Protein AF-0000000087100284 (afdb_homodimer)

Solvent-accessible surface area (backbone atoms only — not comparable to full-atom values): 44570 Å² total; per-residue (Å²): 130,87,73,85,74,73,70,79,78,71,74,64,61,68,83,34,81,33,88,45,52,40,82,44,75,84,75,79,60,67,66,59,57,52,50,51,50,51,48,61,68,73,44,55,79,42,60,86,35,35,52,20,69,32,66,84,18,42,27,28,52,66,58,52,52,53,50,52,52,37,62,68,32,68,92,66,35,54,66,66,61,51,49,50,56,57,58,72,41,54,34,30,33,35,59,35,54,43,41,78,74,39,70,87,59,40,84,77,38,36,36,31,39,23,28,38,48,47,44,36,71,36,76,83,31,46,39,35,39,44,32,50,24,80,90,58,45,52,71,41,45,44,54,40,54,50,51,47,56,73,74,34,50,46,74,63,26,63,36,27,41,38,30,39,23,51,78,27,26,58,76,4,38,72,35,87,87,26,60,62,71,69,55,34,74,45,87,79,50,73,67,56,47,41,46,52,53,48,49,53,34,37,52,45,67,35,42,72,47,27,32,29,32,9,28,57,53,12,32,54,45,28,29,41,33,45,58,75,32,80,20,32,54,28,33,34,23,46,44,56,69,78,54,93,63,71,81,66,77,72,60,87,72,61,47,74,67,40,43,53,36,38,52,51,22,51,53,34,63,71,45,62,40,29,65,54,43,27,34,48,30,23,36,12,17,54,23,39,17,33,44,26,26,72,57,8,36,38,30,56,53,41,34,50,56,58,66,35,39,60,49,80,59,56,66,60,60,49,49,51,54,46,46,52,33,56,79,61,50,14,59,41,50,36,43,60,70,51,51,68,65,96,67,63,69,76,56,61,87,35,50,27,34,42,38,31,34,63,39,26,63,43,62,55,49,63,51,57,44,52,69,75,36,78,31,56,77,40,77,44,81,45,92,64,26,18,65,48,34,39,67,58,38,28,66,62,45,50,52,52,51,50,53,45,51,52,54,50,53,55,49,45,61,67,71,72,54,68,83,53,62,70,75,74,104,130,88,70,86,75,73,70,78,78,72,74,62,61,68,86,36,84,34,88,45,52,41,83,45,74,85,75,77,59,66,66,58,56,50,49,50,49,50,48,61,69,72,42,54,80,42,60,86,35,34,52,20,68,32,66,83,18,42,26,27,52,67,58,53,53,51,50,51,53,37,62,70,32,69,90,65,35,54,68,67,60,51,48,51,57,56,56,72,42,54,34,31,34,36,60,37,56,43,39,80,73,39,69,86,59,38,85,76,37,38,35,31,37,24,28,38,47,47,44,36,70,36,74,83,31,46,38,34,40,44,32,51,25,80,90,58,44,52,72,40,46,43,56,40,54,51,52,46,56,72,74,34,50,45,75,62,27,63,37,26,41,37,30,39,22,52,78,26,26,59,76,5,38,73,33,85,89,26,63,61,71,68,56,35,72,43,87,80,52,73,66,56,46,39,46,51,52,48,50,53,35,36,52,44,67,34,44,71,44,28,32,29,33,9,28,58,53,12,33,54,46,27,31,42,33,45,56,75,32,80,20,32,54,28,34,34,22,46,43,57,69,79,55,94,65,70,81,65,78,71,60,86,72,59,48,74,65,42,42,53,35,37,52,53,21,50,52,36,62,72,45,62,40,29,65,54,43,27,32,48,28,23,35,12,18,55,22,40,18,33,44,27,25,73,58,7,35,39,29,55,53,41,33,50,57,58,65,36,38,60,48,80,58,56,65,60,59,48,51,51,53,48,45,52,33,56,78,60,50,13,60,42,50,36,41,59,71,50,51,68,65,94,68,64,68,77,54,61,88,34,49,27,34,41,38,30,33,62,40,25,63,42,60,57,48,63,50,58,43,52,70,73,36,76,32,56,77,39,77,45,80,45,92,65,24,19,66,49,34,40,67,57,37,27,66,63,45,50,53,52,52,51,53,46,51,52,53,50,52,55,50,43,60,69,70,72,53,70,78,54,64,72,74,74,105

InterPro domains:
  IPR000639 Epoxide hydrolase-like [PR00412] (132-150)
  IPR000639 Epoxide hydrolase-like [PR00412] (158-173)
  IPR000639 Epoxide hydrolase-like [PR00412] (382-404)
  IPR010497 Epoxide hydrolase, N-terminal [PF06441] (22-141)
  IPR016292 Epoxide hydrolase [PIRSF001112] (15-409)
  IPR029058 Alpha/Beta hydrolase fold [G3DSA:3.40.50.1820] (11-415)
  IPR029058 Alpha/Beta hydrolase fold [SSF53474] (16-407)

Radius of gyration: 30.65 Å; Cα contacts (8 Å, |Δi|>4): 1624; chains: 2; bounding box: 54×109×90 Å

Nearest PDB structures (foldseek):
  6ix4-assembly1_A  TM=9.292E-01  e=1.521E-43  Aspergillus usamii
  6ix4-assembly1_B  TM=9.257E-01  e=4.596E-43  Aspergillus usamii
  8xiz-assembly1_B  TM=9.284E-01  e=1.639E-42  Aspergillus usamii
  3g02-assembly1_A  TM=9.353E-01  e=7.029E-41  Aspergillus niger
  1qo7-assembly1_A  TM=9.336E-01  e=1.901E-40  Aspergillus niger

Secondary structure (DSSP, 8-state):
-------S------SS--TTEEEE-----HHHHHHHHHHHHH-------SGGG-GGGSS-HHHHHHHHHHHH-TTT--HHHHHHHHHTSPEEEEEEEGGGT-GGG-SS-EEEEEEEEE----TTPEEEEEE--TT--GGGGHHHHHHHHHH--TTT--EEEEEE--TTSTT-EE-TTS-HHHHTTS---HHHHHHHHHHHHHHTT-SS-EEEEEETHHHHHHHHHHHH-TTEEEEEEES--S-SSPPPS--TT--HHHHHHHHHHHHHHHHS-HHHHHHHH-HHHHHHHHHT-HHHHHHHHHHHHHHS-SSPPPHHHHHHHHHHHHHTT-HHHHGGGGS--SS-----SS-EEEEE-TT-SS---HHHHHHH-TTEEEEEE-SS--S-HHHH-HHHHHHHHHHHHHHHHHHHHHTT-S-SGGGG-/-------S------SS--TTEEEE-----HHHHHHHHHHHHH-------SGGG-GGGSS-HHHHHHHHHHHH-TTT--HHHHHHHHHTSPEEEEEEEGGGT-GGG-SS-EEEEEEEEE--S-TTPEEEEEE--TT--GGGGHHHHHHHHHH--TTT-SEEEEEE--TTSTT-EE-TTS-HHHHTTS---HHHHHHHHHHHHHHTT-SS-EEEEEETHHHHHHHHHHHH-TTEEEEEEES--S-SSPPPS--TT--HHHHHHHHHHHHHHHHS-HHHHHHHH-HHHHHHHHHT-HHHHHHHHHHHHHHS-SSPPPHHHHHHHHHHHHHTT-HHHHGGGGS--SS-----SS-EEEEE-TT-SS---HHHHHHH-TTEEEEEE-SS--S-HHHH-HHHHHHHHHHHHHHHHHHHHHTT-S-SGGGG-

pLDDT: mean 90.89, std 15.28, range [22.17, 98.88]

Sequence (850 aa):
MWSTMGIPGAVSQAPHHSPSIVPFTISVPQALIDDLQTLLRVSRIGAKTWENTQEAFGTTHEWLSDAKAAWIDSARFSWRSHEARINAIPNFLFKLLLADIDLKWGTGLEYNVHFLALFSDRKDAVPVLLLHGFPGSVLEYLPVLELLKTRYTSKTLPYHIVVPSLPGYGFSSISASSDVASFVDKEFDFQDVTKVLNHLMVHMGFGKACITHGGDVGTLFARIMAQEHDGCKAFHMNGLFATKEPAPSHMDGYSEEDDQRMIHAQAFFATGFGYSLMHQTKPGTIGLTVASSPLALLAWIGEKFRDWTEIPMPLETILASVTLYWLIDTYPRCIYSNRFPSTIPFPEDKPFGVANFPREPVPAPRAWVEKTFPNLIFYKDYEKGGHFPALEDPTAMLAGLEEFLAKVKSMIHADGNPMSPSNLGMWSTMGIPGAVSQAPHHSPSIVPFTISVPQALIDDLQTLLRVSRIGAKTWENTQEAFGTTHEWLSDAKAAWIDSARFSWRSHEARINAIPNFLFKLLLADIDLKWGTGLEYNVHFLALFSDRKDAVPVLLLHGFPGSVLEYLPVLELLKTRYTSKTLPYHIVVPSLPGYGFSSISASSDVASFVDKEFDFQDVTKVLNHLMVHMGFGKACITHGGDVGTLFARIMAQEHDGCKAFHMNGLFATKEPAPSHMDGYSEEDDQRMIHAQAFFATGFGYSLMHQTKPGTIGLTVASSPLALLAWIGEKFRDWTEIPMPLETILASVTLYWLIDTYPRCIYSNRFPSTIPFPEDKPFGVANFPREPVPAPRAWVEKTFPNLIFYKDYEKGGHFPALEDPTAMLAGLEEFLAKVKSMIHADGNPMSPSNLG

Foldseek 3Di:
DPPPPDPPPPLPPLPFPQVQKDWDADDFDVVLVVVQLVQLVVDDQDDADPLLCDPLNFHHSVNLVVLSVLLNDVVNADLVVVSVLQRVFTKMWGWDFLCVLPVLLPGDWIWIKIKTKDAAPDLQAAEEEEAEAPPDFLLLQSLLVVVQVVVDDNHGHSYIYIYIGQQLAFPTGIDPRGDVVSVVVDDCALSSRLSVVLVVCVSSVQQQAHEYEYFHLSQQSNLCNLQPGNSHFEYEYEFDPDDPDADDCDDPPFDPLNNVLSVLLVSCVVNPCVVLVCLQPPLVVLLCQCLVHLSSVCRVRVRCLQQFKPQGFDSRSSSNSSSSCNSVVRRSRRSSSSNDDPDRGQNAPHAYEYEAASSESHGDGPVNCCVRHVNYPYYDYDPGIGRSCCRRPVPVVSVRVVVSVVVSSVVCVVVVHPPRCPVSD/DPPPPDPPPPPPPLPFPQVQKFWDADDFDPVLVVVQLVQLVVDDQDDADPLLCDPLNFHHSVNLVVLSVLLNDVVNADLVVVSVLVRVFTKMWGWDFLCVLPVLLPGDWIWIKIKTKDAAPDLQAAEEEEAEAPPDFLLLQSLLVVVQVVVDDSHGHSYIYIYIGQQLAFPTGIDPRGDVVSVVVDDDALSSRLSVVLVVCVSSVQQQAHEYEYFHLSQQSNLCNLQPGNSHFEYEYEFDPDDPDADDCDDPPFDPLNNVLSVLLVSCVVNPCVVLVCLQPPLVVLLCQCLVGLSSVCRVRVRCQQQFKQQGFDSRSSSNSSSSCNSVVRRSRRSSSSNDDPDRGQDAPHAYEYEAASSESHGDGPVNCCVRHVNYPYYDYDPGIGRSCCRRPVPVVSVRVVVSVVRSSVVCVVVVHPPRCPVSD

Structure (mmCIF, N/CA/C/O backbone):
data_AF-0000000087100284-model_v1
#
loop_
_entity.id
_entity.type
_entity.pdbx_description
1 polymer 'Putative epoxide hydrolase'
#
loop_
_atom_site.group_PDB
_atom_site.id
_atom_site.type_symbol
_atom_site.label_atom_id
_atom_site.label_alt_id
_atom_site.label_comp_id
_atom_site.label_asym_id
_atom_site.label_entity_id
_atom_site.label_seq_id
_atom_site.pdbx_PDB_ins_code
_atom_site.Cartn_x
_atom_site.Cartn_y
_atom_site.Cartn_z
_atom_site.occupancy
_atom_site.B_iso_or_equiv
_atom_site.auth_seq_id
_atom_site.auth_comp_id
_atom_site.auth_asym_id
_atom_site.auth_atom_id
_atom_site.pdbx_PDB_model_num
ATOM 1 N N . MET A 1 1 ? -10.672 22.391 52.719 1 23.58 1 MET A N 1
ATOM 2 C CA . MET A 1 1 ? -10.242 23.781 52.594 1 23.58 1 MET A CA 1
ATOM 3 C C . MET A 1 1 ? -9.047 23.906 51.656 1 23.58 1 MET A C 1
ATOM 5 O O . MET A 1 1 ? -8.305 24.891 51.719 1 23.58 1 MET A O 1
ATOM 9 N N . TRP A 1 2 ? -8.477 22.797 51.156 1 25.28 2 TRP A N 1
ATOM 10 C CA . TRP A 1 2 ? -7.402 22.703 50.188 1 25.28 2 TRP A CA 1
ATOM 11 C C . TRP A 1 2 ? -7.668 23.625 49 1 25.28 2 TRP A C 1
ATOM 13 O O . TRP A 1 2 ? -8.711 23.531 48.344 1 25.28 2 TRP A O 1
ATOM 23 N N . SER A 1 3 ? -7.176 24.875 49.094 1 23.56 3 SER A N 1
ATOM 24 C CA . SER A 1 3 ? -7.145 26.062 48.25 1 23.56 3 SER A CA 1
ATOM 25 C C . SER A 1 3 ? -6.762 25.719 46.812 1 23.56 3 SER A C 1
ATOM 27 O O . SER A 1 3 ? -5.895 24.875 46.562 1 23.56 3 SER A O 1
ATOM 29 N N . THR A 1 4 ? -7.652 25.656 45.844 1 27.22 4 THR A N 1
ATOM 30 C CA . THR A 1 4 ? -7.656 25.531 44.406 1 27.22 4 THR A CA 1
ATOM 31 C C . THR A 1 4 ? -6.539 26.359 43.781 1 27.22 4 THR A C 1
ATOM 33 O O . THR A 1 4 ? -6.688 27.562 43.594 1 27.22 4 THR A O 1
ATOM 36 N N . MET A 1 5 ? -5.242 26.312 44.25 1 28.48 5 MET A N 1
ATOM 37 C CA . MET A 1 5 ? -4.043 27.031 43.812 1 28.48 5 MET A CA 1
ATOM 38 C C . MET A 1 5 ? -3.924 27.047 42.312 1 28.48 5 MET A C 1
ATOM 40 O O . MET A 1 5 ? -3.969 26 41.656 1 28.48 5 MET A O 1
ATOM 44 N N . GLY A 1 6 ? -4.262 28.078 41.562 1 30.98 6 GLY A N 1
ATOM 45 C CA . GLY A 1 6 ? -4.137 28.516 40.188 1 30.98 6 GLY A CA 1
ATOM 46 C C . GLY A 1 6 ? -2.781 28.203 39.594 1 30.98 6 GLY A C 1
ATOM 47 O O . GLY A 1 6 ? -1.747 28.578 40.125 1 30.98 6 GLY A O 1
ATOM 48 N N . ILE A 1 7 ? -2.43 27.047 39.188 1 34.41 7 ILE A N 1
ATOM 49 C CA . ILE A 1 7 ? -1.153 26.812 38.531 1 34.41 7 ILE A CA 1
ATOM 50 C C . ILE A 1 7 ? -0.814 28.016 37.625 1 34.41 7 ILE A C 1
ATOM 52 O O . ILE A 1 7 ? -1.656 28.469 36.875 1 34.41 7 ILE A O 1
ATOM 56 N N . PRO A 1 8 ? 0.127 28.828 37.844 1 35.19 8 PRO A N 1
ATOM 57 C CA . PRO A 1 8 ? 0.521 30.016 37.062 1 35.19 8 PRO A CA 1
ATOM 58 C C . PRO A 1 8 ? 0.383 29.812 35.562 1 35.19 8 PRO A C 1
ATOM 60 O O . PRO A 1 8 ? 0.858 30.625 34.781 1 35.19 8 PRO A O 1
ATOM 63 N N . GLY A 1 9 ? 0.487 28.594 35 1 37.44 9 GLY A N 1
ATOM 64 C CA . GLY A 1 9 ? 0.628 28.547 33.562 1 37.44 9 GLY A CA 1
ATOM 65 C C . GLY A 1 9 ? -0.505 29.25 32.844 1 37.44 9 GLY A C 1
ATOM 66 O O . GLY A 1 9 ? -1.667 28.859 32.969 1 37.44 9 GLY A O 1
ATOM 67 N N . ALA A 1 10 ? -0.439 30.531 32.594 1 40.5 10 ALA A N 1
ATOM 68 C CA . ALA A 1 10 ? -1.232 31.516 31.844 1 40.5 10 ALA A CA 1
ATOM 69 C C . ALA A 1 10 ? -1.76 30.922 30.531 1 40.5 10 ALA A C 1
ATOM 71 O O . ALA A 1 10 ? -0.98 30.531 29.672 1 40.5 10 ALA A O 1
ATOM 72 N N . VAL A 1 11 ? -2.773 30.203 30.453 1 45.03 11 VAL A N 1
ATOM 73 C CA . VAL A 1 11 ? -3.453 29.891 29.203 1 45.03 11 VAL A CA 1
ATOM 74 C C . VAL A 1 11 ? -3.582 31.141 28.344 1 45.03 11 VAL A C 1
ATOM 76 O O . VAL A 1 11 ? -4.219 32.125 28.766 1 45.03 11 VAL A O 1
ATOM 79 N N . SER A 1 12 ? -2.65 31.469 27.5 1 49.09 12 SER A N 1
ATOM 80 C CA . SER A 1 12 ? -2.854 32.5 26.484 1 49.09 12 SER A CA 1
ATOM 81 C C . SER A 1 12 ? -4.23 32.375 25.844 1 49.09 12 SER A C 1
ATOM 83 O O . SER A 1 12 ? -4.609 31.297 25.375 1 49.09 12 SER A O 1
ATOM 85 N N . GLN A 1 13 ? -5.273 33 26.359 1 54.12 13 GLN A N 1
ATOM 86 C CA . GLN A 1 13 ? -6.609 33.062 25.781 1 54.12 13 GLN A CA 1
ATOM 87 C C . GLN A 1 13 ? -6.559 33.531 24.328 1 54.12 13 GLN A C 1
ATOM 89 O O . GLN A 1 13 ? -5.715 34.344 23.969 1 54.12 13 GLN A O 1
ATOM 94 N N . ALA A 1 14 ? -7.27 32.781 23.484 1 61.03 14 ALA A N 1
ATOM 95 C CA . ALA A 1 14 ? -7.426 33.281 22.125 1 61.03 14 ALA A CA 1
ATOM 96 C C . ALA A 1 14 ? -7.812 34.75 22.125 1 61.03 14 ALA A C 1
ATOM 98 O O . ALA A 1 14 ? -8.594 35.188 22.969 1 61.03 14 ALA A O 1
ATOM 99 N N . PRO A 1 15 ? -7.137 35.531 21.344 1 59.22 15 PRO A N 1
ATOM 100 C CA . PRO A 1 15 ? -7.383 36.969 21.359 1 59.22 15 PRO A CA 1
ATOM 101 C C . PRO A 1 15 ? -8.859 37.312 21.188 1 59.22 15 PRO A C 1
ATOM 103 O O . PRO A 1 15 ? -9.352 38.281 21.781 1 59.22 15 PRO A O 1
ATOM 106 N N . HIS A 1 16 ? -9.539 36.656 20.109 1 64.06 16 HIS A N 1
ATOM 107 C CA . HIS A 1 16 ? -10.969 36.906 19.938 1 64.06 16 HIS A CA 1
ATOM 108 C C . HIS A 1 16 ? -11.797 35.75 20.5 1 64.06 16 HIS A C 1
ATOM 110 O O . HIS A 1 16 ? -11.461 34.594 20.297 1 64.06 16 HIS A O 1
ATOM 116 N N . HIS A 1 17 ? -12.508 36.125 21.469 1 65.75 17 HIS A N 1
ATOM 117 C CA . HIS A 1 17 ? -13.312 35.156 22.219 1 65.75 17 HIS A CA 1
ATOM 118 C C . HIS A 1 17 ? -14.477 34.656 21.391 1 65.75 17 HIS A C 1
ATOM 120 O O . HIS A 1 17 ? -15.602 35.125 21.516 1 65.75 17 HIS A O 1
ATOM 126 N N . SER A 1 18 ? -14.133 34 20.375 1 77.06 18 SER A N 1
ATOM 127 C CA . SER A 1 18 ? -15.227 33.312 19.688 1 77.06 18 SER A CA 1
ATOM 128 C C . SER A 1 18 ? -15.758 32.125 20.484 1 77.06 18 SER A C 1
ATOM 130 O O . SER A 1 18 ? -14.977 31.312 20.969 1 77.06 18 SER A O 1
ATOM 132 N N . PRO A 1 19 ? -17.031 32.125 20.719 1 83.38 19 PRO A N 1
ATOM 133 C CA . PRO A 1 19 ? -17.625 31 21.453 1 83.38 19 PRO A CA 1
ATOM 134 C C . PRO A 1 19 ? -17.406 29.656 20.766 1 83.38 19 PRO A C 1
ATOM 136 O O . PRO A 1 19 ? -17.562 28.609 21.391 1 83.38 19 PRO A O 1
ATOM 139 N N . SER A 1 20 ? -17 29.734 19.562 1 92.94 20 SER A N 1
ATOM 140 C CA . SER A 1 20 ? -16.812 28.5 18.797 1 92.94 20 SER A CA 1
ATOM 141 C C . SER A 1 20 ? -15.438 27.906 19.062 1 92.94 20 SER A C 1
ATOM 143 O O . SER A 1 20 ? -15.141 26.797 18.609 1 92.94 20 SER A O 1
ATOM 145 N N . ILE A 1 21 ? -14.57 28.656 19.703 1 95.62 21 ILE A N 1
ATOM 146 C CA . ILE A 1 21 ? -13.242 28.156 20.062 1 95.62 21 ILE A CA 1
ATOM 147 C C . ILE A 1 21 ? -13.188 27.875 21.562 1 95.62 21 ILE A C 1
ATOM 149 O O . ILE A 1 21 ? -13.406 28.766 22.375 1 95.62 21 ILE A O 1
ATOM 153 N N . VAL A 1 22 ? -12.891 26.641 21.938 1 95.31 22 VAL A N 1
ATOM 154 C CA . VAL A 1 22 ? -12.883 26.266 23.344 1 95.31 22 VAL A CA 1
ATOM 155 C C . VAL A 1 22 ? -11.57 25.547 23.672 1 95.31 22 VAL A C 1
ATOM 157 O O . VAL A 1 22 ? -10.984 24.891 22.812 1 95.31 22 VAL A O 1
ATOM 160 N N . PRO A 1 23 ? -11.109 25.734 24.906 1 95.69 23 PRO A N 1
ATOM 161 C CA . PRO A 1 23 ? -9.953 24.922 25.312 1 95.69 23 PRO A CA 1
ATOM 162 C C . PRO A 1 23 ? -10.195 23.422 25.172 1 95.69 23 PRO A C 1
ATOM 164 O O . PRO A 1 23 ? -11.328 22.969 25.312 1 95.69 23 PRO A O 1
ATOM 167 N N . PHE A 1 24 ? -9.141 22.719 24.859 1 96.69 24 PHE A N 1
ATOM 168 C CA . PHE A 1 24 ? -9.211 21.281 24.656 1 96.69 24 PHE A CA 1
ATOM 169 C C . PHE A 1 24 ? -8.055 20.578 25.359 1 96.69 24 PHE A C 1
ATOM 171 O O . PHE A 1 24 ? -6.926 21.062 25.359 1 96.69 24 PHE A O 1
ATOM 178 N N . THR A 1 25 ? -8.344 19.531 26.094 1 98.12 25 THR A N 1
ATOM 179 C CA . THR A 1 25 ? -7.328 18.672 26.688 1 98.12 25 THR A CA 1
ATOM 180 C C . THR A 1 25 ? -7.414 17.266 26.109 1 98.12 25 THR A C 1
ATOM 182 O O . THR A 1 25 ? -8.469 16.625 26.156 1 98.12 25 THR A O 1
ATOM 185 N N . ILE A 1 26 ? -6.344 16.797 25.562 1 98 26 ILE A N 1
ATOM 186 C CA . ILE A 1 26 ? -6.301 15.43 25.031 1 98 26 ILE A CA 1
ATOM 187 C C . ILE A 1 26 ? -6.387 14.43 26.188 1 98 26 ILE A C 1
ATOM 189 O O . ILE A 1 26 ? -5.637 14.539 27.172 1 98 26 ILE A O 1
ATOM 193 N N . SER A 1 27 ? -7.293 13.609 26.141 1 97.75 27 SER A N 1
ATOM 194 C CA . SER A 1 27 ? -7.504 12.555 27.125 1 97.75 27 SER A CA 1
ATOM 195 C C . SER A 1 27 ? -7.945 11.258 26.453 1 97.75 27 SER A C 1
ATOM 197 O O . SER A 1 27 ? -9.141 10.984 26.344 1 97.75 27 SER A O 1
ATOM 199 N N . VAL A 1 28 ? -7.035 10.414 26.156 1 97.75 28 VAL A N 1
ATOM 200 C CA . VAL A 1 28 ? -7.324 9.148 25.5 1 97.75 28 VAL A CA 1
ATOM 201 C C . VAL A 1 28 ? -7.793 8.117 26.531 1 97.75 28 VAL A C 1
ATOM 203 O O . VAL A 1 28 ? -7.109 7.875 27.516 1 97.75 28 VAL A O 1
ATOM 206 N N . PRO A 1 29 ? -8.922 7.543 26.281 1 97.94 29 PRO A N 1
ATOM 207 C CA . PRO A 1 29 ? -9.367 6.504 27.219 1 97.94 29 PRO A CA 1
ATOM 208 C C . PRO A 1 29 ? -8.359 5.363 27.359 1 97.94 29 PRO A C 1
ATOM 210 O O . PRO A 1 29 ? -7.766 4.938 26.359 1 97.94 29 PRO A O 1
ATOM 213 N N . GLN A 1 30 ? -8.203 4.883 28.594 1 98.12 30 GLN A N 1
ATOM 214 C CA . GLN A 1 30 ? -7.246 3.814 28.875 1 98.12 30 GLN A CA 1
ATOM 215 C C . GLN A 1 30 ? -7.578 2.561 28.062 1 98.12 30 GLN A C 1
ATOM 217 O O . GLN A 1 30 ? -6.68 1.828 27.656 1 98.12 30 GLN A O 1
ATOM 222 N N . ALA A 1 31 ? -8.797 2.318 27.844 1 97.88 31 ALA A N 1
ATOM 223 C CA . ALA A 1 31 ? -9.25 1.141 27.094 1 97.88 31 ALA A CA 1
ATOM 224 C C . ALA A 1 31 ? -8.641 1.11 25.703 1 97.88 31 ALA A C 1
ATOM 226 O O . ALA A 1 31 ? -8.32 0.04 25.172 1 97.88 31 ALA A O 1
ATOM 227 N N . LEU A 1 32 ? -8.516 2.234 25.062 1 97.44 32 LEU A N 1
ATOM 228 C CA . LEU A 1 32 ? -7.941 2.311 23.719 1 97.44 32 LEU A CA 1
ATOM 229 C C . LEU A 1 32 ? -6.453 1.978 23.75 1 97.44 32 LEU A C 1
ATOM 231 O O . LEU A 1 32 ? -5.938 1.343 22.828 1 97.44 32 LEU A O 1
ATOM 235 N N . ILE A 1 33 ? -5.777 2.414 24.719 1 98.31 33 ILE A N 1
ATOM 236 C CA . ILE A 1 33 ? -4.359 2.109 24.891 1 98.31 33 ILE A CA 1
ATOM 237 C C . ILE A 1 33 ? -4.184 0.62 25.172 1 98.31 33 ILE A C 1
ATOM 239 O O . ILE A 1 33 ? -3.275 -0.016 24.625 1 98.31 33 ILE A O 1
ATOM 243 N N . ASP A 1 34 ? -5.062 0.058 26.031 1 97.94 34 ASP A N 1
ATOM 244 C CA . ASP A 1 34 ? -5.02 -1.372 26.328 1 97.94 34 ASP A CA 1
ATOM 245 C C . ASP A 1 34 ? -5.285 -2.195 25.062 1 97.94 34 ASP A C 1
ATOM 247 O O . ASP A 1 34 ? -4.637 -3.221 24.844 1 97.94 34 ASP A O 1
ATOM 251 N N . ASP A 1 35 ? -6.223 -1.759 24.312 1 97.06 35 ASP A N 1
ATOM 252 C CA . ASP A 1 35 ? -6.52 -2.426 23.047 1 97.06 35 ASP A CA 1
ATOM 253 C C . ASP A 1 35 ? -5.301 -2.414 22.125 1 97.06 35 ASP A C 1
ATOM 255 O O . ASP A 1 35 ? -5.012 -3.412 21.453 1 97.06 35 ASP A O 1
ATOM 259 N N . LEU A 1 36 ? -4.648 -1.284 22.016 1 98.25 36 LEU A N 1
ATOM 260 C CA . LEU A 1 36 ? -3.424 -1.184 21.234 1 98.25 36 LEU A CA 1
ATOM 261 C C . LEU A 1 36 ? -2.393 -2.207 21.703 1 98.25 36 LEU A C 1
ATOM 263 O O . LEU A 1 36 ? -1.808 -2.92 20.875 1 98.25 36 LEU A O 1
ATOM 267 N N . GLN A 1 37 ? -2.191 -2.307 22.969 1 98.06 37 GLN A N 1
ATOM 268 C CA . GLN A 1 37 ? -1.216 -3.234 23.531 1 98.06 37 GLN A CA 1
ATOM 269 C C . GLN A 1 37 ? -1.596 -4.68 23.234 1 98.06 37 GLN A C 1
ATOM 271 O O . GLN A 1 37 ? -0.735 -5.5 22.906 1 98.06 37 GLN A O 1
ATOM 276 N N . THR A 1 38 ? -2.865 -4.957 23.359 1 97.19 38 THR A N 1
ATOM 277 C CA . THR A 1 38 ? -3.344 -6.297 23.047 1 97.19 38 THR A CA 1
ATOM 278 C C . THR A 1 38 ? -3.051 -6.648 21.594 1 97.19 38 THR A C 1
ATOM 280 O O . THR A 1 38 ? -2.52 -7.719 21.297 1 97.19 38 THR A O 1
ATOM 283 N N . LEU A 1 39 ? -3.359 -5.773 20.719 1 97.62 39 LEU A N 1
ATOM 284 C CA . LEU A 1 39 ? -3.154 -6.004 19.297 1 97.62 39 LEU A CA 1
ATOM 285 C C . LEU A 1 39 ? -1.672 -6.18 18.984 1 97.62 39 LEU A C 1
ATOM 287 O O . LEU A 1 39 ? -1.301 -7.043 18.188 1 97.62 39 LEU A O 1
ATOM 291 N N . LEU A 1 40 ? -0.875 -5.328 19.547 1 98 40 LEU A N 1
ATOM 292 C CA . LEU A 1 40 ? 0.562 -5.441 19.328 1 98 40 LEU A CA 1
ATOM 293 C C . LEU A 1 40 ? 1.076 -6.809 19.766 1 98 40 LEU A C 1
ATOM 295 O O . LEU A 1 40 ? 1.924 -7.402 19.094 1 98 40 LEU A O 1
ATOM 299 N N . ARG A 1 41 ? 0.557 -7.305 20.797 1 96.5 41 ARG A N 1
ATOM 300 C CA . ARG A 1 41 ? 1.059 -8.555 21.359 1 96.5 41 ARG A CA 1
ATOM 301 C C . ARG A 1 41 ? 0.596 -9.75 20.531 1 96.5 41 ARG A C 1
ATOM 303 O O . ARG A 1 41 ? 1.341 -10.719 20.359 1 96.5 41 ARG A O 1
ATOM 310 N N . VAL A 1 42 ? -0.608 -9.656 19.984 1 95.38 42 VAL A N 1
ATOM 311 C CA . VAL A 1 42 ? -1.151 -10.844 19.344 1 95.38 42 VAL A CA 1
ATOM 312 C C . VAL A 1 42 ? -0.818 -10.82 17.844 1 95.38 42 VAL A C 1
ATOM 314 O O . VAL A 1 42 ? -0.94 -11.836 17.156 1 95.38 42 VAL A O 1
ATOM 317 N N . SER A 1 43 ? -0.477 -9.68 17.375 1 95.62 43 SER A N 1
ATOM 318 C CA . SER A 1 43 ? -0.152 -9.578 15.953 1 95.62 43 SER A CA 1
ATOM 319 C C . SER A 1 43 ? 1.245 -10.125 15.664 1 95.62 43 SER A C 1
ATOM 321 O O . SER A 1 43 ? 2.139 -10.023 16.516 1 95.62 43 SER A O 1
ATOM 323 N N . ARG A 1 44 ? 1.416 -10.625 14.492 1 95.25 44 ARG A N 1
ATOM 324 C CA . ARG A 1 44 ? 2.727 -11.156 14.125 1 95.25 44 ARG A CA 1
ATOM 325 C C . ARG A 1 44 ? 3.398 -10.273 13.078 1 95.25 44 ARG A C 1
ATOM 327 O O . ARG A 1 44 ? 2.732 -9.5 12.391 1 95.25 44 ARG A O 1
ATOM 334 N N . ILE A 1 45 ? 4.695 -10.383 13.008 1 97.62 45 ILE A N 1
ATOM 335 C CA . ILE A 1 45 ? 5.473 -9.828 11.906 1 97.62 45 ILE A CA 1
ATOM 336 C C . ILE A 1 45 ? 5.598 -10.867 10.797 1 97.62 45 ILE A C 1
ATOM 338 O O . ILE A 1 45 ? 5.934 -12.023 11.055 1 97.62 45 ILE A O 1
ATOM 342 N N . GLY A 1 46 ? 5.316 -10.523 9.625 1 97.31 46 GLY A N 1
ATOM 343 C CA . GLY A 1 46 ? 5.359 -11.445 8.5 1 97.31 46 GLY A CA 1
ATOM 344 C C . GLY A 1 46 ? 6.719 -12.094 8.32 1 97.31 46 GLY A C 1
ATOM 345 O O . GLY A 1 46 ? 7.699 -11.695 8.953 1 97.31 46 GLY A O 1
ATOM 346 N N . ALA A 1 47 ? 6.797 -12.992 7.414 1 96.88 47 ALA A N 1
ATOM 347 C CA . ALA A 1 47 ? 7.996 -13.789 7.168 1 96.88 47 ALA A CA 1
ATOM 348 C C . ALA A 1 47 ? 9.164 -12.906 6.742 1 96.88 47 ALA A C 1
ATOM 350 O O . ALA A 1 47 ? 8.984 -11.938 6 1 96.88 47 ALA A O 1
ATOM 351 N N . LYS A 1 48 ? 10.336 -13.273 7.27 1 97.12 48 LYS A N 1
ATOM 352 C CA . LYS A 1 48 ? 11.555 -12.648 6.77 1 97.12 48 LYS A CA 1
ATOM 353 C C . LYS A 1 48 ? 11.852 -13.07 5.332 1 97.12 48 LYS A C 1
ATOM 355 O O . LYS A 1 48 ? 11.758 -14.258 5 1 97.12 48 LYS A O 1
ATOM 360 N N . THR A 1 49 ? 12.109 -12.148 4.469 1 97.5 49 THR A N 1
ATOM 361 C CA . THR A 1 49 ? 12.477 -12.359 3.074 1 97.5 49 THR A CA 1
ATOM 362 C C . THR A 1 49 ? 13.734 -11.57 2.723 1 97.5 49 THR A C 1
ATOM 364 O O . THR A 1 49 ? 14.172 -10.711 3.494 1 97.5 49 THR A O 1
ATOM 367 N N . TRP A 1 50 ? 14.32 -11.898 1.605 1 97.44 50 TRP A N 1
ATOM 368 C CA . TRP A 1 50 ? 15.461 -11.102 1.154 1 97.44 50 TRP A CA 1
ATOM 369 C C . TRP A 1 50 ? 15.078 -9.641 1.003 1 97.44 50 TRP A C 1
ATOM 371 O O . TRP A 1 50 ? 15.82 -8.75 1.422 1 97.44 50 TRP A O 1
ATOM 381 N N . GLU A 1 51 ? 13.93 -9.383 0.472 1 97.56 51 GLU A N 1
ATOM 382 C CA . GLU A 1 51 ? 13.461 -8.031 0.193 1 97.56 51 GLU A CA 1
ATOM 383 C C . GLU A 1 51 ? 13.367 -7.207 1.473 1 97.56 51 GLU A C 1
ATOM 385 O O . GLU A 1 51 ? 13.781 -6.047 1.501 1 97.56 51 GLU A O 1
ATOM 390 N N . ASN A 1 52 ? 12.797 -7.793 2.527 1 98.19 52 ASN A N 1
ATOM 391 C CA . ASN A 1 52 ? 12.594 -6.992 3.73 1 98.19 52 ASN A CA 1
ATOM 392 C C . ASN A 1 52 ? 13.82 -7.016 4.637 1 98.19 52 ASN A C 1
ATOM 394 O O . ASN A 1 52 ? 13.734 -6.652 5.809 1 98.19 52 ASN A O 1
ATOM 398 N N . THR A 1 53 ? 14.961 -7.531 4.094 1 98 53 THR A N 1
ATOM 399 C CA . THR A 1 53 ? 16.25 -7.32 4.746 1 98 53 THR A CA 1
ATOM 400 C C . THR A 1 53 ? 17 -6.164 4.09 1 98 53 THR A C 1
ATOM 402 O O . THR A 1 53 ? 18.016 -5.699 4.613 1 98 53 THR A O 1
ATOM 405 N N . GLN A 1 54 ? 16.547 -5.695 2.92 1 97.25 54 GLN A N 1
ATOM 406 C CA . GLN A 1 54 ? 17.172 -4.613 2.176 1 97.25 54 GLN A CA 1
ATOM 407 C C . GLN A 1 54 ? 16.547 -3.266 2.531 1 97.25 54 GLN A C 1
ATOM 409 O O . GLN A 1 54 ? 15.367 -3.037 2.283 1 97.25 54 GLN A O 1
ATOM 414 N N . GLU A 1 55 ? 17.344 -2.312 2.908 1 96.06 55 GLU A N 1
ATOM 415 C CA . GLU A 1 55 ? 16.844 -0.991 3.27 1 96.06 55 GLU A CA 1
ATOM 416 C C . GLU A 1 55 ? 16.25 -0.276 2.061 1 96.06 55 GLU A C 1
ATOM 418 O O . GLU A 1 55 ? 15.289 0.486 2.193 1 96.06 55 GLU A O 1
ATOM 423 N N . ALA A 1 56 ? 16.781 -0.551 0.951 1 95.25 56 ALA A N 1
ATOM 424 C CA . ALA A 1 56 ? 16.344 0.112 -0.271 1 95.25 56 ALA A CA 1
ATOM 425 C C . ALA A 1 56 ? 14.898 -0.266 -0.605 1 95.25 56 ALA A C 1
ATOM 427 O O . ALA A 1 56 ? 14.219 0.445 -1.352 1 95.25 56 ALA A O 1
ATOM 428 N N . PHE A 1 57 ? 14.414 -1.347 0 1 97.44 57 PHE A N 1
ATOM 429 C CA . PHE A 1 57 ? 13.07 -1.829 -0.302 1 97.44 57 PHE A CA 1
ATOM 430 C C . PHE A 1 57 ? 12.086 -1.407 0.783 1 97.44 57 PHE A C 1
ATOM 432 O O . PHE A 1 57 ? 10.953 -1.9 0.831 1 97.44 57 PHE A O 1
ATOM 439 N N . GLY A 1 58 ? 12.492 -0.472 1.676 1 97.88 58 GLY A N 1
ATOM 440 C CA . GLY A 1 58 ? 11.586 0.109 2.652 1 97.88 58 GLY A CA 1
ATOM 441 C C . GLY A 1 58 ? 11.766 -0.46 4.047 1 97.88 58 GLY A C 1
ATOM 442 O O . GLY A 1 58 ? 12.898 -0.632 4.512 1 97.88 58 GLY A O 1
ATOM 443 N N . THR A 1 59 ? 10.695 -0.733 4.688 1 98.75 59 THR A N 1
ATOM 444 C CA . THR A 1 59 ? 10.719 -1.244 6.051 1 98.75 59 THR A CA 1
ATOM 445 C C . THR A 1 59 ? 11.383 -2.615 6.109 1 98.75 59 THR A C 1
ATOM 447 O O . THR A 1 59 ? 11.031 -3.516 5.344 1 98.75 59 THR A O 1
ATOM 450 N N . THR A 1 60 ? 12.32 -2.746 6.988 1 98.62 60 THR A N 1
ATOM 451 C CA . THR A 1 60 ? 12.977 -4.039 7.148 1 98.62 60 THR A CA 1
ATOM 452 C C . THR A 1 60 ? 12.336 -4.836 8.281 1 98.62 60 THR A C 1
ATOM 454 O O . THR A 1 60 ? 11.75 -4.262 9.195 1 98.62 60 THR A O 1
ATOM 457 N N . HIS A 1 61 ? 12.453 -6.117 8.156 1 98.62 61 HIS A N 1
ATOM 458 C CA . HIS A 1 61 ? 11.938 -7.027 9.18 1 98.62 61 HIS A CA 1
ATOM 459 C C . HIS A 1 61 ? 12.547 -6.723 10.539 1 98.62 61 HIS A C 1
ATOM 461 O O . HIS A 1 61 ? 11.844 -6.672 11.547 1 98.62 61 HIS A O 1
ATOM 467 N N . GLU A 1 62 ? 13.828 -6.508 10.57 1 98.38 62 GLU A N 1
ATOM 468 C CA . GLU A 1 62 ? 14.539 -6.23 11.812 1 98.38 62 GLU A CA 1
ATOM 469 C C . GLU A 1 62 ? 14.055 -4.938 12.461 1 98.38 62 GLU A C 1
ATOM 471 O O . GLU A 1 62 ? 13.766 -4.898 13.656 1 98.38 62 GLU A O 1
ATOM 476 N N . TRP A 1 63 ? 13.984 -3.891 11.695 1 98.69 63 TRP A N 1
ATOM 477 C CA . TRP A 1 63 ? 13.555 -2.602 12.219 1 98.69 63 TRP A CA 1
ATOM 478 C C . TRP A 1 63 ? 12.141 -2.693 12.789 1 98.69 63 TRP A C 1
ATOM 480 O O . TRP A 1 63 ? 11.875 -2.186 13.883 1 98.69 63 TRP A O 1
ATOM 490 N N . LEU A 1 64 ? 11.234 -3.332 12.055 1 98.81 64 LEU A N 1
ATOM 491 C CA . LEU A 1 64 ? 9.852 -3.447 12.5 1 98.81 64 LEU A CA 1
ATOM 492 C C . LEU A 1 64 ? 9.766 -4.273 13.781 1 98.81 64 LEU A C 1
ATOM 494 O O . LEU A 1 64 ? 8.992 -3.947 14.68 1 98.81 64 LEU A O 1
ATOM 498 N N . SER A 1 65 ? 10.539 -5.34 13.844 1 98.75 65 SER A N 1
ATOM 499 C CA . SER A 1 65 ? 10.562 -6.188 15.031 1 98.75 65 SER A CA 1
ATOM 500 C C . SER A 1 65 ? 11.047 -5.41 16.25 1 98.75 65 SER A C 1
ATOM 502 O O . SER A 1 65 ? 10.453 -5.508 17.328 1 98.75 65 SER A O 1
ATOM 504 N N . ASP A 1 66 ? 12.086 -4.648 16.031 1 98.56 66 ASP A N 1
ATOM 505 C CA . ASP A 1 66 ? 12.625 -3.84 17.125 1 98.56 66 ASP A CA 1
ATOM 506 C C . ASP A 1 66 ? 11.641 -2.762 17.547 1 98.56 66 ASP A C 1
ATOM 508 O O . ASP A 1 66 ? 11.469 -2.51 18.75 1 98.56 66 ASP A O 1
ATOM 512 N N . ALA A 1 67 ? 11.07 -2.141 16.641 1 98.88 67 ALA A N 1
ATOM 513 C CA . ALA A 1 67 ? 10.102 -1.089 16.938 1 98.88 67 ALA A CA 1
ATOM 514 C C . ALA A 1 67 ? 8.891 -1.652 17.672 1 98.88 67 ALA A C 1
ATOM 516 O O . ALA A 1 67 ? 8.375 -1.026 18.609 1 98.88 67 ALA A O 1
ATOM 517 N N . LYS A 1 68 ? 8.383 -2.801 17.219 1 98.81 68 LYS A N 1
ATOM 518 C CA . LYS A 1 68 ? 7.281 -3.465 17.922 1 98.81 68 LYS A CA 1
ATOM 519 C C . LYS A 1 68 ? 7.641 -3.746 19.375 1 98.81 68 LYS A C 1
ATOM 521 O O . LYS A 1 68 ? 6.84 -3.488 20.266 1 98.81 68 LYS A O 1
ATOM 526 N N . ALA A 1 69 ? 8.82 -4.273 19.562 1 98.75 69 ALA A N 1
ATOM 527 C CA . ALA A 1 69 ? 9.266 -4.578 20.922 1 98.75 69 ALA A CA 1
ATOM 528 C C . ALA A 1 69 ? 9.297 -3.322 21.781 1 98.75 69 ALA A C 1
ATOM 530 O O . ALA A 1 69 ? 8.852 -3.342 22.938 1 98.75 69 ALA A O 1
ATOM 531 N N . ALA A 1 70 ? 9.805 -2.268 21.234 1 98.81 70 ALA A N 1
ATOM 532 C CA . ALA A 1 70 ? 9.859 -0.999 21.953 1 98.81 70 ALA A CA 1
ATOM 533 C C . ALA A 1 70 ? 8.461 -0.469 22.25 1 98.81 70 ALA A C 1
ATOM 535 O O . ALA A 1 70 ? 8.211 0.115 23.297 1 98.81 70 ALA A O 1
ATOM 536 N N . TRP A 1 71 ? 7.602 -0.662 21.328 1 98.81 71 TRP A N 1
ATOM 537 C CA . TRP A 1 71 ? 6.234 -0.167 21.438 1 98.81 71 TRP A CA 1
ATOM 538 C C . TRP A 1 71 ? 5.488 -0.872 22.562 1 98.81 71 TRP A C 1
ATOM 540 O O . TRP A 1 71 ? 4.641 -0.27 23.219 1 98.81 71 TRP A O 1
ATOM 550 N N . ILE A 1 72 ? 5.789 -2.129 22.812 1 98.5 72 ILE A N 1
ATOM 551 C CA . ILE A 1 72 ? 5.141 -2.955 23.812 1 98.5 72 ILE A CA 1
ATOM 552 C C . ILE A 1 72 ? 5.75 -2.666 25.188 1 98.5 72 ILE A C 1
ATOM 554 O O . ILE A 1 72 ? 5.055 -2.713 26.203 1 98.5 72 ILE A O 1
ATOM 558 N N . ASP A 1 73 ? 6.984 -2.283 25.219 1 98.38 73 ASP A N 1
ATOM 559 C CA . ASP A 1 73 ? 7.738 -2.086 26.453 1 98.38 73 ASP A CA 1
ATOM 560 C C . ASP A 1 73 ? 7.469 -0.705 27.047 1 98.38 73 ASP A C 1
ATOM 562 O O . ASP A 1 73 ? 8.008 0.297 26.578 1 98.38 73 ASP A O 1
ATOM 566 N N . SER A 1 74 ? 6.848 -0.689 28.172 1 96.69 74 SER A N 1
ATOM 567 C CA . SER A 1 74 ? 6.461 0.569 28.812 1 96.69 74 SER A CA 1
ATOM 568 C C . SER A 1 74 ? 7.684 1.356 29.266 1 96.69 74 SER A C 1
ATOM 570 O O . SER A 1 74 ? 7.598 2.564 29.5 1 96.69 74 SER A O 1
ATOM 572 N N . ALA A 1 75 ? 8.805 0.703 29.375 1 97.44 75 ALA A N 1
ATOM 573 C CA . ALA A 1 75 ? 10.039 1.389 29.75 1 97.44 75 ALA A CA 1
ATOM 574 C C . ALA A 1 75 ? 10.625 2.145 28.562 1 97.44 75 ALA A C 1
ATOM 576 O O . ALA A 1 75 ? 11.422 3.072 28.734 1 97.44 75 ALA A O 1
ATOM 577 N N . ARG A 1 76 ? 10.211 1.764 27.438 1 97.56 76 ARG A N 1
ATOM 578 C CA . ARG A 1 76 ? 10.781 2.359 26.234 1 97.56 76 ARG A CA 1
ATOM 579 C C . ARG A 1 76 ? 9.797 3.328 25.578 1 97.56 76 ARG A C 1
ATOM 581 O O . ARG A 1 76 ? 10.203 4.293 24.922 1 97.56 76 ARG A O 1
ATOM 588 N N . PHE A 1 77 ? 8.492 3.055 25.797 1 98.5 77 PHE A N 1
ATOM 589 C CA . PHE A 1 77 ? 7.5 3.938 25.188 1 98.5 77 PHE A CA 1
ATOM 590 C C . PHE A 1 77 ? 6.25 4.023 26.047 1 98.5 77 PHE A C 1
ATOM 592 O O . PHE A 1 77 ? 5.699 2.998 26.453 1 98.5 77 PHE A O 1
ATOM 599 N N . SER A 1 78 ? 5.812 5.254 26.172 1 97.88 78 SER A N 1
ATOM 600 C CA . SER A 1 78 ? 4.578 5.535 26.906 1 97.88 78 SER A CA 1
ATOM 601 C C . SER A 1 78 ? 3.766 6.621 26.203 1 97.88 78 SER A C 1
ATOM 603 O O . SER A 1 78 ? 4.184 7.781 26.156 1 97.88 78 SER A O 1
ATOM 605 N N . TRP A 1 79 ? 2.582 6.285 25.812 1 98.56 79 TRP A N 1
ATOM 606 C CA . TRP A 1 79 ? 1.716 7.293 25.203 1 98.56 79 TRP A CA 1
ATOM 607 C C . TRP A 1 79 ? 1.39 8.398 26.203 1 98.56 79 TRP A C 1
ATOM 609 O O . TRP A 1 79 ? 1.33 9.57 25.844 1 98.56 79 TRP A O 1
ATOM 619 N N . ARG A 1 80 ? 1.19 8.055 27.422 1 98.5 80 ARG A N 1
ATOM 620 C CA . ARG A 1 80 ? 0.786 9.008 28.453 1 98.5 80 ARG A CA 1
ATOM 621 C C . ARG A 1 80 ? 1.805 10.133 28.578 1 98.5 80 ARG A C 1
ATOM 623 O O . ARG A 1 80 ? 1.437 11.289 28.812 1 98.5 80 ARG A O 1
ATOM 630 N N . SER A 1 81 ? 3.051 9.758 28.453 1 98.31 81 SER A N 1
ATOM 631 C CA . SER A 1 81 ? 4.086 10.789 28.5 1 98.31 81 SER A CA 1
ATOM 632 C C . SER A 1 81 ? 3.943 11.766 27.328 1 98.31 81 SER A C 1
ATOM 634 O O . SER A 1 81 ? 4.109 12.969 27.5 1 98.31 81 SER A O 1
ATOM 636 N N . HIS A 1 82 ? 3.627 11.258 26.219 1 98.31 82 HIS A N 1
ATOM 637 C CA . HIS A 1 82 ? 3.461 12.102 25.047 1 98.31 82 HIS A CA 1
ATOM 638 C C . HIS A 1 82 ? 2.164 12.898 25.109 1 98.31 82 HIS A C 1
ATOM 640 O O . HIS A 1 82 ? 2.115 14.062 24.688 1 98.31 82 HIS A O 1
ATOM 646 N N . GLU A 1 83 ? 1.149 12.258 25.594 1 98.69 83 GLU A N 1
ATOM 647 C CA . GLU A 1 83 ? -0.105 12.961 25.828 1 98.69 83 GLU A CA 1
ATOM 648 C C . GLU A 1 83 ? 0.112 14.172 26.734 1 98.69 83 GLU A C 1
ATOM 650 O O . GLU A 1 83 ? -0.386 15.266 26.438 1 98.69 83 GLU A O 1
ATOM 655 N N . ALA A 1 84 ? 0.836 14 27.781 1 98.62 84 ALA A N 1
ATOM 656 C CA . ALA A 1 84 ? 1.158 15.086 28.703 1 98.62 84 ALA A CA 1
ATOM 657 C C . ALA A 1 84 ? 1.971 16.172 28 1 98.62 84 ALA A C 1
ATOM 659 O O . ALA A 1 84 ? 1.76 17.359 28.234 1 98.62 84 ALA A O 1
ATOM 660 N N . ARG A 1 85 ? 2.91 15.742 27.188 1 98.5 85 ARG A N 1
ATOM 661 C CA . ARG A 1 85 ? 3.756 16.672 26.453 1 98.5 85 ARG A CA 1
ATOM 662 C C . ARG A 1 85 ? 2.924 17.547 25.516 1 98.5 85 ARG A C 1
ATOM 664 O O . ARG A 1 85 ? 3.133 18.766 25.438 1 98.5 85 ARG A O 1
ATOM 671 N N . ILE A 1 86 ? 1.979 16.984 24.797 1 98.69 86 ILE A N 1
ATOM 672 C CA . ILE A 1 86 ? 1.104 17.75 23.906 1 98.69 86 ILE A CA 1
ATOM 673 C C . ILE A 1 86 ? 0.249 18.719 24.719 1 98.69 86 ILE A C 1
ATOM 675 O O . ILE A 1 86 ? 0.105 19.875 24.359 1 98.69 86 ILE A O 1
ATOM 679 N N . ASN A 1 87 ? -0.239 18.219 25.859 1 98.56 87 ASN A N 1
ATOM 680 C CA . ASN A 1 87 ? -1.129 19.016 26.703 1 98.56 87 ASN A CA 1
ATOM 681 C C . ASN A 1 87 ? -0.379 20.141 27.391 1 98.56 87 ASN A C 1
ATOM 683 O O . ASN A 1 87 ? -0.997 21.062 27.938 1 98.56 87 ASN A O 1
ATOM 687 N N . ALA A 1 88 ? 0.936 20.062 27.375 1 98.12 88 ALA A N 1
ATOM 688 C CA . ALA A 1 88 ? 1.736 21.156 27.938 1 98.12 88 ALA A CA 1
ATOM 689 C C . ALA A 1 88 ? 1.702 22.375 27.031 1 98.12 88 ALA A C 1
ATOM 691 O O . ALA A 1 88 ? 2.084 23.484 27.453 1 98.12 88 ALA A O 1
ATOM 692 N N . ILE A 1 89 ? 1.291 22.234 25.828 1 98.12 89 ILE A N 1
ATOM 693 C CA . ILE A 1 89 ? 0.979 23.344 24.922 1 98.12 89 ILE A CA 1
ATOM 694 C C . ILE A 1 89 ? -0.525 23.594 24.922 1 98.12 89 ILE A C 1
ATOM 696 O O . ILE A 1 89 ? -1.323 22.656 24.969 1 98.12 89 ILE A O 1
ATOM 700 N N . PRO A 1 90 ? -0.987 24.891 24.922 1 97.44 90 PRO A N 1
ATOM 701 C CA . PRO A 1 90 ? -2.432 25.125 24.875 1 97.44 90 PRO A CA 1
ATOM 702 C C . PRO A 1 90 ? -3.102 24.5 23.672 1 97.44 90 PRO A C 1
ATOM 704 O O . PRO A 1 90 ? -2.699 24.75 22.531 1 97.44 90 PRO A O 1
ATOM 707 N N . ASN A 1 91 ? -4.078 23.625 23.891 1 97.94 91 ASN A N 1
ATOM 708 C CA . ASN A 1 91 ? -4.914 23 22.875 1 97.94 91 ASN A CA 1
ATOM 709 C C . ASN A 1 91 ? -6.285 23.672 22.797 1 97.94 91 ASN A C 1
ATOM 711 O O . ASN A 1 91 ? -6.852 24.078 23.812 1 97.94 91 ASN A O 1
ATOM 715 N N . PHE A 1 92 ? -6.797 23.656 21.578 1 97.5 92 PHE A N 1
ATOM 716 C CA . PHE A 1 92 ? -8.125 24.234 21.375 1 97.5 92 PHE A CA 1
ATOM 717 C C . PHE A 1 92 ? -8.906 23.406 20.359 1 97.5 92 PHE A C 1
ATOM 719 O O . PHE A 1 92 ? -8.328 22.625 19.609 1 97.5 92 PHE A O 1
ATOM 726 N N . LEU A 1 93 ? -10.234 23.547 20.438 1 97.19 93 LEU A N 1
ATOM 727 C CA . LEU A 1 93 ? -11.156 23.047 19.422 1 97.19 93 LEU A CA 1
ATOM 728 C C . LEU A 1 93 ? -11.992 24.188 18.844 1 97.19 93 LEU A C 1
ATOM 730 O O . LEU A 1 93 ? -12.555 24.984 19.578 1 97.19 93 LEU A O 1
ATOM 734 N N . PHE A 1 94 ? -11.93 24.312 17.562 1 97.44 94 PHE A N 1
ATOM 735 C CA . PHE A 1 94 ? -12.82 25.203 16.828 1 97.44 94 PHE A CA 1
ATOM 736 C C . PHE A 1 94 ? -13.992 24.422 16.234 1 97.44 94 PHE A C 1
ATOM 738 O O . PHE A 1 94 ? -13.789 23.531 15.391 1 97.44 94 PHE A O 1
ATOM 745 N N . LYS A 1 95 ? -15.188 24.656 16.703 1 97.19 95 LYS A N 1
ATOM 746 C CA . LYS A 1 95 ? -16.391 24 16.234 1 97.19 95 LYS A CA 1
ATOM 747 C C . LYS A 1 95 ? -17.016 24.766 15.07 1 97.19 95 LYS A C 1
ATOM 749 O O . LYS A 1 95 ? -17.484 25.891 15.25 1 97.19 95 LYS A O 1
ATOM 754 N N . LEU A 1 96 ? -17.078 24.156 13.938 1 97.25 96 LEU A N 1
ATOM 755 C CA . LEU A 1 96 ? -17.516 24.812 12.711 1 97.25 96 LEU A CA 1
ATOM 756 C C . LEU A 1 96 ? -18.672 24.062 12.062 1 97.25 96 LEU A C 1
ATOM 758 O O . LEU A 1 96 ? -18.594 22.844 11.867 1 97.25 96 LEU A O 1
ATOM 762 N N . LEU A 1 97 ? -19.766 24.797 11.805 1 96.69 97 LEU A N 1
ATOM 763 C CA . LEU A 1 97 ? -20.781 24.203 10.953 1 96.69 97 LEU A CA 1
ATOM 764 C C . LEU A 1 97 ? -20.344 24.188 9.492 1 96.69 97 LEU A C 1
ATOM 766 O O . LEU A 1 97 ? -20.031 25.234 8.914 1 96.69 97 LEU A O 1
ATOM 770 N N . LEU A 1 98 ? -20.344 23.031 8.883 1 97.19 98 LEU A N 1
ATOM 771 C CA . LEU A 1 98 ? -19.812 22.891 7.527 1 97.19 98 LEU A CA 1
ATOM 772 C C . LEU A 1 98 ? -20.656 23.672 6.527 1 97.19 98 LEU A C 1
ATOM 774 O O . LEU A 1 98 ? -20.172 24.109 5.488 1 97.19 98 LEU A O 1
ATOM 778 N N . ALA A 1 99 ? -21.906 23.891 6.828 1 96.12 99 ALA A N 1
ATOM 779 C CA . ALA A 1 99 ? -22.781 24.703 5.977 1 96.12 99 ALA A CA 1
ATOM 780 C C . ALA A 1 99 ? -22.234 26.125 5.832 1 96.12 99 ALA A C 1
ATOM 782 O O . ALA A 1 99 ? -22.516 26.812 4.848 1 96.12 99 ALA A O 1
ATOM 783 N N . ASP A 1 100 ? -21.391 26.578 6.789 1 95.81 100 ASP A N 1
ATOM 784 C CA . ASP A 1 100 ? -20.828 27.922 6.754 1 95.81 100 ASP A CA 1
ATOM 785 C C . ASP A 1 100 ? -19.75 28.031 5.684 1 95.81 100 ASP A C 1
ATOM 787 O O . ASP A 1 100 ? -19.422 29.141 5.23 1 95.81 100 ASP A O 1
ATOM 791 N N . ILE A 1 101 ? -19.219 26.891 5.301 1 95.75 101 ILE A N 1
ATOM 792 C CA . ILE A 1 101 ? -18.141 27 4.32 1 95.75 101 ILE A CA 1
ATOM 793 C C . ILE A 1 101 ? -18.672 26.672 2.928 1 95.75 101 ILE A C 1
ATOM 795 O O . ILE A 1 101 ? -18.109 27.094 1.919 1 95.75 101 ILE A O 1
ATOM 799 N N . ASP A 1 102 ? -19.625 25.828 2.857 1 96.12 102 ASP A N 1
ATOM 800 C CA . ASP A 1 102 ? -20.234 25.438 1.59 1 96.12 102 ASP A CA 1
ATOM 801 C C . ASP A 1 102 ? -21.625 24.828 1.808 1 96.12 102 ASP A C 1
ATOM 803 O O . ASP A 1 102 ? -21.781 23.891 2.592 1 96.12 102 ASP A O 1
ATOM 807 N N . LEU A 1 103 ? -22.594 25.203 1.041 1 95.06 103 LEU A N 1
ATOM 808 C CA . LEU A 1 103 ? -23.984 24.781 1.22 1 95.06 103 LEU A CA 1
ATOM 809 C C . LEU A 1 103 ? -24.172 23.328 0.801 1 95.06 103 LEU A C 1
ATOM 811 O O . LEU A 1 103 ? -25.172 22.688 1.156 1 95.06 103 LEU A O 1
ATOM 815 N N . LYS A 1 104 ? -23.188 22.781 0.196 1 95.62 104 LYS A N 1
ATOM 816 C CA . LYS A 1 104 ? -23.297 21.391 -0.223 1 95.62 104 LYS A CA 1
ATOM 817 C C . LYS A 1 104 ? -23.375 20.453 0.982 1 95.62 104 LYS A C 1
ATOM 819 O O . LYS A 1 104 ? -23.875 19.328 0.871 1 95.62 104 LYS A O 1
ATOM 824 N N . TRP A 1 105 ? -22.969 20.844 2.123 1 95.69 105 TRP A N 1
ATOM 825 C CA . TRP A 1 105 ? -22.906 20 3.312 1 95.69 105 TRP A CA 1
ATOM 826 C C . TRP A 1 105 ? -24.234 20 4.051 1 95.69 105 TRP A C 1
ATOM 828 O O . TRP A 1 105 ? -24.453 19.203 4.957 1 95.69 105 TRP A O 1
ATOM 838 N N . GLY A 1 106 ? -25.172 20.703 3.621 1 89.44 106 GLY A N 1
ATOM 839 C CA . GLY A 1 106 ? -26.453 20.781 4.312 1 89.44 106 GLY A CA 1
ATOM 840 C C . GLY A 1 106 ? -26.328 21.312 5.727 1 89.44 106 GLY A C 1
ATOM 841 O O . GLY A 1 106 ? -25.266 21.766 6.137 1 89.44 106 GLY A O 1
ATOM 842 N N . THR A 1 107 ? -27.469 21.094 6.465 1 87.38 107 THR A N 1
ATOM 843 C CA . THR A 1 107 ? -27.484 21.609 7.828 1 87.38 107 THR A CA 1
ATOM 844 C C . THR A 1 107 ? -27.203 20.5 8.836 1 87.38 107 THR A C 1
ATOM 846 O O . THR A 1 107 ? -27.453 19.328 8.555 1 87.38 107 THR A O 1
ATOM 849 N N . GLY A 1 108 ? -26.422 20.781 9.859 1 90.44 108 GLY A N 1
ATOM 850 C CA . GLY A 1 108 ? -26.344 19.859 10.984 1 90.44 108 GLY A CA 1
ATOM 851 C C . GLY A 1 108 ? -24.984 19.188 11.109 1 90.44 108 GLY A C 1
ATOM 852 O O . GLY A 1 108 ? -24.766 18.406 12.039 1 90.44 108 GLY A O 1
ATOM 853 N N . LEU A 1 109 ? -24.125 19.406 10.133 1 96.12 109 LEU A N 1
ATOM 854 C CA . LEU A 1 109 ? -22.797 18.812 10.219 1 96.12 109 LEU A CA 1
ATOM 855 C C . LEU A 1 109 ? -21.812 19.781 10.875 1 96.12 109 LEU A C 1
ATOM 857 O O . LEU A 1 109 ? -21.578 20.891 10.367 1 96.12 109 LEU A O 1
ATOM 861 N N . GLU A 1 110 ? -21.297 19.359 11.938 1 97.44 110 GLU A N 1
ATOM 862 C CA . GLU A 1 110 ? -20.281 20.125 12.664 1 97.44 110 GLU A CA 1
ATOM 863 C C . GLU A 1 110 ? -18.906 19.5 12.523 1 97.44 110 GLU A C 1
ATOM 865 O O . GLU A 1 110 ? -18.75 18.281 12.688 1 97.44 110 GLU A O 1
ATOM 870 N N . TYR A 1 111 ? -18 20.234 12.156 1 97.56 111 TYR A N 1
ATOM 871 C CA . TYR A 1 111 ? -16.609 19.812 12.039 1 97.56 111 TYR A CA 1
ATOM 872 C C . TYR A 1 111 ? -15.758 20.438 13.133 1 97.56 111 TYR A C 1
ATOM 874 O O . TYR A 1 111 ? -15.75 21.656 13.297 1 97.56 111 TYR A O 1
ATOM 882 N N . ASN A 1 112 ? -15.055 19.609 13.898 1 97.88 112 ASN A N 1
ATOM 883 C CA . ASN A 1 112 ? -14.164 20.078 14.953 1 97.88 112 ASN A CA 1
ATOM 884 C C . ASN A 1 112 ? -12.727 20.203 14.453 1 97.88 112 ASN A C 1
ATOM 886 O O . ASN A 1 112 ? -12.133 19.219 14.008 1 97.88 112 ASN A O 1
ATOM 890 N N . VAL A 1 113 ? -12.164 21.375 14.586 1 98.38 113 VAL A N 1
ATOM 891 C CA . VAL A 1 113 ? -10.773 21.609 14.211 1 98.38 113 VAL A CA 1
ATOM 892 C C . VAL A 1 113 ? -9.914 21.734 15.469 1 98.38 113 VAL A C 1
ATOM 894 O O . VAL A 1 113 ? -10.047 22.703 16.219 1 98.38 113 VAL A O 1
ATOM 897 N N . HIS A 1 114 ? -9.094 20.781 15.656 1 98.69 114 HIS A N 1
ATOM 898 C CA . HIS A 1 114 ? -8.109 20.828 16.734 1 98.69 114 HIS A CA 1
ATOM 899 C C . HIS A 1 114 ? -6.898 21.656 16.328 1 98.69 114 HIS A C 1
ATOM 901 O O . HIS A 1 114 ? -6.441 21.578 15.18 1 98.69 114 HIS A O 1
ATOM 907 N N . PHE A 1 115 ? -6.387 22.438 17.281 1 98.56 115 PHE A N 1
ATOM 908 C CA . PHE A 1 115 ? -5.129 23.125 17 1 98.56 115 PHE A CA 1
ATOM 909 C C . PHE A 1 115 ? -4.391 23.438 18.297 1 98.56 115 PHE A C 1
ATOM 911 O O . PHE A 1 115 ? -5.004 23.547 19.359 1 98.56 115 PHE A O 1
ATOM 918 N N . LEU A 1 116 ? -3.084 23.5 18.188 1 98.62 116 LEU A N 1
ATOM 919 C CA . LEU A 1 116 ? -2.215 24.078 19.203 1 98.62 116 LEU A CA 1
ATOM 920 C C . LEU A 1 116 ? -1.955 25.562 18.922 1 98.62 116 LEU A C 1
ATOM 922 O O . LEU A 1 116 ? -1.96 25.984 17.766 1 98.62 116 LEU A O 1
ATOM 926 N N . ALA A 1 117 ? -1.712 26.281 20.047 1 97.88 117 ALA A N 1
ATOM 927 C CA . ALA A 1 117 ? -1.457 27.688 19.766 1 97.88 117 ALA A CA 1
ATOM 928 C C . ALA A 1 117 ? -0.643 28.344 20.891 1 97.88 117 ALA A C 1
ATOM 930 O O . ALA A 1 117 ? -0.721 27.906 22.047 1 97.88 117 ALA A O 1
ATOM 931 N N . LEU A 1 118 ? 0.137 29.281 20.516 1 97.5 118 LEU A N 1
ATOM 932 C CA . LEU A 1 118 ? 0.735 30.281 21.391 1 97.5 118 LEU A CA 1
ATOM 933 C C . LEU A 1 118 ? 0.283 31.688 20.984 1 97.5 118 LEU A C 1
ATOM 935 O O . LEU A 1 118 ? 0.572 32.125 19.875 1 97.5 118 LEU A O 1
ATOM 939 N N . PHE A 1 119 ? -0.397 32.312 21.859 1 95.56 119 PHE A N 1
ATOM 940 C CA . PHE A 1 119 ? -0.905 33.625 21.578 1 95.56 119 PHE A CA 1
ATOM 941 C C . PHE A 1 119 ? -0.049 34.688 22.25 1 95.56 119 PHE A C 1
ATOM 943 O O . PHE A 1 119 ? 0.543 34.438 23.312 1 95.56 119 PHE A O 1
ATOM 950 N N . SER A 1 120 ? -0.041 35.844 21.641 1 95.56 120 SER A N 1
ATOM 951 C CA . SER A 1 120 ? 0.738 36.969 22.125 1 95.56 120 SER A CA 1
ATOM 952 C C . SER A 1 120 ? -0.169 38.094 22.625 1 95.56 120 SER A C 1
ATOM 954 O O . SER A 1 120 ? -1.256 38.281 22.078 1 95.56 120 SER A O 1
ATOM 956 N N . ASP A 1 121 ? 0.336 38.844 23.625 1 93.75 121 ASP A N 1
ATOM 957 C CA . ASP A 1 121 ? -0.341 40.031 24.109 1 93.75 121 ASP A CA 1
ATOM 958 C C . ASP A 1 121 ? 0.101 41.281 23.328 1 93.75 121 ASP A C 1
ATOM 960 O O . ASP A 1 121 ? -0.493 42.344 23.453 1 93.75 121 ASP A O 1
ATOM 964 N N . ARG A 1 122 ? 1.011 41.062 22.453 1 93.25 122 ARG A N 1
ATOM 965 C CA . ARG A 1 122 ? 1.499 42.188 21.672 1 93.25 122 ARG A CA 1
ATOM 966 C C . ARG A 1 122 ? 0.517 42.531 20.562 1 93.25 122 ARG A C 1
ATOM 968 O O . ARG A 1 122 ? 0.041 41.656 19.844 1 93.25 122 ARG A O 1
ATOM 975 N N . LYS A 1 123 ? 0.339 43.781 20.422 1 89 123 LYS A N 1
ATOM 976 C CA . LYS A 1 123 ? -0.587 44.281 19.406 1 89 123 LYS A CA 1
ATOM 977 C C . LYS A 1 123 ? -0.011 44.094 18 1 89 123 LYS A C 1
ATOM 979 O O . LYS A 1 123 ? -0.758 43.906 17.031 1 89 123 LYS A O 1
ATOM 984 N N . ASP A 1 124 ? 1.298 44.094 17.906 1 89.56 124 ASP A N 1
ATOM 985 C CA . ASP A 1 124 ? 1.938 44.031 16.594 1 89.56 124 ASP A CA 1
ATOM 986 C C . ASP A 1 124 ? 2.367 42.594 16.281 1 89.56 124 ASP A C 1
ATOM 988 O O . ASP A 1 124 ? 3.15 42.344 15.359 1 89.56 124 ASP A O 1
ATOM 992 N N . ALA A 1 125 ? 1.934 41.594 17.141 1 93.81 125 ALA A N 1
ATOM 993 C CA . ALA A 1 125 ? 2.27 40.219 16.891 1 93.81 125 ALA A CA 1
ATOM 994 C C . ALA A 1 125 ? 1.665 39.719 15.578 1 93.81 125 ALA A C 1
ATOM 996 O O . ALA A 1 125 ? 0.52 40.031 15.258 1 93.81 125 ALA A O 1
ATOM 997 N N . VAL A 1 126 ? 2.43 39 14.781 1 93.56 126 VAL A N 1
ATOM 998 C CA . VAL A 1 126 ? 2.023 38.5 13.469 1 93.56 126 VAL A CA 1
ATOM 999 C C . VAL A 1 126 ? 1.393 37.125 13.594 1 93.56 126 VAL A C 1
ATOM 1001 O O . VAL A 1 126 ? 2.006 36.219 14.133 1 93.56 126 VAL A O 1
ATOM 1004 N N . PRO A 1 127 ? 0.146 36.938 13.133 1 95.94 127 PRO A N 1
ATOM 1005 C CA . PRO A 1 127 ? -0.436 35.594 13.125 1 95.94 127 PRO A CA 1
ATOM 1006 C C . PRO A 1 127 ? 0.225 34.688 12.102 1 95.94 127 PRO A C 1
ATOM 1008 O O . PRO A 1 127 ? 0.331 35.031 10.922 1 95.94 127 PRO A O 1
ATOM 1011 N N . VAL A 1 128 ? 0.683 33.562 12.547 1 98.06 128 VAL A N 1
ATOM 1012 C CA . VAL A 1 128 ? 1.352 32.594 11.695 1 98.06 128 VAL A CA 1
ATOM 1013 C C . VAL A 1 128 ? 0.636 31.25 11.789 1 98.06 128 VAL A C 1
ATOM 1015 O O . VAL A 1 128 ? 0.435 30.719 12.891 1 98.06 128 VAL A O 1
ATOM 1018 N N . LEU A 1 129 ? 0.205 30.766 10.688 1 98.44 129 LEU A N 1
ATOM 1019 C CA . LEU A 1 129 ? -0.424 29.453 10.57 1 98.44 129 LEU A CA 1
ATOM 1020 C C . LEU A 1 129 ? 0.575 28.406 10.07 1 98.44 129 LEU A C 1
ATOM 1022 O O . LEU A 1 129 ? 1.076 28.516 8.945 1 98.44 129 LEU A O 1
ATOM 1026 N N . LEU A 1 130 ? 0.903 27.406 10.906 1 98.62 130 LEU A N 1
ATOM 1027 C CA . LEU A 1 130 ? 1.845 26.359 10.555 1 98.62 130 LEU A CA 1
ATOM 1028 C C . LEU A 1 130 ? 1.106 25.094 10.125 1 98.62 130 LEU A C 1
ATOM 1030 O O . LEU A 1 130 ? 0.384 24.484 10.914 1 98.62 130 LEU A O 1
ATOM 1034 N N . LEU A 1 131 ? 1.314 24.656 8.906 1 98.25 131 LEU A N 1
ATOM 1035 C CA . LEU A 1 131 ? 0.577 23.562 8.297 1 98.25 131 LEU A CA 1
ATOM 1036 C C . LEU A 1 131 ? 1.488 22.359 8.062 1 98.25 131 LEU A C 1
ATOM 1038 O O . LEU A 1 131 ? 2.363 22.406 7.195 1 98.25 131 LEU A O 1
ATOM 1042 N N . HIS A 1 132 ? 1.216 21.297 8.82 1 97.5 132 HIS A N 1
ATOM 1043 C CA . HIS A 1 132 ? 1.991 20.062 8.633 1 97.5 132 HIS A CA 1
ATOM 1044 C C . HIS A 1 132 ? 1.558 19.328 7.379 1 97.5 132 HIS A C 1
ATOM 1046 O O . HIS A 1 132 ? 0.721 19.812 6.617 1 97.5 132 HIS A O 1
ATOM 1052 N N . GLY A 1 133 ? 2.211 18.203 7.117 1 95.44 133 GLY A N 1
ATOM 1053 C CA . GLY A 1 133 ? 1.858 17.359 5.988 1 95.44 133 GLY A CA 1
ATOM 1054 C C . GLY A 1 133 ? 1.779 15.883 6.352 1 95.44 133 GLY A C 1
ATOM 1055 O O . GLY A 1 133 ? 1.634 15.539 7.523 1 95.44 133 GLY A O 1
ATOM 1056 N N . PHE A 1 134 ? 1.651 15.07 5.344 1 95.5 134 PHE A N 1
ATOM 1057 C CA . PHE A 1 134 ? 1.652 13.625 5.523 1 95.5 134 PHE A CA 1
ATOM 1058 C C . PHE A 1 134 ? 3.078 13.094 5.617 1 95.5 134 PHE A C 1
ATOM 1060 O O . PHE A 1 134 ? 3.957 13.523 4.871 1 95.5 134 PHE A O 1
ATOM 1067 N N . PRO A 1 135 ? 3.334 12.156 6.5 1 96.88 135 PRO A N 1
ATOM 1068 C CA . PRO A 1 135 ? 2.494 11.57 7.547 1 96.88 135 PRO A CA 1
ATOM 1069 C C . PRO A 1 135 ? 2.662 12.266 8.898 1 96.88 135 PRO A C 1
ATOM 1071 O O . PRO A 1 135 ? 2.697 11.602 9.938 1 96.88 135 PRO A O 1
ATOM 1074 N N . GLY A 1 136 ? 2.783 13.547 8.852 1 97.25 136 GLY A N 1
ATOM 1075 C CA . GLY A 1 136 ? 2.963 14.328 10.062 1 97.25 136 GLY A CA 1
ATOM 1076 C C . GLY A 1 136 ? 1.663 14.602 10.797 1 97.25 136 GLY A C 1
ATOM 1077 O O . GLY A 1 136 ? 0.647 13.953 10.531 1 97.25 136 GLY A O 1
ATOM 1078 N N . SER A 1 137 ? 1.763 15.383 11.797 1 98.38 137 SER A N 1
ATOM 1079 C CA . SER A 1 137 ? 0.727 15.883 12.688 1 98.38 137 SER A CA 1
ATOM 1080 C C . SER A 1 137 ? 1.211 17.109 13.461 1 98.38 137 SER A C 1
ATOM 1082 O O . SER A 1 137 ? 2.281 17.656 13.172 1 98.38 137 SER A O 1
ATOM 1084 N N . VAL A 1 138 ? 0.396 17.547 14.414 1 98.56 138 VAL A N 1
ATOM 1085 C CA . VAL A 1 138 ? 0.799 18.688 15.234 1 98.56 138 VAL A CA 1
ATOM 1086 C C . VAL A 1 138 ? 2.084 18.344 15.984 1 98.56 138 VAL A C 1
ATOM 1088 O O . VAL A 1 138 ? 2.824 19.25 16.391 1 98.56 138 VAL A O 1
ATOM 1091 N N . LEU A 1 139 ? 2.393 17.031 16.109 1 98.62 139 LEU A N 1
ATOM 1092 C CA . LEU A 1 139 ? 3.598 16.625 16.812 1 98.62 139 LEU A CA 1
ATOM 1093 C C . LEU A 1 139 ? 4.848 17.125 16.109 1 98.62 139 LEU A C 1
ATOM 1095 O O . LEU A 1 139 ? 5.887 17.344 16.734 1 98.62 139 LEU A O 1
ATOM 1099 N N . GLU A 1 140 ? 4.738 17.344 14.859 1 98.12 140 GLU A N 1
ATOM 1100 C CA . GLU A 1 140 ? 5.867 17.828 14.07 1 98.12 140 GLU A CA 1
ATOM 1101 C C . GLU A 1 140 ? 6.363 19.172 14.586 1 98.12 140 GLU A C 1
ATOM 1103 O O . GLU A 1 140 ? 7.555 19.484 14.508 1 98.12 140 GLU A O 1
ATOM 1108 N N . TYR A 1 141 ? 5.469 19.969 15.109 1 98.56 141 TYR A N 1
ATOM 1109 C CA . TYR A 1 141 ? 5.824 21.344 15.461 1 98.56 141 TYR A CA 1
ATOM 1110 C C . TYR A 1 141 ? 6 21.5 16.969 1 98.56 141 TYR A C 1
ATOM 1112 O O . TYR A 1 141 ? 6.266 22.594 17.453 1 98.56 141 TYR A O 1
ATOM 1120 N N . LEU A 1 142 ? 5.883 20.438 17.734 1 98.69 142 LEU A N 1
ATOM 1121 C CA . LEU A 1 142 ? 6.008 20.531 19.188 1 98.69 142 LEU A CA 1
ATOM 1122 C C . LEU A 1 142 ? 7.371 21.094 19.578 1 98.69 142 LEU A C 1
ATOM 1124 O O . LEU A 1 142 ? 7.457 22 20.422 1 98.69 142 LEU A O 1
ATOM 1128 N N . PRO A 1 143 ? 8.445 20.609 18.953 1 98.62 143 PRO A N 1
ATOM 1129 C CA . PRO A 1 143 ? 9.742 21.172 19.344 1 98.62 143 PRO A CA 1
ATOM 1130 C C . PRO A 1 143 ? 9.844 22.672 19.078 1 98.62 143 PRO A C 1
ATOM 1132 O O . PRO A 1 143 ? 10.461 23.406 19.859 1 98.62 143 PRO A O 1
ATOM 1135 N N . VAL A 1 144 ? 9.234 23.125 18.016 1 98.44 144 VAL A N 1
ATOM 1136 C CA . VAL A 1 144 ? 9.234 24.531 17.688 1 98.44 144 VAL A CA 1
ATOM 1137 C C . VAL A 1 144 ? 8.438 25.312 18.734 1 98.44 144 VAL A C 1
ATOM 1139 O O . VAL A 1 144 ? 8.867 26.375 19.188 1 98.44 144 VAL A O 1
ATOM 1142 N N . LEU A 1 145 ? 7.289 24.844 19.094 1 98.69 145 LEU A N 1
ATOM 1143 C CA . LEU A 1 145 ? 6.453 25.484 20.094 1 98.69 145 LEU A CA 1
ATOM 1144 C C . LEU A 1 145 ? 7.16 25.531 21.453 1 98.69 145 LEU A C 1
ATOM 1146 O O . LEU A 1 145 ? 7.078 26.531 22.172 1 98.69 145 LEU A O 1
ATOM 1150 N N . GLU A 1 146 ? 7.844 24.453 21.734 1 98.5 146 GLU A N 1
ATOM 1151 C CA . GLU A 1 146 ? 8.602 24.375 22.984 1 98.5 146 GLU A CA 1
ATOM 1152 C C . GLU A 1 146 ? 9.742 25.391 23 1 98.5 146 GLU A C 1
ATOM 1154 O O . GLU A 1 146 ? 9.992 26.031 24.016 1 98.5 146 GLU A O 1
ATOM 1159 N N . LEU A 1 147 ? 10.406 25.5 21.859 1 98.31 147 LEU A N 1
ATOM 1160 C CA . LEU A 1 147 ? 11.469 26.5 21.719 1 98.31 147 LEU A CA 1
ATOM 1161 C C . LEU A 1 147 ? 10.914 27.906 21.922 1 98.31 147 LEU A C 1
ATOM 1163 O O . LEU A 1 147 ? 11.531 28.734 22.609 1 98.31 147 LEU A O 1
ATOM 1167 N N . LEU A 1 148 ? 9.82 28.203 21.406 1 98.31 148 LEU A N 1
ATOM 1168 C CA . LEU A 1 148 ? 9.195 29.516 21.531 1 98.31 148 LEU A CA 1
ATOM 1169 C C . LEU A 1 148 ? 8.805 29.797 22.969 1 98.31 148 LEU A C 1
ATOM 1171 O O . LEU A 1 148 ? 8.977 30.906 23.453 1 98.31 148 LEU A O 1
ATOM 1175 N N . LYS A 1 149 ? 8.305 28.797 23.625 1 97.06 149 LYS A N 1
ATOM 1176 C CA . LYS A 1 149 ? 7.91 28.953 25.031 1 97.06 149 LYS A CA 1
ATOM 1177 C C . LYS A 1 149 ? 9.117 29.234 25.906 1 97.06 149 LYS A C 1
ATOM 1179 O O . LYS A 1 149 ? 9.008 29.938 26.922 1 97.06 149 LYS A O 1
ATOM 1184 N N . THR A 1 150 ? 10.172 28.656 25.484 1 97.19 150 THR A N 1
ATOM 1185 C CA . THR A 1 150 ? 11.398 28.859 26.25 1 97.19 150 THR A CA 1
ATOM 1186 C C . THR A 1 150 ? 11.953 30.25 26.031 1 97.19 150 THR A C 1
ATOM 1188 O O . THR A 1 150 ? 12.492 30.875 26.953 1 97.19 150 THR A O 1
ATOM 1191 N N . ARG A 1 151 ? 11.734 30.797 24.875 1 97.5 151 ARG A N 1
ATOM 1192 C CA . ARG A 1 151 ? 12.359 32.062 24.469 1 97.5 151 ARG A CA 1
ATOM 1193 C C . ARG A 1 151 ? 11.477 33.25 24.812 1 97.5 151 ARG A C 1
ATOM 1195 O O . ARG A 1 151 ? 11.977 34.375 24.984 1 97.5 151 ARG A O 1
ATOM 1202 N N . TYR A 1 152 ? 10.227 33 24.875 1 96.69 152 TYR A N 1
ATOM 1203 C CA . TYR A 1 152 ? 9.305 34.125 24.984 1 96.69 152 TYR A CA 1
ATOM 1204 C C . TYR A 1 152 ? 8.242 33.875 26.047 1 96.69 152 TYR A C 1
ATOM 1206 O O . TYR A 1 152 ? 8.008 32.719 26.422 1 96.69 152 TYR A O 1
ATOM 1214 N N . THR A 1 153 ? 7.617 34.938 26.516 1 96.12 153 THR A N 1
ATOM 1215 C CA . THR A 1 153 ? 6.348 34.938 27.25 1 96.12 153 THR A CA 1
ATOM 1216 C C . THR A 1 153 ? 5.23 35.5 26.375 1 96.12 153 THR A C 1
ATOM 1218 O O . THR A 1 153 ? 5.484 35.969 25.25 1 96.12 153 THR A O 1
ATOM 1221 N N . SER A 1 154 ? 4 35.438 26.828 1 95.06 154 SER A N 1
ATOM 1222 C CA . SER A 1 154 ? 2.891 36 26.062 1 95.06 154 SER A CA 1
ATOM 1223 C C . SER A 1 154 ? 3.068 37.5 25.844 1 95.06 154 SER A C 1
ATOM 1225 O O . SER A 1 154 ? 2.537 38.031 24.875 1 95.06 154 SER A O 1
ATOM 1227 N N . LYS A 1 155 ? 3.854 38.188 26.641 1 96.12 155 LYS A N 1
ATOM 1228 C CA . LYS A 1 155 ? 4.051 39.625 26.562 1 96.12 155 LYS A CA 1
ATOM 1229 C C . LYS A 1 155 ? 5.129 39.969 25.547 1 96.12 155 LYS A C 1
ATOM 1231 O O . LYS A 1 155 ? 5.188 41.094 25.062 1 96.12 155 LYS A O 1
ATOM 1236 N N . THR A 1 156 ? 5.957 38.969 25.188 1 97.06 156 THR A N 1
ATOM 1237 C CA . THR A 1 156 ? 7.109 39.344 24.375 1 97.06 156 THR A CA 1
ATOM 1238 C C . THR A 1 156 ? 7.078 38.562 23.047 1 97.06 156 THR A C 1
ATOM 1240 O O . THR A 1 156 ? 7.809 38.906 22.109 1 97.06 156 THR A O 1
ATOM 1243 N N . LEU A 1 157 ? 6.27 37.531 22.922 1 96.69 157 LEU A N 1
ATOM 1244 C CA . LEU A 1 157 ? 6.184 36.75 21.703 1 96.69 157 LEU A CA 1
ATOM 1245 C C . LEU A 1 157 ? 5.734 37.625 20.531 1 96.69 157 LEU A C 1
ATOM 1247 O O . LEU A 1 157 ? 4.66 38.219 20.562 1 96.69 157 LEU A O 1
ATOM 1251 N N . PRO A 1 158 ? 6.547 37.688 19.5 1 95.62 158 PRO A N 1
ATOM 1252 C CA . PRO A 1 158 ? 6.199 38.594 18.391 1 95.62 158 PRO A CA 1
ATOM 1253 C C . PRO A 1 158 ? 5.199 37.969 17.422 1 95.62 158 PRO A C 1
ATOM 1255 O O . PRO A 1 158 ? 4.84 38.594 16.406 1 95.62 158 PRO A O 1
ATOM 1258 N N . TYR A 1 159 ? 4.699 36.75 17.781 1 95.19 159 TYR A N 1
ATOM 1259 C CA . TYR A 1 159 ? 3.834 36.031 16.859 1 95.19 159 TYR A CA 1
ATOM 1260 C C . TYR A 1 159 ? 2.627 35.469 17.594 1 95.19 159 TYR A C 1
ATOM 1262 O O . TYR A 1 159 ? 2.686 35.219 18.812 1 95.19 159 TYR A O 1
ATOM 1270 N N . HIS A 1 160 ? 1.494 35.344 16.922 1 96 160 HIS A N 1
ATOM 1271 C CA . HIS A 1 160 ? 0.475 34.344 17.25 1 96 160 HIS A CA 1
ATOM 1272 C C . HIS A 1 160 ? 0.673 33.062 16.438 1 96 160 HIS A C 1
ATOM 1274 O O . HIS A 1 160 ? 0.481 33.062 15.219 1 96 160 HIS A O 1
ATOM 1280 N N . ILE A 1 161 ? 1.039 32 17.094 1 98 161 ILE A N 1
ATOM 1281 C CA . ILE A 1 161 ? 1.313 30.766 16.375 1 98 161 ILE A CA 1
ATOM 1282 C C . ILE A 1 161 ? 0.105 29.828 16.469 1 98 161 ILE A C 1
ATOM 1284 O O . ILE A 1 161 ? -0.376 29.547 17.562 1 98 161 ILE A O 1
ATOM 1288 N N . VAL A 1 162 ? -0.387 29.406 15.367 1 98.25 162 VAL A N 1
ATOM 1289 C CA . VAL A 1 162 ? -1.499 28.469 15.289 1 98.25 162 VAL A CA 1
ATOM 1290 C C . VAL A 1 162 ? -1.071 27.219 14.516 1 98.25 162 VAL A C 1
ATOM 1292 O O . VAL A 1 162 ? -0.61 27.312 13.375 1 98.25 162 VAL A O 1
ATOM 1295 N N . VAL A 1 163 ? -1.186 26.047 15.117 1 98.75 163 VAL A N 1
ATOM 1296 C CA . VAL A 1 163 ? -0.828 24.781 14.508 1 98.75 163 VAL A CA 1
ATOM 1297 C C . VAL A 1 163 ? -2.039 23.844 14.5 1 98.75 163 VAL A C 1
ATOM 1299 O O . VAL A 1 163 ? -2.24 23.078 15.445 1 98.75 163 VAL A O 1
ATOM 1302 N N . PRO A 1 164 ? -2.748 23.828 13.469 1 98.81 164 PRO A N 1
ATOM 1303 C CA . PRO A 1 164 ? -3.906 22.922 13.414 1 98.81 164 PRO A CA 1
ATOM 1304 C C . PRO A 1 164 ? -3.525 21.484 13.062 1 98.81 164 PRO A C 1
ATOM 1306 O O . PRO A 1 164 ? -2.598 21.266 12.281 1 98.81 164 PRO A O 1
ATOM 1309 N N . SER A 1 165 ? -4.195 20.562 13.758 1 98.75 165 SER A N 1
ATOM 1310 C CA . SER A 1 165 ? -4.352 19.312 13.016 1 98.75 165 SER A CA 1
ATOM 1311 C C . SER A 1 165 ? -5.105 19.531 11.711 1 98.75 165 SER A C 1
ATOM 1313 O O . SER A 1 165 ? -6.277 19.906 11.719 1 98.75 165 SER A O 1
ATOM 1315 N N . LEU A 1 166 ? -4.414 19.312 10.656 1 98.31 166 LEU A N 1
ATOM 1316 C CA . LEU A 1 166 ? -5.098 19.531 9.391 1 98.31 166 LEU A CA 1
ATOM 1317 C C . LEU A 1 166 ? -6.406 18.75 9.336 1 98.31 166 LEU A C 1
ATOM 1319 O O . LEU A 1 166 ? -6.508 17.656 9.898 1 98.31 166 LEU A O 1
ATOM 1323 N N . PRO A 1 167 ? -7.426 19.328 8.711 1 97.88 167 PRO A N 1
ATOM 1324 C CA . PRO A 1 167 ? -8.656 18.547 8.578 1 97.88 167 PRO A CA 1
ATOM 1325 C C . PRO A 1 167 ? -8.414 17.156 8.023 1 97.88 167 PRO A C 1
ATOM 1327 O O . PRO A 1 167 ? -7.734 17 7.008 1 97.88 167 PRO A O 1
ATOM 1330 N N . GLY A 1 168 ? -8.945 16.188 8.719 1 96.94 168 GLY A N 1
ATOM 1331 C CA . GLY A 1 168 ? -8.703 14.789 8.383 1 96.94 168 GLY A CA 1
ATOM 1332 C C . GLY A 1 168 ? -7.559 14.172 9.164 1 96.94 168 GLY A C 1
ATOM 1333 O O . GLY A 1 168 ? -7.398 12.953 9.18 1 96.94 168 GLY A O 1
ATOM 1334 N N . TYR A 1 169 ? -6.781 15.008 9.789 1 97.88 169 TYR A N 1
ATOM 1335 C CA . TYR A 1 169 ? -5.641 14.539 10.57 1 97.88 169 TYR A CA 1
ATOM 1336 C C . TYR A 1 169 ? -5.91 14.695 12.062 1 97.88 169 TYR A C 1
ATOM 1338 O O . TYR A 1 169 ? -6.547 15.656 12.492 1 97.88 169 TYR A O 1
ATOM 1346 N N . GLY A 1 170 ? -5.371 13.781 12.805 1 97.56 170 GLY A N 1
ATOM 1347 C CA . GLY A 1 170 ? -5.398 13.883 14.25 1 97.56 170 GLY A CA 1
ATOM 1348 C C . GLY A 1 170 ? -6.793 14.109 14.805 1 97.56 170 GLY A C 1
ATOM 1349 O O . GLY A 1 170 ? -7.73 13.383 14.461 1 97.56 170 GLY A O 1
ATOM 1350 N N . PHE A 1 171 ? -6.914 15.117 15.672 1 97.69 171 PHE A N 1
ATOM 1351 C CA . PHE A 1 171 ? -8.156 15.328 16.406 1 97.69 171 PHE A CA 1
ATOM 1352 C C . PHE A 1 171 ? -9.117 16.203 15.602 1 97.69 171 PHE A C 1
ATOM 1354 O O . PHE A 1 171 ? -10.234 16.469 16.047 1 97.69 171 PHE A O 1
ATOM 1361 N N . SER A 1 172 ? -8.703 16.688 14.438 1 98.25 172 SER A N 1
ATOM 1362 C CA . SER A 1 172 ? -9.633 17.375 13.547 1 98.25 172 SER A CA 1
ATOM 1363 C C . SER A 1 172 ? -10.516 16.391 12.805 1 98.25 172 SER A C 1
ATOM 1365 O O . SER A 1 172 ? -10.023 15.562 12.031 1 98.25 172 SER A O 1
ATOM 1367 N N . SER A 1 173 ? -11.805 16.422 13 1 96.31 173 SER A N 1
ATOM 1368 C CA . SER A 1 173 ? -12.734 15.461 12.43 1 96.31 173 SER A CA 1
ATOM 1369 C C . SER A 1 173 ? -14.18 15.938 12.555 1 96.31 173 SER A C 1
ATOM 1371 O O . SER A 1 173 ? -14.453 16.938 13.227 1 96.31 173 SER A O 1
ATOM 1373 N N . ILE A 1 174 ? -14.961 15.211 11.836 1 95.62 174 ILE A N 1
ATOM 1374 C CA . ILE A 1 174 ? -16.391 15.422 12.023 1 95.62 174 ILE A CA 1
ATOM 1375 C C . ILE A 1 174 ? -16.781 15.141 13.469 1 95.62 174 ILE A C 1
ATOM 1377 O O . ILE A 1 174 ? -16.25 14.219 14.094 1 95.62 174 ILE A O 1
ATOM 1381 N N . SER A 1 175 ? -17.656 15.992 13.992 1 94.94 175 SER A N 1
ATOM 1382 C CA . SER A 1 175 ? -18.094 15.852 15.375 1 94.94 175 SER A CA 1
ATOM 1383 C C . SER A 1 175 ? -18.812 14.531 15.594 1 94.94 175 SER A C 1
ATOM 1385 O O . SER A 1 175 ? -19.562 14.07 14.727 1 94.94 175 SER A O 1
ATOM 1387 N N . ALA A 1 176 ? -18.656 14.07 16.766 1 89.88 176 ALA A N 1
ATOM 1388 C CA . ALA A 1 176 ? -19.297 12.805 17.125 1 89.88 176 ALA A CA 1
ATOM 1389 C C . ALA A 1 176 ? -20.828 12.938 17.109 1 89.88 176 ALA A C 1
ATOM 1391 O O . ALA A 1 176 ? -21.531 11.945 16.953 1 89.88 176 ALA A O 1
ATOM 1392 N N . SER A 1 177 ? -21.25 14.109 17.25 1 91.31 177 SER A N 1
ATOM 1393 C CA . SER A 1 177 ? -22.688 14.352 17.281 1 91.31 177 SER A CA 1
ATOM 1394 C C . SER A 1 177 ? -23.266 14.461 15.867 1 91.31 177 SER A C 1
ATOM 1396 O O . SER A 1 177 ? -24.484 14.477 15.68 1 91.31 177 SER A O 1
ATOM 1398 N N . SER A 1 178 ? -22.422 14.5 14.938 1 93.19 178 SER A N 1
ATOM 1399 C CA . SER A 1 178 ? -22.859 14.625 13.555 1 93.19 178 SER A CA 1
ATOM 1400 C C . SER A 1 178 ? -23.078 13.258 12.922 1 93.19 178 SER A C 1
ATOM 1402 O O . SER A 1 178 ? -22.5 12.266 13.352 1 93.19 178 SER A O 1
ATOM 1404 N N . ASP A 1 179 ? -23.906 13.266 11.875 1 92.69 179 ASP A N 1
ATOM 1405 C CA . ASP A 1 179 ? -24.172 12.055 11.102 1 92.69 179 ASP A CA 1
ATOM 1406 C C . ASP A 1 179 ? -23.031 11.773 10.117 1 92.69 179 ASP A C 1
ATOM 1408 O O . ASP A 1 179 ? -22.984 12.359 9.031 1 92.69 179 ASP A O 1
ATOM 1412 N N . VAL A 1 180 ? -22.25 10.82 10.422 1 92.12 180 VAL A N 1
ATOM 1413 C CA . VAL A 1 180 ? -21.094 10.492 9.609 1 92.12 180 VAL A CA 1
ATOM 1414 C C . VAL A 1 180 ? -21.547 10.094 8.203 1 92.12 180 VAL A C 1
ATOM 1416 O O . VAL A 1 180 ? -20.859 10.398 7.219 1 92.12 180 VAL A O 1
ATOM 1419 N N . ALA A 1 181 ? -22.688 9.422 8.086 1 92.94 181 ALA A N 1
ATOM 1420 C CA . ALA A 1 181 ? -23.188 8.977 6.789 1 92.94 181 ALA A CA 1
ATOM 1421 C C . ALA A 1 181 ? -23.438 10.156 5.855 1 92.94 181 ALA A C 1
ATOM 1423 O O . ALA A 1 181 ? -23.141 10.078 4.66 1 92.94 181 ALA A O 1
ATOM 1424 N N . SER A 1 182 ? -23.922 11.195 6.438 1 93.69 182 SER A N 1
ATOM 1425 C CA . SER A 1 182 ? -24.172 12.398 5.648 1 93.69 182 SER A CA 1
ATOM 1426 C C . SER A 1 182 ? -22.859 13.07 5.234 1 93.69 182 SER A C 1
ATOM 1428 O O . SER A 1 182 ? -22.766 13.625 4.141 1 93.69 182 SER A O 1
ATOM 1430 N N . PHE A 1 183 ? -21.891 13.016 6.016 1 95.62 183 PHE A N 1
ATOM 1431 C CA . PHE A 1 183 ? -20.609 13.641 5.734 1 95.62 183 PHE A CA 1
ATOM 1432 C C . PHE A 1 183 ? -19.875 12.898 4.621 1 95.62 183 PHE A C 1
ATOM 1434 O O . PHE A 1 183 ? -19.312 13.516 3.723 1 95.62 183 PHE A O 1
ATOM 1441 N N . VAL A 1 184 ? -19.969 11.555 4.629 1 95.5 184 VAL A N 1
ATOM 1442 C CA . VAL A 1 184 ? -19.156 10.766 3.717 1 95.5 184 VAL A CA 1
ATOM 1443 C C . VAL A 1 184 ? -19.891 10.57 2.396 1 95.5 184 VAL A C 1
ATOM 1445 O O . VAL A 1 184 ? -19.422 9.836 1.519 1 95.5 184 VAL A O 1
ATOM 1448 N N . ASP A 1 185 ? -21.016 11.203 2.242 1 95 185 ASP A N 1
ATOM 1449 C CA . ASP A 1 185 ? -21.766 11.141 0.996 1 95 185 ASP A CA 1
ATOM 1450 C C . ASP A 1 185 ? -21.172 12.078 -0.054 1 95 185 ASP A C 1
ATOM 1452 O O . ASP A 1 185 ? -21.5 11.969 -1.24 1 95 185 ASP A O 1
ATOM 1456 N N . LYS A 1 186 ? -20.312 12.984 0.444 1 94.81 186 LYS A N 1
ATOM 1457 C CA . LYS A 1 186 ? -19.688 13.953 -0.454 1 94.81 186 LYS A CA 1
ATOM 1458 C C . LYS A 1 186 ? -18.172 14.023 -0.23 1 94.81 186 LYS A C 1
ATOM 1460 O O . LYS A 1 186 ? -17.703 13.773 0.877 1 94.81 186 LYS A O 1
ATOM 1465 N N . GLU A 1 187 ? -17.547 14.43 -1.328 1 94.75 187 GLU A N 1
ATOM 1466 C CA . GLU A 1 187 ? -16.094 14.555 -1.237 1 94.75 187 GLU A CA 1
ATOM 1467 C C . GLU A 1 187 ? -15.695 15.805 -0.456 1 94.75 187 GLU A C 1
ATOM 1469 O O . GLU A 1 187 ? -16.25 16.875 -0.675 1 94.75 187 GLU A O 1
ATOM 1474 N N . PHE A 1 188 ? -14.867 15.625 0.54 1 95.25 188 PHE A N 1
ATOM 1475 C CA . PHE A 1 188 ? -14.18 16.688 1.257 1 95.25 188 PHE A CA 1
ATOM 1476 C C . PHE A 1 188 ? -12.789 16.922 0.666 1 95.25 188 PHE A C 1
ATOM 1478 O O . PHE A 1 188 ? -11.883 16.109 0.846 1 95.25 188 PHE A O 1
ATOM 1485 N N . ASP A 1 189 ? -12.57 18.047 -0.077 1 92.56 189 ASP A N 1
ATOM 1486 C CA . ASP A 1 189 ? -11.375 18.203 -0.904 1 92.56 189 ASP A CA 1
ATOM 1487 C C . ASP A 1 189 ? -10.492 19.344 -0.387 1 92.56 189 ASP A C 1
ATOM 1489 O O . ASP A 1 189 ? -10.695 19.828 0.726 1 92.56 189 ASP A O 1
ATOM 1493 N N . PHE A 1 190 ? -9.5 19.734 -1.119 1 93.69 190 PHE A N 1
ATOM 1494 C CA . PHE A 1 190 ? -8.492 20.719 -0.729 1 93.69 190 PHE A CA 1
ATOM 1495 C C . PHE A 1 190 ? -9.133 22.078 -0.481 1 93.69 190 PHE A C 1
ATOM 1497 O O . PHE A 1 190 ? -8.734 22.797 0.435 1 93.69 190 PHE A O 1
ATOM 1504 N N . GLN A 1 191 ? -10.078 22.422 -1.28 1 93.62 191 GLN A N 1
ATOM 1505 C CA . GLN A 1 191 ? -10.75 23.703 -1.118 1 93.62 191 GLN A CA 1
ATOM 1506 C C . GLN A 1 191 ? -11.547 23.75 0.185 1 93.62 191 GLN A C 1
ATOM 1508 O O . GLN A 1 191 ? -11.562 24.781 0.869 1 93.62 191 GLN A O 1
ATOM 1513 N N . ASP A 1 192 ? -12.164 22.625 0.479 1 96.19 192 ASP A N 1
ATOM 1514 C CA . ASP A 1 192 ? -12.891 22.547 1.741 1 96.19 192 ASP A CA 1
ATOM 1515 C C . ASP A 1 192 ? -11.953 22.781 2.928 1 96.19 192 ASP A C 1
ATOM 1517 O O . ASP A 1 192 ? -12.297 23.5 3.863 1 96.19 192 ASP A O 1
ATOM 1521 N N . VAL A 1 193 ? -10.812 22.219 2.859 1 96.56 193 VAL A N 1
ATOM 1522 C CA . VAL A 1 193 ? -9.836 22.312 3.939 1 96.56 193 VAL A CA 1
ATOM 1523 C C . VAL A 1 193 ? -9.422 23.781 4.125 1 96.56 193 VAL A C 1
ATOM 1525 O O . VAL A 1 193 ? -9.391 24.281 5.246 1 96.56 193 VAL A O 1
ATOM 1528 N N . THR A 1 194 ? -9.094 24.453 3.029 1 96.5 194 THR A N 1
ATOM 1529 C CA . THR A 1 194 ? -8.578 25.812 3.146 1 96.5 194 THR A CA 1
ATOM 1530 C C . THR A 1 194 ? -9.688 26.766 3.586 1 96.5 194 THR A C 1
ATOM 1532 O O . THR A 1 194 ? -9.422 27.75 4.305 1 96.5 194 THR A O 1
ATOM 1535 N N . LYS A 1 195 ? -10.953 26.469 3.23 1 97.88 195 LYS A N 1
ATOM 1536 C CA . LYS A 1 195 ? -12.062 27.234 3.758 1 97.88 195 LYS A CA 1
ATOM 1537 C C . LYS A 1 195 ? -12.195 27.062 5.266 1 97.88 195 LYS A C 1
ATOM 1539 O O . LYS A 1 195 ? -12.445 28.031 5.992 1 97.88 195 LYS A O 1
ATOM 1544 N N . VAL A 1 196 ? -12.023 25.812 5.727 1 98.06 196 VAL A N 1
ATOM 1545 C CA . VAL A 1 196 ? -12.055 25.531 7.156 1 98.06 196 VAL A CA 1
ATOM 1546 C C . VAL A 1 196 ? -10.953 26.312 7.867 1 98.06 196 VAL A C 1
ATOM 1548 O O . VAL A 1 196 ? -11.203 26.953 8.891 1 98.06 196 VAL A O 1
ATOM 1551 N N . LEU A 1 197 ? -9.789 26.297 7.328 1 98.12 197 LEU A N 1
ATOM 1552 C CA . LEU A 1 197 ? -8.648 26.969 7.934 1 98.12 197 LEU A CA 1
ATOM 1553 C C . LEU A 1 197 ? -8.844 28.469 7.934 1 98.12 197 LEU A C 1
ATOM 1555 O O . LEU A 1 197 ? -8.477 29.156 8.898 1 98.12 197 LEU A O 1
ATOM 1559 N N . ASN A 1 198 ? -9.375 29 6.836 1 97.69 198 ASN A N 1
ATOM 1560 C CA . ASN A 1 198 ? -9.672 30.438 6.781 1 97.69 198 ASN A CA 1
ATOM 1561 C C . ASN A 1 198 ? -10.68 30.844 7.852 1 97.69 198 ASN A C 1
ATOM 1563 O O . ASN A 1 198 ? -10.5 31.859 8.516 1 97.69 198 ASN A O 1
ATOM 1567 N N . HIS A 1 199 ? -11.703 30.031 8.008 1 97.44 199 HIS A N 1
ATOM 1568 C CA . HIS A 1 199 ? -12.695 30.312 9.039 1 97.44 199 HIS A CA 1
ATOM 1569 C C . HIS A 1 199 ? -12.07 30.281 10.43 1 97.44 199 HIS A C 1
ATOM 1571 O O . HIS A 1 199 ? -12.414 31.078 11.297 1 97.44 199 HIS A O 1
ATOM 1577 N N . LEU A 1 200 ? -11.18 29.328 10.648 1 97.44 200 LEU A N 1
ATOM 1578 C CA . LEU A 1 200 ? -10.461 29.25 11.914 1 97.44 200 LEU A CA 1
ATOM 1579 C C . LEU A 1 200 ? -9.742 30.562 12.203 1 97.44 200 LEU A C 1
ATOM 1581 O O . LEU A 1 200 ? -9.891 31.141 13.281 1 97.44 200 LEU A O 1
ATOM 1585 N N . MET A 1 201 ? -9.016 31.094 11.234 1 96.31 201 MET A N 1
ATOM 1586 C CA . MET A 1 201 ? -8.242 32.312 11.406 1 96.31 201 MET A CA 1
ATOM 1587 C C . MET A 1 201 ? -9.156 33.531 11.594 1 96.31 201 MET A C 1
ATOM 1589 O O . MET A 1 201 ? -8.891 34.375 12.43 1 96.31 201 MET A O 1
ATOM 1593 N N . VAL A 1 202 ? -10.266 33.531 10.828 1 95.12 202 VAL A N 1
ATOM 1594 C CA . VAL A 1 202 ? -11.219 34.656 10.922 1 95.12 202 VAL A CA 1
ATOM 1595 C C . VAL A 1 202 ? -11.828 34.688 12.32 1 95.12 202 VAL A C 1
ATOM 1597 O O . VAL A 1 202 ? -11.914 35.75 12.938 1 95.12 202 VAL A O 1
ATOM 1600 N N . HIS A 1 203 ? -12.188 33.531 12.828 1 94.81 203 HIS A N 1
ATOM 1601 C CA . HIS A 1 203 ? -12.859 33.469 14.117 1 94.81 203 HIS A CA 1
ATOM 1602 C C . HIS A 1 203 ? -11.891 33.781 15.258 1 94.81 203 HIS A C 1
ATOM 1604 O O . HIS A 1 203 ? -12.312 34.125 16.359 1 94.81 203 HIS A O 1
ATOM 1610 N N . MET A 1 204 ? -10.609 33.75 14.977 1 93.88 204 MET A N 1
ATOM 1611 C CA . MET A 1 204 ? -9.602 34.094 15.969 1 93.88 204 MET A CA 1
ATOM 1612 C C . MET A 1 204 ? -9.219 35.562 15.836 1 93.88 204 MET A C 1
ATOM 1614 O O . MET A 1 204 ? -8.375 36.062 16.578 1 93.88 204 MET A O 1
ATOM 1618 N N . GLY A 1 205 ? -9.812 36.219 14.828 1 91.88 205 GLY A N 1
ATOM 1619 C CA . GLY A 1 205 ? -9.531 37.625 14.625 1 91.88 205 GLY A CA 1
ATOM 1620 C C . GLY A 1 205 ? -8.367 37.875 13.688 1 91.88 205 GLY A C 1
ATOM 1621 O O . GLY A 1 205 ? -7.883 39 13.562 1 91.88 205 GLY A O 1
ATOM 1622 N N . PHE A 1 206 ? -7.93 36.844 13.039 1 92.44 206 PHE A N 1
ATOM 1623 C CA . PHE A 1 206 ? -6.77 36.969 12.164 1 92.44 206 PHE A CA 1
ATOM 1624 C C . PHE A 1 206 ? -7.188 36.906 10.695 1 92.44 206 PHE A C 1
ATOM 1626 O O . PHE A 1 206 ? -6.387 36.562 9.828 1 92.44 206 PHE A O 1
ATOM 1633 N N . GLY A 1 207 ? -8.43 37.219 10.359 1 90.44 207 GLY A N 1
ATOM 1634 C CA . GLY A 1 207 ? -8.992 37.094 9.023 1 90.44 207 GLY A CA 1
ATOM 1635 C C . GLY A 1 207 ? -8.422 38.094 8.047 1 90.44 207 GLY A C 1
ATOM 1636 O O . GLY A 1 207 ? -8.508 37.906 6.832 1 90.44 207 GLY A O 1
ATOM 1637 N N . LYS A 1 208 ? -7.809 39.125 8.547 1 89.56 208 LYS A N 1
ATOM 1638 C CA . LYS A 1 208 ? -7.32 40.188 7.668 1 89.56 208 LYS A CA 1
ATOM 1639 C C . LYS A 1 208 ? -5.828 40.031 7.387 1 89.56 208 LYS A C 1
ATOM 1641 O O . LYS A 1 208 ? -5.324 40.531 6.379 1 89.56 208 LYS A O 1
ATOM 1646 N N . ALA A 1 209 ? -5.172 39.406 8.281 1 89.88 209 ALA A N 1
ATOM 1647 C CA . ALA A 1 209 ? -3.734 39.25 8.086 1 89.88 209 ALA A CA 1
ATOM 1648 C C . ALA A 1 209 ? -3.221 38 8.758 1 89.88 209 ALA A C 1
ATOM 1650 O O . ALA A 1 209 ? -3.328 37.844 9.984 1 89.88 209 ALA A O 1
ATOM 1651 N N . CYS A 1 210 ? -2.688 37.156 7.957 1 94.25 210 CYS A N 1
ATOM 1652 C CA . CYS A 1 210 ? -1.983 35.969 8.461 1 94.25 210 CYS A CA 1
ATOM 1653 C C . CYS A 1 210 ? -0.904 35.531 7.477 1 94.25 210 CYS A C 1
ATOM 1655 O O . CYS A 1 210 ? -0.917 35.906 6.309 1 94.25 210 CYS A O 1
ATOM 1657 N N . ILE A 1 211 ? 0.071 34.906 7.996 1 97.62 211 ILE A N 1
ATOM 1658 C CA . ILE A 1 211 ? 1.129 34.281 7.199 1 97.62 211 ILE A CA 1
ATOM 1659 C C . ILE A 1 211 ? 1.07 32.75 7.355 1 97.62 211 ILE A C 1
ATOM 1661 O O . ILE A 1 211 ? 0.874 32.25 8.461 1 97.62 211 ILE A O 1
ATOM 1665 N N . THR A 1 212 ? 1.174 32.031 6.242 1 97.94 212 THR A N 1
ATOM 1666 C CA . THR A 1 212 ? 1.113 30.578 6.301 1 97.94 212 THR A CA 1
ATOM 1667 C C . THR A 1 212 ? 2.482 29.969 6.016 1 97.94 212 THR A C 1
ATOM 1669 O O . THR A 1 212 ? 3.26 30.516 5.23 1 97.94 212 THR A O 1
ATOM 1672 N N . HIS A 1 213 ? 2.781 28.953 6.738 1 97.81 213 HIS A N 1
ATOM 1673 C CA . HIS A 1 213 ? 3.916 28.078 6.473 1 97.81 213 HIS A CA 1
ATOM 1674 C C . HIS A 1 213 ? 3.469 26.625 6.309 1 97.81 213 HIS A C 1
ATOM 1676 O O . HIS A 1 213 ? 2.646 26.141 7.086 1 97.81 213 HIS A O 1
ATOM 1682 N N . GLY A 1 214 ? 4.012 25.891 5.277 1 96.62 214 GLY A N 1
ATOM 1683 C CA . GLY A 1 214 ? 3.586 24.516 5.082 1 96.62 214 GLY A CA 1
ATOM 1684 C C . GLY A 1 214 ? 4.707 23.609 4.609 1 96.62 214 GLY A C 1
ATOM 1685 O O . GLY A 1 214 ? 5.621 24.062 3.916 1 96.62 214 GLY A O 1
ATOM 1686 N N . GLY A 1 215 ? 4.629 22.391 5 1 94.12 215 GLY A N 1
ATOM 1687 C CA . GLY A 1 215 ? 5.422 21.297 4.453 1 94.12 215 GLY A CA 1
ATOM 1688 C C . GLY A 1 215 ? 4.578 20.203 3.824 1 94.12 215 GLY A C 1
ATOM 1689 O O . GLY A 1 215 ? 3.422 20.016 4.203 1 94.12 215 GLY A O 1
ATOM 1690 N N . ASP A 1 216 ? 5.129 19.484 2.805 1 93.44 216 ASP A N 1
ATOM 1691 C CA . ASP A 1 216 ? 4.398 18.406 2.148 1 93.44 216 ASP A CA 1
ATOM 1692 C C . ASP A 1 216 ? 3.023 18.875 1.682 1 93.44 216 ASP A C 1
ATOM 1694 O O . ASP A 1 216 ? 2.912 19.875 0.977 1 93.44 216 ASP A O 1
ATOM 1698 N N . VAL A 1 217 ? 1.931 18.266 2.068 1 93.25 217 VAL A N 1
ATOM 1699 C CA . VAL A 1 217 ? 0.609 18.703 1.633 1 93.25 217 VAL A CA 1
ATOM 1700 C C . VAL A 1 217 ? 0.294 20.062 2.238 1 93.25 217 VAL A C 1
ATOM 1702 O O . VAL A 1 217 ? -0.503 20.828 1.687 1 93.25 217 VAL A O 1
ATOM 1705 N N . GLY A 1 218 ? 0.947 20.391 3.32 1 95.19 218 GLY A N 1
ATOM 1706 C CA . GLY A 1 218 ? 0.806 21.719 3.898 1 95.19 218 GLY A CA 1
ATOM 1707 C C . GLY A 1 218 ? 1.238 22.828 2.961 1 95.19 218 GLY A C 1
ATOM 1708 O O . GLY A 1 218 ? 0.739 23.953 3.049 1 95.19 218 GLY A O 1
ATOM 1709 N N . THR A 1 219 ? 2.17 22.5 2.037 1 94 219 THR A N 1
ATOM 1710 C CA . THR A 1 219 ? 2.59 23.484 1.054 1 94 219 THR A CA 1
ATOM 1711 C C . THR A 1 219 ? 1.444 23.828 0.104 1 94 219 THR A C 1
ATOM 1713 O O . THR A 1 219 ? 1.285 24.984 -0.301 1 94 219 THR A O 1
ATOM 1716 N N . LEU A 1 220 ? 0.654 22.828 -0.25 1 93 220 LEU A N 1
ATOM 1717 C CA . LEU A 1 220 ? -0.485 23.062 -1.132 1 93 220 LEU A CA 1
ATOM 1718 C C . LEU A 1 220 ? -1.562 23.875 -0.427 1 93 220 LEU A C 1
ATOM 1720 O O . LEU A 1 220 ? -2.145 24.797 -1.021 1 93 220 LEU A O 1
ATOM 1724 N N . PHE A 1 221 ? -1.771 23.578 0.81 1 95.25 221 PHE A N 1
ATOM 1725 C CA . PHE A 1 221 ? -2.75 24.344 1.575 1 95.25 221 PHE A CA 1
ATOM 1726 C C . PHE A 1 221 ? -2.301 25.781 1.74 1 95.25 221 PHE A C 1
ATOM 1728 O O . PHE A 1 221 ? -3.109 26.703 1.628 1 95.25 221 PHE A O 1
ATOM 1735 N N . ALA A 1 222 ? -1.035 25.953 1.999 1 96.06 222 ALA A N 1
ATOM 1736 C CA . ALA A 1 222 ? -0.503 27.312 2.117 1 96.06 222 ALA A CA 1
ATOM 1737 C C . ALA A 1 222 ? -0.701 28.094 0.823 1 96.06 222 ALA A C 1
ATOM 1739 O O . ALA A 1 222 ? -1.092 29.266 0.851 1 96.06 222 ALA A O 1
ATOM 1740 N N . ARG A 1 223 ? -0.49 27.453 -0.273 1 94.5 223 ARG A N 1
ATOM 1741 C CA . ARG A 1 223 ? -0.631 28.109 -1.57 1 94.5 223 ARG A CA 1
ATOM 1742 C C . ARG A 1 223 ? -2.094 28.422 -1.865 1 94.5 223 ARG A C 1
ATOM 1744 O O . ARG A 1 223 ? -2.406 29.5 -2.391 1 94.5 223 ARG A O 1
ATOM 1751 N N . ILE A 1 224 ? -2.938 27.5 -1.568 1 94.94 224 ILE A N 1
ATOM 1752 C CA . ILE A 1 224 ? -4.355 27.734 -1.802 1 94.94 224 ILE A CA 1
ATOM 1753 C C . ILE A 1 224 ? -4.848 28.859 -0.887 1 94.94 224 ILE A C 1
ATOM 1755 O O . ILE A 1 224 ? -5.617 29.719 -1.312 1 94.94 224 ILE A O 1
ATOM 1759 N N . MET A 1 225 ? -4.387 28.859 0.371 1 96.44 225 MET A N 1
ATOM 1760 C CA . MET A 1 225 ? -4.723 29.953 1.291 1 96.44 225 MET A CA 1
ATOM 1761 C C . MET A 1 225 ? -4.309 31.297 0.716 1 96.44 225 MET A C 1
ATOM 1763 O O . MET A 1 225 ? -5.09 32.25 0.737 1 96.44 225 MET A O 1
ATOM 1767 N N . ALA A 1 226 ? -3.125 31.359 0.201 1 95.75 226 ALA A N 1
ATOM 1768 C CA . ALA A 1 226 ? -2.594 32.594 -0.362 1 95.75 226 ALA A CA 1
ATOM 1769 C C . ALA A 1 226 ? -3.367 33 -1.611 1 95.75 226 ALA A C 1
ATOM 1771 O O . ALA A 1 226 ? -3.6 34.188 -1.843 1 95.75 226 ALA A O 1
ATOM 1772 N N . GLN A 1 227 ? -3.768 32.062 -2.354 1 94.88 227 GLN A N 1
ATOM 1773 C CA . GLN A 1 227 ? -4.414 32.312 -3.635 1 94.88 227 GLN A CA 1
ATOM 1774 C C . GLN A 1 227 ? -5.879 32.719 -3.443 1 94.88 227 GLN A C 1
ATOM 1776 O O . GLN A 1 227 ? -6.383 33.594 -4.121 1 94.88 227 GLN A O 1
ATOM 1781 N N . GLU A 1 228 ? -6.551 32.062 -2.52 1 94.88 228 GLU A N 1
ATOM 1782 C CA . GLU A 1 228 ? -8.008 32.125 -2.512 1 94.88 228 GLU A CA 1
ATOM 1783 C C . GLU A 1 228 ? -8.516 33 -1.363 1 94.88 228 GLU A C 1
ATOM 1785 O O . GLU A 1 228 ? -9.68 33.406 -1.346 1 94.88 228 GLU A O 1
ATOM 1790 N N . HIS A 1 229 ? -7.656 33.344 -0.406 1 95.75 229 HIS A N 1
ATOM 1791 C CA . HIS A 1 229 ? -8.109 34.094 0.768 1 95.75 229 HIS A CA 1
ATOM 1792 C C . HIS A 1 229 ? -7.277 35.344 0.98 1 95.75 229 HIS A C 1
ATOM 1794 O O . HIS A 1 229 ? -6.098 35.25 1.324 1 95.75 229 HIS A O 1
ATOM 1800 N N . ASP A 1 230 ? -7.898 36.438 0.933 1 94.25 230 ASP A N 1
ATOM 1801 C CA . ASP A 1 230 ? -7.227 37.719 0.988 1 94.25 230 ASP A CA 1
ATOM 1802 C C . ASP A 1 230 ? -6.547 37.938 2.34 1 94.25 230 ASP A C 1
ATOM 1804 O O . ASP A 1 230 ? -5.574 38.688 2.441 1 94.25 230 ASP A O 1
ATOM 1808 N N . GLY A 1 231 ? -7.062 37.219 3.287 1 94.25 231 GLY A N 1
ATOM 1809 C CA . GLY A 1 231 ? -6.492 37.344 4.617 1 94.25 231 GLY A CA 1
ATOM 1810 C C . GLY A 1 231 ? -5.078 36.812 4.715 1 94.25 231 GLY A C 1
ATOM 1811 O O . GLY A 1 231 ? -4.316 37.188 5.602 1 94.25 231 GLY A O 1
ATOM 1812 N N . CYS A 1 232 ? -4.723 35.938 3.844 1 96.31 232 CYS A N 1
ATOM 1813 C CA . CYS A 1 232 ? -3.35 35.438 3.779 1 96.31 232 CYS A CA 1
ATOM 1814 C C . CYS A 1 232 ? -2.457 36.438 3.035 1 96.31 232 CYS A C 1
ATOM 1816 O O . CYS A 1 232 ? -2.643 36.656 1.839 1 96.31 232 CYS A O 1
ATOM 1818 N N . LYS A 1 233 ? -1.442 36.906 3.713 1 96.06 233 LYS A N 1
ATOM 1819 C CA . LYS A 1 233 ? -0.683 38 3.158 1 96.06 233 LYS A CA 1
ATOM 1820 C C . LYS A 1 233 ? 0.669 37.531 2.625 1 96.06 233 LYS A C 1
ATOM 1822 O O . LYS A 1 233 ? 1.315 38.25 1.853 1 96.06 233 LYS A O 1
ATOM 1827 N N . ALA A 1 234 ? 1.113 36.438 3.07 1 97.56 234 ALA A N 1
ATOM 1828 C CA . ALA A 1 234 ? 2.373 35.844 2.639 1 97.56 234 ALA A CA 1
ATOM 1829 C C . ALA A 1 234 ? 2.391 34.344 2.93 1 97.56 234 ALA A C 1
ATOM 1831 O O . ALA A 1 234 ? 1.58 33.844 3.717 1 97.56 234 ALA A O 1
ATOM 1832 N N . PHE A 1 235 ? 3.25 33.625 2.295 1 96.94 235 PHE A N 1
ATOM 1833 C CA . PHE A 1 235 ? 3.33 32.188 2.521 1 96.94 235 PHE A CA 1
ATOM 1834 C C . PHE A 1 235 ? 4.766 31.688 2.369 1 96.94 235 PHE A C 1
ATOM 1836 O O . PHE A 1 235 ? 5.535 32.25 1.586 1 96.94 235 PHE A O 1
ATOM 1843 N N . HIS A 1 236 ? 5.113 30.75 3.182 1 97.5 236 HIS A N 1
ATOM 1844 C CA . HIS A 1 236 ? 6.422 30.109 3.264 1 97.5 236 HIS A CA 1
ATOM 1845 C C . HIS A 1 236 ? 6.305 28.594 3.17 1 97.5 236 HIS A C 1
ATOM 1847 O O . HIS A 1 236 ? 5.301 28.016 3.596 1 97.5 236 HIS A O 1
ATOM 1853 N N . MET A 1 237 ? 7.301 27.953 2.6 1 95.31 237 MET A N 1
ATOM 1854 C CA . MET A 1 237 ? 7.219 26.5 2.414 1 95.31 237 MET A CA 1
ATOM 1855 C C . MET A 1 237 ? 8.578 25.844 2.641 1 95.31 237 MET A C 1
ATOM 1857 O O . MET A 1 237 ? 9.609 26.438 2.332 1 95.31 237 MET A O 1
ATOM 1861 N N . ASN A 1 238 ? 8.555 24.719 3.203 1 91.56 238 ASN A N 1
ATOM 1862 C CA . ASN A 1 238 ? 9.703 23.844 3.084 1 91.56 238 ASN A CA 1
ATOM 1863 C C . ASN A 1 238 ? 9.492 22.781 2.002 1 91.56 238 ASN A C 1
ATOM 1865 O O . ASN A 1 238 ? 8.617 21.938 2.127 1 91.56 238 ASN A O 1
ATOM 1869 N N . GLY A 1 239 ? 10.25 22.828 0.952 1 81.31 239 GLY A N 1
ATOM 1870 C CA . GLY A 1 239 ? 10.047 22 -0.23 1 81.31 239 GLY A CA 1
ATOM 1871 C C . GLY A 1 239 ? 8.953 22.516 -1.139 1 81.31 239 GLY A C 1
ATOM 1872 O O . GLY A 1 239 ? 8.258 23.484 -0.795 1 81.31 239 GLY A O 1
ATOM 1873 N N . LEU A 1 240 ? 8.93 22.156 -2.34 1 80.88 240 LEU A N 1
ATOM 1874 C CA . LEU A 1 240 ? 7.926 22.562 -3.316 1 80.88 240 LEU A CA 1
ATOM 1875 C C . LEU A 1 240 ? 7.297 21.344 -3.992 1 80.88 240 LEU A C 1
ATOM 1877 O O . LEU A 1 240 ? 7.855 20.812 -4.953 1 80.88 240 LEU A O 1
ATOM 1881 N N . PHE A 1 241 ? 6.211 21.016 -3.408 1 73.94 241 PHE A N 1
ATOM 1882 C CA . PHE A 1 241 ? 5.477 19.859 -3.893 1 73.94 241 PHE A CA 1
ATOM 1883 C C . PHE A 1 241 ? 4.473 20.25 -4.965 1 73.94 241 PHE A C 1
ATOM 1885 O O . PHE A 1 241 ? 3.875 21.328 -4.891 1 73.94 241 PHE A O 1
ATOM 1892 N N . ALA A 1 242 ? 4.25 19.469 -6.004 1 62.94 242 ALA A N 1
ATOM 1893 C CA . ALA A 1 242 ? 3.184 19.547 -7 1 62.94 242 ALA A CA 1
ATOM 1894 C C . ALA A 1 242 ? 3.195 20.891 -7.719 1 62.94 242 ALA A C 1
ATOM 1896 O O . ALA A 1 242 ? 2.391 21.781 -7.414 1 62.94 242 ALA A O 1
ATOM 1897 N N . THR A 1 243 ? 4.137 21.047 -8.633 1 66.56 243 THR A N 1
ATOM 1898 C CA . THR A 1 243 ? 4.203 22.266 -9.43 1 66.56 243 THR A CA 1
ATOM 1899 C C . THR A 1 243 ? 3.713 22.016 -10.852 1 66.56 243 THR A C 1
ATOM 1901 O O . THR A 1 243 ? 3.623 20.859 -11.281 1 66.56 243 THR A O 1
ATOM 1904 N N . LYS A 1 244 ? 3.146 23.047 -11.352 1 63.72 244 LYS A N 1
ATOM 1905 C CA . LYS A 1 244 ? 2.658 22.969 -12.727 1 63.72 244 LYS A CA 1
ATOM 1906 C C . LYS A 1 244 ? 3.695 22.312 -13.641 1 63.72 244 LYS A C 1
ATOM 1908 O O . LYS A 1 244 ? 3.363 21.438 -14.438 1 63.72 244 LYS A O 1
ATOM 1913 N N . GLU A 1 245 ? 4.91 22.766 -13.445 1 71.56 245 GLU A N 1
ATOM 1914 C CA . GLU A 1 245 ? 6.035 22.141 -14.141 1 71.56 245 GLU A CA 1
ATOM 1915 C C . GLU A 1 245 ? 7.09 21.656 -13.156 1 71.56 245 GLU A C 1
ATOM 1917 O O . GLU A 1 245 ? 7.605 22.438 -12.352 1 71.56 245 GLU A O 1
ATOM 1922 N N . PRO A 1 246 ? 7.316 20.391 -13.289 1 77.81 246 PRO A N 1
ATOM 1923 C CA . PRO A 1 246 ? 8.359 19.906 -12.383 1 77.81 246 PRO A CA 1
ATOM 1924 C C . PRO A 1 246 ? 9.727 20.516 -12.672 1 77.81 246 PRO A C 1
ATOM 1926 O O . PRO A 1 246 ? 10.016 20.891 -13.812 1 77.81 246 PRO A O 1
ATOM 1929 N N . ALA A 1 247 ? 10.445 20.703 -11.602 1 83.31 247 ALA A N 1
ATOM 1930 C CA . ALA A 1 247 ? 11.828 21.125 -11.789 1 83.31 247 ALA A CA 1
ATOM 1931 C C . ALA A 1 247 ? 12.57 20.172 -12.719 1 83.31 247 ALA A C 1
ATOM 1933 O O . ALA A 1 247 ? 12.539 18.953 -12.531 1 83.31 247 ALA A O 1
ATOM 1934 N N . PRO A 1 248 ? 13.219 20.766 -13.68 1 87.25 248 PRO A N 1
ATOM 1935 C CA . PRO A 1 248 ? 13.984 19.891 -14.578 1 87.25 248 PRO A CA 1
ATOM 1936 C C . PRO A 1 248 ? 15.227 19.312 -13.922 1 87.25 248 PRO A C 1
ATOM 1938 O O . PRO A 1 248 ? 15.727 19.859 -12.938 1 87.25 248 PRO A O 1
ATOM 1941 N N . SER A 1 249 ? 15.672 18.188 -14.453 1 87.69 249 SER A N 1
ATOM 1942 C CA . SER A 1 249 ? 16.844 17.516 -13.898 1 87.69 249 SER A CA 1
ATOM 1943 C C . SER A 1 249 ? 18.078 18.422 -13.961 1 87.69 249 SER A C 1
ATOM 1945 O O . SER A 1 249 ? 18.969 18.312 -13.117 1 87.69 249 SER A O 1
ATOM 1947 N N . HIS A 1 250 ? 18.047 19.297 -15.062 1 89.06 250 HIS A N 1
ATOM 1948 C CA . HIS A 1 250 ? 19.141 20.25 -15.195 1 89.06 250 HIS A CA 1
ATOM 1949 C C . HIS A 1 250 ? 18.656 21.531 -15.867 1 89.06 250 HIS A C 1
ATOM 1951 O O . HIS A 1 250 ? 17.781 21.5 -16.75 1 89.06 250 HIS A O 1
ATOM 1957 N N . MET A 1 251 ? 19.172 22.641 -15.289 1 90.75 251 MET A N 1
ATOM 1958 C CA . MET A 1 251 ? 18.953 23.938 -15.93 1 90.75 251 MET A CA 1
ATOM 1959 C C . MET A 1 251 ? 20.094 24.906 -15.586 1 90.75 251 MET A C 1
ATOM 1961 O O . MET A 1 251 ? 20.875 24.656 -14.672 1 90.75 251 MET A O 1
ATOM 1965 N N . ASP A 1 252 ? 20.125 25.938 -16.359 1 92.75 252 ASP A N 1
ATOM 1966 C CA . ASP A 1 252 ? 21.125 26.969 -16.062 1 92.75 252 ASP A CA 1
ATOM 1967 C C . ASP A 1 252 ? 20.906 27.578 -14.68 1 92.75 252 ASP A C 1
ATOM 1969 O O . ASP A 1 252 ? 19.781 27.875 -14.305 1 92.75 252 ASP A O 1
ATOM 1973 N N . GLY A 1 253 ? 22.016 27.641 -13.938 1 93.56 253 GLY A N 1
ATOM 1974 C CA . GLY A 1 253 ? 21.922 28.25 -12.617 1 93.56 253 GLY A CA 1
ATOM 1975 C C . GLY A 1 253 ? 21.938 27.234 -11.5 1 93.56 253 GLY A C 1
ATOM 1976 O O . GLY A 1 253 ? 22.094 27.594 -10.328 1 93.56 253 GLY A O 1
ATOM 1977 N N . TYR A 1 254 ? 21.797 25.953 -11.883 1 94 254 TYR A N 1
ATOM 1978 C CA . TYR A 1 254 ? 21.906 24.922 -10.859 1 94 254 TYR A CA 1
ATOM 1979 C C . TYR A 1 254 ? 23.344 24.844 -10.336 1 94 254 TYR A C 1
ATOM 1981 O O . TYR A 1 254 ? 24.297 24.922 -11.109 1 94 254 TYR A O 1
ATOM 1989 N N . SER A 1 255 ? 23.469 24.75 -9.086 1 92.75 255 SER A N 1
ATOM 1990 C CA . SER A 1 255 ? 24.75 24.438 -8.477 1 92.75 255 SER A CA 1
ATOM 1991 C C . SER A 1 255 ? 25.031 22.938 -8.508 1 92.75 255 SER A C 1
ATOM 1993 O O . SER A 1 255 ? 24.156 22.156 -8.906 1 92.75 255 SER A O 1
ATOM 1995 N N . GLU A 1 256 ? 26.25 22.578 -8.148 1 91.81 256 GLU A N 1
ATOM 1996 C CA . GLU A 1 256 ? 26.562 21.156 -8.016 1 91.81 256 GLU A CA 1
ATOM 1997 C C . GLU A 1 256 ? 25.688 20.484 -6.965 1 91.81 256 GLU A C 1
ATOM 1999 O O . GLU A 1 256 ? 25.281 19.344 -7.129 1 91.81 256 GLU A O 1
ATOM 2004 N N . GLU A 1 257 ? 25.406 21.25 -5.988 1 91.44 257 GLU A N 1
ATOM 2005 C CA . GLU A 1 257 ? 24.531 20.734 -4.938 1 91.44 257 GLU A CA 1
ATOM 2006 C C . GLU A 1 257 ? 23.109 20.516 -5.457 1 91.44 257 GLU A C 1
ATOM 2008 O O . GLU A 1 257 ? 22.453 19.547 -5.09 1 91.44 257 GLU A O 1
ATOM 2013 N N . ASP A 1 258 ? 22.719 21.406 -6.305 1 91.94 258 ASP A N 1
ATOM 2014 C CA . ASP A 1 258 ? 21.406 21.25 -6.918 1 91.94 258 ASP A CA 1
ATOM 2015 C C . ASP A 1 258 ? 21.328 19.969 -7.746 1 91.94 258 ASP A C 1
ATOM 2017 O O . ASP A 1 258 ? 20.344 19.219 -7.664 1 91.94 258 ASP A O 1
ATOM 2021 N N . ASP A 1 259 ? 22.375 19.781 -8.445 1 91.88 259 ASP A N 1
ATOM 2022 C CA . ASP A 1 259 ? 22.422 18.578 -9.281 1 91.88 259 ASP A CA 1
ATOM 2023 C C . ASP A 1 259 ? 22.328 17.312 -8.438 1 91.88 259 ASP A C 1
ATOM 2025 O O . ASP A 1 259 ? 21.625 16.375 -8.805 1 91.88 259 ASP A O 1
ATOM 2029 N N . GLN A 1 260 ? 23.016 17.312 -7.402 1 89.75 260 GLN A N 1
ATOM 2030 C CA . GLN A 1 260 ? 23 16.156 -6.516 1 89.75 260 GLN A CA 1
ATOM 2031 C C . GLN A 1 260 ? 21.609 15.961 -5.906 1 89.75 260 GLN A C 1
ATOM 2033 O O . GLN A 1 260 ? 21.125 14.828 -5.809 1 89.75 260 GLN A O 1
ATOM 2038 N N . ARG A 1 261 ? 20.969 17.016 -5.527 1 89.38 261 ARG A N 1
ATOM 2039 C CA . ARG A 1 261 ? 19.625 16.953 -4.965 1 89.38 261 ARG A CA 1
ATOM 2040 C C . ARG A 1 261 ? 18.625 16.422 -5.992 1 89.38 261 ARG A C 1
ATOM 2042 O O . ARG A 1 261 ? 17.719 15.672 -5.652 1 89.38 261 ARG A O 1
ATOM 2049 N N . MET A 1 262 ? 18.891 16.859 -7.199 1 90.31 262 MET A N 1
ATOM 2050 C CA . MET A 1 262 ? 17.984 16.438 -8.266 1 90.31 262 MET A CA 1
ATOM 2051 C C . MET A 1 262 ? 18.125 14.945 -8.547 1 90.31 262 MET A C 1
ATOM 2053 O O . MET A 1 262 ? 17.156 14.273 -8.859 1 90.31 262 MET A O 1
ATOM 2057 N N . ILE A 1 263 ? 19.328 14.453 -8.43 1 90 263 ILE A N 1
ATOM 2058 C CA . ILE A 1 263 ? 19.562 13.023 -8.594 1 90 263 ILE A CA 1
ATOM 2059 C C . ILE A 1 263 ? 18.828 12.242 -7.504 1 90 263 ILE A C 1
ATOM 2061 O O . ILE A 1 263 ? 18.188 11.227 -7.785 1 90 263 ILE A O 1
ATOM 2065 N N . HIS A 1 264 ? 18.859 12.742 -6.32 1 88.06 264 HIS A N 1
ATOM 2066 C CA . HIS A 1 264 ? 18.156 12.117 -5.203 1 88.06 264 HIS A CA 1
ATOM 2067 C C . HIS A 1 264 ? 16.641 12.148 -5.418 1 88.06 264 HIS A C 1
ATOM 2069 O O . HIS A 1 264 ? 15.953 11.18 -5.117 1 88.06 264 HIS A O 1
ATOM 2075 N N . ALA A 1 265 ? 16.234 13.211 -5.922 1 88.56 265 ALA A N 1
ATOM 2076 C CA . ALA A 1 265 ? 14.812 13.359 -6.195 1 88.56 265 ALA A CA 1
ATOM 2077 C C . ALA A 1 265 ? 14.344 12.367 -7.258 1 88.56 265 ALA A C 1
ATOM 2079 O O . ALA A 1 265 ? 13.273 11.773 -7.133 1 88.56 265 ALA A O 1
ATOM 2080 N N . GLN A 1 266 ? 15.172 12.273 -8.211 1 89.44 266 GLN A N 1
ATOM 2081 C CA . GLN A 1 266 ? 14.836 11.336 -9.281 1 89.44 266 GLN A CA 1
ATOM 2082 C C . GLN A 1 266 ? 14.773 9.906 -8.75 1 89.44 266 GLN A C 1
ATOM 2084 O O . GLN A 1 266 ? 13.898 9.125 -9.148 1 89.44 266 GLN A O 1
ATOM 2089 N N . ALA A 1 267 ? 15.672 9.586 -7.914 1 90.5 267 ALA A N 1
ATOM 2090 C CA . ALA A 1 267 ? 15.672 8.266 -7.301 1 90.5 267 ALA A CA 1
ATOM 2091 C C . ALA A 1 267 ? 14.406 8.047 -6.469 1 90.5 267 ALA A C 1
ATOM 2093 O O . ALA A 1 267 ? 13.828 6.953 -6.48 1 90.5 267 ALA A O 1
ATOM 2094 N N . PHE A 1 268 ? 13.938 9.031 -5.797 1 90.38 268 PHE A N 1
ATOM 2095 C CA . PHE A 1 268 ? 12.719 8.953 -5 1 90.38 268 PHE A CA 1
ATOM 2096 C C . PHE A 1 268 ? 11.508 8.719 -5.887 1 90.38 268 PHE A C 1
ATOM 2098 O O . PHE A 1 268 ? 10.68 7.852 -5.594 1 90.38 268 PHE A O 1
ATOM 2105 N N . PHE A 1 269 ? 11.422 9.438 -6.918 1 89.81 269 PHE A N 1
ATOM 2106 C CA . PHE A 1 269 ? 10.266 9.305 -7.793 1 89.81 269 PHE A CA 1
ATOM 2107 C C . PHE A 1 269 ? 10.273 7.957 -8.5 1 89.81 269 PHE A C 1
ATOM 2109 O O . PHE A 1 269 ? 9.211 7.398 -8.781 1 89.81 269 PHE A O 1
ATOM 2116 N N . ALA A 1 270 ? 11.445 7.473 -8.672 1 91.56 270 ALA A N 1
ATOM 2117 C CA . ALA A 1 270 ? 11.57 6.184 -9.352 1 91.56 270 ALA A CA 1
ATOM 2118 C C . ALA A 1 270 ? 11.141 5.039 -8.438 1 91.56 270 ALA A C 1
ATOM 2120 O O . ALA A 1 270 ? 10.547 4.059 -8.898 1 91.56 270 ALA A O 1
ATOM 2121 N N . THR A 1 271 ? 11.398 5.145 -7.137 1 94.31 271 THR A N 1
ATOM 2122 C CA . THR A 1 271 ? 11.219 3.963 -6.301 1 94.31 271 THR A CA 1
ATOM 2123 C C . THR A 1 271 ? 10.43 4.309 -5.039 1 94.31 271 THR A C 1
ATOM 2125 O O . THR A 1 271 ? 10.055 3.418 -4.273 1 94.31 271 THR A O 1
ATOM 2128 N N . GLY A 1 272 ? 10.188 5.52 -4.816 1 94.06 272 GLY A N 1
ATOM 2129 C CA . GLY A 1 272 ? 9.617 5.91 -3.537 1 94.06 272 GLY A CA 1
ATOM 2130 C C . GLY A 1 272 ? 8.227 6.504 -3.656 1 94.06 272 GLY A C 1
ATOM 2131 O O . GLY A 1 272 ? 7.664 6.984 -2.67 1 94.06 272 GLY A O 1
ATOM 2132 N N . PHE A 1 273 ? 7.602 6.375 -4.809 1 93.06 273 PHE A N 1
ATOM 2133 C CA . PHE A 1 273 ? 6.379 7.133 -5.043 1 93.06 273 PHE A CA 1
ATOM 2134 C C . PHE A 1 273 ? 5.172 6.203 -5.098 1 93.06 273 PHE A C 1
ATOM 2136 O O . PHE A 1 273 ? 4.035 6.66 -5.25 1 93.06 273 PHE A O 1
ATOM 2143 N N . GLY A 1 274 ? 5.344 4.891 -4.938 1 95.19 274 GLY A N 1
ATOM 2144 C CA . GLY A 1 274 ? 4.258 3.928 -5.004 1 95.19 274 GLY A CA 1
ATOM 2145 C C . GLY A 1 274 ? 3.168 4.188 -3.982 1 95.19 274 GLY A C 1
ATOM 2146 O O . GLY A 1 274 ? 1.983 3.994 -4.266 1 95.19 274 GLY A O 1
ATOM 2147 N N . TYR A 1 275 ? 3.555 4.605 -2.785 1 96.75 275 TYR A N 1
ATOM 2148 C CA . TYR A 1 275 ? 2.566 4.875 -1.748 1 96.75 275 TYR A CA 1
ATOM 2149 C C . TYR A 1 275 ? 1.61 5.98 -2.18 1 96.75 275 TYR A C 1
ATOM 2151 O O . TYR A 1 275 ? 0.402 5.891 -1.952 1 96.75 275 TYR A O 1
ATOM 2159 N N . SER A 1 276 ? 2.16 7.035 -2.789 1 94.81 276 SER A N 1
ATOM 2160 C CA . SER A 1 276 ? 1.354 8.172 -3.219 1 94.81 276 SER A CA 1
ATOM 2161 C C . SER A 1 276 ? 0.369 7.77 -4.312 1 94.81 276 SER A C 1
ATOM 2163 O O . SER A 1 276 ? -0.78 8.219 -4.312 1 94.81 276 SER A O 1
ATOM 2165 N N . LEU A 1 277 ? 0.814 6.93 -5.184 1 95.12 277 LEU A N 1
ATOM 2166 C CA . LEU A 1 277 ? -0.083 6.445 -6.227 1 95.12 277 LEU A CA 1
ATOM 2167 C C . LEU A 1 277 ? -1.241 5.656 -5.625 1 95.12 277 LEU A C 1
ATOM 2169 O O . LEU A 1 277 ? -2.383 5.781 -6.074 1 95.12 277 LEU A O 1
ATOM 2173 N N . MET A 1 278 ? -0.933 4.867 -4.66 1 97.31 278 MET A N 1
ATOM 2174 C CA . MET A 1 278 ? -1.995 4.129 -3.979 1 97.31 278 MET A CA 1
ATOM 2175 C C . MET A 1 278 ? -2.979 5.086 -3.312 1 97.31 278 MET A C 1
ATOM 2177 O O . MET A 1 278 ? -4.191 4.871 -3.361 1 97.31 278 MET A O 1
ATOM 2181 N N . HIS A 1 279 ? -2.451 6.105 -2.66 1 97.19 279 HIS A N 1
ATOM 2182 C CA . HIS A 1 279 ? -3.32 7.09 -2.029 1 97.19 279 HIS A CA 1
ATOM 2183 C C . HIS A 1 279 ? -4.238 7.754 -3.053 1 97.19 279 HIS A C 1
ATOM 2185 O O . HIS A 1 279 ? -5.406 8.016 -2.766 1 97.19 279 HIS A O 1
ATOM 2191 N N . GLN A 1 280 ? -3.727 8.016 -4.215 1 95 280 GLN A N 1
ATOM 2192 C CA . GLN A 1 280 ? -4.445 8.758 -5.246 1 95 280 GLN A CA 1
ATOM 2193 C C . GLN A 1 280 ? -5.504 7.883 -5.91 1 95 280 GLN A C 1
ATOM 2195 O O . GLN A 1 280 ? -6.602 8.359 -6.219 1 95 280 GLN A O 1
ATOM 2200 N N . THR A 1 281 ? -5.184 6.598 -6.074 1 96.44 281 THR A N 1
ATOM 2201 C CA . THR A 1 281 ? -5.992 5.812 -7.004 1 96.44 281 THR A CA 1
ATOM 2202 C C . THR A 1 281 ? -6.863 4.812 -6.25 1 96.44 281 THR A C 1
ATOM 2204 O O . THR A 1 281 ? -7.957 4.469 -6.707 1 96.44 281 THR A O 1
ATOM 2207 N N . LYS A 1 282 ? -6.332 4.309 -5.184 1 98 282 LYS A N 1
ATOM 2208 C CA . LYS A 1 282 ? -7.062 3.312 -4.41 1 98 282 LYS A CA 1
ATOM 2209 C C . LYS A 1 282 ? -7.039 3.646 -2.92 1 98 282 LYS A C 1
ATOM 2211 O O . LYS A 1 282 ? -6.672 2.805 -2.098 1 98 282 LYS A O 1
ATOM 2216 N N . PRO A 1 283 ? -7.484 4.785 -2.523 1 97.75 283 PRO A N 1
ATOM 2217 C CA . PRO A 1 283 ? -7.469 5.172 -1.111 1 97.75 283 PRO A CA 1
ATOM 2218 C C . PRO A 1 283 ? -8.359 4.285 -0.247 1 97.75 283 PRO A C 1
ATOM 2220 O O . PRO A 1 283 ? -8.102 4.113 0.946 1 97.75 283 PRO A O 1
ATOM 2223 N N . GLY A 1 284 ? -9.453 3.764 -0.833 1 98.38 284 GLY A N 1
ATOM 2224 C CA . GLY A 1 284 ? -10.25 2.812 -0.079 1 98.38 284 GLY A CA 1
ATOM 2225 C C . GLY A 1 284 ? -9.477 1.576 0.335 1 98.38 284 GLY A C 1
ATOM 2226 O O . GLY A 1 284 ? -9.484 1.193 1.507 1 98.38 284 GLY A O 1
ATOM 2227 N N . THR A 1 285 ? -8.719 1.019 -0.593 1 98.69 285 THR A N 1
ATOM 2228 C CA . THR A 1 285 ? -7.953 -0.197 -0.339 1 98.69 285 THR A CA 1
ATOM 2229 C C . THR A 1 285 ? -6.836 0.068 0.668 1 98.69 285 THR A C 1
ATOM 2231 O O . THR A 1 285 ? -6.781 -0.569 1.722 1 98.69 285 THR A O 1
ATOM 2234 N N . ILE A 1 286 ? -6 1.03 0.348 1 98.75 286 ILE A N 1
ATOM 2235 C CA . ILE A 1 286 ? -4.812 1.223 1.173 1 98.75 286 ILE A CA 1
ATOM 2236 C C . ILE A 1 286 ? -5.211 1.836 2.514 1 98.75 286 ILE A C 1
ATOM 2238 O O . ILE A 1 286 ? -4.602 1.538 3.545 1 98.75 286 ILE A O 1
ATOM 2242 N N . GLY A 1 287 ? -6.266 2.686 2.494 1 98.62 287 GLY A N 1
ATOM 2243 C CA . GLY A 1 287 ? -6.75 3.246 3.744 1 98.62 287 GLY A CA 1
ATOM 2244 C C . GLY A 1 287 ? -7.211 2.191 4.73 1 98.62 287 GLY A C 1
ATOM 2245 O O . GLY A 1 287 ? -6.828 2.221 5.902 1 98.62 287 GLY A O 1
ATOM 2246 N N . LEU A 1 288 ? -7.969 1.263 4.281 1 98.81 288 LEU A N 1
ATOM 2247 C CA . LEU A 1 288 ? -8.5 0.217 5.148 1 98.81 288 LEU A CA 1
ATOM 2248 C C . LEU A 1 288 ? -7.426 -0.812 5.484 1 98.81 288 LEU A C 1
ATOM 2250 O O . LEU A 1 288 ? -7.418 -1.371 6.582 1 98.81 288 LEU A O 1
ATOM 2254 N N . THR A 1 289 ? -6.469 -1.059 4.582 1 98.75 289 THR A N 1
ATOM 2255 C CA . THR A 1 289 ? -5.348 -1.964 4.812 1 98.75 289 THR A CA 1
ATOM 2256 C C . THR A 1 289 ? -4.484 -1.473 5.969 1 98.75 289 THR A C 1
ATOM 2258 O O . THR A 1 289 ? -4.262 -2.203 6.938 1 98.75 289 THR A O 1
ATOM 2261 N N . VAL A 1 290 ? -4.133 -0.269 5.91 1 98.69 290 VAL A N 1
ATOM 2262 C CA . VAL A 1 290 ? -3.178 0.294 6.863 1 98.69 290 VAL A CA 1
ATOM 2263 C C . VAL A 1 290 ? -3.861 0.52 8.211 1 98.69 290 VAL A C 1
ATOM 2265 O O . VAL A 1 290 ? -3.236 0.369 9.258 1 98.69 290 VAL A O 1
ATOM 2268 N N . ALA A 1 291 ? -5.145 0.744 8.195 1 98.12 291 ALA A N 1
ATOM 2269 C CA . ALA A 1 291 ? -5.879 1.053 9.422 1 98.12 291 ALA A CA 1
ATOM 2270 C C . ALA A 1 291 ? -6.242 -0.222 10.18 1 98.12 291 ALA A C 1
ATOM 2272 O O . ALA A 1 291 ? -6.695 -0.163 11.328 1 98.12 291 ALA A O 1
ATOM 2273 N N . SER A 1 292 ? -5.949 -1.342 9.688 1 97.44 292 SER A N 1
ATOM 2274 C CA . SER A 1 292 ? -6.441 -2.598 10.242 1 97.44 292 SER A CA 1
ATOM 2275 C C . SER A 1 292 ? -5.559 -3.076 11.391 1 97.44 292 SER A C 1
ATOM 2277 O O . SER A 1 292 ? -5.969 -3.93 12.18 1 97.44 292 SER A O 1
ATOM 2279 N N . SER A 1 293 ? -4.371 -2.535 11.445 1 97.75 293 SER A N 1
ATOM 2280 C CA . SER A 1 293 ? -3.408 -2.975 12.445 1 97.75 293 SER A CA 1
ATOM 2281 C C . SER A 1 293 ? -2.402 -1.875 12.766 1 97.75 293 SER A C 1
ATOM 2283 O O . SER A 1 293 ? -1.952 -1.156 11.875 1 97.75 293 SER A O 1
ATOM 2285 N N . PRO A 1 294 ? -2.082 -1.757 14.125 1 98.44 294 PRO A N 1
ATOM 2286 C CA . PRO A 1 294 ? -1.021 -0.797 14.438 1 98.44 294 PRO A CA 1
ATOM 2287 C C . PRO A 1 294 ? 0.301 -1.135 13.758 1 98.44 294 PRO A C 1
ATOM 2289 O O . PRO A 1 294 ? 1.052 -0.232 13.375 1 98.44 294 PRO A O 1
ATOM 2292 N N . LEU A 1 295 ? 0.569 -2.393 13.539 1 98.62 295 LEU A N 1
ATOM 2293 C CA . LEU A 1 295 ? 1.814 -2.781 12.891 1 98.62 295 LEU A CA 1
ATOM 2294 C C . LEU A 1 295 ? 1.788 -2.422 11.406 1 98.62 295 LEU A C 1
ATOM 2296 O O . LEU A 1 295 ? 2.82 -2.078 10.828 1 98.62 295 LEU A O 1
ATOM 2300 N N . ALA A 1 296 ? 0.612 -2.584 10.773 1 98.69 296 ALA A N 1
ATOM 2301 C CA . ALA A 1 296 ? 0.489 -2.111 9.398 1 98.69 296 ALA A CA 1
ATOM 2302 C C . ALA A 1 296 ? 0.797 -0.621 9.297 1 98.69 296 ALA A C 1
ATOM 2304 O O . ALA A 1 296 ? 1.549 -0.191 8.422 1 98.69 296 ALA A O 1
ATOM 2305 N N . LEU A 1 297 ? 0.215 0.056 10.188 1 98.75 297 LEU A N 1
ATOM 2306 C CA . LEU A 1 297 ? 0.417 1.501 10.227 1 98.75 297 LEU A CA 1
ATOM 2307 C C . LEU A 1 297 ? 1.889 1.837 10.445 1 98.75 297 LEU A C 1
ATOM 2309 O O . LEU A 1 297 ? 2.441 2.699 9.766 1 98.75 297 LEU A O 1
ATOM 2313 N N . LEU A 1 298 ? 2.529 1.187 11.391 1 98.88 298 LEU A N 1
ATOM 2314 C CA . LEU A 1 298 ? 3.938 1.416 11.695 1 98.88 298 LEU A CA 1
ATOM 2315 C C . LEU A 1 298 ? 4.816 1.087 10.492 1 98.88 298 LEU A C 1
ATOM 2317 O O . LEU A 1 298 ? 5.715 1.856 10.141 1 98.88 298 LEU A O 1
ATOM 2321 N N . ALA A 1 299 ? 4.578 -0.008 9.82 1 98.88 299 ALA A N 1
ATOM 2322 C CA . ALA A 1 299 ? 5.375 -0.391 8.656 1 98.88 299 ALA A CA 1
ATOM 2323 C C . ALA A 1 299 ? 5.23 0.629 7.535 1 98.88 299 ALA A C 1
ATOM 2325 O O . ALA A 1 299 ? 6.191 0.919 6.82 1 98.88 299 ALA A O 1
ATOM 2326 N N . TRP A 1 300 ? 4.047 1.156 7.375 1 98.75 300 TRP A N 1
ATOM 2327 C CA . TRP A 1 300 ? 3.707 2.025 6.254 1 98.75 300 TRP A CA 1
ATOM 2328 C C . TRP A 1 300 ? 4.195 3.449 6.5 1 98.75 300 TRP A C 1
ATOM 2330 O O . TRP A 1 300 ? 5 3.979 5.73 1 98.75 300 TRP A O 1
ATOM 2340 N N . ILE A 1 301 ? 3.799 4.062 7.582 1 98.12 301 ILE A N 1
ATOM 2341 C CA . ILE A 1 301 ? 4.156 5.469 7.742 1 98.12 301 ILE A CA 1
ATOM 2342 C C . ILE A 1 301 ? 5.477 5.582 8.5 1 98.12 301 ILE A C 1
ATOM 2344 O O . ILE A 1 301 ? 6.215 6.555 8.336 1 98.12 301 ILE A O 1
ATOM 2348 N N . GLY A 1 302 ? 5.859 4.555 9.328 1 98.5 302 GLY A N 1
ATOM 2349 C CA . GLY A 1 302 ? 7.16 4.562 9.977 1 98.5 302 GLY A CA 1
ATOM 2350 C C . GLY A 1 302 ? 8.312 4.605 8.992 1 98.5 302 GLY A C 1
ATOM 2351 O O . GLY A 1 302 ? 9.344 5.234 9.266 1 98.5 302 GLY A O 1
ATOM 2352 N N . GLU A 1 303 ? 8.094 3.965 7.914 1 98.31 303 GLU A N 1
ATOM 2353 C CA . GLU A 1 303 ? 9.102 3.965 6.859 1 98.31 303 GLU A CA 1
ATOM 2354 C C . GLU A 1 303 ? 9.469 5.387 6.438 1 98.31 303 GLU A C 1
ATOM 2356 O O . GLU A 1 303 ? 10.633 5.688 6.184 1 98.31 303 GLU A O 1
ATOM 2361 N N . LYS A 1 304 ? 8.5 6.246 6.297 1 97.44 304 LYS A N 1
ATOM 2362 C CA . LYS A 1 304 ? 8.727 7.617 5.852 1 97.44 304 LYS A CA 1
ATOM 2363 C C . LYS A 1 304 ? 9.508 8.414 6.895 1 97.44 304 LYS A C 1
ATOM 2365 O O . LYS A 1 304 ? 10.43 9.148 6.555 1 97.44 304 LYS A O 1
ATOM 2370 N N . PHE A 1 305 ? 9.109 8.234 8.133 1 97.94 305 PHE A N 1
ATOM 2371 C CA . PHE A 1 305 ? 9.805 8.922 9.219 1 97.94 305 PHE A CA 1
ATOM 2372 C C . PHE A 1 305 ? 11.258 8.469 9.305 1 97.94 305 PHE A C 1
ATOM 2374 O O . PHE A 1 305 ? 12.133 9.234 9.711 1 97.94 305 PHE A O 1
ATOM 2381 N N . ARG A 1 306 ? 11.477 7.281 8.922 1 96.88 306 ARG A N 1
ATOM 2382 C CA . ARG A 1 306 ? 12.828 6.723 8.977 1 96.88 306 ARG A CA 1
ATOM 2383 C C . ARG A 1 306 ? 13.648 7.164 7.766 1 96.88 306 ARG A C 1
ATOM 2385 O O . ARG A 1 306 ? 14.805 7.574 7.91 1 96.88 306 ARG A O 1
ATOM 2392 N N . ASP A 1 307 ? 13.023 7.156 6.602 1 95.88 307 ASP A N 1
ATOM 2393 C CA . ASP A 1 307 ? 13.789 7.191 5.359 1 95.88 307 ASP A CA 1
ATOM 2394 C C . ASP A 1 307 ? 13.883 8.617 4.809 1 95.88 307 ASP A C 1
ATOM 2396 O O . ASP A 1 307 ? 14.766 8.922 4.008 1 95.88 307 ASP A O 1
ATOM 2400 N N . TRP A 1 308 ? 12.984 9.523 5.195 1 95.5 308 TRP A N 1
ATOM 2401 C CA . TRP A 1 308 ? 12.93 10.836 4.555 1 95.5 308 TRP A CA 1
ATOM 2402 C C . TRP A 1 308 ? 13.695 11.875 5.375 1 95.5 308 TRP A C 1
ATOM 2404 O O . TRP A 1 308 ? 13.43 13.07 5.277 1 95.5 308 TRP A O 1
ATOM 2414 N N . THR A 1 309 ? 14.609 11.406 6.203 1 95.81 309 THR A N 1
ATOM 2415 C CA . THR A 1 309 ? 15.336 12.297 7.098 1 95.81 309 THR A CA 1
ATOM 2416 C C . THR A 1 309 ? 16.844 12.203 6.844 1 95.81 309 THR A C 1
ATOM 2418 O O . THR A 1 309 ? 17.312 11.211 6.285 1 95.81 309 THR A O 1
ATOM 2421 N N . GLU A 1 310 ? 17.5 13.258 7.098 1 94.56 310 GLU A N 1
ATOM 2422 C CA . GLU A 1 310 ? 18.953 13.211 7.18 1 94.56 310 GLU A CA 1
ATOM 2423 C C . GLU A 1 310 ? 19.422 12.953 8.609 1 94.56 310 GLU A C 1
ATOM 2425 O O . GLU A 1 310 ? 20.344 12.164 8.836 1 94.56 310 GLU A O 1
ATOM 2430 N N . ILE A 1 311 ? 18.812 13.734 9.469 1 95.44 311 ILE A N 1
ATOM 2431 C CA . ILE A 1 311 ? 19.031 13.484 10.891 1 95.44 311 ILE A CA 1
ATOM 2432 C C . ILE A 1 311 ? 18.109 12.367 11.367 1 95.44 311 ILE A C 1
ATOM 2434 O O . ILE A 1 311 ? 16.891 12.484 11.297 1 95.44 311 ILE A O 1
ATOM 2438 N N . PRO A 1 312 ? 18.703 11.305 11.875 1 96.12 312 PRO A N 1
ATOM 2439 C CA . PRO A 1 312 ? 17.875 10.141 12.227 1 96.12 312 PRO A CA 1
ATOM 2440 C C . PRO A 1 312 ? 16.781 10.484 13.242 1 96.12 312 PRO A C 1
ATOM 2442 O O . PRO A 1 312 ? 17.062 11.109 14.266 1 96.12 312 PRO A O 1
ATOM 2445 N N . MET A 1 313 ? 15.594 10.07 12.977 1 97.38 313 MET A N 1
ATOM 2446 C CA . MET A 1 313 ? 14.453 10.273 13.859 1 97.38 313 MET A CA 1
ATOM 2447 C C . MET A 1 313 ? 14.477 9.289 15.023 1 97.38 313 MET A C 1
ATOM 2449 O O . MET A 1 313 ? 14.555 8.078 14.812 1 97.38 313 MET A O 1
ATOM 2453 N N . PRO A 1 314 ? 14.43 9.805 16.219 1 97.75 314 PRO A N 1
ATOM 2454 C CA . PRO A 1 314 ? 14.328 8.859 17.328 1 97.75 314 PRO A CA 1
ATOM 2455 C C . PRO A 1 314 ? 13.117 7.934 17.203 1 97.75 314 PRO A C 1
ATOM 2457 O O . PRO A 1 314 ? 12.031 8.383 16.828 1 97.75 314 PRO A O 1
ATOM 2460 N N . LEU A 1 315 ? 13.297 6.66 17.547 1 98.38 315 LEU A N 1
ATOM 2461 C CA . LEU A 1 315 ? 12.219 5.676 17.469 1 98.38 315 LEU A CA 1
ATOM 2462 C C . LEU A 1 315 ? 11.016 6.109 18.297 1 98.38 315 LEU A C 1
ATOM 2464 O O . LEU A 1 315 ? 9.867 5.91 17.875 1 98.38 315 LEU A O 1
ATOM 2468 N N . GLU A 1 316 ? 11.273 6.723 19.391 1 98.12 316 GLU A N 1
ATOM 2469 C CA . GLU A 1 316 ? 10.195 7.176 20.25 1 98.12 316 GLU A CA 1
ATOM 2470 C C . GLU A 1 316 ? 9.305 8.188 19.547 1 98.12 316 GLU A C 1
ATOM 2472 O O . GLU A 1 316 ? 8.078 8.172 19.719 1 98.12 316 GLU A O 1
ATOM 2477 N N . THR A 1 317 ? 9.914 9.102 18.812 1 98.25 317 THR A N 1
ATOM 2478 C CA . THR A 1 317 ? 9.164 10.102 18.062 1 98.25 317 THR A CA 1
ATOM 2479 C C . THR A 1 317 ? 8.297 9.43 17 1 98.25 317 THR A C 1
ATOM 2481 O O . THR A 1 317 ? 7.141 9.812 16.797 1 98.25 317 THR A O 1
ATOM 2484 N N . ILE A 1 318 ? 8.836 8.414 16.359 1 98.75 318 ILE A N 1
ATOM 2485 C CA . ILE A 1 318 ? 8.094 7.668 15.336 1 98.75 318 ILE A CA 1
ATOM 2486 C C . ILE A 1 318 ? 6.906 6.961 15.984 1 98.75 318 ILE A C 1
ATOM 2488 O O . ILE A 1 318 ? 5.777 7.07 15.508 1 98.75 318 ILE A O 1
ATOM 2492 N N . LEU A 1 319 ? 7.137 6.312 17.078 1 98.88 319 LEU A N 1
ATOM 2493 C CA . LEU A 1 319 ? 6.086 5.566 17.766 1 98.88 319 LEU A CA 1
ATOM 2494 C C . LEU A 1 319 ? 5 6.504 18.281 1 98.88 319 LEU A C 1
ATOM 2496 O O . LEU A 1 319 ? 3.814 6.164 18.25 1 98.88 319 LEU A O 1
ATOM 2500 N N . ALA A 1 320 ? 5.379 7.707 18.75 1 98.81 320 ALA A N 1
ATOM 2501 C CA . ALA A 1 320 ? 4.387 8.68 19.203 1 98.81 320 ALA A CA 1
ATOM 2502 C C . ALA A 1 320 ? 3.473 9.102 18.047 1 98.81 320 ALA A C 1
ATOM 2504 O O . ALA A 1 320 ? 2.252 9.18 18.219 1 98.81 320 ALA A O 1
ATOM 2505 N N . SER A 1 321 ? 4.098 9.336 16.953 1 98.62 321 SER A N 1
ATOM 2506 C CA . SER A 1 321 ? 3.332 9.742 15.773 1 98.62 321 SER A CA 1
ATOM 2507 C C . SER A 1 321 ? 2.377 8.641 15.336 1 98.62 321 SER A C 1
ATOM 2509 O O . SER A 1 321 ? 1.2 8.898 15.07 1 98.62 321 SER A O 1
ATOM 2511 N N . VAL A 1 322 ? 2.857 7.422 15.258 1 98.81 322 VAL A N 1
ATOM 2512 C CA . VAL A 1 322 ? 2.057 6.285 14.812 1 98.81 322 VAL A CA 1
ATOM 2513 C C . VAL A 1 322 ? 0.947 6.008 15.828 1 98.81 322 VAL A C 1
ATOM 2515 O O . VAL A 1 322 ? -0.181 5.684 15.445 1 98.81 322 VAL A O 1
ATOM 2518 N N . THR A 1 323 ? 1.24 6.141 17.078 1 98.88 323 THR A N 1
ATOM 2519 C CA . THR A 1 323 ? 0.245 5.922 18.125 1 98.88 323 THR A CA 1
ATOM 2520 C C . THR A 1 323 ? -0.885 6.941 18.016 1 98.88 323 THR A C 1
ATOM 2522 O O . THR A 1 323 ? -2.061 6.586 18.125 1 98.88 323 THR A O 1
ATOM 2525 N N . LEU A 1 324 ? -0.502 8.195 17.797 1 98.69 324 LEU A N 1
ATOM 2526 C CA . LEU A 1 324 ? -1.527 9.211 17.609 1 98.69 324 LEU A CA 1
ATOM 2527 C C . LEU A 1 324 ? -2.459 8.836 16.469 1 98.69 324 LEU A C 1
ATOM 2529 O O . LEU A 1 324 ? -3.682 8.898 16.609 1 98.69 324 LEU A O 1
ATOM 2533 N N . TYR A 1 325 ? -1.882 8.453 15.344 1 98.69 325 TYR A N 1
ATOM 2534 C CA . TYR A 1 325 ? -2.674 8.039 14.188 1 98.69 325 TYR A CA 1
ATOM 2535 C C . TYR A 1 325 ? -3.613 6.895 14.555 1 98.69 325 TYR A C 1
ATOM 2537 O O . TYR A 1 325 ? -4.777 6.887 14.148 1 98.69 325 TYR A O 1
ATOM 2545 N N . TRP A 1 326 ? -3.109 5.938 15.305 1 98.62 326 TRP A N 1
ATOM 2546 C CA . TRP A 1 326 ? -3.859 4.723 15.602 1 98.62 326 TRP A CA 1
ATOM 2547 C C . TRP A 1 326 ? -5.016 5.016 16.562 1 98.62 326 TRP A C 1
ATOM 2549 O O . TRP A 1 326 ? -6.148 4.598 16.312 1 98.62 326 TRP A O 1
ATOM 2559 N N . LEU A 1 327 ? -4.723 5.738 17.625 1 98 327 LEU A N 1
ATOM 2560 C CA . LEU A 1 327 ? -5.672 5.906 18.719 1 98 327 LEU A CA 1
ATOM 2561 C C . LEU A 1 327 ? -6.91 6.664 18.25 1 98 327 LEU A C 1
ATOM 2563 O O . LEU A 1 327 ? -8.008 6.438 18.766 1 98 327 LEU A O 1
ATOM 2567 N N . ILE A 1 328 ? -6.75 7.488 17.281 1 95.44 328 ILE A N 1
ATOM 2568 C CA . ILE A 1 328 ? -7.91 8.305 16.922 1 95.44 328 ILE A CA 1
ATOM 2569 C C . ILE A 1 328 ? -8.273 8.062 15.461 1 95.44 328 ILE A C 1
ATOM 2571 O O . ILE A 1 328 ? -8.977 8.875 14.852 1 95.44 328 ILE A O 1
ATOM 2575 N N . ASP A 1 329 ? -7.711 7.004 14.812 1 96.38 329 ASP A N 1
ATOM 2576 C CA . ASP A 1 329 ? -8.102 6.484 13.5 1 96.38 329 ASP A CA 1
ATOM 2577 C C . ASP A 1 329 ? -7.891 7.527 12.406 1 96.38 329 ASP A C 1
ATOM 2579 O O . ASP A 1 329 ? -8.805 7.816 11.633 1 96.38 329 ASP A O 1
ATOM 2583 N N . THR A 1 330 ? -6.723 8.086 12.32 1 97.81 330 THR A N 1
ATOM 2584 C CA . THR A 1 330 ? -6.359 9.203 11.453 1 97.81 330 THR A CA 1
ATOM 2585 C C . THR A 1 330 ? -6.176 8.734 10.016 1 97.81 330 THR A C 1
ATOM 2587 O O . THR A 1 330 ? -6.602 9.414 9.078 1 97.81 330 THR A O 1
ATOM 2590 N N . TYR A 1 331 ? -5.676 7.59 9.758 1 98.25 331 TYR A N 1
ATOM 2591 C CA . TYR A 1 331 ? -5.059 7.242 8.484 1 98.25 331 TYR A CA 1
ATOM 2592 C C . TYR A 1 331 ? -6.09 7.246 7.359 1 98.25 331 TYR A C 1
ATOM 2594 O O . TYR A 1 331 ? -5.906 7.922 6.344 1 98.25 331 TYR A O 1
ATOM 2602 N N . PRO A 1 332 ? -7.246 6.57 7.5 1 97.81 332 PRO A N 1
ATOM 2603 C CA . PRO A 1 332 ? -8.188 6.609 6.383 1 97.81 332 PRO A CA 1
ATOM 2604 C C . PRO A 1 332 ? -8.703 8.023 6.098 1 97.81 332 PRO A C 1
ATOM 2606 O O . PRO A 1 332 ? -9.047 8.336 4.957 1 97.81 332 PRO A O 1
ATOM 2609 N N . ARG A 1 333 ? -8.672 8.867 7.078 1 96.94 333 ARG A N 1
ATOM 2610 C CA . ARG A 1 333 ? -9.289 10.18 6.965 1 96.94 333 ARG A CA 1
ATOM 2611 C C . ARG A 1 333 ? -8.328 11.18 6.324 1 96.94 333 ARG A C 1
ATOM 2613 O O . ARG A 1 333 ? -8.758 12.188 5.758 1 96.94 333 ARG A O 1
ATOM 2620 N N . CYS A 1 334 ? -7.078 10.875 6.41 1 97.25 334 CYS A N 1
ATOM 2621 C CA . CYS A 1 334 ? -6.125 11.922 6.043 1 97.25 334 CYS A CA 1
ATOM 2622 C C . CYS A 1 334 ? -5.641 11.734 4.609 1 97.25 334 CYS A C 1
ATOM 2624 O O . CYS A 1 334 ? -5.129 12.68 3.998 1 97.25 334 CYS A O 1
ATOM 2626 N N . ILE A 1 335 ? -5.789 10.586 3.98 1 94.06 335 ILE A N 1
ATOM 2627 C CA . ILE A 1 335 ? -5.031 10.297 2.77 1 94.06 335 ILE A CA 1
ATOM 2628 C C . ILE A 1 335 ? -5.758 10.867 1.555 1 94.06 335 ILE A C 1
ATOM 2630 O O . ILE A 1 335 ? -5.219 10.875 0.446 1 94.06 335 ILE A O 1
ATOM 2634 N N . TYR A 1 336 ? -6.953 11.492 1.704 1 88.81 336 TYR A N 1
ATOM 2635 C CA . TYR A 1 336 ? -7.586 12.266 0.645 1 88.81 336 TYR A CA 1
ATOM 2636 C C . TYR A 1 336 ? -6.66 13.367 0.146 1 88.81 336 TYR A C 1
ATOM 2638 O O . TYR A 1 336 ? -6.75 13.789 -1.011 1 88.81 336 TYR A O 1
ATOM 2646 N N . SER A 1 337 ? -5.805 13.766 0.975 1 80 337 SER A N 1
ATOM 2647 C CA . SER A 1 337 ? -4.922 14.898 0.701 1 80 337 SER A CA 1
ATOM 2648 C C . SE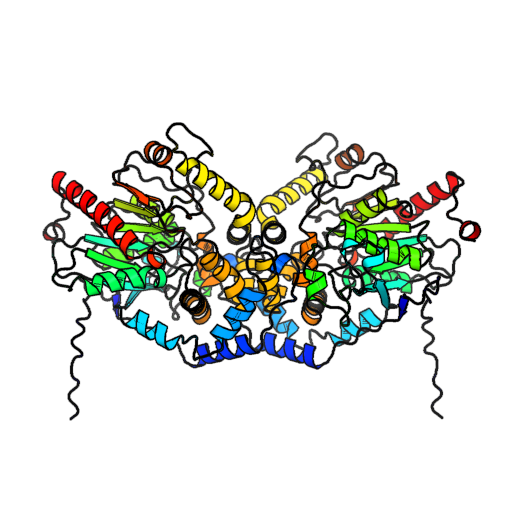R A 1 337 ? -3.844 14.523 -0.311 1 80 337 SER A C 1
ATOM 2650 O O . SER A 1 337 ? -3.047 15.375 -0.717 1 80 337 SER A O 1
ATOM 2652 N N . ASN A 1 338 ? -3.908 13.336 -0.787 1 80.44 338 ASN A N 1
ATOM 2653 C CA . ASN A 1 338 ? -2.986 12.945 -1.848 1 80.44 338 ASN A CA 1
ATOM 2654 C C . ASN A 1 338 ? -3.672 12.945 -3.211 1 80.44 338 ASN A C 1
ATOM 2656 O O . ASN A 1 338 ? -3.021 12.727 -4.234 1 80.44 338 ASN A O 1
ATOM 2660 N N . ARG A 1 339 ? -4.914 13.148 -3.168 1 84.88 339 ARG A N 1
ATOM 2661 C CA . ARG A 1 339 ? -5.605 13.375 -4.434 1 84.88 339 ARG A CA 1
ATOM 2662 C C . ARG A 1 339 ? -5.559 14.852 -4.828 1 84.88 339 ARG A C 1
ATOM 2664 O O . ARG A 1 339 ? -6.457 15.617 -4.484 1 84.88 339 ARG A O 1
ATOM 2671 N N . PHE A 1 340 ? -4.609 15.195 -5.547 1 82 340 PHE A N 1
ATOM 2672 C CA . PHE A 1 340 ? -4.25 16.578 -5.859 1 82 340 PHE A CA 1
ATOM 2673 C C . PHE A 1 340 ? -5.32 17.234 -6.727 1 82 340 PHE A C 1
ATOM 2675 O O . PHE A 1 340 ? -5.98 16.562 -7.52 1 82 340 PHE A O 1
ATOM 2682 N N . PRO A 1 341 ? -5.418 18.469 -6.5 1 78.69 341 PRO A N 1
ATOM 2683 C CA . PRO A 1 341 ? -6.371 19.188 -7.352 1 78.69 341 PRO A CA 1
ATOM 2684 C C . PRO A 1 341 ? -5.953 19.188 -8.82 1 78.69 341 PRO A C 1
ATOM 2686 O O . PRO A 1 341 ? -4.762 19.062 -9.133 1 78.69 341 PRO A O 1
ATOM 2689 N N . SER A 1 342 ? -6.934 19.328 -9.602 1 76.25 342 SER A N 1
ATOM 2690 C CA . SER A 1 342 ? -6.688 19.328 -11.039 1 76.25 342 SER A CA 1
ATOM 2691 C C . SER A 1 342 ? -5.805 20.5 -11.453 1 76.25 342 SER A C 1
ATOM 2693 O O . SER A 1 342 ? -5.043 20.406 -12.414 1 76.25 342 SER A O 1
ATOM 2695 N N . THR A 1 343 ? -5.977 21.625 -10.695 1 80 343 THR A N 1
ATOM 2696 C CA . THR A 1 343 ? -5.141 22.797 -10.945 1 80 343 THR A CA 1
ATOM 2697 C C . THR A 1 343 ? -4.301 23.125 -9.719 1 80 343 THR A C 1
ATOM 2699 O O . THR A 1 343 ? -4.832 23.281 -8.617 1 80 343 THR A O 1
ATOM 2702 N N . ILE A 1 344 ? -3.08 23.219 -9.961 1 78.69 344 ILE A N 1
ATOM 2703 C CA . ILE A 1 344 ? -2.158 23.516 -8.867 1 78.69 344 ILE A CA 1
ATOM 2704 C C . ILE A 1 344 ? -2.129 25.016 -8.609 1 78.69 344 ILE A C 1
ATOM 2706 O O . ILE A 1 344 ? -1.921 25.797 -9.531 1 78.69 344 ILE A O 1
ATOM 2710 N N . PRO A 1 345 ? -2.367 25.422 -7.41 1 84.25 345 PRO A N 1
ATOM 2711 C CA . PRO A 1 345 ? -2.35 26.859 -7.078 1 84.25 345 PRO A CA 1
ATOM 2712 C C . PRO A 1 345 ? -0.973 27.484 -7.27 1 84.25 345 PRO A C 1
ATOM 2714 O O . PRO A 1 345 ? 0.042 26.875 -6.914 1 84.25 345 PRO A O 1
ATOM 2717 N N . PHE A 1 346 ? -1.021 28.719 -7.844 1 86.94 346 PHE A N 1
ATOM 2718 C CA . PHE A 1 346 ? 0.199 29.484 -8.078 1 86.94 346 PHE A CA 1
ATOM 2719 C C . PHE A 1 346 ? -0.013 30.953 -7.746 1 86.94 346 PHE A C 1
ATOM 2721 O O . PHE A 1 346 ? -0.082 31.797 -8.648 1 86.94 346 PHE A O 1
ATOM 2728 N N . PRO A 1 347 ? 0.039 31.219 -6.402 1 89.94 347 PRO A N 1
ATOM 2729 C CA . PRO A 1 347 ? -0.138 32.625 -6.012 1 89.94 347 PRO A CA 1
ATOM 2730 C C . PRO A 1 347 ? 1.058 33.5 -6.387 1 89.94 347 PRO A C 1
ATOM 2732 O O . PRO A 1 347 ? 2.176 33.25 -5.934 1 89.94 347 PRO A O 1
ATOM 2735 N N . GLU A 1 348 ? 0.799 34.562 -7.129 1 89.19 348 GLU A N 1
ATOM 2736 C CA . GLU A 1 348 ? 1.885 35.406 -7.637 1 89.19 348 GLU A CA 1
ATOM 2737 C C . GLU A 1 348 ? 1.895 36.781 -6.965 1 89.19 348 GLU A C 1
ATOM 2739 O O . GLU A 1 348 ? 2.885 37.5 -7.043 1 89.19 348 GLU A O 1
ATOM 2744 N N . ASP A 1 349 ? 0.919 37.062 -6.238 1 91.06 349 ASP A N 1
ATOM 2745 C CA . ASP A 1 349 ? 0.771 38.438 -5.781 1 91.06 349 ASP A CA 1
ATOM 2746 C C . ASP A 1 349 ? 1.054 38.562 -4.285 1 91.06 349 ASP A C 1
ATOM 2748 O O . ASP A 1 349 ? 0.833 39.594 -3.686 1 91.06 349 ASP A O 1
ATOM 2752 N N . LYS A 1 350 ? 1.445 37.5 -3.66 1 94.12 350 LYS A N 1
ATOM 2753 C CA . LYS A 1 350 ? 1.786 37.5 -2.24 1 94.12 350 LYS A CA 1
ATOM 2754 C C . LYS A 1 350 ? 3.254 37.156 -2.023 1 94.12 350 LYS A C 1
ATOM 2756 O O . LYS A 1 350 ? 3.795 36.281 -2.713 1 94.12 350 LYS A O 1
ATOM 2761 N N . PRO A 1 351 ? 3.914 37.875 -1.081 1 96.12 351 PRO A N 1
ATOM 2762 C CA . PRO A 1 351 ? 5.297 37.5 -0.774 1 96.12 351 PRO A CA 1
ATOM 2763 C C . PRO A 1 351 ? 5.449 36.031 -0.466 1 96.12 351 PRO A C 1
ATOM 2765 O O . PRO A 1 351 ? 4.629 35.438 0.257 1 96.12 351 PRO A O 1
ATOM 2768 N N . PHE A 1 352 ? 6.488 35.438 -1.059 1 96.19 352 PHE A N 1
ATOM 2769 C CA . PHE A 1 352 ? 6.715 34 -0.981 1 96.19 352 PHE A CA 1
ATOM 2770 C C . PHE A 1 352 ? 8.125 33.688 -0.481 1 96.19 352 PHE A C 1
ATOM 2772 O O . PHE A 1 352 ? 9.07 34.406 -0.82 1 96.19 352 PHE A O 1
ATOM 2779 N N . GLY A 1 353 ? 8.242 32.719 0.398 1 96.81 353 GLY A N 1
ATOM 2780 C CA . GLY A 1 353 ? 9.531 32.219 0.843 1 96.81 353 GLY A CA 1
ATOM 2781 C C . GLY A 1 353 ? 9.648 30.703 0.756 1 96.81 353 GLY A C 1
ATOM 2782 O O . GLY A 1 353 ? 8.656 30 0.878 1 96.81 353 GLY A O 1
ATOM 2783 N N . VAL A 1 354 ? 10.906 30.266 0.581 1 95.56 354 VAL A N 1
ATOM 2784 C CA . VAL A 1 354 ? 11.125 28.828 0.489 1 95.56 354 VAL A CA 1
ATOM 2785 C C . VAL A 1 354 ? 12.375 28.438 1.276 1 95.56 354 VAL A C 1
ATOM 2787 O O . VAL A 1 354 ? 13.383 29.141 1.239 1 95.56 354 VAL A O 1
ATOM 2790 N N . ALA A 1 355 ? 12.242 27.406 2.031 1 95.06 355 ALA A N 1
ATOM 2791 C CA . ALA A 1 355 ? 13.359 26.734 2.693 1 95.06 355 ALA A CA 1
ATOM 2792 C C . ALA A 1 355 ? 13.68 25.406 2.002 1 95.06 355 ALA A C 1
ATOM 2794 O O . ALA A 1 355 ? 12.789 24.562 1.814 1 95.06 355 ALA A O 1
ATOM 2795 N N . ASN A 1 356 ? 14.914 25.203 1.615 1 92.75 356 ASN A N 1
ATOM 2796 C CA . ASN A 1 356 ? 15.352 24.016 0.886 1 92.75 356 ASN A CA 1
ATOM 2797 C C . ASN A 1 356 ? 16.312 23.172 1.72 1 92.75 356 ASN A C 1
ATOM 2799 O O . ASN A 1 356 ? 17.422 23.594 2.027 1 92.75 356 ASN A O 1
ATOM 2803 N N . PHE A 1 357 ? 15.852 22 2.098 1 92.62 357 PHE A N 1
ATOM 2804 C CA . PHE A 1 357 ? 16.656 21.094 2.904 1 92.62 357 PHE A CA 1
ATOM 2805 C C . PHE A 1 357 ? 17.266 20 2.039 1 92.62 357 PHE A C 1
ATOM 2807 O O . PHE A 1 357 ? 16.641 19.531 1.084 1 92.62 357 PHE A O 1
ATOM 2814 N N . PRO A 1 358 ? 18.453 19.484 2.336 1 90.62 358 PRO A N 1
ATOM 2815 C CA . PRO A 1 358 ? 19.219 18.625 1.416 1 90.62 358 PRO A CA 1
ATOM 2816 C C . PRO A 1 358 ? 18.562 17.266 1.202 1 90.62 358 PRO A C 1
ATOM 2818 O O . PRO A 1 358 ? 18.703 16.672 0.132 1 90.62 358 PRO A O 1
ATOM 2821 N N . ARG A 1 359 ? 17.781 16.719 2.188 1 91.56 359 ARG A N 1
ATOM 2822 C CA . ARG A 1 359 ? 17.203 15.375 2.047 1 91.56 359 ARG A CA 1
ATOM 2823 C C . ARG A 1 359 ? 15.695 15.445 1.854 1 91.56 359 ARG A C 1
ATOM 2825 O O . ARG A 1 359 ? 15 14.438 2.016 1 91.56 359 ARG A O 1
ATOM 2832 N N . GLU A 1 360 ? 15.25 16.672 1.529 1 92.06 360 GLU A N 1
ATOM 2833 C CA . GLU A 1 360 ? 13.883 16.781 1.043 1 92.06 360 GLU A CA 1
ATOM 2834 C C . GLU A 1 360 ? 13.703 16.047 -0.286 1 92.06 360 GLU A C 1
ATOM 2836 O O . GLU A 1 360 ? 14.469 16.266 -1.229 1 92.06 360 GLU A O 1
ATOM 2841 N N . PRO A 1 361 ? 12.703 15.172 -0.397 1 88.75 361 PRO A N 1
ATOM 2842 C CA . PRO A 1 361 ? 12.531 14.383 -1.618 1 88.75 361 PRO A CA 1
ATOM 2843 C C . PRO A 1 361 ? 12.227 15.25 -2.84 1 88.75 361 PRO A C 1
ATOM 2845 O O . PRO A 1 361 ? 12.523 14.852 -3.971 1 88.75 361 PRO A O 1
ATOM 2848 N N . VAL A 1 362 ? 11.609 16.375 -2.6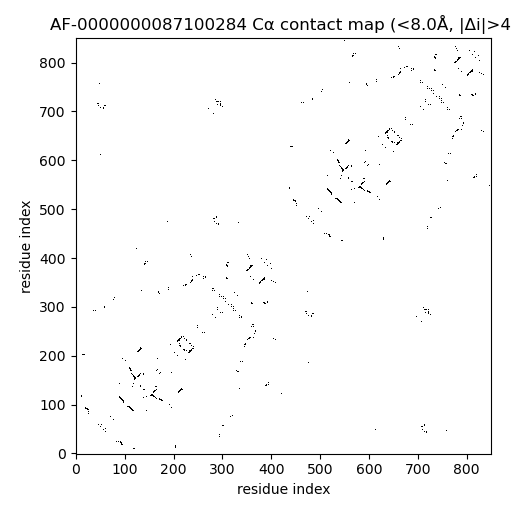35 1 88.38 362 VAL A N 1
ATOM 2849 C CA . VAL A 1 362 ? 11.297 17.297 -3.727 1 88.38 362 VAL A CA 1
ATOM 2850 C C . VAL A 1 362 ? 12.094 18.578 -3.561 1 88.38 362 VAL A C 1
ATOM 2852 O O . VAL A 1 362 ? 11.609 19.547 -2.957 1 88.38 362 VAL A O 1
ATOM 2855 N N . PRO A 1 363 ? 13.188 18.625 -4.262 1 87.88 363 PRO A N 1
ATOM 2856 C CA . PRO A 1 363 ? 14.039 19.797 -4.09 1 87.88 363 PRO A CA 1
ATOM 2857 C C . PRO A 1 363 ? 13.484 21.047 -4.785 1 87.88 363 PRO A C 1
ATOM 2859 O O . PRO A 1 363 ? 12.695 20.922 -5.727 1 87.88 363 PRO A O 1
ATOM 2862 N N . ALA A 1 364 ? 13.93 22.172 -4.266 1 90.5 364 ALA A N 1
ATOM 2863 C CA . ALA A 1 364 ? 13.562 23.469 -4.809 1 90.5 364 ALA A CA 1
ATOM 2864 C C . ALA A 1 364 ? 14.805 24.297 -5.133 1 90.5 364 ALA A C 1
ATOM 2866 O O . ALA A 1 364 ? 15.094 25.281 -4.453 1 90.5 364 ALA A O 1
ATOM 2867 N N . PRO A 1 365 ? 15.438 23.922 -6.238 1 91.81 365 PRO A N 1
ATOM 2868 C CA . PRO A 1 365 ? 16.625 24.719 -6.59 1 91.81 365 PRO A CA 1
ATOM 2869 C C . PRO A 1 365 ? 16.297 26.203 -6.797 1 91.81 365 PRO A C 1
ATOM 2871 O O . PRO A 1 365 ? 15.266 26.531 -7.383 1 91.81 365 PRO A O 1
ATOM 2874 N N . ARG A 1 366 ? 17.172 27.031 -6.406 1 93.12 366 ARG A N 1
ATOM 2875 C CA . ARG A 1 366 ? 16.938 28.484 -6.391 1 93.12 366 ARG A CA 1
ATOM 2876 C C . ARG A 1 366 ? 16.594 28.984 -7.785 1 93.12 366 ARG A C 1
ATOM 2878 O O . ARG A 1 366 ? 15.633 29.75 -7.953 1 93.12 366 ARG A O 1
ATOM 2885 N N . ALA A 1 367 ? 17.359 28.547 -8.758 1 93.25 367 ALA A N 1
ATOM 2886 C CA . ALA A 1 367 ? 17.172 29.031 -10.117 1 93.25 367 ALA A CA 1
ATOM 2887 C C . ALA A 1 367 ? 15.766 28.703 -10.625 1 93.25 367 ALA A C 1
ATOM 2889 O O . ALA A 1 367 ? 15.133 29.531 -11.281 1 93.25 367 ALA A O 1
ATOM 2890 N N . TRP A 1 368 ? 15.32 27.578 -10.328 1 92.12 368 TRP A N 1
ATOM 2891 C CA . TRP A 1 368 ? 13.992 27.156 -10.75 1 92.12 368 TRP A CA 1
ATOM 2892 C C . TRP A 1 368 ? 12.906 27.906 -9.992 1 92.12 368 TRP A C 1
ATOM 2894 O O . TRP A 1 368 ? 11.906 28.328 -10.578 1 92.12 368 TRP A O 1
ATOM 2904 N N . VAL A 1 369 ? 13.086 28.109 -8.695 1 92.31 369 VAL A N 1
ATOM 2905 C CA . VAL A 1 369 ? 12.102 28.781 -7.859 1 92.31 369 VAL A CA 1
ATOM 2906 C C . VAL A 1 369 ? 11.953 30.234 -8.297 1 92.31 369 VAL A C 1
ATOM 2908 O O . VAL A 1 369 ? 10.836 30.75 -8.406 1 92.31 369 VAL A O 1
ATOM 2911 N N . GLU A 1 370 ? 13.047 30.859 -8.531 1 92.25 370 GLU A N 1
ATOM 2912 C CA . GLU A 1 370 ? 13.031 32.25 -8.938 1 92.25 370 GLU A CA 1
ATOM 2913 C C . GLU A 1 370 ? 12.297 32.438 -10.258 1 92.25 370 GLU A C 1
ATOM 2915 O O . GLU A 1 370 ? 11.602 33.438 -10.453 1 92.25 370 GLU A O 1
ATOM 2920 N N . LYS A 1 371 ? 12.461 31.5 -11.062 1 89.31 371 LYS A N 1
ATOM 2921 C CA . LYS A 1 371 ? 11.797 31.547 -12.359 1 89.31 371 LYS A CA 1
ATOM 2922 C C . LYS A 1 371 ? 10.305 31.266 -12.227 1 89.31 371 LYS A C 1
ATOM 2924 O O . LYS A 1 371 ? 9.484 31.875 -12.906 1 89.31 371 LYS A O 1
ATOM 2929 N N . THR A 1 372 ? 9.977 30.359 -11.414 1 87.69 372 THR A N 1
ATOM 2930 C CA . THR A 1 372 ? 8.617 29.859 -11.289 1 87.69 372 THR A CA 1
ATOM 2931 C C . THR A 1 372 ? 7.777 30.766 -10.398 1 87.69 372 THR A C 1
ATOM 2933 O O . THR A 1 372 ? 6.574 30.922 -10.609 1 87.69 372 THR A O 1
ATOM 2936 N N . PHE A 1 373 ? 8.43 31.328 -9.391 1 89.69 373 PHE A N 1
ATOM 2937 C CA . PHE A 1 373 ? 7.75 32.188 -8.422 1 89.69 373 PHE A CA 1
ATOM 2938 C C . PHE A 1 373 ? 8.367 33.562 -8.398 1 89.69 373 PHE A C 1
ATOM 2940 O O . PHE A 1 373 ? 9.18 33.875 -7.52 1 89.69 373 PHE A O 1
ATOM 2947 N N . PRO A 1 374 ? 7.863 34.406 -9.211 1 91 374 PRO A N 1
ATOM 2948 C CA . PRO A 1 374 ? 8.453 35.75 -9.289 1 91 374 PRO A CA 1
ATOM 2949 C C . PRO A 1 374 ? 8.25 36.562 -8.016 1 91 374 PRO A C 1
ATOM 2951 O O . PRO A 1 374 ? 8.922 37.594 -7.812 1 91 374 PRO A O 1
ATOM 2954 N N . ASN A 1 375 ? 7.352 36.188 -7.188 1 93.56 375 ASN A N 1
ATOM 2955 C CA . ASN A 1 375 ? 7.074 36.906 -5.938 1 93.56 375 ASN A CA 1
ATOM 2956 C C . ASN A 1 375 ? 7.965 36.375 -4.805 1 93.56 375 ASN A C 1
ATOM 2958 O O . ASN A 1 375 ? 7.719 36.688 -3.635 1 93.56 375 ASN A O 1
ATOM 2962 N N . LEU A 1 376 ? 9.023 35.656 -5.145 1 95.38 376 LEU A N 1
ATOM 2963 C CA . LEU A 1 376 ? 9.961 35.156 -4.148 1 95.38 376 LEU A CA 1
ATOM 2964 C C . LEU A 1 376 ? 10.695 36.281 -3.459 1 95.38 376 LEU A C 1
ATOM 2966 O O . LEU A 1 376 ? 11.344 37.094 -4.121 1 95.38 376 LEU A O 1
ATOM 2970 N N . ILE A 1 377 ? 10.648 36.344 -2.117 1 96.56 377 ILE A N 1
ATOM 2971 C CA . ILE A 1 377 ? 11.359 37.406 -1.402 1 96.56 377 ILE A CA 1
ATOM 2972 C C . ILE A 1 377 ? 12.367 36.781 -0.438 1 96.56 377 ILE A C 1
ATOM 2974 O O . ILE A 1 377 ? 13.211 37.469 0.118 1 96.56 377 ILE A O 1
ATOM 2978 N N . PHE A 1 378 ? 12.281 35.438 -0.278 1 97.12 378 PHE A N 1
ATOM 2979 C CA . PHE A 1 378 ? 13.156 34.75 0.656 1 97.12 378 PHE A CA 1
ATOM 2980 C C . PHE A 1 378 ? 13.477 33.344 0.152 1 97.12 378 PHE A C 1
ATOM 2982 O O . PHE A 1 378 ? 12.578 32.594 -0.249 1 97.12 378 PHE A O 1
ATOM 2989 N N . TYR A 1 379 ? 14.703 33 0.101 1 96.38 379 TYR A N 1
ATOM 2990 C CA . TYR A 1 379 ? 15.195 31.656 -0.236 1 96.38 379 TYR A CA 1
ATOM 2991 C C . TYR A 1 379 ? 16.359 31.266 0.655 1 96.38 379 TYR A C 1
ATOM 2993 O O . TYR A 1 379 ? 17.281 32.062 0.873 1 96.38 379 TYR A O 1
ATOM 3001 N N . LYS A 1 380 ? 16.281 30.062 1.139 1 95.94 380 LYS A N 1
ATOM 3002 C CA . LYS A 1 380 ? 17.406 29.609 1.966 1 95.94 380 LYS A CA 1
ATOM 3003 C C . LYS A 1 380 ? 17.703 28.125 1.728 1 95.94 380 LYS A C 1
ATOM 3005 O O . LYS A 1 380 ? 16.797 27.297 1.811 1 95.94 380 LYS A O 1
ATOM 3010 N N . ASP A 1 381 ? 18.984 27.828 1.495 1 93.81 381 ASP A N 1
ATOM 3011 C CA . ASP A 1 381 ? 19.5 26.453 1.477 1 93.81 381 ASP A CA 1
ATOM 3012 C C . ASP A 1 381 ? 20.047 26.062 2.844 1 93.81 381 ASP A C 1
ATOM 3014 O O . ASP A 1 381 ? 20.875 26.781 3.42 1 93.81 381 ASP A O 1
ATOM 3018 N N . TYR A 1 382 ? 19.562 25 3.279 1 94.38 382 TYR A N 1
ATOM 3019 C CA . TYR A 1 382 ? 20.078 24.5 4.547 1 94.38 382 TYR A CA 1
ATOM 3020 C C . TYR A 1 382 ? 21.141 23.438 4.324 1 94.38 382 TYR A C 1
ATOM 3022 O O . TYR A 1 382 ? 21.172 22.781 3.275 1 94.38 382 TYR A O 1
ATOM 3030 N N . GLU A 1 383 ? 22.016 23.219 5.297 1 92.12 383 GLU A N 1
ATOM 3031 C CA . GLU A 1 383 ? 23.109 22.266 5.184 1 92.12 383 GLU A CA 1
ATOM 3032 C C . GLU A 1 383 ? 22.688 20.875 5.656 1 92.12 383 GLU A C 1
ATOM 3034 O O . GLU A 1 383 ? 23.281 19.859 5.262 1 92.12 383 GLU A O 1
ATOM 3039 N N . LYS A 1 384 ? 21.703 20.906 6.523 1 94.62 384 LYS A N 1
ATOM 3040 C CA . LYS A 1 384 ? 21.219 19.641 7.07 1 94.62 384 LYS A CA 1
ATOM 3041 C C . LYS A 1 384 ? 19.703 19.625 7.184 1 94.62 384 LYS A C 1
ATOM 3043 O O . LYS A 1 384 ? 19.078 20.672 7.316 1 94.62 384 LYS A O 1
ATOM 3048 N N . GLY A 1 385 ? 19.188 18.422 7.168 1 94.88 385 GLY A N 1
ATOM 3049 C CA . GLY A 1 385 ? 17.75 18.266 7.34 1 94.88 385 GLY A CA 1
ATOM 3050 C C . GLY A 1 385 ? 17.078 17.594 6.16 1 94.88 385 GLY A C 1
ATOM 3051 O O . GLY A 1 385 ? 17.656 17.516 5.074 1 94.88 385 GLY A O 1
ATOM 3052 N N . GLY A 1 386 ? 15.875 17.109 6.445 1 94.88 386 GLY A N 1
ATOM 3053 C CA . GLY A 1 386 ? 15.094 16.438 5.422 1 94.88 386 GLY A CA 1
ATOM 3054 C C . GLY A 1 386 ? 13.641 16.875 5.391 1 94.88 386 GLY A C 1
ATOM 3055 O O . GLY A 1 386 ? 13.352 18.062 5.395 1 94.88 386 GLY A O 1
ATOM 3056 N N . HIS A 1 387 ? 12.766 15.914 5.285 1 95.62 387 HIS A N 1
ATOM 3057 C CA . HIS A 1 387 ? 11.344 16.141 5.031 1 95.62 387 HIS A CA 1
ATOM 3058 C C . HIS A 1 387 ? 10.656 16.703 6.27 1 95.62 387 HIS A C 1
ATOM 3060 O O . HIS A 1 387 ? 9.602 17.344 6.16 1 95.62 387 HIS A O 1
ATOM 3066 N N . PHE A 1 388 ? 11.25 16.453 7.453 1 97.25 388 PHE A N 1
ATOM 3067 C CA . PHE A 1 388 ? 10.641 16.875 8.711 1 97.25 388 PHE A CA 1
ATOM 3068 C C . PHE A 1 388 ? 11.555 17.859 9.445 1 97.25 388 PHE A C 1
ATOM 3070 O O . PHE A 1 388 ? 11.945 17.609 10.586 1 97.25 388 PHE A O 1
ATOM 3077 N N . PRO A 1 389 ? 11.727 19.016 8.875 1 96.5 389 PRO A N 1
ATOM 3078 C CA . PRO A 1 389 ? 12.727 19.906 9.453 1 96.5 389 PRO A CA 1
ATOM 3079 C C . PRO A 1 389 ? 12.383 20.359 10.875 1 96.5 389 PRO A C 1
ATOM 3081 O O . PRO A 1 389 ? 13.273 20.547 11.703 1 96.5 389 PRO A O 1
ATOM 3084 N N . ALA A 1 390 ? 11.094 20.5 11.188 1 97.25 390 ALA A N 1
ATOM 3085 C CA . ALA A 1 390 ? 10.68 20.938 12.516 1 97.25 390 ALA A CA 1
ATOM 3086 C C . ALA A 1 390 ? 11 19.891 13.562 1 97.25 390 ALA A C 1
ATOM 3088 O O . ALA A 1 390 ? 11.133 20.203 14.75 1 97.25 390 ALA A O 1
ATOM 3089 N N . LEU A 1 391 ? 11.133 18.609 13.172 1 98.06 391 LEU A N 1
ATOM 3090 C CA . LEU A 1 391 ? 11.516 17.531 14.07 1 98.06 391 LEU A CA 1
ATOM 3091 C C . LEU A 1 391 ? 13.023 17.297 14.039 1 98.06 391 LEU A C 1
ATOM 3093 O O . LEU A 1 391 ? 13.633 17 15.07 1 98.06 391 LEU A O 1
ATOM 3097 N N . GLU A 1 392 ? 13.609 17.484 12.859 1 97.81 392 GLU A N 1
ATOM 3098 C CA . GLU A 1 392 ? 15.023 17.172 12.672 1 97.81 392 GLU A CA 1
ATOM 3099 C C . GLU A 1 392 ? 15.914 18.266 13.266 1 97.81 392 GLU A C 1
ATOM 3101 O O . GLU A 1 392 ? 16.891 17.969 13.945 1 97.81 392 GLU A O 1
ATOM 3106 N N . ASP A 1 393 ? 15.57 19.484 13 1 96.94 393 ASP A N 1
ATOM 3107 C CA . ASP A 1 393 ? 16.312 20.641 13.492 1 96.94 393 ASP A CA 1
ATOM 3108 C C . ASP A 1 393 ? 15.391 21.844 13.727 1 96.94 393 ASP A C 1
ATOM 3110 O O . ASP A 1 393 ? 15.438 22.828 12.984 1 96.94 393 ASP A O 1
ATOM 3114 N N . PRO A 1 394 ? 14.695 21.797 14.852 1 97.5 394 PRO A N 1
ATOM 3115 C CA . PRO A 1 394 ? 13.703 22.844 15.125 1 97.5 394 PRO A CA 1
ATOM 3116 C C . PRO A 1 394 ? 14.328 24.234 15.258 1 97.5 394 PRO A C 1
ATOM 3118 O O . PRO A 1 394 ? 13.703 25.234 14.891 1 97.5 394 PRO A O 1
ATOM 3121 N N . THR A 1 395 ? 15.539 24.312 15.688 1 97.69 395 THR A N 1
ATOM 3122 C CA . THR A 1 395 ? 16.219 25.594 15.844 1 97.69 395 THR A CA 1
ATOM 3123 C C . THR A 1 395 ? 16.484 26.234 14.484 1 97.69 395 THR A C 1
ATOM 3125 O O . THR A 1 395 ? 16.156 27.406 14.273 1 97.69 395 THR A O 1
ATOM 3128 N N . ALA A 1 396 ? 17.031 25.469 13.617 1 97.06 396 ALA A N 1
ATOM 3129 C CA . ALA A 1 396 ? 17.344 25.984 12.281 1 97.06 396 ALA A CA 1
ATOM 3130 C C . ALA A 1 396 ? 16.062 26.344 11.523 1 97.06 396 ALA A C 1
ATOM 3132 O O . ALA A 1 396 ? 15.992 27.375 10.852 1 97.06 396 ALA A O 1
ATOM 3133 N N . MET A 1 397 ? 15.109 25.516 11.633 1 96.56 397 MET A N 1
ATOM 3134 C CA . MET A 1 397 ? 13.844 25.75 10.945 1 96.56 397 MET A CA 1
ATOM 3135 C C . MET A 1 397 ? 13.18 27.031 11.445 1 96.56 397 MET A C 1
ATOM 3137 O O . MET A 1 397 ? 12.742 27.859 10.641 1 96.56 397 MET A O 1
ATOM 3141 N N . LEU A 1 398 ? 13.094 27.188 12.766 1 97.56 398 LEU A N 1
ATOM 3142 C CA . LEU A 1 398 ? 12.477 28.359 13.359 1 97.56 398 LEU A CA 1
ATOM 3143 C C . LEU A 1 398 ? 13.242 29.625 12.977 1 97.56 398 LEU A C 1
ATOM 3145 O O . LEU A 1 398 ? 12.641 30.656 12.664 1 97.56 398 LEU A O 1
ATOM 3149 N N . ALA A 1 399 ? 14.562 29.531 12.977 1 97.56 399 ALA A N 1
ATOM 3150 C CA . ALA A 1 399 ? 15.375 30.688 12.609 1 97.56 399 ALA A CA 1
ATOM 3151 C C . ALA A 1 399 ? 15.086 31.141 11.18 1 97.56 399 ALA A C 1
ATOM 3153 O O . ALA A 1 399 ? 14.969 32.344 10.906 1 97.56 399 ALA A O 1
ATOM 3154 N N . GLY A 1 400 ? 15.016 30.219 10.273 1 97.31 400 GLY A N 1
ATOM 3155 C CA . GLY A 1 400 ? 14.68 30.547 8.898 1 97.31 400 GLY A CA 1
ATOM 3156 C C . GLY A 1 400 ? 13.297 31.156 8.742 1 97.31 400 GLY A C 1
ATOM 3157 O O . GLY A 1 400 ? 13.109 32.125 8 1 97.31 400 GLY A O 1
ATOM 3158 N N . LEU A 1 401 ? 12.328 30.578 9.438 1 97.31 401 LEU A N 1
ATOM 3159 C CA . LEU A 1 401 ? 10.977 31.109 9.398 1 97.31 401 LEU A CA 1
ATOM 3160 C C . LEU A 1 401 ? 10.93 32.531 9.945 1 97.31 401 LEU A C 1
ATOM 3162 O O . LEU A 1 401 ? 10.258 33.406 9.383 1 97.31 401 LEU A O 1
ATOM 3166 N N . GLU A 1 402 ? 11.648 32.812 11 1 97.31 402 GLU A N 1
ATOM 3167 C CA . GLU A 1 402 ? 11.695 34.125 11.594 1 97.31 402 GLU A CA 1
ATOM 3168 C C . GLU A 1 402 ? 12.344 35.125 10.648 1 97.31 402 GLU A C 1
ATOM 3170 O O . GLU A 1 402 ? 11.922 36.312 10.586 1 97.31 402 GLU A O 1
ATOM 3175 N N . GLU A 1 403 ? 13.359 34.656 9.906 1 97.5 403 GLU A N 1
ATOM 3176 C CA . GLU A 1 403 ? 13.961 35.531 8.906 1 97.5 403 GLU A CA 1
ATOM 3177 C C . GLU A 1 403 ? 12.953 35.938 7.832 1 97.5 403 GLU A C 1
ATOM 3179 O O . GLU A 1 403 ? 12.898 37.094 7.418 1 97.5 403 GLU A O 1
ATOM 3184 N N . PHE A 1 404 ? 12.227 35.031 7.367 1 97.75 404 PHE A N 1
ATOM 3185 C CA . PHE A 1 404 ? 11.188 35.312 6.379 1 97.75 404 PHE A CA 1
ATOM 3186 C C . PHE A 1 404 ? 10.156 36.281 6.926 1 97.75 404 PHE A C 1
ATOM 3188 O O . PHE A 1 404 ? 9.789 37.25 6.254 1 97.75 404 PHE A O 1
ATOM 3195 N N . LEU A 1 405 ? 9.672 35.969 8.172 1 97 405 LEU A N 1
ATOM 3196 C CA . LEU A 1 405 ? 8.648 36.812 8.805 1 97 405 LEU A CA 1
ATOM 3197 C C . LEU A 1 405 ? 9.133 38.25 8.961 1 97 405 LEU A C 1
AT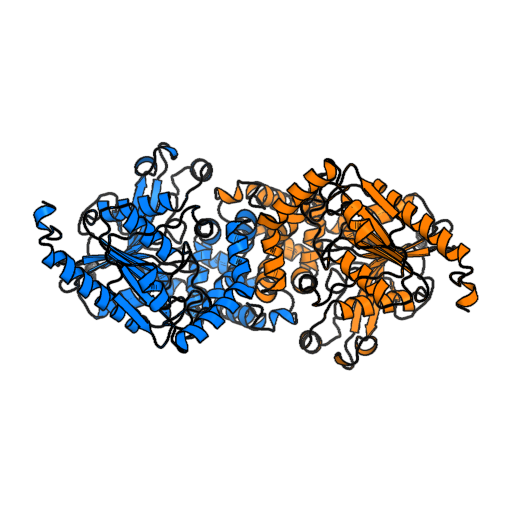OM 3199 O O . LEU A 1 405 ? 8.359 39.188 8.797 1 97 405 LEU A O 1
ATOM 3203 N N . ALA A 1 406 ? 10.383 38.406 9.25 1 95.69 406 ALA A N 1
ATOM 3204 C CA . ALA A 1 406 ? 10.969 39.75 9.375 1 95.69 406 ALA A CA 1
ATOM 3205 C C . ALA A 1 406 ? 10.938 40.469 8.039 1 95.69 406 ALA A C 1
ATOM 3207 O O . ALA A 1 406 ? 10.648 41.656 7.988 1 95.69 406 ALA A O 1
ATOM 3208 N N . LYS A 1 407 ? 11.188 39.75 7.031 1 95.31 407 LYS A N 1
ATOM 3209 C CA . LYS A 1 407 ? 11.148 40.344 5.695 1 95.31 407 LYS A CA 1
ATOM 3210 C C . LYS A 1 407 ? 9.727 40.75 5.32 1 95.31 407 LYS A C 1
ATOM 3212 O O . LYS A 1 407 ? 9.523 41.812 4.734 1 95.31 407 LYS A O 1
ATOM 3217 N N . VAL A 1 408 ? 8.797 39.938 5.605 1 95.44 408 VAL A N 1
ATOM 3218 C CA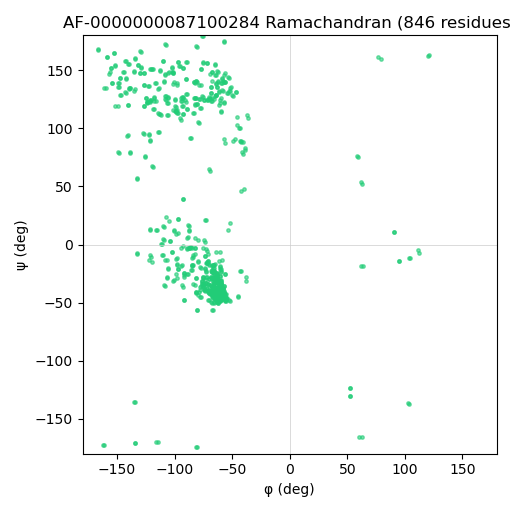 . VAL A 1 408 ? 7.402 40.219 5.285 1 95.44 408 VAL A CA 1
ATOM 3219 C C . VAL A 1 408 ? 6.922 41.438 6.074 1 95.44 408 VAL A C 1
ATOM 3221 O O . VAL A 1 408 ? 6.234 42.312 5.531 1 95.44 408 VAL A O 1
ATOM 3224 N N . LYS A 1 409 ? 7.223 41.5 7.34 1 89.44 409 LYS A N 1
ATOM 3225 C CA . LYS A 1 409 ? 6.828 42.625 8.195 1 89.44 409 LYS A CA 1
ATOM 3226 C C . LYS A 1 409 ? 7.344 43.938 7.641 1 89.44 409 LYS A C 1
ATOM 3228 O O . LYS A 1 409 ? 6.633 44.938 7.664 1 89.44 409 LYS A O 1
ATOM 3233 N N . SER A 1 410 ? 8.469 43.906 7.191 1 83.94 410 SER A N 1
ATOM 3234 C CA . SER A 1 410 ? 9.07 45.125 6.629 1 83.94 410 SER A CA 1
ATOM 3235 C C . SER A 1 410 ? 8.344 45.562 5.367 1 83.94 410 SER A C 1
ATOM 3237 O O . SER A 1 410 ? 8.227 46.75 5.105 1 83.94 410 SER A O 1
ATOM 3239 N N . MET A 1 411 ? 7.777 44.688 4.641 1 81.38 411 MET A N 1
ATOM 3240 C CA . MET A 1 411 ? 7.078 44.969 3.395 1 81.38 411 MET A CA 1
ATOM 3241 C C . MET A 1 411 ? 5.668 45.5 3.672 1 81.38 411 MET A C 1
ATOM 3243 O O . MET A 1 411 ? 5.188 46.406 3 1 81.38 411 MET A O 1
ATOM 3247 N N . ILE A 1 412 ? 5.031 44.906 4.551 1 70.56 412 ILE A N 1
ATOM 3248 C CA . ILE A 1 412 ? 3.672 45.312 4.883 1 70.56 412 ILE A CA 1
ATOM 3249 C C . ILE A 1 412 ? 3.684 46.719 5.496 1 70.56 412 ILE A C 1
ATOM 3251 O O . ILE A 1 412 ? 2.822 47.531 5.188 1 70.56 412 ILE A O 1
ATOM 3255 N N . HIS A 1 413 ? 4.574 47.031 6.344 1 60 413 HIS A N 1
ATOM 3256 C CA . HIS A 1 413 ? 4.723 48.375 6.918 1 60 413 HIS A CA 1
ATOM 3257 C C . HIS A 1 413 ? 5.07 49.406 5.844 1 60 413 HIS A C 1
ATOM 3259 O O . HIS A 1 413 ? 4.602 50.531 5.895 1 60 413 HIS A O 1
ATOM 3265 N N . ALA A 1 414 ? 5.895 49.125 4.836 1 54.94 414 ALA A N 1
ATOM 3266 C CA . ALA A 1 414 ? 6.297 50.062 3.777 1 54.94 414 ALA A CA 1
ATOM 3267 C C . ALA A 1 414 ? 5.113 50.438 2.896 1 54.94 414 ALA A C 1
ATOM 3269 O O . ALA A 1 414 ? 5.004 51.562 2.443 1 54.94 414 ALA A O 1
ATOM 3270 N N . ASP A 1 415 ? 4.359 49.469 2.545 1 49 415 ASP A N 1
ATOM 3271 C CA . ASP A 1 415 ? 3.244 49.75 1.646 1 49 415 ASP A CA 1
ATOM 3272 C C . ASP A 1 415 ? 2.125 50.5 2.377 1 49 415 ASP A C 1
ATOM 3274 O O . ASP A 1 415 ? 1.104 50.844 1.778 1 49 415 ASP A O 1
ATOM 3278 N N . GLY A 1 416 ? 2.334 51.219 3.564 1 43.06 416 GLY A N 1
ATOM 3279 C CA . GLY A 1 416 ? 1.299 51.938 4.301 1 43.06 416 GLY A CA 1
ATOM 3280 C C . GLY A 1 416 ? 0.198 51.031 4.809 1 43.06 416 GLY A C 1
ATOM 3281 O O . GLY A 1 416 ? -0.893 51.5 5.148 1 43.06 416 GLY A O 1
ATOM 3282 N N . ASN A 1 417 ? -0.025 49.875 4.371 1 38.16 417 ASN A N 1
ATOM 3283 C CA . ASN A 1 417 ? -1.188 49 4.48 1 38.16 417 ASN A CA 1
ATOM 3284 C C . ASN A 1 417 ? -1.418 48.531 5.918 1 38.16 417 ASN A C 1
ATOM 3286 O O . ASN A 1 417 ? -0.47 48.406 6.695 1 38.16 417 ASN A O 1
ATOM 3290 N N . PRO A 1 418 ? -2.865 48.438 6.453 1 39.88 418 PRO A N 1
ATOM 3291 C CA . PRO A 1 418 ? -3.596 48.25 7.711 1 39.88 418 PRO A CA 1
ATOM 3292 C C . PRO A 1 418 ? -3.135 47.031 8.5 1 39.88 418 PRO A C 1
ATOM 3294 O O . PRO A 1 418 ? -3.828 46.594 9.414 1 39.88 418 PRO A O 1
ATOM 3297 N N . MET A 1 419 ? -2.205 46.469 8.406 1 39.62 419 MET A N 1
ATOM 3298 C CA . MET A 1 419 ? -2.07 45.375 9.344 1 39.62 419 MET A CA 1
ATOM 3299 C C . MET A 1 419 ? -2.1 45.875 10.789 1 39.62 419 MET A C 1
ATOM 3301 O O . MET A 1 419 ? -1.798 45.125 11.711 1 39.62 419 MET A O 1
ATOM 3305 N N . SER A 1 420 ? -2.107 47.219 11.102 1 32.78 420 SER A N 1
ATOM 3306 C CA . SER A 1 420 ? -2.254 47.75 12.453 1 32.78 420 SER A CA 1
ATOM 3307 C C . SER A 1 420 ? -3.57 47.312 13.078 1 32.78 420 SER A C 1
ATOM 3309 O O . SER A 1 420 ? -4.602 47.25 12.406 1 32.78 420 SER A O 1
ATOM 3311 N N . PRO A 1 421 ? -3.629 46.688 14.273 1 35.97 421 PRO A N 1
ATOM 3312 C CA . PRO A 1 421 ? -4.855 46.312 14.969 1 35.97 421 PRO A CA 1
ATOM 3313 C C . PRO A 1 421 ? -5.922 47.406 14.938 1 35.97 421 PRO A C 1
ATOM 3315 O O . PRO A 1 421 ? -7.086 47.125 15.25 1 35.97 421 PRO A O 1
ATOM 3318 N N . SER A 1 422 ? -5.617 48.688 14.75 1 32.53 422 SER A N 1
ATOM 3319 C CA . SER A 1 422 ? -6.633 49.719 14.82 1 32.53 422 SER A CA 1
ATOM 3320 C C . SER A 1 422 ? -7.664 49.562 13.711 1 32.53 422 SER A C 1
ATOM 3322 O O . SER A 1 422 ? -8.758 50.125 13.789 1 32.53 422 SER A O 1
ATOM 3324 N N . ASN A 1 423 ? -7.25 49.281 12.445 1 27.59 423 ASN A N 1
ATOM 3325 C CA . ASN A 1 423 ? -8.273 49.125 11.414 1 27.59 423 ASN A CA 1
ATOM 3326 C C . ASN A 1 423 ? -9.062 47.812 11.578 1 27.59 423 ASN A C 1
ATOM 3328 O O . ASN A 1 423 ? -9.828 47.438 10.695 1 27.59 423 ASN A O 1
ATOM 3332 N N . LEU A 1 424 ? -8.742 47 12.414 1 26.91 424 LEU A N 1
ATOM 3333 C CA . LEU A 1 424 ? -9.602 45.906 12.906 1 26.91 424 LEU A CA 1
ATOM 3334 C C . LEU A 1 424 ? -10.664 46.469 13.852 1 26.91 424 LEU A C 1
ATOM 3336 O O . LEU A 1 424 ? -11.406 45.688 14.469 1 26.91 424 LEU A O 1
ATOM 3340 N N . GLY A 1 425 ? -10.703 47.844 14.203 1 22.3 425 GLY A N 1
ATOM 3341 C CA . GLY A 1 425 ? -11.789 48.375 15.008 1 22.3 425 GLY A CA 1
ATOM 3342 C C . GLY A 1 425 ? -13.094 48.5 14.25 1 22.3 425 GLY A C 1
ATOM 3343 O O . GLY A 1 425 ? -13.102 48.75 13.047 1 22.3 425 GLY A O 1
ATOM 3344 N N . MET B 1 1 ? -11.055 -56.031 15.383 1 23.48 1 MET B N 1
ATOM 3345 C CA . MET B 1 1 ? -11.07 -56.688 14.078 1 23.48 1 MET B CA 1
ATOM 3346 C C . MET B 1 1 ? -11.469 -55.719 12.977 1 23.48 1 MET B C 1
ATOM 3348 O O . MET B 1 1 ? -11.891 -56.125 11.898 1 23.48 1 MET B O 1
ATOM 3352 N N . TRP B 1 2 ? -11.883 -54.469 13.305 1 24.97 2 TRP B N 1
ATOM 3353 C CA . TRP B 1 2 ? -12.25 -53.438 12.352 1 24.97 2 TRP B CA 1
ATOM 3354 C C . TRP B 1 2 ? -11.18 -53.281 11.273 1 24.97 2 TRP B C 1
ATOM 3356 O O . TRP B 1 2 ? -10.023 -53 11.57 1 24.97 2 TRP B O 1
ATOM 3366 N N . SER B 1 3 ? -11.32 -54.062 10.203 1 24.06 3 SER B N 1
ATOM 3367 C CA . SER B 1 3 ? -10.609 -54.219 8.945 1 24.06 3 SER B CA 1
ATOM 3368 C C . SER B 1 3 ? -10.305 -52.875 8.289 1 24.06 3 SER B C 1
ATOM 3370 O O . SER B 1 3 ? -11.109 -51.969 8.359 1 24.06 3 SER B O 1
ATOM 3372 N N . THR B 1 4 ? -9.07 -52.406 8.227 1 27.38 4 THR B N 1
ATOM 3373 C CA . THR B 1 4 ? -8.398 -51.281 7.598 1 27.38 4 THR B CA 1
ATOM 3374 C C . THR B 1 4 ? -8.898 -51.062 6.168 1 27.38 4 THR B C 1
ATOM 3376 O O . THR B 1 4 ? -8.438 -51.75 5.246 1 27.38 4 THR B O 1
ATOM 3379 N N . MET B 1 5 ? -10.234 -51.062 5.836 1 28.66 5 MET B N 1
ATOM 3380 C CA . MET B 1 5 ? -10.914 -50.906 4.551 1 28.66 5 MET B CA 1
ATOM 3381 C C . MET B 1 5 ? -10.281 -49.781 3.73 1 28.66 5 MET B C 1
ATOM 3383 O O . MET B 1 5 ? -10.164 -48.656 4.211 1 28.66 5 MET B O 1
ATOM 3387 N N . GLY B 1 6 ? -9.422 -50 2.75 1 31 6 GLY B N 1
ATOM 3388 C CA . GLY B 1 6 ? -8.797 -49.219 1.686 1 31 6 GLY B CA 1
ATOM 3389 C C . GLY B 1 6 ? -9.75 -48.25 1.007 1 31 6 GLY B C 1
ATOM 3390 O O . GLY B 1 6 ? -10.82 -48.656 0.551 1 31 6 GLY B O 1
ATOM 3391 N N . ILE B 1 7 ? -10.07 -47.156 1.485 1 34.22 7 ILE B N 1
ATOM 3392 C CA . ILE B 1 7 ? -10.898 -46.219 0.729 1 34.22 7 ILE B CA 1
ATOM 3393 C C . ILE B 1 7 ? -10.547 -46.281 -0.754 1 34.22 7 ILE B C 1
ATOM 3395 O O . ILE B 1 7 ? -9.375 -46.25 -1.122 1 34.22 7 ILE B O 1
ATOM 3399 N N . PRO B 1 8 ? -11.289 -46.781 -1.631 1 35.56 8 PRO B N 1
ATOM 3400 C CA . PRO B 1 8 ? -11.031 -46.969 -3.061 1 35.56 8 PRO B CA 1
ATOM 3401 C C . PRO B 1 8 ? -10.258 -45.812 -3.672 1 35.56 8 PRO B C 1
ATOM 3403 O O . PRO B 1 8 ? -10.094 -45.75 -4.895 1 35.56 8 PRO B O 1
ATOM 3406 N N . GLY B 1 9 ? -10.383 -44.531 -3.215 1 37.5 9 GLY B N 1
ATOM 3407 C CA . GLY B 1 9 ? -9.828 -43.469 -4.043 1 37.5 9 GLY B CA 1
ATOM 3408 C C . GLY B 1 9 ? -8.352 -43.656 -4.32 1 37.5 9 GLY B C 1
ATOM 3409 O O . GLY B 1 9 ? -7.539 -43.688 -3.393 1 37.5 9 GLY B O 1
ATOM 3410 N N . ALA B 1 10 ? -7.934 -44.312 -5.383 1 40.03 10 ALA B N 1
ATOM 3411 C CA . ALA B 1 10 ? -6.656 -44.594 -6.027 1 40.03 10 ALA B CA 1
ATOM 3412 C C . ALA B 1 10 ? -5.734 -43.406 -5.996 1 40.03 10 ALA B C 1
ATOM 3414 O O . ALA B 1 10 ? -6.066 -42.344 -6.543 1 40.03 10 ALA B O 1
ATOM 3415 N N . VAL B 1 11 ? -4.992 -43.094 -5.027 1 44.56 11 VAL B N 1
ATOM 3416 C CA . VAL B 1 11 ? -3.889 -42.156 -5.102 1 44.56 11 VAL B CA 1
ATOM 3417 C C . VAL B 1 11 ? -3.09 -42.375 -6.379 1 44.56 11 VAL B C 1
ATOM 3419 O O . VAL B 1 11 ? -2.521 -43.469 -6.578 1 44.56 11 VAL B O 1
ATOM 3422 N N . SER B 1 12 ? -3.412 -41.781 -7.477 1 48.66 12 SER B N 1
ATOM 3423 C CA . SER B 1 12 ? -2.531 -41.75 -8.641 1 48.66 12 SER B CA 1
ATOM 3424 C C . SER B 1 12 ? -1.08 -41.531 -8.227 1 48.66 12 SER B C 1
ATOM 3426 O O . SER B 1 12 ? -0.778 -40.562 -7.512 1 48.66 12 SER B O 1
ATOM 3428 N N . GLN B 1 13 ? -0.302 -42.562 -7.93 1 53.78 13 GLN B N 1
ATOM 3429 C CA . GLN B 1 13 ? 1.126 -42.469 -7.645 1 53.78 13 GLN B CA 1
ATOM 3430 C C . GLN B 1 13 ? 1.865 -41.719 -8.75 1 53.78 13 GLN B C 1
ATOM 3432 O O . GLN B 1 13 ? 1.49 -41.812 -9.922 1 53.78 13 GLN B O 1
ATOM 3437 N N . ALA B 1 14 ? 2.695 -40.781 -8.32 1 60.72 14 ALA B N 1
ATOM 3438 C CA . ALA B 1 14 ? 3.57 -40.156 -9.312 1 60.72 14 ALA B CA 1
ATOM 3439 C C . ALA B 1 14 ? 4.223 -41.219 -10.203 1 60.72 14 ALA B C 1
ATOM 3441 O O . ALA B 1 14 ? 4.59 -42.281 -9.727 1 60.72 14 ALA B O 1
ATOM 3442 N N . PRO B 1 15 ? 4.16 -41 -11.469 1 58.78 15 PRO B N 1
ATOM 3443 C CA . PRO B 1 15 ? 4.684 -42.031 -12.391 1 58.78 15 PRO B CA 1
ATOM 3444 C C . PRO B 1 15 ? 6.109 -42.438 -12.055 1 58.78 15 PRO B C 1
ATOM 3446 O O . PRO B 1 15 ? 6.457 -43.625 -12.219 1 58.78 15 PRO B O 1
ATOM 3449 N N . HIS B 1 16 ? 7.066 -41.406 -11.828 1 63.44 16 HIS B N 1
ATOM 3450 C CA . HIS B 1 16 ? 8.422 -41.75 -11.445 1 63.44 16 HIS B CA 1
ATOM 3451 C C . HIS B 1 16 ? 8.633 -41.594 -9.938 1 63.44 16 HIS B C 1
ATOM 3453 O O . HIS B 1 16 ? 8.172 -40.594 -9.352 1 63.44 16 HIS B O 1
ATOM 3459 N N . HIS B 1 17 ? 8.867 -42.688 -9.367 1 65.56 17 HIS B N 1
ATOM 3460 C CA . HIS B 1 17 ? 9.008 -42.781 -7.914 1 65.56 17 HIS B CA 1
ATOM 3461 C C . HIS B 1 17 ? 10.281 -42.094 -7.441 1 65.56 17 HIS B C 1
ATOM 3463 O O . HIS B 1 17 ? 11.305 -42.75 -7.215 1 65.56 17 HIS B O 1
ATOM 3469 N N . SER B 1 18 ? 10.32 -40.844 -7.664 1 77.25 18 SER B N 1
ATOM 3470 C CA . SER B 1 18 ? 11.438 -40.125 -7.039 1 77.25 18 SER B CA 1
ATOM 3471 C C . SER B 1 18 ? 11.25 -40.062 -5.527 1 77.25 18 SER B C 1
ATOM 3473 O O . SER B 1 18 ? 10.18 -39.688 -5.047 1 77.25 18 SER B O 1
ATOM 3475 N N . PRO B 1 19 ? 12.227 -40.469 -4.805 1 83.38 19 PRO B N 1
ATOM 3476 C CA . PRO B 1 19 ? 12.148 -40.406 -3.344 1 83.38 19 PRO B CA 1
ATOM 3477 C C . PRO B 1 19 ? 11.992 -38.969 -2.832 1 83.38 19 PRO B C 1
ATOM 3479 O O . PRO B 1 19 ? 11.602 -38.75 -1.68 1 83.38 19 PRO B O 1
ATOM 3482 N N . SER B 1 20 ? 12.234 -38.062 -3.709 1 92.88 20 SER B N 1
ATOM 3483 C CA . SER B 1 20 ? 12.148 -36.656 -3.301 1 92.88 20 SER B CA 1
ATOM 3484 C C . SER B 1 20 ? 10.711 -36.156 -3.371 1 92.88 20 SER B C 1
ATOM 3486 O O . SER B 1 20 ? 10.422 -35.031 -2.934 1 92.88 20 SER B O 1
ATOM 3488 N N . ILE B 1 21 ? 9.828 -36.938 -3.979 1 95.56 21 ILE B N 1
ATOM 3489 C CA . ILE B 1 21 ? 8.422 -36.562 -4.051 1 95.56 21 ILE B CA 1
ATOM 3490 C C . ILE B 1 21 ? 7.613 -37.438 -3.098 1 95.56 21 ILE B C 1
ATOM 3492 O O . ILE B 1 21 ? 7.617 -38.656 -3.219 1 95.56 21 ILE B O 1
ATOM 3496 N N . VAL B 1 22 ? 6.91 -36.844 -2.148 1 95.19 22 VAL B N 1
ATOM 3497 C CA . VAL B 1 22 ? 6.172 -37.594 -1.146 1 95.19 22 VAL B CA 1
ATOM 3498 C C . VAL B 1 22 ? 4.734 -37.062 -1.062 1 95.19 22 VAL B C 1
ATOM 3500 O O . VAL B 1 22 ? 4.48 -35.906 -1.308 1 95.19 22 VAL B O 1
ATOM 3503 N N . PRO B 1 23 ? 3.809 -37.969 -0.766 1 95.69 23 PRO B N 1
ATOM 3504 C CA . PRO B 1 23 ? 2.451 -37.5 -0.515 1 95.69 23 PRO B CA 1
ATOM 3505 C C . PRO B 1 23 ? 2.395 -36.469 0.611 1 95.69 23 PRO B C 1
ATOM 3507 O O . PRO B 1 23 ? 3.211 -36.5 1.534 1 95.69 23 PRO B O 1
ATOM 3510 N N . PHE B 1 24 ? 1.474 -35.531 0.465 1 96.69 24 PHE B N 1
ATOM 3511 C CA . PHE B 1 24 ? 1.313 -34.469 1.432 1 96.69 24 PHE B CA 1
ATOM 3512 C C . PHE B 1 24 ? -0.158 -34.25 1.769 1 96.69 24 PHE B C 1
ATOM 3514 O O . PHE B 1 24 ? -1.018 -34.312 0.888 1 96.69 24 PHE B O 1
ATOM 3521 N N . THR B 1 25 ? -0.468 -34.125 3.029 1 98.12 25 THR B N 1
ATOM 3522 C CA . THR B 1 25 ? -1.804 -33.781 3.492 1 98.12 25 THR B CA 1
ATOM 3523 C C . THR B 1 25 ? -1.772 -32.438 4.246 1 98.12 25 THR B C 1
ATOM 3525 O O . THR B 1 25 ? -1.022 -32.281 5.211 1 98.12 25 THR B O 1
ATOM 3528 N N . ILE B 1 26 ? -2.539 -31.516 3.805 1 98 26 ILE B N 1
ATOM 3529 C CA . ILE B 1 26 ? -2.637 -30.234 4.496 1 98 26 ILE B CA 1
ATOM 3530 C C . ILE B 1 26 ? -3.312 -30.422 5.852 1 98 26 ILE B C 1
ATOM 3532 O O . ILE B 1 26 ? -4.383 -31.031 5.938 1 98 26 ILE B O 1
ATOM 3536 N N . SER B 1 27 ? -2.682 -30.047 6.828 1 97.75 27 SER B N 1
ATOM 3537 C CA . SER B 1 27 ? -3.184 -30.109 8.195 1 97.75 27 SER B CA 1
ATOM 3538 C C . SER B 1 27 ? -2.779 -28.859 8.984 1 97.75 27 SER B C 1
ATOM 3540 O O . SER B 1 27 ? -1.756 -28.859 9.672 1 97.75 27 SER B O 1
ATOM 3542 N N . VAL B 1 28 ? -3.619 -27.906 9.031 1 97.75 28 VAL B N 1
ATOM 3543 C CA . VAL B 1 28 ? -3.344 -26.656 9.734 1 97.75 28 VAL B CA 1
ATOM 3544 C C . VAL B 1 28 ? -3.645 -26.828 11.219 1 97.75 28 VAL B C 1
ATOM 3546 O O . VAL B 1 28 ? -4.746 -27.234 11.594 1 97.75 28 VAL B O 1
ATOM 3549 N N . PRO B 1 29 ? -2.689 -26.516 12.031 1 97.94 29 PRO B N 1
ATOM 3550 C CA . PRO B 1 29 ? -2.967 -26.594 13.469 1 97.94 29 PRO B CA 1
ATOM 3551 C C . PRO B 1 29 ? -4.148 -25.719 13.891 1 97.94 29 PRO B C 1
ATOM 3553 O O . PRO B 1 29 ? -4.293 -24.594 13.414 1 97.94 29 PRO B O 1
ATOM 3556 N N . GLN B 1 30 ? -4.965 -26.281 14.812 1 98.06 30 GLN B N 1
ATOM 3557 C CA . GLN B 1 30 ? -6.145 -25.562 15.281 1 98.06 30 GLN B CA 1
ATOM 3558 C C . GLN B 1 30 ? -5.762 -24.234 15.922 1 98.06 30 GLN B C 1
ATOM 3560 O O . GLN B 1 30 ? -6.504 -23.25 15.812 1 98.06 30 GLN B O 1
ATOM 3565 N N . ALA B 1 31 ? -4.66 -24.172 16.547 1 97.88 31 ALA B N 1
ATOM 3566 C CA . ALA B 1 31 ? -4.191 -22.969 17.219 1 97.88 31 ALA B CA 1
ATOM 3567 C C . ALA B 1 31 ? -4.07 -21.797 16.234 1 97.88 31 ALA B C 1
ATOM 3569 O O . ALA B 1 31 ? -4.344 -20.656 16.594 1 97.88 31 ALA B O 1
ATOM 3570 N N . LEU B 1 32 ? -3.631 -22.047 15.031 1 97.44 32 LEU B N 1
ATOM 3571 C CA . LEU B 1 32 ? -3.49 -21.016 14.016 1 97.44 32 LEU B CA 1
ATOM 3572 C C . LEU B 1 32 ? -4.855 -20.484 13.586 1 97.44 32 LEU B C 1
ATOM 3574 O O . LEU B 1 32 ? -5.012 -19.297 13.328 1 97.44 32 LEU B O 1
ATOM 3578 N N . ILE B 1 33 ? -5.793 -21.328 13.461 1 98.31 33 ILE B N 1
ATOM 3579 C CA . ILE B 1 33 ? -7.152 -20.938 13.109 1 98.31 33 ILE B CA 1
ATOM 3580 C C . ILE B 1 33 ? -7.766 -20.125 14.242 1 98.31 33 ILE B C 1
ATOM 3582 O O . ILE B 1 33 ? -8.438 -19.109 14.008 1 98.31 33 ILE B O 1
ATOM 3586 N N . ASP B 1 34 ? -7.539 -20.562 15.508 1 97.94 34 ASP B N 1
ATOM 3587 C CA . ASP B 1 34 ? -8.023 -19.828 16.672 1 97.94 34 ASP B CA 1
ATOM 3588 C C . ASP B 1 34 ? -7.395 -18.438 16.734 1 97.94 34 ASP B C 1
ATOM 3590 O O . ASP B 1 34 ? -8.07 -17.453 17.062 1 97.94 34 ASP B O 1
ATOM 3594 N N . ASP B 1 35 ? -6.137 -18.375 16.469 1 97.06 35 ASP B N 1
ATOM 3595 C CA . ASP B 1 35 ? -5.445 -17.094 16.422 1 97.06 35 ASP B CA 1
ATOM 3596 C C . ASP B 1 35 ? -6.059 -16.172 15.375 1 97.06 35 ASP B C 1
ATOM 3598 O O . ASP B 1 35 ? -6.223 -14.969 15.617 1 97.06 35 ASP B O 1
ATOM 3602 N N . LEU B 1 36 ? -6.328 -16.703 14.203 1 98.19 36 LEU B N 1
ATOM 3603 C CA . LEU B 1 36 ? -6.988 -15.938 13.164 1 98.19 36 LEU B CA 1
ATOM 3604 C C . LEU B 1 36 ? -8.312 -15.367 13.656 1 98.19 36 LEU B C 1
ATOM 3606 O O . LEU B 1 36 ? -8.594 -14.18 13.477 1 98.19 36 LEU B O 1
ATOM 3610 N N . GLN B 1 37 ? -9.102 -16.172 14.305 1 98.06 37 GLN B N 1
ATOM 3611 C CA . GLN B 1 37 ? -10.398 -15.75 14.812 1 98.06 37 GLN B CA 1
ATOM 3612 C C . GLN B 1 37 ? -10.25 -14.664 15.875 1 98.06 37 GLN B C 1
ATOM 3614 O O . GLN B 1 37 ? -11.023 -13.695 15.898 1 98.06 37 GLN B O 1
ATOM 3619 N N . THR B 1 38 ? -9.281 -14.852 16.719 1 97.19 38 THR B N 1
ATOM 3620 C CA . THR B 1 38 ? -9.016 -13.844 17.734 1 97.19 38 THR B CA 1
ATOM 3621 C C . THR B 1 38 ? -8.672 -12.508 17.109 1 97.19 38 THR B C 1
ATOM 3623 O O . THR B 1 38 ? -9.227 -11.469 17.484 1 97.19 38 THR B O 1
ATOM 3626 N N . LEU B 1 39 ? -7.809 -12.523 16.172 1 97.62 39 LEU B N 1
ATOM 3627 C CA . LEU B 1 39 ? -7.379 -11.305 15.5 1 97.62 39 LEU B CA 1
ATOM 3628 C C . LEU B 1 39 ? -8.547 -10.633 14.781 1 97.62 39 LEU B C 1
ATOM 3630 O O . LEU B 1 39 ? -8.68 -9.406 14.82 1 97.62 39 LEU B O 1
ATOM 3634 N N . LEU B 1 40 ? -9.312 -11.43 14.102 1 98 40 LEU B N 1
ATOM 3635 C CA . LEU B 1 40 ? -10.469 -10.875 13.398 1 98 40 LEU B CA 1
ATOM 3636 C C . LEU B 1 40 ? -11.414 -10.18 14.375 1 98 40 LEU B C 1
ATOM 3638 O O . LEU B 1 40 ? -11.961 -9.117 14.07 1 98 40 LEU B O 1
ATOM 3642 N N . ARG B 1 41 ? -11.555 -10.711 15.508 1 96.5 41 ARG B N 1
ATOM 3643 C CA . ARG B 1 41 ? -12.516 -10.18 16.469 1 96.5 41 ARG B CA 1
ATOM 3644 C C . ARG B 1 41 ? -12 -8.898 17.125 1 96.5 41 ARG B C 1
ATOM 3646 O O . ARG B 1 41 ? -12.773 -7.98 17.391 1 96.5 41 ARG B O 1
ATOM 3653 N N . VAL B 1 42 ? -10.688 -8.836 17.312 1 95.44 42 VAL B N 1
ATOM 3654 C CA . VAL B 1 42 ? -10.18 -7.703 18.094 1 95.44 42 VAL B CA 1
ATOM 3655 C C . VAL B 1 42 ? -9.773 -6.574 17.141 1 95.44 42 VAL B C 1
ATOM 3657 O O . VAL B 1 42 ? -9.57 -5.438 17.578 1 95.44 42 VAL B O 1
ATOM 3660 N N . SER B 1 43 ? -9.594 -6.91 15.922 1 95.75 43 SER B N 1
ATOM 3661 C CA . SER B 1 43 ? -9.195 -5.883 14.961 1 95.75 43 SER B CA 1
ATOM 3662 C C . SER B 1 43 ? -10.383 -5.008 14.562 1 95.75 43 SER B C 1
ATOM 3664 O O . SER B 1 43 ? -11.523 -5.48 14.516 1 95.75 43 SER B O 1
ATOM 3666 N N . ARG B 1 44 ? -10.094 -3.795 14.234 1 95.19 44 ARG B N 1
ATOM 3667 C CA . ARG B 1 44 ? -11.164 -2.893 13.82 1 95.19 44 ARG B CA 1
ATOM 3668 C C . ARG B 1 44 ? -11.07 -2.578 12.328 1 95.19 44 ARG B C 1
ATOM 3670 O O . ARG B 1 44 ? -10.016 -2.748 11.719 1 95.19 44 ARG B O 1
ATOM 3677 N N . ILE B 1 45 ? -12.18 -2.176 11.773 1 97.56 45 ILE B N 1
ATOM 3678 C CA . ILE B 1 45 ? -12.219 -1.576 10.445 1 97.56 45 ILE B CA 1
ATOM 3679 C C . ILE B 1 45 ? -12.031 -0.065 10.555 1 97.56 45 ILE B C 1
ATOM 3681 O O . ILE B 1 45 ? -12.688 0.59 11.375 1 97.56 45 ILE B O 1
ATOM 3685 N N . GLY B 1 46 ? -11.18 0.482 9.836 1 97.25 46 GLY B N 1
ATOM 3686 C CA . GLY B 1 46 ? -10.898 1.907 9.891 1 97.25 46 GLY B CA 1
ATOM 3687 C C . GLY B 1 46 ? -12.125 2.768 9.641 1 97.25 46 GLY B C 1
ATOM 3688 O O . GLY B 1 46 ? -13.172 2.264 9.242 1 97.25 46 GLY B O 1
ATOM 3689 N N . ALA B 1 47 ? -11.969 4.027 9.781 1 96.88 47 ALA B N 1
ATOM 3690 C CA . ALA B 1 47 ? -13.055 4.996 9.68 1 96.88 47 ALA B CA 1
ATOM 3691 C C . ALA B 1 47 ? -13.68 4.977 8.281 1 96.88 47 ALA B C 1
ATOM 3693 O O . ALA B 1 47 ? -12.969 4.828 7.285 1 96.88 47 ALA B O 1
ATOM 3694 N N . LYS B 1 48 ? -15.008 5.098 8.281 1 97.12 48 LYS B N 1
ATOM 3695 C CA . LYS B 1 48 ? -15.695 5.312 7.008 1 97.12 48 LYS B CA 1
ATOM 3696 C C . LYS B 1 48 ? -15.367 6.688 6.434 1 97.12 48 LYS B C 1
ATOM 3698 O O . LYS B 1 48 ? -15.391 7.688 7.156 1 97.12 48 LYS B O 1
ATOM 3703 N N . THR B 1 49 ? -14.992 6.77 5.199 1 97.5 49 THR B N 1
ATOM 3704 C CA . THR B 1 49 ? -14.719 7.992 4.457 1 97.5 49 THR B CA 1
ATOM 3705 C C . THR B 1 49 ? -15.461 7.996 3.123 1 97.5 49 THR B C 1
ATOM 3707 O O . THR B 1 49 ? -16 6.973 2.707 1 97.5 49 THR B O 1
ATOM 3710 N N . TRP B 1 50 ? -15.516 9.148 2.506 1 97.38 50 TRP B N 1
ATOM 3711 C CA . TRP B 1 50 ? -16.109 9.195 1.176 1 97.38 50 TRP B CA 1
ATOM 3712 C C . TRP B 1 50 ? -15.391 8.25 0.219 1 97.38 50 TRP B C 1
ATOM 3714 O O . TRP B 1 50 ? -16.031 7.527 -0.548 1 97.38 50 TRP B O 1
ATOM 3724 N N . GLU B 1 51 ? -14.109 8.219 0.295 1 97.5 51 GLU B N 1
ATOM 3725 C CA . GLU B 1 51 ? -13.281 7.422 -0.606 1 97.5 51 GLU B CA 1
ATOM 3726 C C . GLU B 1 51 ? -13.609 5.938 -0.493 1 97.5 51 GLU B C 1
ATOM 3728 O O . GLU B 1 51 ? -13.727 5.242 -1.505 1 97.5 51 GLU B O 1
ATOM 3733 N N . ASN B 1 52 ? -13.734 5.438 0.737 1 98.19 52 ASN B N 1
ATOM 3734 C CA . ASN B 1 52 ? -13.938 4 0.878 1 98.19 52 ASN B CA 1
ATOM 3735 C C . ASN B 1 52 ? -15.414 3.635 0.798 1 98.19 52 ASN B C 1
ATOM 3737 O O . ASN B 1 52 ? -15.812 2.537 1.195 1 98.19 52 ASN B O 1
ATOM 3741 N N . THR B 1 53 ? -16.266 4.617 0.363 1 98 53 THR B N 1
ATOM 3742 C CA . THR B 1 53 ? -17.625 4.289 -0.05 1 98 53 THR B CA 1
ATOM 3743 C C . THR B 1 53 ? -17.719 4.168 -1.568 1 98 53 THR B C 1
ATOM 3745 O O . THR B 1 53 ? -18.719 3.703 -2.102 1 98 53 THR B O 1
ATOM 3748 N N . GLN B 1 54 ? -16.672 4.602 -2.301 1 97.25 54 GLN B N 1
ATOM 3749 C CA . GLN B 1 54 ? -16.625 4.562 -3.758 1 97.25 54 GLN B CA 1
ATOM 3750 C C . GLN B 1 54 ? -15.969 3.279 -4.258 1 97.25 54 GLN B C 1
ATOM 3752 O O . GLN B 1 54 ? -14.789 3.043 -4 1 97.25 54 GLN B O 1
ATOM 3757 N N . GLU B 1 55 ? -16.625 2.553 -5.113 1 96 55 GLU B N 1
ATOM 3758 C CA . GLU B 1 55 ? -16.062 1.312 -5.648 1 96 55 GLU B CA 1
ATOM 3759 C C . GLU B 1 55 ? -14.844 1.58 -6.516 1 96 55 GLU B C 1
ATOM 3761 O O . GLU B 1 55 ? -13.914 0.771 -6.551 1 96 55 GLU B O 1
ATOM 3766 N N . ALA B 1 56 ? -14.852 2.68 -7.145 1 95.19 56 ALA B N 1
ATOM 3767 C CA . ALA B 1 56 ? -13.766 3.023 -8.047 1 95.19 56 ALA B CA 1
ATOM 3768 C C . ALA B 1 56 ? -12.453 3.201 -7.289 1 95.19 56 ALA B C 1
ATOM 3770 O O . ALA B 1 56 ? -11.367 3.121 -7.875 1 95.19 56 ALA B O 1
ATOM 3771 N N . PHE B 1 57 ? -12.547 3.371 -5.973 1 97.38 57 PHE B N 1
ATOM 3772 C CA . PHE B 1 57 ? -11.359 3.611 -5.164 1 97.38 57 PHE B CA 1
ATOM 3773 C C . PHE B 1 57 ? -10.922 2.338 -4.453 1 97.38 57 PHE B C 1
ATOM 3775 O O . PHE B 1 57 ? -10.078 2.379 -3.559 1 97.38 57 PHE B O 1
ATOM 3782 N N . GLY B 1 58 ? -11.484 1.171 -4.832 1 97.88 58 GLY B N 1
ATOM 3783 C CA . GLY B 1 58 ? -11.031 -0.115 -4.324 1 97.88 58 GLY B CA 1
ATOM 3784 C C . GLY B 1 58 ? -11.953 -0.7 -3.275 1 97.88 58 GLY B C 1
ATOM 3785 O O . GLY B 1 58 ? -13.18 -0.668 -3.43 1 97.88 58 GLY B O 1
ATOM 3786 N N . THR B 1 59 ? -11.391 -1.218 -2.258 1 98.75 59 THR B N 1
ATOM 3787 C CA . THR B 1 59 ? -12.148 -1.861 -1.189 1 98.75 59 THR B CA 1
ATOM 3788 C C . THR B 1 59 ? -13.047 -0.853 -0.48 1 98.75 59 THR B C 1
ATOM 3790 O O . THR B 1 59 ? -12.586 0.215 -0.07 1 98.75 59 THR B O 1
ATOM 3793 N N . THR B 1 60 ? -14.281 -1.196 -0.362 1 98.62 60 THR B N 1
ATOM 3794 C CA . THR B 1 60 ? -15.195 -0.312 0.347 1 98.62 60 THR B CA 1
ATOM 3795 C C . THR B 1 60 ? -15.344 -0.741 1.804 1 98.62 60 THR B C 1
ATOM 3797 O O . THR B 1 60 ? -15.148 -1.911 2.135 1 98.62 60 THR B O 1
ATOM 3800 N N . HIS B 1 61 ? -15.664 0.209 2.609 1 98.62 61 HIS B N 1
ATOM 3801 C CA . HIS B 1 61 ? -15.898 -0.041 4.027 1 98.62 61 HIS B CA 1
ATOM 3802 C C . HIS B 1 61 ? -16.984 -1.087 4.234 1 98.62 61 HIS B C 1
ATOM 3804 O O . HIS B 1 61 ? -16.828 -2.002 5.047 1 98.62 61 HIS B O 1
ATOM 3810 N N . GLU B 1 62 ? -18.047 -0.967 3.504 1 98.38 62 GLU B N 1
ATOM 3811 C CA . GLU B 1 62 ? -19.188 -1.886 3.621 1 98.38 62 GLU B CA 1
ATOM 3812 C C . GLU B 1 62 ? -18.781 -3.309 3.246 1 98.38 62 GLU B C 1
ATOM 3814 O O . GLU B 1 62 ? -19.078 -4.258 3.973 1 98.38 62 GLU B O 1
ATOM 3819 N N . TRP B 1 63 ? -18.141 -3.457 2.129 1 98.69 63 TRP B N 1
ATOM 3820 C CA . TRP B 1 63 ? -17.734 -4.781 1.676 1 98.69 63 TRP B CA 1
ATOM 3821 C C . TRP B 1 63 ? -16.797 -5.441 2.688 1 98.69 63 TRP B C 1
ATOM 3823 O O . TRP B 1 63 ? -16.953 -6.617 3.014 1 98.69 63 TRP B O 1
ATOM 3833 N N . LEU B 1 64 ? -15.82 -4.695 3.184 1 98.81 64 LEU B N 1
ATOM 3834 C CA . LEU B 1 64 ? -14.859 -5.246 4.137 1 98.81 64 LEU B CA 1
ATOM 3835 C C . LEU B 1 64 ? -15.555 -5.641 5.438 1 98.81 64 LEU B C 1
ATOM 3837 O O . LEU B 1 64 ? -15.234 -6.676 6.023 1 98.81 64 LEU B O 1
ATOM 3841 N N . SER B 1 65 ? -16.484 -4.812 5.883 1 98.69 65 SER B N 1
ATOM 3842 C CA . SER B 1 65 ? -17.234 -5.105 7.098 1 98.69 65 SER B CA 1
ATOM 3843 C C . SER B 1 65 ? -18.047 -6.391 6.949 1 98.69 65 SER B C 1
ATOM 3845 O O . SER B 1 65 ? -18.047 -7.238 7.844 1 98.69 65 SER B O 1
ATOM 3847 N N . ASP B 1 66 ? -18.672 -6.508 5.805 1 98.56 66 ASP B N 1
ATOM 3848 C CA . ASP B 1 66 ? -19.469 -7.703 5.535 1 98.56 66 ASP B CA 1
ATOM 3849 C C . ASP B 1 66 ? -18.578 -8.945 5.438 1 98.56 66 ASP B C 1
ATOM 3851 O O . ASP B 1 66 ? -18.922 -10.008 5.949 1 98.56 66 ASP B O 1
ATOM 3855 N N . ALA B 1 67 ? -17.531 -8.82 4.785 1 98.81 67 ALA B N 1
ATOM 3856 C CA . ALA B 1 67 ? -16.609 -9.938 4.625 1 98.81 67 ALA B CA 1
ATOM 3857 C C . ALA B 1 67 ? -16.031 -10.367 5.973 1 98.81 67 ALA B C 1
ATOM 3859 O O . ALA B 1 67 ? -15.883 -11.562 6.238 1 98.81 67 ALA B O 1
ATOM 3860 N N . LYS B 1 68 ? -15.625 -9.391 6.801 1 98.81 68 LYS B N 1
ATOM 3861 C CA . LYS B 1 68 ? -15.148 -9.695 8.148 1 98.81 68 LYS B CA 1
ATOM 3862 C C . LYS B 1 68 ? -16.188 -10.484 8.938 1 98.81 68 LYS B C 1
ATOM 3864 O O . LYS B 1 68 ? -15.867 -11.477 9.586 1 98.81 68 LYS B O 1
ATOM 3869 N N . ALA B 1 69 ? -17.422 -10.016 8.875 1 98.75 69 ALA B N 1
ATOM 3870 C CA . ALA B 1 69 ? -18.5 -10.695 9.586 1 98.75 69 ALA B CA 1
ATOM 3871 C C . ALA B 1 69 ? -18.641 -12.133 9.117 1 98.75 69 ALA B C 1
ATOM 3873 O O . ALA B 1 69 ? -18.797 -13.047 9.938 1 98.75 69 ALA B O 1
ATOM 3874 N N . ALA B 1 70 ? -18.594 -12.328 7.836 1 98.81 70 ALA B N 1
ATOM 3875 C CA . ALA B 1 70 ? -18.703 -13.672 7.27 1 98.81 70 ALA B CA 1
ATOM 3876 C C . ALA B 1 70 ? -17.516 -14.531 7.684 1 98.81 70 ALA B C 1
ATOM 3878 O O . ALA B 1 70 ? -17.656 -15.734 7.926 1 98.81 70 ALA B O 1
ATOM 3879 N N . TRP B 1 71 ? -16.391 -13.93 7.742 1 98.81 71 TRP B N 1
ATOM 3880 C CA . TRP B 1 71 ? -15.156 -14.633 8.07 1 98.81 71 TRP B CA 1
ATOM 3881 C C . TRP B 1 71 ? -15.195 -15.148 9.508 1 98.81 71 TRP B C 1
ATOM 3883 O O . TRP B 1 71 ? -14.648 -16.219 9.812 1 98.81 71 TRP B O 1
ATOM 3893 N N . ILE B 1 72 ? -15.844 -14.43 10.406 1 98.5 72 ILE B N 1
ATOM 3894 C CA . ILE B 1 72 ? -15.938 -14.758 11.82 1 98.5 72 ILE B CA 1
ATOM 3895 C C . ILE B 1 72 ? -17.031 -15.805 12.047 1 98.5 72 ILE B C 1
ATOM 3897 O O . ILE B 1 72 ? -16.906 -16.656 12.93 1 98.5 72 ILE B O 1
ATOM 3901 N N . ASP B 1 73 ? -18.016 -15.812 11.219 1 98.38 73 ASP B N 1
ATOM 3902 C CA . ASP B 1 73 ? -19.188 -16.672 11.367 1 98.38 73 ASP B CA 1
ATOM 3903 C C . ASP B 1 73 ? -18.938 -18.062 10.797 1 98.38 73 ASP B C 1
ATOM 3905 O O . ASP B 1 73 ? -18.953 -18.25 9.586 1 98.38 73 ASP B O 1
ATOM 3909 N N . SER B 1 74 ? -18.906 -19.031 11.656 1 96.69 74 SER B N 1
ATOM 3910 C CA . SER B 1 74 ? -18.594 -20.391 11.25 1 96.69 74 SER B CA 1
ATOM 3911 C C . SER B 1 74 ? -19.688 -20.969 10.359 1 96.69 74 SER B C 1
ATOM 3913 O O . SER B 1 74 ? -19.453 -21.953 9.648 1 96.69 74 SER B O 1
ATOM 3915 N N . ALA B 1 75 ? -20.844 -20.375 10.367 1 97.38 75 ALA B N 1
ATOM 3916 C CA . ALA B 1 75 ? -21.938 -20.812 9.5 1 97.38 75 ALA B CA 1
ATOM 3917 C C . ALA B 1 75 ? -21.719 -20.328 8.062 1 97.38 75 ALA B C 1
ATOM 3919 O O . ALA B 1 75 ? -22.281 -20.906 7.121 1 97.38 75 ALA B O 1
ATOM 3920 N N . ARG B 1 76 ? -20.922 -19.359 7.953 1 97.5 76 ARG B N 1
ATOM 3921 C CA . ARG B 1 76 ? -20.734 -18.766 6.637 1 97.5 76 ARG B CA 1
ATOM 3922 C C . ARG B 1 76 ? -19.375 -19.156 6.055 1 97.5 76 ARG B C 1
ATOM 3924 O O . ARG B 1 76 ? -19.219 -19.234 4.836 1 97.5 76 ARG B O 1
ATOM 3931 N N . PHE B 1 77 ? -18.406 -19.406 6.98 1 98.5 77 PHE B N 1
ATOM 3932 C CA . PHE B 1 77 ? -17.094 -19.766 6.484 1 98.5 77 PHE B CA 1
ATOM 3933 C C . PHE B 1 77 ? -16.391 -20.719 7.449 1 98.5 77 PHE B C 1
ATOM 3935 O O . PHE B 1 77 ? -16.328 -20.453 8.648 1 98.5 77 PHE B O 1
ATOM 3942 N N . SER B 1 78 ? -15.805 -21.719 6.82 1 97.88 78 SER B N 1
ATOM 3943 C CA . SER B 1 78 ? -15.016 -22.688 7.562 1 97.88 78 SER B CA 1
ATOM 3944 C C . SER B 1 78 ? -13.758 -23.078 6.793 1 97.88 78 SER B C 1
ATOM 3946 O O . SER B 1 78 ? -13.844 -23.719 5.738 1 97.88 78 SER B O 1
ATOM 3948 N N . TRP B 1 79 ? -12.625 -22.828 7.375 1 98.5 79 TRP B N 1
ATOM 3949 C CA . TRP B 1 79 ? -11.383 -23.25 6.738 1 98.5 79 TRP B CA 1
ATOM 3950 C C . TRP B 1 79 ? -11.32 -24.781 6.617 1 98.5 79 TRP B C 1
ATOM 3952 O O . TRP B 1 79 ? -10.844 -25.312 5.609 1 98.5 79 TRP B O 1
ATOM 3962 N N . ARG B 1 80 ? -11.797 -25.469 7.594 1 98.5 80 ARG B N 1
ATOM 3963 C CA . ARG B 1 80 ? -11.711 -26.922 7.629 1 98.5 80 ARG B CA 1
ATOM 3964 C C . ARG B 1 80 ? -12.406 -27.531 6.418 1 98.5 80 ARG B C 1
ATOM 3966 O O . ARG B 1 80 ? -11.945 -28.547 5.879 1 98.5 80 ARG B O 1
ATOM 3973 N N . SER B 1 81 ? -13.492 -26.922 6.039 1 98.31 81 SER B N 1
ATOM 3974 C CA . SER B 1 81 ? -14.18 -27.406 4.844 1 98.31 81 SER B CA 1
ATOM 3975 C C . SER B 1 81 ? -13.305 -27.25 3.605 1 98.31 81 SER B C 1
ATOM 3977 O O . SER B 1 81 ? -13.258 -28.125 2.748 1 98.31 81 SER B O 1
ATOM 3979 N N . HIS B 1 82 ? -12.625 -26.172 3.527 1 98.31 82 HIS B N 1
ATOM 3980 C CA . HIS B 1 82 ? -11.758 -25.922 2.385 1 98.31 82 HIS B CA 1
ATOM 3981 C C . HIS B 1 82 ? -10.5 -26.781 2.447 1 98.31 82 HIS B C 1
ATOM 3983 O O . HIS B 1 82 ? -10.016 -27.25 1.416 1 98.31 82 HIS B O 1
ATOM 3989 N N . GLU B 1 83 ? -9.992 -26.922 3.627 1 98.69 83 GLU B N 1
ATOM 3990 C CA . GLU B 1 83 ? -8.867 -27.844 3.822 1 98.69 83 GLU B CA 1
ATOM 3991 C C . GLU B 1 83 ? -9.203 -29.234 3.314 1 98.69 83 GLU B C 1
ATOM 3993 O O . GLU B 1 83 ? -8.406 -29.859 2.609 1 98.69 83 GLU B O 1
ATOM 3998 N N . ALA B 1 84 ? -10.359 -29.719 3.65 1 98.62 84 ALA B N 1
ATOM 3999 C CA . ALA B 1 84 ? -10.82 -31.031 3.189 1 98.62 84 ALA B CA 1
ATOM 4000 C C . ALA B 1 84 ? -10.953 -31.047 1.671 1 98.62 84 ALA B C 1
ATOM 4002 O O . ALA B 1 84 ? -10.617 -32.062 1.03 1 98.62 84 ALA B O 1
ATOM 4003 N N . ARG B 1 85 ? -11.477 -29.984 1.13 1 98.5 85 ARG B N 1
ATOM 4004 C CA . ARG B 1 85 ? -11.656 -29.875 -0.315 1 98.5 85 ARG B CA 1
ATOM 4005 C C . ARG B 1 85 ? -10.32 -29.953 -1.042 1 98.5 85 ARG B C 1
ATOM 4007 O O . ARG B 1 85 ? -10.195 -30.656 -2.053 1 98.5 85 ARG B O 1
ATOM 4014 N N . ILE B 1 86 ? -9.305 -29.297 -0.57 1 98.69 86 ILE B N 1
ATOM 4015 C CA . ILE B 1 86 ? -7.973 -29.344 -1.171 1 98.69 86 ILE B CA 1
ATOM 4016 C C . ILE B 1 86 ? -7.402 -30.75 -1.055 1 98.69 86 ILE B C 1
ATOM 4018 O O . ILE B 1 86 ? -6.855 -31.281 -2.021 1 98.69 86 ILE B O 1
ATOM 4022 N N . ASN B 1 87 ? -7.609 -31.344 0.112 1 98.56 87 ASN B N 1
ATOM 4023 C CA . ASN B 1 87 ? -7.062 -32.656 0.388 1 98.56 87 ASN B CA 1
ATOM 4024 C C . ASN B 1 87 ? -7.781 -33.75 -0.407 1 98.56 87 ASN B C 1
ATOM 4026 O O . ASN B 1 87 ? -7.309 -34.875 -0.491 1 98.56 87 ASN B O 1
ATOM 4030 N N . ALA B 1 88 ? -8.922 -33.406 -0.969 1 98.12 88 ALA B N 1
ATOM 4031 C CA . ALA B 1 88 ? -9.633 -34.344 -1.826 1 98.12 88 ALA B CA 1
ATOM 4032 C C . ALA B 1 88 ? -8.922 -34.531 -3.164 1 98.12 88 ALA B C 1
ATOM 4034 O O . ALA B 1 88 ? -9.203 -35.469 -3.908 1 98.12 88 ALA B O 1
ATOM 4035 N N . ILE B 1 89 ? -8.031 -33.656 -3.496 1 98.06 89 ILE B N 1
ATOM 4036 C CA . ILE B 1 89 ? -7.109 -33.781 -4.613 1 98.06 89 ILE B CA 1
ATOM 4037 C C . ILE B 1 89 ? -5.758 -34.281 -4.105 1 98.06 89 ILE B C 1
ATOM 4039 O O . ILE B 1 89 ? -5.301 -33.875 -3.037 1 98.06 89 ILE B O 1
ATOM 4043 N N . PRO B 1 90 ? -5.078 -35.25 -4.82 1 97.44 90 PRO B N 1
ATOM 4044 C CA . PRO B 1 90 ? -3.766 -35.688 -4.344 1 97.44 90 PRO B CA 1
ATOM 4045 C C . PRO B 1 90 ? -2.77 -34.531 -4.211 1 97.44 90 PRO B C 1
ATOM 4047 O O . PRO B 1 90 ? -2.535 -33.812 -5.172 1 97.44 90 PRO B O 1
ATOM 4050 N N . ASN B 1 91 ? -2.227 -34.344 -3.027 1 97.94 91 ASN B N 1
ATOM 4051 C CA . ASN B 1 91 ? -1.175 -33.375 -2.717 1 97.94 91 ASN B CA 1
ATOM 4052 C C . ASN B 1 91 ? 0.189 -34.062 -2.609 1 97.94 91 ASN B C 1
ATOM 4054 O O . ASN B 1 91 ? 0.292 -35.188 -2.111 1 97.94 91 ASN B O 1
ATOM 4058 N N . PHE B 1 92 ? 1.178 -33.281 -2.992 1 97.5 92 PHE B N 1
ATOM 4059 C CA . PHE B 1 92 ? 2.539 -33.812 -2.896 1 97.5 92 PHE B CA 1
ATOM 4060 C C . PHE B 1 92 ? 3.504 -32.719 -2.473 1 97.5 92 PHE B C 1
ATOM 4062 O O . PHE B 1 92 ? 3.18 -31.516 -2.566 1 97.5 92 PHE B O 1
ATOM 4069 N N . LEU B 1 93 ? 4.645 -33.156 -1.914 1 97.12 93 LEU B N 1
ATOM 4070 C CA . LEU B 1 93 ? 5.793 -32.281 -1.654 1 97.12 93 LEU B CA 1
ATOM 4071 C C . LEU B 1 93 ? 7.031 -32.781 -2.389 1 97.12 93 LEU B C 1
ATOM 4073 O O . LEU B 1 93 ? 7.348 -33.969 -2.328 1 97.12 93 LEU B O 1
ATOM 4077 N N . PHE B 1 94 ? 7.598 -31.953 -3.17 1 97.44 94 PHE B N 1
ATOM 4078 C CA . PHE B 1 94 ? 8.898 -32.188 -3.779 1 97.44 94 PHE B CA 1
ATOM 4079 C C . PHE B 1 94 ? 10.008 -31.5 -2.986 1 97.44 94 PHE B C 1
ATOM 4081 O O . PHE B 1 94 ? 10.023 -30.281 -2.877 1 97.44 94 PHE B O 1
ATOM 4088 N N . LYS B 1 95 ? 10.875 -32.281 -2.373 1 97.19 95 LYS B N 1
ATOM 4089 C CA . LYS B 1 95 ? 11.984 -31.766 -1.588 1 97.19 95 LYS B CA 1
ATOM 4090 C C . LYS B 1 95 ? 13.227 -31.562 -2.457 1 97.19 95 LYS B C 1
ATOM 4092 O O . LYS B 1 95 ? 13.797 -32.531 -2.957 1 97.19 95 LYS B O 1
ATOM 4097 N N . LEU B 1 96 ? 13.664 -30.359 -2.576 1 97.19 96 LEU B N 1
ATOM 4098 C CA . LEU B 1 96 ? 14.75 -30 -3.494 1 97.19 96 LEU B CA 1
ATOM 4099 C C . LEU B 1 96 ? 15.875 -29.297 -2.756 1 97.19 96 LEU B C 1
ATOM 4101 O O . LEU B 1 96 ? 15.633 -28.328 -2.02 1 97.19 96 LEU B O 1
ATOM 4105 N N . LEU B 1 97 ? 17.094 -29.828 -2.92 1 96.62 97 LEU B N 1
ATOM 4106 C CA . LEU B 1 97 ? 18.234 -29.062 -2.461 1 96.62 97 LEU B CA 1
ATOM 4107 C C . LEU B 1 97 ? 18.516 -27.891 -3.404 1 96.62 97 LEU B C 1
ATOM 4109 O O . LEU B 1 97 ? 18.75 -28.094 -4.598 1 96.62 97 LEU B O 1
ATOM 4113 N N . LEU B 1 98 ? 18.547 -26.688 -2.885 1 97.12 98 LEU B N 1
ATOM 4114 C CA . LEU B 1 98 ? 18.688 -25.5 -3.732 1 97.12 98 LEU B CA 1
ATOM 4115 C C . LEU B 1 98 ? 20.047 -25.484 -4.418 1 97.12 98 LEU B C 1
ATOM 4117 O O . LEU B 1 98 ? 20.188 -24.906 -5.504 1 97.12 98 LEU B O 1
ATOM 4121 N N . ALA B 1 99 ? 21.016 -26.109 -3.854 1 96.06 99 ALA B N 1
ATOM 4122 C CA . ALA B 1 99 ? 22.344 -26.219 -4.477 1 96.06 99 ALA B CA 1
ATOM 4123 C C . ALA B 1 99 ? 22.25 -26.922 -5.828 1 96.06 99 ALA B C 1
ATOM 4125 O O . ALA B 1 99 ? 23.094 -26.734 -6.695 1 96.06 99 ALA B O 1
ATOM 4126 N N . ASP B 1 100 ? 21.188 -27.734 -6.039 1 95.75 100 ASP B N 1
ATOM 4127 C CA . ASP B 1 100 ? 21.016 -28.469 -7.285 1 95.75 100 ASP B CA 1
ATOM 4128 C C . ASP B 1 100 ? 20.594 -27.531 -8.422 1 95.75 100 ASP B C 1
ATOM 4130 O O . ASP B 1 100 ? 20.781 -27.859 -9.594 1 95.75 100 ASP B O 1
ATOM 4134 N N . ILE B 1 101 ? 20.062 -26.391 -8.031 1 95.69 101 ILE B N 1
ATOM 4135 C CA . ILE B 1 101 ? 19.609 -25.516 -9.109 1 95.69 101 ILE B CA 1
ATOM 4136 C C . ILE B 1 101 ? 20.641 -24.422 -9.352 1 95.69 101 ILE B C 1
ATOM 4138 O O . ILE B 1 101 ? 20.719 -23.859 -10.445 1 95.69 101 ILE B O 1
ATOM 4142 N N . ASP B 1 102 ? 21.328 -24.031 -8.352 1 96.06 102 ASP B N 1
ATOM 4143 C CA . ASP B 1 102 ? 22.344 -23 -8.445 1 96.06 102 ASP B CA 1
ATOM 4144 C C . ASP B 1 102 ? 23.297 -23.062 -7.254 1 96.06 102 ASP B C 1
ATOM 4146 O O . ASP B 1 102 ? 22.875 -23.031 -6.102 1 96.06 102 ASP B O 1
ATOM 4150 N N . LEU B 1 103 ? 24.562 -22.969 -7.461 1 94.94 103 LEU B N 1
ATOM 4151 C CA . LEU B 1 103 ? 25.578 -23.125 -6.426 1 94.94 103 LEU B CA 1
ATOM 4152 C C . LEU B 1 103 ? 25.625 -21.906 -5.508 1 94.94 103 LEU B C 1
ATOM 4154 O O . LEU B 1 103 ? 26.172 -21.969 -4.41 1 94.94 103 LEU B O 1
ATOM 4158 N N . LYS B 1 104 ? 24.938 -20.891 -5.887 1 95.56 104 LYS B N 1
ATOM 4159 C CA . LYS B 1 104 ? 24.922 -19.703 -5.047 1 95.56 104 LYS B CA 1
ATOM 4160 C C . LYS B 1 104 ? 24.234 -19.969 -3.713 1 95.56 104 LYS B C 1
ATOM 4162 O O . LYS B 1 104 ? 24.469 -19.266 -2.732 1 95.56 104 LYS B O 1
ATOM 4167 N N . TRP B 1 105 ? 23.438 -20.953 -3.586 1 95.62 105 TRP B N 1
ATOM 4168 C CA . TRP B 1 105 ? 22.656 -21.234 -2.389 1 95.62 105 TRP B CA 1
ATOM 4169 C C . TRP B 1 105 ? 23.469 -22.062 -1.395 1 95.62 105 TRP B C 1
ATOM 4171 O O . TRP B 1 105 ? 23.062 -22.234 -0.24 1 95.62 105 TRP B O 1
ATOM 4181 N N . GLY B 1 106 ? 24.609 -22.438 -1.703 1 89.25 106 GLY B N 1
ATOM 4182 C CA . GLY B 1 106 ? 25.406 -23.25 -0.808 1 89.25 106 GLY B CA 1
ATOM 4183 C C . GLY B 1 106 ? 24.781 -24.609 -0.517 1 89.25 106 GLY B C 1
ATOM 4184 O O . GLY B 1 106 ? 23.766 -24.969 -1.133 1 89.25 106 GLY B O 1
ATOM 4185 N N . THR B 1 107 ? 25.359 -25.234 0.549 1 87 107 THR B N 1
ATOM 4186 C CA . THR B 1 107 ? 24.875 -26.562 0.887 1 87 107 THR B CA 1
ATOM 4187 C C . THR B 1 107 ? 23.922 -26.516 2.078 1 87 107 THR B C 1
ATOM 4189 O O . THR B 1 107 ? 24 -25.594 2.896 1 87 107 THR B O 1
ATOM 4192 N N . GLY B 1 108 ? 22.828 -27.266 2.045 1 90.25 108 GLY B N 1
ATOM 4193 C CA . GLY B 1 108 ? 22.031 -27.453 3.252 1 90.25 108 GLY B CA 1
ATOM 4194 C C . GLY B 1 108 ? 20.672 -26.781 3.184 1 90.25 108 GLY B C 1
ATOM 4195 O O . GLY B 1 108 ? 19.875 -26.891 4.121 1 90.25 108 GLY B O 1
ATOM 4196 N N . LEU B 1 109 ? 20.438 -26.047 2.113 1 96.06 109 LEU B N 1
ATOM 4197 C CA . LEU B 1 109 ? 19.125 -25.422 1.97 1 96.06 109 LEU B CA 1
ATOM 4198 C C . LEU B 1 109 ? 18.188 -26.312 1.161 1 96.06 109 LEU B C 1
ATOM 4200 O O . LEU B 1 109 ? 18.469 -26.625 -0.001 1 96.06 109 LEU B O 1
ATOM 4204 N N . GLU B 1 110 ? 17.156 -26.688 1.782 1 97.44 110 GLU B N 1
ATOM 4205 C CA . GLU B 1 110 ? 16.125 -27.5 1.139 1 97.44 110 GLU B CA 1
ATOM 4206 C C . GLU B 1 110 ? 14.859 -26.672 0.894 1 97.44 110 GLU B C 1
ATOM 4208 O O . GLU B 1 110 ? 14.398 -25.953 1.785 1 97.44 110 GLU B O 1
ATOM 4213 N N . TYR B 1 111 ? 14.422 -26.688 -0.246 1 97.56 111 TYR B N 1
ATOM 4214 C CA . TYR B 1 111 ? 13.188 -26.031 -0.64 1 97.56 111 TYR B CA 1
ATOM 4215 C C . TYR B 1 111 ? 12.086 -27.031 -0.918 1 97.56 111 TYR B C 1
ATOM 4217 O O . TYR B 1 111 ? 12.266 -27.953 -1.726 1 97.56 111 TYR B O 1
ATOM 4225 N N . ASN B 1 112 ? 10.953 -26.891 -0.24 1 97.88 112 ASN B N 1
ATOM 4226 C CA . ASN B 1 112 ? 9.797 -27.75 -0.444 1 97.88 112 ASN B CA 1
ATOM 4227 C C . ASN B 1 112 ? 8.82 -27.156 -1.459 1 97.88 112 ASN B C 1
ATOM 4229 O O . ASN B 1 112 ? 8.305 -26.062 -1.261 1 97.88 112 ASN B O 1
ATOM 4233 N N . VAL B 1 113 ? 8.531 -27.922 -2.494 1 98.38 113 VAL B N 1
ATOM 4234 C CA . VAL B 1 113 ? 7.555 -27.5 -3.494 1 98.38 113 VAL B CA 1
ATOM 4235 C C . VAL B 1 113 ? 6.266 -28.297 -3.33 1 98.38 113 VAL B C 1
ATOM 4237 O O . VAL B 1 113 ? 6.242 -29.5 -3.574 1 98.38 113 VAL B O 1
ATOM 4240 N N . HIS B 1 114 ? 5.266 -27.625 -2.922 1 98.69 114 HIS B N 1
ATOM 4241 C CA . HIS B 1 114 ? 3.936 -28.219 -2.857 1 98.69 114 HIS B CA 1
ATOM 4242 C C . HIS B 1 114 ? 3.26 -28.203 -4.227 1 98.69 114 HIS B C 1
ATOM 4244 O O . HIS B 1 114 ? 3.377 -27.219 -4.969 1 98.69 114 HIS B O 1
ATOM 4250 N N . PHE B 1 115 ? 2.551 -29.297 -4.531 1 98.56 115 PHE B N 1
ATOM 4251 C CA . PHE B 1 115 ? 1.748 -29.266 -5.746 1 98.56 115 PHE B CA 1
ATOM 4252 C C . PHE B 1 115 ? 0.584 -30.25 -5.648 1 98.56 115 PHE B C 1
ATOM 4254 O O . PHE B 1 115 ? 0.643 -31.219 -4.883 1 98.56 115 PHE B O 1
ATOM 4261 N N . LEU B 1 116 ? -0.474 -29.922 -6.344 1 98.62 116 LEU B N 1
ATOM 4262 C CA . LEU B 1 116 ? -1.563 -30.859 -6.637 1 98.62 116 LEU B CA 1
ATOM 4263 C C . LEU B 1 116 ? -1.331 -31.562 -7.969 1 98.62 116 LEU B C 1
ATOM 4265 O O . LEU B 1 116 ? -0.701 -31 -8.867 1 98.62 116 LEU B O 1
ATOM 4269 N N . ALA B 1 117 ? -1.896 -32.781 -8.023 1 97.81 117 ALA B N 1
ATOM 4270 C CA . ALA B 1 117 ? -1.679 -33.469 -9.297 1 97.81 117 ALA B CA 1
ATOM 4271 C C . ALA B 1 117 ? -2.754 -34.531 -9.555 1 97.81 117 ALA B C 1
ATOM 4273 O O . ALA B 1 117 ? -3.312 -35.094 -8.617 1 97.81 117 ALA B O 1
ATOM 4274 N N . LEU B 1 118 ? -3.053 -34.688 -10.781 1 97.5 118 LEU B N 1
ATOM 4275 C CA . LEU B 1 118 ? -3.75 -35.844 -11.328 1 97.5 118 LEU B CA 1
ATOM 4276 C C . LEU B 1 118 ? -2.873 -36.594 -12.336 1 97.5 118 LEU B C 1
ATOM 4278 O O . LEU B 1 118 ? -2.512 -36.031 -13.375 1 97.5 118 LEU B O 1
ATOM 4282 N N . PHE B 1 119 ? -2.557 -37.781 -12.023 1 95.5 119 PHE B N 1
ATOM 4283 C CA . PHE B 1 119 ? -1.695 -38.562 -12.898 1 95.5 119 PHE B CA 1
ATOM 4284 C C . PHE B 1 119 ? -2.514 -39.562 -13.703 1 95.5 119 PHE B C 1
ATOM 4286 O O . PHE B 1 119 ? -3.566 -40.031 -13.258 1 95.5 119 PHE B O 1
ATOM 4293 N N . SER B 1 120 ? -1.988 -39.875 -14.836 1 95.44 120 SER B N 1
ATOM 4294 C CA . SER B 1 120 ? -2.637 -40.812 -15.758 1 95.44 120 SER B CA 1
ATOM 4295 C C . SER B 1 120 ? -1.843 -42.094 -15.891 1 95.44 120 SER B C 1
ATOM 4297 O O . SER B 1 120 ? -0.611 -42.094 -15.828 1 95.44 120 SER B O 1
ATOM 4299 N N . ASP B 1 121 ? -2.568 -43.219 -16.156 1 93.69 121 ASP B N 1
ATOM 4300 C CA . ASP B 1 121 ? -1.948 -44.5 -16.453 1 93.69 121 ASP B CA 1
ATOM 4301 C C . ASP B 1 121 ? -1.694 -44.656 -17.953 1 93.69 121 ASP B C 1
ATOM 4303 O O . ASP B 1 121 ? -1.009 -45.594 -18.375 1 93.69 121 ASP B O 1
ATOM 4307 N N . ARG B 1 122 ? -2.127 -43.688 -18.656 1 93.19 122 ARG B N 1
ATOM 4308 C CA . ARG B 1 122 ? -1.937 -43.75 -20.094 1 93.19 122 ARG B CA 1
ATOM 4309 C C . ARG B 1 122 ? -0.501 -43.406 -20.484 1 93.19 122 ARG B C 1
ATOM 4311 O O . ARG B 1 122 ? 0.049 -42.406 -20 1 93.19 122 ARG B O 1
ATOM 4318 N N . LYS B 1 123 ? -0.008 -44.156 -21.375 1 88.94 123 LYS B N 1
ATOM 4319 C CA . LYS B 1 123 ? 1.364 -43.938 -21.812 1 88.94 123 LYS B CA 1
ATOM 4320 C C . LYS B 1 123 ? 1.472 -42.688 -22.672 1 88.94 123 LYS B C 1
ATOM 4322 O O . LYS B 1 123 ? 2.523 -42.031 -22.703 1 88.94 123 LYS B O 1
ATOM 4327 N N . ASP B 1 124 ? 0.396 -42.344 -23.344 1 89.44 124 ASP B N 1
ATOM 4328 C CA . ASP B 1 124 ? 0.43 -41.188 -24.25 1 89.44 124 ASP B CA 1
ATOM 4329 C C . ASP B 1 124 ? -0.105 -39.938 -23.578 1 89.44 124 ASP B C 1
ATOM 4331 O O . ASP B 1 124 ? -0.401 -38.938 -24.25 1 89.44 124 ASP B O 1
ATOM 4335 N N . ALA B 1 125 ? -0.336 -40 -22.234 1 93.75 125 ALA B N 1
ATOM 4336 C CA . ALA B 1 125 ? -0.818 -38.844 -21.516 1 93.75 125 ALA B CA 1
ATOM 4337 C C . ALA B 1 125 ? 0.202 -37.688 -21.562 1 93.75 125 ALA B C 1
ATOM 4339 O O . ALA B 1 125 ? 1.406 -37.938 -21.422 1 93.75 125 ALA B O 1
ATOM 4340 N N . VAL B 1 126 ? -0.25 -36.469 -21.812 1 93.5 126 VAL B N 1
ATOM 4341 C CA . VAL B 1 126 ? 0.605 -35.312 -21.953 1 93.5 126 VAL B CA 1
ATOM 4342 C C . VAL B 1 126 ? 0.786 -34.625 -20.594 1 93.5 126 VAL B C 1
ATOM 4344 O O . VAL B 1 126 ? -0.194 -34.25 -19.938 1 93.5 126 VAL B O 1
ATOM 4347 N N . PRO B 1 127 ? 2.029 -34.438 -20.125 1 95.88 127 PRO B N 1
ATOM 4348 C CA . PRO B 1 127 ? 2.236 -33.656 -18.891 1 95.88 127 PRO B CA 1
ATOM 4349 C C . PRO B 1 127 ? 1.94 -32.188 -19.062 1 95.88 127 PRO B C 1
ATOM 4351 O O . PRO B 1 127 ? 2.473 -31.547 -19.969 1 95.88 127 PRO B O 1
ATOM 4354 N N . VAL B 1 128 ? 1.102 -31.672 -18.25 1 98.06 128 VAL B N 1
ATOM 4355 C CA . VAL B 1 128 ? 0.705 -30.266 -18.297 1 98.06 128 VAL B CA 1
ATOM 4356 C C . VAL B 1 128 ? 0.979 -29.609 -16.953 1 98.06 128 VAL B C 1
ATOM 4358 O O . VAL B 1 128 ? 0.532 -30.109 -15.906 1 98.06 128 VAL B O 1
ATOM 4361 N N . LEU B 1 129 ? 1.752 -28.594 -16.969 1 98.38 129 LEU B N 1
ATOM 4362 C CA . LEU B 1 129 ? 2.059 -27.781 -15.805 1 98.38 129 LEU B CA 1
ATOM 4363 C C . LEU B 1 129 ? 1.203 -26.516 -15.781 1 98.38 129 LEU B C 1
ATOM 4365 O O . LEU B 1 129 ? 1.31 -25.672 -16.672 1 98.38 129 LEU B O 1
ATOM 4369 N N . LEU B 1 130 ? 0.315 -26.391 -14.773 1 98.62 130 LEU B N 1
ATOM 4370 C CA . LEU B 1 130 ? -0.567 -25.234 -14.625 1 98.62 130 LEU B CA 1
ATOM 4371 C C . LEU B 1 130 ? -0.011 -24.25 -13.602 1 98.62 130 LEU B C 1
ATOM 4373 O O . LEU B 1 130 ? 0.106 -24.578 -12.422 1 98.62 130 LEU B O 1
ATOM 4377 N N . LEU B 1 131 ? 0.281 -23.047 -14.023 1 98.25 131 LEU B N 1
ATOM 4378 C CA . LEU B 1 131 ? 0.956 -22.047 -13.211 1 98.25 131 LEU B CA 1
ATOM 4379 C C . LEU B 1 131 ? 0.019 -20.891 -12.883 1 98.25 131 LEU B C 1
ATOM 4381 O O . LEU B 1 131 ? -0.326 -20.094 -13.766 1 98.25 131 LEU B O 1
ATOM 4385 N N . HIS B 1 132 ? -0.328 -20.797 -11.602 1 97.5 132 HIS B N 1
ATOM 4386 C CA . HIS B 1 132 ? -1.174 -19.688 -11.172 1 97.5 132 HIS B CA 1
ATOM 4387 C C . HIS B 1 132 ? -0.381 -18.391 -11.086 1 97.5 132 HIS B C 1
ATOM 4389 O O . HIS B 1 132 ? 0.798 -18.344 -11.445 1 97.5 132 HIS B O 1
ATOM 4395 N N . GLY B 1 133 ? -1.069 -17.312 -10.703 1 95.38 133 GLY B N 1
ATOM 4396 C CA . GLY B 1 133 ? -0.427 -16.016 -10.523 1 95.38 133 GLY B CA 1
ATOM 4397 C C . GLY B 1 133 ? -0.845 -15.328 -9.242 1 95.38 133 GLY B C 1
ATOM 4398 O O . GLY B 1 133 ? -1.336 -15.969 -8.312 1 95.38 133 GLY B O 1
ATOM 4399 N N . PHE B 1 134 ? -0.456 -14.094 -9.125 1 95.5 134 PHE B N 1
ATOM 4400 C CA . PHE B 1 134 ? -0.855 -13.273 -7.988 1 95.5 134 PHE B CA 1
ATOM 4401 C C . PHE B 1 134 ? -2.24 -12.672 -8.219 1 95.5 134 PHE B C 1
ATOM 4403 O O . PHE B 1 134 ? -2.555 -12.227 -9.32 1 95.5 134 PHE B O 1
ATOM 4410 N N . PRO B 1 135 ? -3.062 -12.625 -7.211 1 96.88 135 PRO B N 1
ATOM 4411 C CA . PRO B 1 135 ? -2.951 -13.172 -5.859 1 96.88 135 PRO B CA 1
ATOM 4412 C C . PRO B 1 135 ? -3.566 -14.562 -5.734 1 96.88 135 PRO B C 1
ATOM 4414 O O . PRO B 1 135 ? -4.223 -14.867 -4.734 1 96.88 135 PRO B O 1
ATOM 4417 N N . GLY B 1 136 ? -3.371 -15.352 -6.734 1 97.19 136 GLY B N 1
ATOM 4418 C CA . GLY B 1 136 ? -3.916 -16.703 -6.75 1 97.19 136 GLY B CA 1
ATOM 4419 C C . GLY B 1 136 ? -3.078 -17.688 -5.965 1 97.19 136 GLY B C 1
ATOM 4420 O O . GLY B 1 136 ? -2.215 -17.297 -5.18 1 97.19 136 GLY B O 1
ATOM 4421 N N . SER B 1 137 ? -3.469 -18.922 -6.051 1 98.38 137 SER B N 1
ATOM 4422 C CA . SER B 1 137 ? -2.881 -20.125 -5.469 1 98.38 137 SER B CA 1
ATOM 4423 C C . SER B 1 137 ? -3.383 -21.375 -6.176 1 98.38 137 SER B C 1
ATOM 4425 O O . SER B 1 137 ? -4.047 -21.281 -7.211 1 98.38 137 SER B O 1
ATOM 4427 N N . VAL B 1 138 ? -3.025 -22.516 -5.617 1 98.56 138 VAL B N 1
ATOM 4428 C CA . VAL B 1 138 ? -3.5 -23.766 -6.199 1 98.56 138 VAL B CA 1
ATOM 4429 C C . VAL B 1 138 ? -5.027 -23.812 -6.16 1 98.56 138 VAL B C 1
ATOM 4431 O O . VAL B 1 138 ? -5.652 -24.547 -6.934 1 98.56 138 VAL B O 1
ATOM 4434 N N . LEU B 1 139 ? -5.637 -22.969 -5.301 1 98.62 139 LEU B N 1
ATOM 4435 C CA . LEU B 1 139 ? -7.09 -22.938 -5.188 1 98.62 139 LEU B CA 1
ATOM 4436 C C . LEU B 1 139 ? -7.727 -22.5 -6.504 1 98.62 139 LEU B C 1
ATOM 4438 O O . LEU B 1 139 ? -8.867 -22.859 -6.801 1 98.62 139 LEU B O 1
ATOM 4442 N N . GLU B 1 140 ? -7.004 -21.766 -7.246 1 98.12 140 GLU B N 1
ATOM 4443 C CA . GLU B 1 140 ? -7.504 -21.266 -8.523 1 98.12 140 GLU B CA 1
ATOM 4444 C C . GLU B 1 140 ? -7.867 -22.422 -9.461 1 98.12 140 GLU B C 1
ATOM 4446 O O . GLU B 1 140 ? -8.789 -22.297 -10.273 1 98.12 140 GLU B O 1
ATOM 4451 N N . TYR B 1 141 ? -7.172 -23.516 -9.352 1 98.56 141 TYR B N 1
ATOM 4452 C CA . TYR B 1 141 ? -7.336 -24.594 -10.32 1 98.56 141 TYR B CA 1
ATOM 4453 C C . TYR B 1 141 ? -8.148 -25.734 -9.727 1 98.56 141 TYR B C 1
ATOM 4455 O O . TYR B 1 141 ? -8.359 -26.75 -10.391 1 98.56 141 TYR B O 1
ATOM 4463 N N . LEU B 1 142 ? -8.641 -25.625 -8.516 1 98.69 142 LEU B N 1
ATOM 4464 C CA . LEU B 1 142 ? -9.391 -26.703 -7.891 1 98.69 142 LEU B CA 1
ATOM 4465 C C . LEU B 1 142 ? -10.625 -27.062 -8.719 1 98.69 142 LEU B C 1
ATOM 4467 O O . LEU B 1 142 ? -10.891 -28.234 -8.969 1 98.69 142 LEU B O 1
ATOM 4471 N N . PRO B 1 143 ? -11.359 -26.047 -9.188 1 98.62 143 PRO B N 1
ATOM 4472 C CA . PRO B 1 143 ? -12.539 -26.406 -9.984 1 98.62 143 PRO B CA 1
ATOM 4473 C C . PRO B 1 143 ? -12.172 -27.188 -11.25 1 98.62 143 PRO B C 1
ATOM 4475 O O . PRO B 1 143 ? -12.906 -28.094 -11.648 1 98.62 143 PRO B O 1
ATOM 4478 N N . VAL B 1 144 ? -11.062 -26.859 -11.844 1 98.44 144 VAL B N 1
ATOM 4479 C CA . VAL B 1 144 ? -10.602 -27.547 -13.039 1 98.44 144 VAL B CA 1
ATOM 4480 C C . VAL B 1 144 ? -10.227 -28.984 -12.695 1 98.44 144 VAL B C 1
ATOM 4482 O O . VAL B 1 144 ? -10.57 -29.922 -13.422 1 98.44 144 VAL B O 1
ATOM 4485 N N . LEU B 1 145 ? -9.516 -29.188 -11.625 1 98.69 145 LEU B N 1
ATOM 4486 C CA . LEU B 1 145 ? -9.117 -30.516 -11.188 1 98.69 145 LEU B CA 1
ATOM 4487 C C . LEU B 1 145 ? -10.344 -31.359 -10.844 1 98.69 145 LEU B C 1
ATOM 4489 O O . LEU B 1 145 ? -10.383 -32.562 -11.156 1 98.69 145 LEU B O 1
ATOM 4493 N N . GLU B 1 146 ? -11.305 -30.703 -10.234 1 98.5 146 GLU B N 1
ATOM 4494 C CA . GLU B 1 146 ? -12.539 -31.391 -9.883 1 98.5 146 GLU B CA 1
ATOM 4495 C C . GLU B 1 146 ? -13.305 -31.828 -11.133 1 98.5 146 GLU B C 1
ATOM 4497 O O . GLU B 1 146 ? -13.859 -32.938 -11.188 1 98.5 146 GLU B O 1
ATOM 4502 N N . LEU B 1 147 ? -13.328 -30.938 -12.125 1 98.31 147 LEU B N 1
ATOM 4503 C CA . LEU B 1 147 ? -13.953 -31.266 -13.398 1 98.31 147 LEU B CA 1
ATOM 4504 C C . LEU B 1 147 ? -13.266 -32.469 -14.047 1 98.31 147 LEU B C 1
ATOM 4506 O O . LEU B 1 147 ? -13.93 -33.344 -14.57 1 98.31 147 LEU B O 1
ATOM 4510 N N . LEU B 1 148 ? -12.016 -32.5 -14.023 1 98.25 148 LEU B N 1
ATOM 4511 C CA . LEU B 1 148 ? -11.25 -33.594 -14.617 1 98.25 148 LEU B CA 1
ATOM 4512 C C . LEU B 1 148 ? -11.516 -34.906 -13.891 1 98.25 148 LEU B C 1
ATOM 4514 O O . LEU B 1 148 ? -11.656 -35.969 -14.523 1 98.25 148 LEU B O 1
ATOM 4518 N N . LYS B 1 149 ? -11.602 -34.844 -12.602 1 97.06 149 LYS B N 1
ATOM 4519 C CA . LYS B 1 149 ? -11.867 -36.031 -11.805 1 97.06 149 LYS B CA 1
ATOM 4520 C C . LYS B 1 149 ? -13.258 -36.594 -12.102 1 97.06 149 LYS B C 1
ATOM 4522 O O . LYS B 1 149 ? -13.477 -37.812 -12.031 1 97.06 149 LYS B O 1
ATOM 4527 N N . THR B 1 150 ? -14.109 -35.656 -12.398 1 97.06 150 THR B N 1
ATOM 4528 C CA . THR B 1 150 ? -15.469 -36.094 -12.703 1 97.06 150 THR B CA 1
ATOM 4529 C C . THR B 1 150 ? -15.539 -36.719 -14.086 1 97.06 150 THR B C 1
ATOM 4531 O O . THR B 1 150 ? -16.297 -37.688 -14.305 1 97.06 150 THR B O 1
ATOM 4534 N N . ARG B 1 151 ? -14.703 -36.312 -14.977 1 97.44 151 ARG B N 1
ATOM 4535 C CA . ARG B 1 151 ? -14.773 -36.688 -16.375 1 97.44 151 ARG B CA 1
ATOM 4536 C C . ARG B 1 151 ? -13.922 -37.938 -16.656 1 97.44 151 ARG B C 1
ATOM 4538 O O . ARG B 1 151 ? -14.18 -38.688 -17.594 1 97.44 151 ARG B O 1
ATOM 4545 N N . TYR B 1 152 ? -12.922 -38.094 -15.859 1 96.56 152 TYR B N 1
ATOM 4546 C CA . TYR B 1 152 ? -11.938 -39.094 -16.188 1 96.56 152 TYR B CA 1
ATOM 4547 C C . TYR B 1 152 ? -11.562 -39.938 -14.961 1 96.56 152 TYR B C 1
ATOM 4549 O O . TYR B 1 152 ? -11.789 -39.5 -13.828 1 96.56 152 TYR B O 1
ATOM 4557 N N . THR B 1 153 ? -11.016 -41.125 -15.203 1 96.06 153 THR B N 1
ATOM 4558 C CA . THR B 1 153 ? -10.258 -41.906 -14.25 1 96.06 153 THR B CA 1
ATOM 4559 C C . THR B 1 153 ? -8.773 -41.906 -14.594 1 96.06 153 THR B C 1
ATOM 4561 O O . THR B 1 153 ? -8.375 -41.344 -15.617 1 96.06 153 THR B O 1
ATOM 4564 N N . SER B 1 154 ? -7.938 -42.438 -13.719 1 95 154 SER B N 1
ATOM 4565 C CA . SER B 1 154 ? -6.508 -42.5 -14 1 95 154 SER B CA 1
ATOM 4566 C C . SER B 1 154 ? -6.234 -43.312 -15.281 1 95 154 SER B C 1
ATOM 4568 O O . SER B 1 154 ? -5.215 -43.094 -15.938 1 95 154 SER B O 1
ATOM 4570 N N . LYS B 1 155 ? -7.121 -44.156 -15.719 1 96.06 155 LYS B N 1
ATOM 4571 C CA . LYS B 1 155 ? -6.941 -45 -16.891 1 96.06 155 LYS B CA 1
ATOM 4572 C C . LYS B 1 155 ? -7.32 -44.281 -18.172 1 96.06 155 LYS B C 1
ATOM 4574 O O . LYS B 1 155 ? -6.902 -44.656 -19.266 1 96.06 155 LYS B O 1
ATOM 4579 N N . THR B 1 156 ? -8.094 -43.188 -18.031 1 97.06 156 THR B N 1
ATOM 4580 C CA . THR B 1 156 ? -8.625 -42.562 -19.234 1 97.06 156 THR B CA 1
ATOM 4581 C C . THR B 1 156 ? -8.156 -41.125 -19.359 1 97.06 156 THR B C 1
ATOM 4583 O O . THR B 1 156 ? -8.273 -40.5 -20.438 1 97.06 156 THR B O 1
ATOM 4586 N N . LEU B 1 157 ? -7.621 -40.531 -18.312 1 96.69 157 LEU B N 1
ATOM 4587 C CA . LEU B 1 157 ? -7.152 -39.156 -18.344 1 96.69 157 LEU B CA 1
ATOM 4588 C C . LEU B 1 157 ? -6.039 -38.969 -19.359 1 96.69 157 LEU B C 1
ATOM 4590 O O . LEU B 1 157 ? -5 -39.656 -19.281 1 96.69 157 LEU B O 1
ATOM 4594 N N . PRO B 1 158 ? -6.246 -38.125 -20.328 1 95.56 158 PRO B N 1
ATOM 4595 C CA . PRO B 1 158 ? -5.238 -37.969 -21.391 1 95.56 158 PRO B CA 1
ATOM 4596 C C . PRO B 1 158 ? -4.07 -37.094 -20.984 1 95.56 158 PRO B C 1
ATOM 4598 O O . PRO B 1 158 ? -3.158 -36.844 -21.781 1 95.56 158 PRO B O 1
ATOM 4601 N N . TYR B 1 159 ? -4.066 -36.656 -19.703 1 95.06 159 TYR B N 1
ATOM 4602 C CA . TYR B 1 159 ? -3.062 -35.719 -19.234 1 95.06 159 TYR B CA 1
ATOM 4603 C C . TYR B 1 159 ? -2.492 -36.125 -17.891 1 95.06 159 TYR B C 1
ATOM 4605 O O . TYR B 1 159 ? -3.154 -36.844 -17.125 1 95.06 159 TYR B O 1
ATOM 4613 N N . HIS B 1 160 ? -1.234 -35.812 -17.625 1 95.94 160 HIS B N 1
ATOM 4614 C CA . HIS B 1 160 ? -0.728 -35.625 -16.266 1 95.94 160 HIS B CA 1
ATOM 4615 C C . HIS B 1 160 ? -0.805 -34.156 -15.867 1 95.94 160 HIS B C 1
ATOM 4617 O O . HIS B 1 160 ? -0.081 -33.312 -16.406 1 95.94 160 HIS B O 1
ATOM 4623 N N . ILE B 1 161 ? -1.651 -33.844 -14.938 1 98 161 ILE B N 1
ATOM 4624 C CA . ILE B 1 161 ? -1.831 -32.438 -14.531 1 98 161 ILE B CA 1
ATOM 4625 C C . ILE B 1 161 ? -1.04 -32.156 -13.258 1 98 161 ILE B C 1
ATOM 4627 O O . ILE B 1 161 ? -1.197 -32.875 -12.258 1 98 161 ILE B O 1
ATOM 4631 N N . VAL B 1 162 ? -0.2 -31.203 -13.297 1 98.25 162 VAL B N 1
ATOM 4632 C CA . VAL B 1 162 ? 0.588 -30.766 -12.148 1 98.25 162 VAL B CA 1
ATOM 4633 C C . VAL B 1 162 ? 0.305 -29.297 -11.852 1 98.25 162 VAL B C 1
ATOM 4635 O O . VAL B 1 162 ? 0.453 -28.438 -12.727 1 98.25 162 VAL B O 1
ATOM 4638 N N . VAL B 1 163 ? -0.13 -28.984 -10.648 1 98.75 163 VAL B N 1
ATOM 4639 C CA . VAL B 1 163 ? -0.435 -27.625 -10.211 1 98.75 163 VAL B CA 1
ATOM 4640 C C . VAL B 1 163 ? 0.406 -27.281 -8.984 1 98.75 163 VAL B C 1
ATOM 4642 O O . VAL B 1 163 ? -0.024 -27.484 -7.848 1 98.75 163 VAL B O 1
ATOM 4645 N N . PRO B 1 164 ? 1.492 -26.656 -9.172 1 98.81 164 PRO B N 1
ATOM 4646 C CA . PRO B 1 164 ? 2.316 -26.297 -8.023 1 98.81 164 PRO B CA 1
ATOM 4647 C C . PRO B 1 164 ? 1.837 -25 -7.348 1 98.81 164 PRO B C 1
ATOM 4649 O O . PRO B 1 164 ? 1.354 -24.094 -8.023 1 98.81 164 PRO B O 1
ATOM 4652 N N . SER B 1 165 ? 1.89 -25.031 -6.008 1 98.75 165 SER B N 1
ATOM 4653 C CA . SER B 1 165 ? 2.092 -23.719 -5.414 1 98.75 165 SER B CA 1
ATOM 4654 C C . SER B 1 165 ? 3.393 -23.094 -5.906 1 98.75 165 SER B C 1
ATOM 4656 O O . SER B 1 165 ? 4.48 -23.594 -5.629 1 98.75 165 SER B O 1
ATOM 4658 N N . LEU B 1 166 ? 3.244 -22.047 -6.617 1 98.31 166 LEU B N 1
ATOM 4659 C CA . LEU B 1 166 ? 4.465 -21.422 -7.117 1 98.31 166 LEU B CA 1
ATOM 4660 C C . LEU B 1 166 ? 5.445 -21.156 -5.98 1 98.31 166 LEU B C 1
ATOM 4662 O O . LEU B 1 166 ? 5.035 -20.875 -4.855 1 98.31 166 LEU B O 1
ATOM 4666 N N . PRO B 1 167 ? 6.723 -21.312 -6.242 1 97.88 167 PRO B N 1
ATOM 4667 C CA . PRO B 1 167 ? 7.68 -20.969 -5.188 1 97.88 167 PRO B CA 1
ATOM 4668 C C . PRO B 1 167 ? 7.418 -19.594 -4.578 1 97.88 167 PRO B C 1
ATOM 4670 O O . PRO B 1 167 ? 7.266 -18.609 -5.305 1 97.88 167 PRO B O 1
ATOM 4673 N N . GLY B 1 168 ? 7.332 -19.578 -3.281 1 97 168 GLY B N 1
ATOM 4674 C CA . GLY B 1 168 ? 6.977 -18.359 -2.564 1 97 168 GLY B CA 1
ATOM 4675 C C . GLY B 1 168 ? 5.496 -18.266 -2.248 1 97 168 GLY B C 1
ATOM 4676 O O . GLY B 1 168 ? 5.078 -17.438 -1.44 1 97 168 GLY B O 1
ATOM 4677 N N . TYR B 1 169 ? 4.727 -19.094 -2.875 1 97.94 169 TYR B N 1
ATOM 4678 C CA . TYR B 1 169 ? 3.281 -19.109 -2.66 1 97.94 169 TYR B CA 1
ATOM 4679 C C . TYR B 1 169 ? 2.855 -20.344 -1.871 1 97.94 169 TYR B C 1
ATOM 4681 O O . TYR B 1 169 ? 3.416 -21.422 -2.051 1 97.94 169 TYR B O 1
ATOM 4689 N N . GLY B 1 170 ? 1.854 -20.141 -1.082 1 97.56 170 GLY B N 1
ATOM 4690 C CA . GLY B 1 170 ? 1.233 -21.266 -0.391 1 97.56 170 GLY B CA 1
ATOM 4691 C C . GLY B 1 170 ? 2.227 -22.125 0.378 1 97.56 170 GLY B C 1
ATOM 4692 O O . GLY B 1 170 ? 3.033 -21.594 1.149 1 97.56 170 GLY B O 1
ATOM 4693 N N . PHE B 1 171 ? 2.146 -23.422 0.157 1 97.62 171 PHE B N 1
ATOM 4694 C CA . PHE B 1 171 ? 2.924 -24.359 0.959 1 97.62 171 PHE B CA 1
ATOM 4695 C C . PHE B 1 171 ? 4.309 -24.578 0.357 1 97.62 171 PHE B C 1
ATOM 4697 O O . PHE B 1 171 ? 5.129 -25.312 0.915 1 97.62 171 PHE B O 1
ATOM 4704 N N . SER B 1 172 ? 4.605 -23.969 -0.791 1 98.25 172 SER B N 1
ATOM 4705 C CA . SER B 1 172 ? 5.969 -23.984 -1.316 1 98.25 172 SER B CA 1
ATOM 4706 C C . SER B 1 172 ? 6.855 -22.984 -0.58 1 98.25 172 SER B C 1
ATOM 4708 O O . SER B 1 172 ? 6.605 -21.781 -0.623 1 98.25 172 SER B O 1
ATOM 4710 N N . SER B 1 173 ? 7.867 -23.438 0.086 1 96.25 173 SER B N 1
ATOM 4711 C CA . SER B 1 173 ? 8.719 -22.594 0.913 1 96.25 173 SER B CA 1
ATOM 4712 C C . SER B 1 173 ? 10 -23.312 1.305 1 96.25 173 SER B C 1
ATOM 4714 O O . SER B 1 173 ? 10.141 -24.516 1.063 1 96.25 173 SER B O 1
ATOM 4716 N N . ILE B 1 174 ? 10.867 -22.484 1.811 1 95.56 174 ILE B N 1
ATOM 4717 C CA . ILE B 1 174 ? 12.062 -23.062 2.408 1 95.56 174 ILE B CA 1
ATOM 4718 C C . ILE B 1 174 ? 11.664 -24.016 3.539 1 95.56 174 ILE B C 1
ATOM 4720 O O . ILE B 1 174 ? 10.727 -23.734 4.293 1 95.56 174 ILE B O 1
ATOM 4724 N N . SER B 1 175 ? 12.359 -25.141 3.605 1 94.88 175 SER B N 1
ATOM 4725 C CA . SER B 1 175 ? 12.062 -26.141 4.625 1 94.88 175 SER B CA 1
ATOM 4726 C C . SER B 1 175 ? 12.305 -25.594 6.027 1 94.88 175 SER B C 1
ATOM 4728 O O . SER B 1 175 ? 13.242 -24.828 6.242 1 94.88 175 SER B O 1
ATOM 4730 N N . ALA B 1 176 ? 11.547 -26.094 6.883 1 89.81 176 ALA B N 1
ATOM 4731 C CA . ALA B 1 176 ? 11.656 -25.672 8.273 1 89.81 176 ALA B CA 1
ATOM 4732 C C . ALA B 1 176 ? 13.008 -26.078 8.867 1 89.81 176 ALA B C 1
ATOM 4734 O O . ALA B 1 176 ? 13.477 -25.469 9.828 1 89.81 176 ALA B O 1
ATOM 4735 N N . SER B 1 177 ? 13.57 -27.062 8.305 1 91.12 177 SER B N 1
ATOM 4736 C CA . SER B 1 177 ? 14.844 -27.547 8.805 1 91.12 177 SER B CA 1
ATOM 4737 C C . SER B 1 177 ? 16.016 -26.734 8.266 1 91.12 177 SER B C 1
ATOM 4739 O O . SER B 1 177 ? 17.141 -26.875 8.719 1 91.12 177 SER B O 1
ATOM 4741 N N . SER B 1 178 ? 15.703 -25.906 7.363 1 93.12 178 SER B N 1
ATOM 4742 C CA . SER B 1 178 ? 16.75 -25.078 6.758 1 93.12 178 SER B CA 1
ATOM 4743 C C . SER B 1 178 ? 16.938 -23.766 7.523 1 93.12 178 SER B C 1
ATOM 4745 O O . SER B 1 178 ? 16.016 -23.312 8.203 1 93.12 178 SER B O 1
ATOM 4747 N N . ASP B 1 179 ? 18.125 -23.203 7.352 1 92.56 179 ASP B N 1
ATOM 4748 C CA . ASP B 1 179 ? 18.453 -21.906 7.941 1 92.56 179 ASP B CA 1
ATOM 4749 C C . ASP B 1 179 ? 17.859 -20.766 7.113 1 92.56 179 ASP B C 1
ATOM 4751 O O . ASP B 1 179 ? 18.453 -20.359 6.113 1 92.56 179 ASP B O 1
ATOM 4755 N N . VAL B 1 180 ? 16.844 -20.203 7.594 1 92.06 180 VAL B N 1
ATOM 4756 C CA . VAL B 1 180 ? 16.141 -19.141 6.871 1 92.06 180 VAL B CA 1
ATOM 4757 C C . VAL B 1 180 ? 17.094 -17.969 6.637 1 92.06 180 VAL B C 1
ATOM 4759 O O . VAL B 1 180 ? 17.016 -17.297 5.598 1 92.06 180 VAL B O 1
ATOM 4762 N N . ALA B 1 181 ? 17.984 -17.688 7.598 1 92.94 181 ALA B N 1
ATOM 4763 C CA . ALA B 1 181 ? 18.922 -16.578 7.48 1 92.94 181 ALA B CA 1
ATOM 4764 C C . ALA B 1 181 ? 19.812 -16.719 6.254 1 92.94 181 ALA B C 1
ATOM 4766 O O . ALA B 1 181 ? 20.094 -15.75 5.559 1 92.94 181 ALA B O 1
ATOM 4767 N N . SER B 1 182 ? 20.188 -17.938 6.02 1 93.62 182 SER B N 1
ATOM 4768 C CA . SER B 1 182 ? 21.031 -18.219 4.859 1 93.62 182 SER B CA 1
ATOM 4769 C C . SER B 1 182 ? 20.25 -18.062 3.562 1 93.62 182 SER B C 1
ATOM 4771 O O . SER B 1 182 ? 20.781 -17.625 2.547 1 93.62 182 SER B O 1
ATOM 4773 N N . PHE B 1 183 ? 19.047 -18.375 3.561 1 95.56 183 PHE B N 1
ATOM 4774 C CA . PHE B 1 183 ? 18.203 -18.297 2.373 1 95.56 183 PHE B CA 1
ATOM 4775 C C . PHE B 1 183 ? 17.922 -16.859 2.002 1 95.56 183 PHE B C 1
ATOM 4777 O O . PHE B 1 183 ? 17.984 -16.484 0.828 1 95.56 183 PHE B O 1
ATOM 4784 N N . VAL B 1 184 ? 17.688 -16 3.016 1 95.5 184 VAL B N 1
ATOM 4785 C CA . VAL B 1 184 ? 17.234 -14.641 2.74 1 95.5 184 VAL B CA 1
ATOM 4786 C C . VAL B 1 184 ? 18.438 -13.727 2.541 1 95.5 184 VAL B C 1
ATOM 4788 O O . VAL B 1 184 ? 18.281 -12.508 2.406 1 95.5 184 VAL B O 1
ATOM 4791 N N . ASP B 1 185 ? 19.609 -14.266 2.518 1 95 185 ASP B N 1
ATOM 4792 C CA . ASP B 1 185 ? 20.828 -13.492 2.268 1 95 185 ASP B CA 1
ATOM 4793 C C . ASP B 1 185 ? 21.016 -13.227 0.774 1 95 185 ASP B C 1
ATOM 4795 O O . ASP B 1 185 ? 21.812 -12.375 0.384 1 95 185 ASP B O 1
ATOM 4799 N N . LYS B 1 186 ? 20.234 -13.992 -0.025 1 94.88 186 LYS B N 1
ATOM 4800 C CA . LYS B 1 186 ? 20.328 -13.852 -1.475 1 94.88 186 LYS B CA 1
ATOM 4801 C C . LYS B 1 186 ? 18.938 -13.711 -2.102 1 94.88 186 LYS B C 1
ATOM 4803 O O . LYS B 1 186 ? 17.953 -14.242 -1.574 1 94.88 186 LYS B O 1
ATOM 4808 N N . GLU B 1 187 ? 19 -13.062 -3.252 1 94.81 187 GLU B N 1
ATOM 4809 C CA . GLU B 1 187 ? 17.734 -12.883 -3.963 1 94.81 187 GLU B CA 1
ATOM 4810 C C . GLU B 1 187 ? 17.297 -14.18 -4.645 1 94.81 187 GLU B C 1
ATOM 4812 O O . GLU B 1 187 ? 18.109 -14.859 -5.277 1 94.81 187 GLU B O 1
ATOM 4817 N N . PHE B 1 188 ? 16.078 -14.586 -4.383 1 95.25 188 PHE B N 1
ATOM 4818 C CA . PHE B 1 188 ? 15.391 -15.648 -5.098 1 95.25 188 PHE B CA 1
ATOM 4819 C C . PHE B 1 188 ? 14.523 -15.078 -6.211 1 95.25 188 PHE B C 1
ATOM 4821 O O . PHE B 1 188 ? 13.492 -14.445 -5.941 1 95.25 188 PHE B O 1
ATOM 4828 N N . ASP B 1 189 ? 14.898 -15.258 -7.516 1 92.69 189 ASP B N 1
ATOM 4829 C CA . ASP B 1 189 ? 14.281 -14.5 -8.609 1 92.69 189 ASP B CA 1
ATOM 4830 C C . ASP B 1 189 ? 13.539 -15.43 -9.562 1 92.69 189 ASP B C 1
ATOM 4832 O O . ASP B 1 189 ? 13.305 -16.594 -9.25 1 92.69 189 ASP B O 1
ATOM 4836 N N . PHE B 1 190 ? 13.109 -14.945 -10.688 1 93.75 190 PHE B N 1
ATOM 4837 C CA . PHE B 1 190 ? 12.281 -15.656 -11.656 1 93.75 190 PHE B CA 1
ATOM 4838 C C . PHE B 1 190 ? 13.016 -16.875 -12.211 1 93.75 190 PHE B C 1
ATOM 4840 O O . PHE B 1 190 ? 12.406 -17.922 -12.438 1 93.75 190 PHE B O 1
ATOM 4847 N N . GLN B 1 191 ? 14.273 -16.719 -12.438 1 93.62 191 GLN B N 1
ATOM 4848 C CA . GLN B 1 191 ? 15.062 -17.828 -12.969 1 93.62 191 GLN B CA 1
ATOM 4849 C C . GLN B 1 191 ? 15.148 -18.969 -11.961 1 93.62 191 GLN B C 1
ATOM 4851 O O . GLN B 1 191 ? 15.078 -20.141 -12.336 1 93.62 191 GLN B O 1
ATOM 4856 N N . ASP B 1 192 ? 15.297 -18.562 -10.719 1 96.12 192 ASP B N 1
ATOM 4857 C CA . ASP B 1 192 ? 15.328 -19.594 -9.68 1 96.12 192 ASP B CA 1
ATOM 4858 C C . ASP B 1 192 ? 14.031 -20.391 -9.656 1 96.12 192 ASP B C 1
ATOM 4860 O O . ASP B 1 192 ? 14.047 -21.625 -9.539 1 96.12 192 ASP B O 1
ATOM 4864 N N . VAL B 1 193 ? 12.953 -19.719 -9.805 1 96.62 193 VAL B N 1
ATOM 4865 C CA . VAL B 1 193 ? 11.641 -20.359 -9.766 1 96.62 193 VAL B CA 1
ATOM 4866 C C . VAL B 1 193 ? 11.516 -21.359 -10.906 1 96.62 193 VAL B C 1
ATOM 4868 O O . VAL B 1 193 ? 11.078 -22.5 -10.703 1 96.62 193 VAL B O 1
ATOM 4871 N N . THR B 1 194 ? 11.883 -20.953 -12.125 1 96.5 194 THR B N 1
ATOM 4872 C CA . THR B 1 194 ? 11.688 -21.828 -13.273 1 96.5 194 THR B CA 1
ATOM 4873 C C . THR B 1 194 ? 12.641 -23.016 -13.227 1 96.5 194 THR B C 1
ATOM 4875 O O . THR B 1 194 ? 12.305 -24.109 -13.68 1 96.5 194 THR B O 1
ATOM 4878 N N . LYS B 1 195 ? 13.836 -22.828 -12.609 1 97.81 195 LYS B N 1
ATOM 4879 C CA . LYS B 1 195 ? 14.719 -23.953 -12.383 1 97.81 195 LYS B CA 1
ATOM 4880 C C . LYS B 1 195 ? 14.102 -24.953 -11.406 1 97.81 195 LYS B C 1
ATOM 4882 O O . LYS B 1 195 ? 14.188 -26.172 -11.617 1 97.81 195 LYS B O 1
ATOM 4887 N N . VAL B 1 196 ? 13.461 -24.422 -10.352 1 98.06 196 VAL B N 1
ATOM 4888 C CA . VAL B 1 196 ? 12.773 -25.281 -9.383 1 98.06 196 VAL B CA 1
ATOM 4889 C C . VAL B 1 196 ? 11.672 -26.062 -10.086 1 98.06 196 VAL B C 1
ATOM 4891 O O . VAL B 1 196 ? 11.555 -27.281 -9.906 1 98.06 196 VAL B O 1
ATOM 4894 N N . LEU B 1 197 ? 10.906 -25.422 -10.891 1 98.12 197 LEU B N 1
ATOM 4895 C CA . LEU B 1 197 ? 9.789 -26.047 -11.594 1 98.12 197 LEU B CA 1
ATOM 4896 C C . LEU B 1 197 ? 10.289 -27.078 -12.594 1 98.12 197 LEU B C 1
ATOM 4898 O O . LEU B 1 197 ? 9.688 -28.141 -12.742 1 98.12 197 LEU B O 1
ATOM 4902 N N . ASN B 1 198 ? 11.375 -26.75 -13.297 1 97.69 198 ASN B N 1
ATOM 4903 C CA . ASN B 1 198 ? 11.969 -27.719 -14.219 1 97.69 198 ASN B CA 1
ATOM 4904 C C . ASN B 1 198 ? 12.43 -28.984 -13.492 1 97.69 198 ASN B C 1
ATOM 4906 O O . ASN B 1 198 ? 12.195 -30.094 -13.961 1 97.69 198 ASN B O 1
ATOM 4910 N N . HIS B 1 199 ? 13.062 -28.781 -12.352 1 97.38 199 HIS B N 1
ATOM 4911 C CA . HIS B 1 199 ? 13.5 -29.922 -11.57 1 97.38 199 HIS B CA 1
ATOM 4912 C C . HIS B 1 199 ? 12.312 -30.766 -11.094 1 97.38 199 HIS B C 1
ATOM 4914 O O . HIS B 1 199 ? 12.391 -32 -11.07 1 97.38 199 HIS B O 1
ATOM 4920 N N . LEU B 1 200 ? 11.234 -30.094 -10.711 1 97.38 200 LEU B N 1
ATOM 4921 C CA . LEU B 1 200 ? 10.023 -30.812 -10.336 1 97.38 200 LEU B CA 1
ATOM 4922 C C . LEU B 1 200 ? 9.562 -31.719 -11.469 1 97.38 200 LEU B C 1
ATOM 4924 O O . LEU B 1 200 ? 9.312 -32.906 -11.242 1 97.38 200 LEU B O 1
ATOM 4928 N N . MET B 1 201 ? 9.492 -31.219 -12.68 1 96.19 201 MET B N 1
ATOM 4929 C CA . MET B 1 201 ? 9.016 -31.984 -13.828 1 96.19 201 MET B CA 1
ATOM 4930 C C . MET B 1 201 ? 9.977 -33.094 -14.172 1 96.19 201 MET B C 1
ATOM 4932 O O . MET B 1 201 ? 9.555 -34.219 -14.477 1 96.19 201 MET B O 1
ATOM 4936 N N . VAL B 1 202 ? 11.289 -32.812 -14.086 1 95 202 VAL B N 1
ATOM 4937 C CA . VAL B 1 202 ? 12.312 -33.812 -14.391 1 95 202 VAL B CA 1
ATOM 4938 C C . VAL B 1 202 ? 12.203 -34.969 -13.414 1 95 202 VAL B C 1
ATOM 4940 O O . VAL B 1 202 ? 12.219 -36.156 -13.82 1 95 202 VAL B O 1
ATOM 4943 N N . HIS B 1 203 ? 12.023 -34.656 -12.148 1 94.75 203 HIS B N 1
ATOM 4944 C CA . HIS B 1 203 ? 11.984 -35.719 -11.125 1 94.75 203 HIS B CA 1
ATOM 4945 C C . HIS B 1 203 ? 10.695 -36.531 -11.211 1 94.75 203 HIS B C 1
ATOM 4947 O O . HIS B 1 203 ? 10.617 -37.625 -10.672 1 94.75 203 HIS B O 1
ATOM 4953 N N . MET B 1 204 ? 9.711 -36 -11.906 1 93.81 204 MET B N 1
ATOM 4954 C CA . MET B 1 204 ? 8.469 -36.75 -12.117 1 93.81 204 MET B CA 1
ATOM 4955 C C . MET B 1 204 ? 8.523 -37.531 -13.422 1 93.81 204 MET B C 1
ATOM 4957 O O . MET B 1 204 ? 7.559 -38.219 -13.781 1 93.81 204 MET B O 1
ATOM 4961 N N . GLY B 1 205 ? 9.641 -37.375 -14.133 1 91.69 205 GLY B N 1
ATOM 4962 C CA . GLY B 1 205 ? 9.805 -38.094 -15.391 1 91.69 205 GLY B CA 1
ATOM 4963 C C . GLY B 1 205 ? 9.289 -37.312 -16.594 1 91.69 205 GLY B C 1
ATOM 4964 O O . GLY B 1 205 ? 9.18 -37.875 -17.688 1 91.69 205 GLY B O 1
ATOM 4965 N N . PHE B 1 206 ? 8.977 -36.062 -16.391 1 92.25 206 PHE B N 1
ATOM 4966 C CA . PHE B 1 206 ? 8.406 -35.25 -17.453 1 92.25 206 PHE B CA 1
ATOM 4967 C C . PHE B 1 206 ? 9.438 -34.281 -18 1 92.25 206 PHE B C 1
ATOM 4969 O O . PHE B 1 206 ? 9.07 -33.25 -18.562 1 92.25 206 PHE B O 1
ATOM 4976 N N . GLY B 1 207 ? 10.734 -34.5 -17.812 1 90.25 207 GLY B N 1
ATOM 4977 C CA . GLY B 1 207 ? 11.805 -33.562 -18.156 1 90.25 207 GLY B CA 1
ATOM 4978 C C . GLY B 1 207 ? 11.992 -33.406 -19.656 1 90.25 207 GLY B C 1
ATOM 4979 O O . GLY B 1 207 ? 12.57 -32.438 -20.109 1 90.25 207 GLY B O 1
ATOM 4980 N N . LYS B 1 208 ? 11.461 -34.312 -20.438 1 89.5 208 LYS B N 1
ATOM 4981 C CA . LYS B 1 208 ? 11.672 -34.281 -21.875 1 89.5 208 LYS B CA 1
ATOM 4982 C C . LYS B 1 208 ? 10.484 -33.625 -22.594 1 89.5 208 LYS B C 1
ATOM 4984 O O . LYS B 1 208 ? 10.625 -33.125 -23.703 1 89.5 208 LYS B O 1
ATOM 4989 N N . ALA B 1 209 ? 9.367 -33.75 -21.984 1 89.75 209 ALA B N 1
ATOM 4990 C CA . ALA B 1 209 ? 8.188 -33.188 -22.641 1 89.75 209 ALA B CA 1
ATOM 4991 C C . ALA B 1 209 ? 7.164 -32.719 -21.609 1 89.75 209 ALA B C 1
ATOM 4993 O O . ALA B 1 209 ? 6.66 -33.531 -20.812 1 89.75 209 ALA B O 1
ATOM 4994 N N . CYS B 1 210 ? 6.895 -31.469 -21.656 1 94.19 210 CYS B N 1
ATOM 4995 C CA . CYS B 1 210 ? 5.805 -30.906 -20.875 1 94.19 210 CYS B CA 1
ATOM 4996 C C . CYS B 1 210 ? 5.227 -29.672 -21.562 1 94.19 210 CYS B C 1
ATOM 4998 O O . CYS B 1 210 ? 5.855 -29.094 -22.453 1 94.19 210 CYS B O 1
ATOM 5000 N N . ILE B 1 211 ? 4.008 -29.391 -21.281 1 97.56 211 ILE B N 1
ATOM 5001 C CA . ILE B 1 211 ? 3.328 -28.188 -21.734 1 97.56 211 ILE B CA 1
ATOM 5002 C C . ILE B 1 211 ? 2.977 -27.312 -20.547 1 97.56 211 ILE B C 1
ATOM 5004 O O . ILE B 1 211 ? 2.521 -27.812 -19.516 1 97.56 211 ILE B O 1
ATOM 5008 N N . THR B 1 212 ? 3.242 -26.016 -20.641 1 97.88 212 THR B N 1
ATOM 5009 C CA . THR B 1 212 ? 2.951 -25.109 -19.531 1 97.88 212 THR B CA 1
ATOM 5010 C C . THR B 1 212 ? 1.772 -24.203 -19.875 1 97.88 212 THR B C 1
ATOM 5012 O O . THR B 1 212 ? 1.585 -23.828 -21.031 1 97.88 212 THR B O 1
ATOM 5015 N N . HIS B 1 213 ? 0.961 -24 -18.906 1 97.81 213 HIS B N 1
ATOM 5016 C CA . HIS B 1 213 ? -0.084 -22.984 -18.938 1 97.81 213 HIS B CA 1
ATOM 5017 C C . HIS B 1 213 ? 0.059 -22 -17.781 1 97.81 213 HIS B C 1
ATOM 5019 O O . HIS B 1 213 ? 0.3 -22.422 -16.641 1 97.81 213 HIS B O 1
ATOM 5025 N N . GLY B 1 214 ? -0.091 -20.672 -18.031 1 96.62 214 GLY B N 1
ATOM 5026 C CA . GLY B 1 214 ? 0.06 -19.719 -16.953 1 96.62 214 GLY B CA 1
ATOM 5027 C C . GLY B 1 214 ? -0.881 -18.531 -17.062 1 96.62 214 GLY B C 1
ATOM 5028 O O . GLY B 1 214 ? -1.256 -18.125 -18.156 1 96.62 214 GLY B O 1
ATOM 5029 N N . GLY B 1 215 ? -1.264 -18.016 -15.938 1 94.12 215 GLY B N 1
ATOM 5030 C CA . GLY B 1 215 ? -1.929 -16.734 -15.805 1 94.12 215 GLY B CA 1
ATOM 5031 C C . GLY B 1 215 ? -1.149 -15.742 -14.953 1 94.12 215 GLY B C 1
ATOM 5032 O O . GLY B 1 215 ? -0.368 -16.141 -14.086 1 94.12 215 GLY B O 1
ATOM 5033 N N . ASP B 1 216 ? -1.309 -14.414 -15.219 1 93.44 216 ASP B N 1
ATOM 5034 C CA . ASP B 1 216 ? -0.614 -13.383 -14.445 1 93.44 216 ASP B CA 1
ATOM 5035 C C . ASP B 1 216 ? 0.887 -13.656 -14.398 1 93.44 216 ASP B C 1
ATOM 5037 O O . ASP B 1 216 ? 1.526 -13.836 -15.438 1 93.44 216 ASP B O 1
ATOM 5041 N N . VAL B 1 217 ? 1.511 -13.773 -13.242 1 93.25 217 VAL B N 1
ATOM 5042 C CA . VAL B 1 217 ? 2.945 -14.039 -13.18 1 93.25 217 VAL B CA 1
ATOM 5043 C C . VAL B 1 217 ? 3.234 -15.438 -13.703 1 93.25 217 VAL B C 1
ATOM 5045 O O . VAL B 1 217 ? 4.34 -15.719 -14.172 1 93.25 217 VAL B O 1
ATOM 5048 N N . GLY B 1 218 ? 2.244 -16.297 -13.68 1 95.19 218 GLY B N 1
ATOM 5049 C CA . GLY B 1 218 ? 2.389 -17.625 -14.266 1 95.19 218 GLY B CA 1
ATOM 5050 C C . GLY B 1 218 ? 2.691 -17.578 -15.758 1 95.19 218 GLY B C 1
ATOM 5051 O O . GLY B 1 218 ? 3.32 -18.5 -16.297 1 95.19 218 GLY B O 1
ATOM 5052 N N . THR B 1 219 ? 2.248 -16.5 -16.422 1 93.94 219 THR B N 1
ATOM 5053 C CA . THR B 1 219 ? 2.559 -16.359 -17.844 1 93.94 219 THR B CA 1
ATOM 5054 C C . THR B 1 219 ? 4.055 -16.141 -18.047 1 93.94 219 THR B C 1
ATOM 5056 O O . THR B 1 219 ? 4.633 -16.641 -19.016 1 93.94 219 THR B O 1
ATOM 5059 N N . LEU B 1 220 ? 4.668 -15.398 -17.156 1 92.94 220 LEU B N 1
ATOM 5060 C CA . LEU B 1 220 ? 6.105 -15.156 -17.25 1 92.94 220 LEU B CA 1
ATOM 5061 C C . LEU B 1 220 ? 6.887 -16.438 -16.969 1 92.94 220 LEU B C 1
ATOM 5063 O O . LEU B 1 220 ? 7.863 -16.734 -17.672 1 92.94 220 LEU B O 1
ATOM 5067 N N . PHE B 1 221 ? 6.434 -17.188 -16.016 1 95.19 221 PHE B N 1
ATOM 5068 C CA . PHE B 1 221 ? 7.09 -18.453 -15.719 1 95.19 221 PHE B CA 1
ATOM 5069 C C . PHE B 1 221 ? 6.945 -19.422 -16.891 1 95.19 221 PHE B C 1
ATOM 5071 O O . PHE B 1 221 ? 7.895 -20.125 -17.234 1 95.19 221 PHE B O 1
ATOM 5078 N N . ALA B 1 222 ? 5.77 -19.438 -17.453 1 96.06 222 ALA B N 1
ATOM 5079 C CA . ALA B 1 222 ? 5.555 -20.297 -18.625 1 96.06 222 ALA B CA 1
ATOM 5080 C C . ALA B 1 222 ? 6.496 -19.938 -19.766 1 96.06 222 ALA B C 1
ATOM 5082 O O . ALA B 1 222 ? 7.078 -20.812 -20.406 1 96.06 222 ALA B O 1
ATOM 5083 N N . ARG B 1 223 ? 6.684 -18.672 -19.969 1 94.5 223 ARG B N 1
ATOM 5084 C CA . ARG B 1 223 ? 7.547 -18.203 -21.047 1 94.5 223 ARG B CA 1
ATOM 5085 C C . ARG B 1 223 ? 9.008 -18.516 -20.75 1 94.5 223 ARG B C 1
ATOM 5087 O O . ARG B 1 223 ? 9.758 -18.922 -21.656 1 94.5 223 ARG B O 1
ATOM 5094 N N . ILE B 1 224 ? 9.391 -18.312 -19.531 1 94.81 224 ILE B N 1
ATOM 5095 C CA . ILE B 1 224 ? 10.773 -18.609 -19.172 1 94.81 224 ILE B CA 1
ATOM 5096 C C . ILE B 1 224 ? 11.016 -20.109 -19.281 1 94.81 224 ILE B C 1
ATOM 5098 O O . ILE B 1 224 ? 12.062 -20.547 -19.766 1 94.81 224 ILE B O 1
ATOM 5102 N N . MET B 1 225 ? 10.047 -20.922 -18.844 1 96.38 225 MET B N 1
ATOM 5103 C CA . MET B 1 225 ? 10.148 -22.375 -18.984 1 96.38 225 MET B CA 1
ATOM 5104 C C . MET B 1 225 ? 10.352 -22.766 -20.453 1 96.38 225 MET B C 1
ATOM 5106 O O . MET B 1 225 ? 11.227 -23.562 -20.766 1 96.38 225 MET B O 1
ATOM 5110 N N . ALA B 1 226 ? 9.586 -22.172 -21.312 1 95.69 226 ALA B N 1
ATOM 5111 C CA . ALA B 1 226 ? 9.656 -22.469 -22.734 1 95.69 226 ALA B CA 1
ATOM 5112 C C . ALA B 1 226 ? 10.984 -22 -23.328 1 95.69 226 ALA B C 1
ATOM 5114 O O . ALA B 1 226 ? 11.555 -22.672 -24.188 1 95.69 226 ALA B O 1
ATOM 5115 N N . GLN B 1 227 ? 11.461 -20.922 -22.859 1 94.75 227 GLN B N 1
ATOM 5116 C CA . GLN B 1 227 ? 12.664 -20.312 -23.406 1 94.75 227 GLN B CA 1
ATOM 5117 C C . GLN B 1 227 ? 13.922 -21.016 -22.922 1 94.75 227 GLN B C 1
ATOM 5119 O O . GLN B 1 227 ? 14.867 -21.219 -23.672 1 94.75 227 GLN B O 1
ATOM 5124 N N . GLU B 1 228 ? 13.938 -21.422 -21.656 1 94.81 228 GLU B N 1
ATOM 5125 C CA . GLU B 1 228 ? 15.203 -21.781 -21.031 1 94.81 228 GLU B CA 1
ATOM 5126 C C . GLU B 1 228 ? 15.297 -23.297 -20.828 1 94.81 228 GLU B C 1
ATOM 5128 O O . GLU B 1 228 ? 16.375 -23.828 -20.562 1 94.81 228 GLU B O 1
ATOM 5133 N N . HIS B 1 229 ? 14.195 -24.016 -20.969 1 95.69 229 HIS B N 1
ATOM 5134 C CA . HIS B 1 229 ? 14.211 -25.453 -20.688 1 95.69 229 HIS B CA 1
ATOM 5135 C C . HIS B 1 229 ? 13.672 -26.25 -21.875 1 95.69 229 HIS B C 1
ATOM 5137 O O . HIS B 1 229 ? 12.477 -26.172 -22.172 1 95.69 229 HIS B O 1
ATOM 5143 N N . ASP B 1 230 ? 14.453 -27.078 -22.406 1 94.19 230 ASP B N 1
ATOM 5144 C CA . ASP B 1 230 ? 14.133 -27.812 -23.609 1 94.19 230 ASP B CA 1
ATOM 5145 C C . ASP B 1 230 ? 12.977 -28.781 -23.375 1 94.19 230 ASP B C 1
ATOM 5147 O O . ASP B 1 230 ? 12.25 -29.141 -24.312 1 94.19 230 ASP B O 1
ATOM 5151 N N . GLY B 1 231 ? 12.82 -29.109 -22.109 1 94.19 231 GLY B N 1
ATOM 5152 C CA . GLY B 1 231 ? 11.75 -30.016 -21.781 1 94.19 231 GLY B CA 1
ATOM 5153 C C . GLY B 1 231 ? 10.367 -29.422 -21.984 1 94.19 231 GLY B C 1
ATOM 5154 O O . GLY B 1 231 ? 9.391 -30.156 -22.141 1 94.19 231 GLY B O 1
ATOM 5155 N N . CYS B 1 232 ? 10.281 -28.141 -21.969 1 96.25 232 CYS B N 1
ATOM 5156 C CA . CYS B 1 232 ? 9.016 -27.469 -22.297 1 96.25 232 CYS B CA 1
ATOM 5157 C C . CYS B 1 232 ? 8.812 -27.391 -23.797 1 96.25 232 CYS B C 1
ATOM 5159 O O . CYS B 1 232 ? 9.57 -26.734 -24.5 1 96.25 232 CYS B O 1
ATOM 5161 N N . LYS B 1 233 ? 7.73 -27.969 -24.25 1 96 233 LYS B N 1
ATOM 5162 C CA . LYS B 1 233 ? 7.574 -28.141 -25.688 1 96 233 LYS B CA 1
ATOM 5163 C C . LYS B 1 233 ? 6.555 -27.156 -26.25 1 96 233 LYS B C 1
ATOM 5165 O O . LYS B 1 233 ? 6.512 -26.922 -27.469 1 96 233 LYS B O 1
ATOM 5170 N N . ALA B 1 234 ? 5.738 -26.656 -25.438 1 97.5 234 ALA B N 1
ATOM 5171 C CA . ALA B 1 234 ? 4.723 -25.672 -25.812 1 97.5 234 ALA B CA 1
ATOM 5172 C C . ALA B 1 234 ? 4.246 -24.891 -24.594 1 97.5 234 ALA B C 1
ATOM 5174 O O . ALA B 1 234 ? 4.465 -25.312 -23.453 1 97.5 234 ALA B O 1
ATOM 5175 N N . PHE B 1 235 ? 3.643 -23.766 -24.797 1 96.88 235 PHE B N 1
ATOM 5176 C CA . PHE B 1 235 ? 3.152 -22.969 -23.672 1 96.88 235 PHE B CA 1
ATOM 5177 C C . PHE B 1 235 ? 1.88 -22.219 -24.062 1 96.88 235 PHE B C 1
ATOM 5179 O O . PHE B 1 235 ? 1.697 -21.844 -25.219 1 96.88 235 PHE B O 1
ATOM 5186 N N . HIS B 1 236 ? 0.992 -22.109 -23.125 1 97.44 236 HIS B N 1
ATOM 5187 C CA . HIS B 1 236 ? -0.312 -21.469 -23.234 1 97.44 236 HIS B CA 1
ATOM 5188 C C . HIS B 1 236 ? -0.499 -20.422 -22.125 1 97.44 236 HIS B C 1
ATOM 5190 O O . HIS B 1 236 ? 0.029 -20.578 -21.031 1 97.44 236 HIS B O 1
ATOM 5196 N N . MET B 1 237 ? -1.226 -19.359 -22.422 1 95.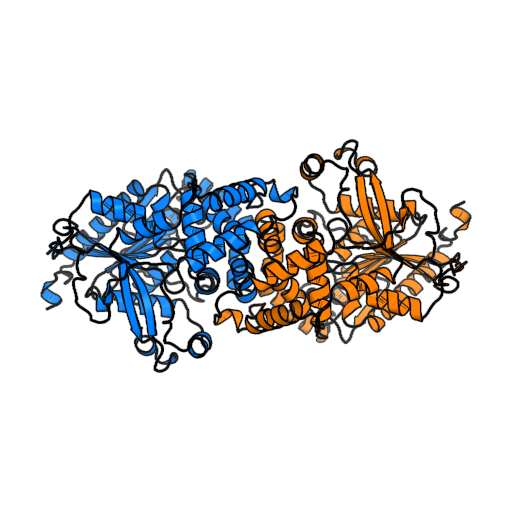19 237 MET B N 1
ATOM 5197 C CA . MET B 1 237 ? -1.385 -18.297 -21.438 1 95.19 237 MET B CA 1
ATOM 5198 C C . MET B 1 237 ? -2.799 -17.719 -21.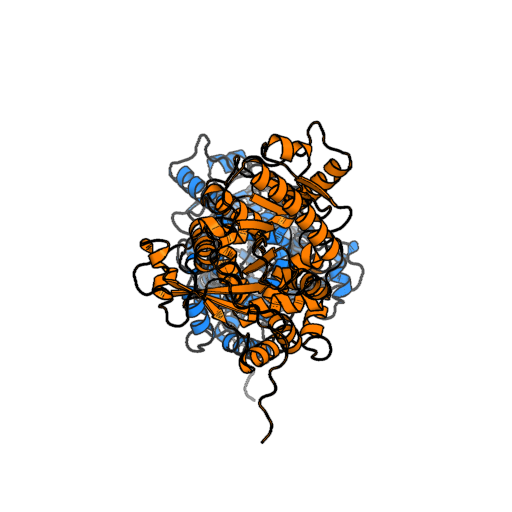484 1 95.19 237 MET B C 1
ATOM 5200 O O . MET B 1 237 ? -3.414 -17.656 -22.547 1 95.19 237 MET B O 1
ATOM 5204 N N . ASN B 1 238 ? -3.283 -17.406 -20.359 1 91.44 238 ASN B N 1
ATOM 5205 C CA . ASN B 1 238 ? -4.41 -16.484 -20.328 1 91.44 238 ASN B CA 1
ATOM 5206 C C . ASN B 1 238 ? -3.955 -15.055 -20.047 1 91.44 238 ASN B C 1
ATOM 5208 O O . ASN B 1 238 ? -3.414 -14.766 -18.984 1 91.44 238 ASN B O 1
ATOM 5212 N N . GLY B 1 239 ? -4.129 -14.156 -20.969 1 81.19 239 GLY B N 1
ATOM 5213 C CA . GLY B 1 239 ? -3.592 -12.805 -20.922 1 81.19 239 GLY B CA 1
ATOM 5214 C C . GLY B 1 239 ? -2.115 -12.734 -21.25 1 81.19 239 GLY B C 1
ATOM 5215 O O . GLY B 1 239 ? -1.465 -13.766 -21.438 1 81.19 239 GLY B O 1
ATOM 5216 N N . LEU B 1 240 ? -1.62 -11.633 -21.594 1 80.88 240 LEU B N 1
ATOM 5217 C CA . LEU B 1 240 ? -0.215 -11.422 -21.922 1 80.88 240 LEU B CA 1
ATOM 5218 C C . LEU B 1 240 ? 0.367 -10.273 -21.109 1 80.88 240 LEU B C 1
ATOM 5220 O O . LEU B 1 240 ? 0.19 -9.102 -21.469 1 80.88 240 LEU B O 1
ATOM 5224 N N . PHE B 1 241 ? 0.974 -10.719 -20.062 1 74.12 241 PHE B N 1
ATOM 5225 C CA . PHE B 1 241 ? 1.571 -9.758 -19.141 1 74.12 241 PHE B CA 1
ATOM 5226 C C . PHE B 1 241 ? 3.018 -9.469 -19.531 1 74.12 241 PHE B C 1
ATOM 5228 O O . PHE B 1 241 ? 3.734 -10.359 -19.984 1 74.12 241 PHE B O 1
ATOM 5235 N N . ALA B 1 242 ? 3.514 -8.25 -19.406 1 62.91 242 ALA B N 1
ATOM 5236 C CA . ALA B 1 242 ? 4.906 -7.816 -19.469 1 62.91 242 ALA B CA 1
ATOM 5237 C C . ALA B 1 242 ? 5.52 -8.18 -20.828 1 62.91 242 ALA B C 1
ATOM 5239 O O . ALA B 1 242 ? 6.258 -9.164 -20.922 1 62.91 242 ALA B O 1
ATOM 5240 N N . THR B 1 243 ? 5.16 -7.426 -21.828 1 66.38 243 THR B N 1
ATOM 5241 C CA . THR B 1 243 ? 5.738 -7.645 -23.156 1 66.38 243 THR B CA 1
ATOM 5242 C C . THR B 1 243 ? 6.762 -6.562 -23.484 1 66.38 243 THR B C 1
ATOM 5244 O O . THR B 1 243 ? 6.797 -5.512 -22.828 1 66.38 243 THR B O 1
ATOM 5247 N N . LYS B 1 244 ? 7.715 -7.008 -24.234 1 63.69 244 LYS B N 1
ATOM 5248 C CA . LYS B 1 244 ? 8.75 -6.074 -24.672 1 63.69 244 LYS B CA 1
ATOM 5249 C C . LYS B 1 244 ? 8.141 -4.762 -25.156 1 63.69 244 LYS B C 1
ATOM 5251 O O . LYS B 1 244 ? 8.609 -3.682 -24.781 1 63.69 244 LYS B O 1
ATOM 5256 N N . GLU B 1 245 ? 7.105 -4.926 -25.922 1 71.56 245 GLU B N 1
ATOM 5257 C CA . GLU B 1 245 ? 6.324 -3.77 -26.359 1 71.56 245 GLU B CA 1
ATOM 5258 C C . GLU B 1 245 ? 4.855 -3.924 -25.984 1 71.56 245 GLU B C 1
ATOM 5260 O O . GLU B 1 245 ? 4.211 -4.902 -26.375 1 71.56 245 GLU B O 1
ATOM 5265 N N . PRO B 1 246 ? 4.449 -2.957 -25.25 1 78 246 PRO B N 1
ATOM 5266 C CA . PRO B 1 246 ? 3.027 -3.057 -24.906 1 78 246 PRO B CA 1
ATOM 5267 C C . PRO B 1 246 ? 2.115 -2.949 -26.125 1 78 246 PRO B C 1
ATOM 5269 O O . PRO B 1 246 ? 2.479 -2.314 -27.125 1 78 246 PRO B O 1
ATOM 5272 N N . ALA B 1 247 ? 1.047 -3.678 -26.031 1 83.62 247 ALA B N 1
ATOM 5273 C CA . ALA B 1 247 ? 0.032 -3.52 -27.078 1 83.62 247 ALA B CA 1
ATOM 5274 C C . ALA B 1 247 ? -0.385 -2.059 -27.219 1 83.62 247 ALA B C 1
ATOM 5276 O O . ALA B 1 247 ? -0.711 -1.399 -26.219 1 83.62 247 ALA B O 1
ATOM 5277 N N . PRO B 1 248 ? -0.362 -1.612 -28.438 1 87.31 248 PRO B N 1
ATOM 5278 C CA . PRO B 1 248 ? -0.79 -0.223 -28.625 1 87.31 248 PRO B CA 1
ATOM 5279 C C . PRO B 1 248 ? -2.293 -0.039 -28.438 1 87.31 248 PRO B C 1
ATOM 5281 O O . PRO B 1 248 ? -3.059 -0.998 -28.562 1 87.31 248 PRO B O 1
ATOM 5284 N N . SER B 1 249 ? -2.672 1.173 -28.109 1 87.69 249 SER B N 1
ATOM 5285 C CA . SER B 1 249 ? -4.082 1.477 -27.875 1 87.69 249 SER B CA 1
ATOM 5286 C C . SER B 1 249 ? -4.914 1.197 -29.125 1 87.69 249 SER B C 1
ATOM 5288 O O . SER B 1 249 ? -6.094 0.854 -29.031 1 87.69 249 SER B O 1
ATOM 5290 N N . HIS B 1 250 ? -4.191 1.414 -30.312 1 89.25 250 HIS B N 1
ATOM 5291 C CA . HIS B 1 250 ? -4.852 1.117 -31.578 1 89.25 250 HIS B CA 1
ATOM 5292 C C . HIS B 1 250 ? -3.852 0.64 -32.625 1 89.25 250 HIS B C 1
ATOM 5294 O O . HIS B 1 250 ? -2.705 1.097 -32.656 1 89.25 250 HIS B O 1
ATOM 5300 N N . MET B 1 251 ? -4.332 -0.381 -33.344 1 90.94 251 MET B N 1
ATOM 5301 C CA . MET B 1 251 ? -3.574 -0.82 -34.531 1 90.94 251 MET B CA 1
ATOM 5302 C C . MET B 1 251 ? -4.492 -1.455 -35.562 1 90.94 251 MET B C 1
ATOM 5304 O O . MET B 1 251 ? -5.645 -1.773 -35.281 1 90.94 251 MET B O 1
ATOM 5308 N N . ASP B 1 252 ? -3.955 -1.573 -36.719 1 92.88 252 ASP B N 1
ATOM 5309 C CA . ASP B 1 252 ? -4.719 -2.238 -37.781 1 92.88 252 ASP B CA 1
ATOM 5310 C C . ASP B 1 252 ? -5.035 -3.684 -37.406 1 92.88 252 ASP B C 1
ATOM 5312 O O . ASP B 1 252 ? -4.168 -4.402 -36.906 1 92.88 252 ASP B O 1
ATOM 5316 N N . GLY B 1 253 ? -6.309 -4.027 -37.594 1 93.62 253 GLY B N 1
ATOM 5317 C CA . GLY B 1 253 ? -6.699 -5.398 -37.281 1 93.62 253 GLY B CA 1
ATOM 5318 C C . GLY B 1 253 ? -7.453 -5.535 -35.969 1 93.62 253 GLY B C 1
ATOM 5319 O O . GLY B 1 253 ? -8.055 -6.578 -35.719 1 93.62 253 GLY B O 1
ATOM 5320 N N . TYR B 1 254 ? -7.434 -4.453 -35.188 1 94.06 254 TYR B N 1
ATOM 5321 C CA . TYR B 1 254 ? -8.234 -4.488 -33.969 1 94.06 254 TYR B CA 1
ATOM 5322 C C . TYR B 1 254 ? -9.727 -4.5 -34.312 1 94.06 254 TYR B C 1
ATOM 5324 O O . TYR B 1 254 ? -10.172 -3.789 -35.188 1 94.06 254 TYR B O 1
ATOM 5332 N N . SER B 1 255 ? -10.422 -5.312 -33.656 1 92.81 255 SER B N 1
ATOM 5333 C CA . SER B 1 255 ? -11.883 -5.262 -33.688 1 92.81 255 SER B CA 1
ATOM 5334 C C . SER B 1 255 ? -12.43 -4.188 -32.75 1 92.81 255 SER B C 1
ATOM 5336 O O . SER B 1 255 ? -11.68 -3.578 -32 1 92.81 255 SER B O 1
ATOM 5338 N N . GLU B 1 256 ? -13.734 -3.939 -32.875 1 91.75 256 GLU B N 1
ATOM 5339 C CA . GLU B 1 256 ? -14.383 -3.033 -31.922 1 91.75 256 GLU B CA 1
ATOM 5340 C C . GLU B 1 256 ? -14.258 -3.543 -30.5 1 91.75 256 GLU B C 1
ATOM 5342 O O . GLU B 1 256 ? -14.078 -2.754 -29.562 1 91.75 256 GLU B O 1
ATOM 5347 N N . GLU B 1 257 ? -14.289 -4.801 -30.406 1 91.44 257 GLU B N 1
ATOM 5348 C CA . GLU B 1 257 ? -14.133 -5.418 -29.094 1 91.44 257 GLU B CA 1
ATOM 5349 C C . GLU B 1 257 ? -12.719 -5.207 -28.547 1 91.44 257 GLU B C 1
ATOM 5351 O O . GLU B 1 257 ? -12.539 -4.973 -27.344 1 91.44 257 GLU B O 1
ATOM 5356 N N . ASP B 1 258 ? -11.805 -5.258 -29.438 1 91.88 258 ASP B N 1
ATOM 5357 C CA . ASP B 1 258 ? -10.422 -5.004 -29.031 1 91.88 258 ASP B CA 1
ATOM 5358 C C . ASP B 1 258 ? -10.258 -3.58 -28.516 1 91.88 258 ASP B C 1
ATOM 5360 O O . ASP B 1 258 ? -9.617 -3.365 -27.484 1 91.88 258 ASP B O 1
ATOM 5364 N N . ASP B 1 259 ? -10.875 -2.721 -29.219 1 91.81 259 ASP B N 1
ATOM 5365 C CA . ASP B 1 259 ? -10.781 -1.319 -28.812 1 91.81 259 ASP B CA 1
ATOM 5366 C C . ASP B 1 259 ? -11.367 -1.108 -27.422 1 91.81 259 ASP B C 1
ATOM 5368 O O . ASP B 1 259 ? -10.797 -0.376 -26.609 1 91.81 259 ASP B O 1
ATOM 5372 N N . GLN B 1 260 ? -12.453 -1.7 -27.203 1 89.69 260 GLN B N 1
ATOM 5373 C CA . GLN B 1 260 ? -13.094 -1.584 -25.891 1 89.69 260 GLN B CA 1
ATOM 5374 C C . GLN B 1 260 ? -12.219 -2.193 -24.797 1 89.69 260 GLN B C 1
ATOM 5376 O O . GLN B 1 260 ? -12.094 -1.627 -23.719 1 89.69 260 GLN B O 1
ATOM 5381 N N . ARG B 1 261 ? -11.617 -3.297 -25.078 1 89.38 261 ARG B N 1
ATOM 5382 C CA . ARG B 1 261 ? -10.734 -3.953 -24.109 1 89.38 261 ARG B CA 1
ATOM 5383 C C . ARG B 1 261 ? -9.516 -3.088 -23.812 1 89.38 261 ARG B C 1
ATOM 5385 O O . ARG B 1 261 ? -9.055 -3.035 -22.672 1 89.38 261 ARG B O 1
ATOM 5392 N N . MET B 1 262 ? -9.086 -2.457 -24.875 1 90.31 262 MET B N 1
ATOM 5393 C CA . MET B 1 262 ? -7.906 -1.609 -24.703 1 90.31 262 MET B CA 1
ATOM 5394 C C . MET B 1 262 ? -8.234 -0.394 -23.844 1 90.31 262 MET B C 1
ATOM 5396 O O . MET B 1 262 ? -7.391 0.067 -23.062 1 90.31 262 MET B O 1
ATOM 5400 N N . ILE B 1 263 ? -9.414 0.114 -23.969 1 90 263 ILE B N 1
ATOM 5401 C CA . ILE B 1 263 ? -9.859 1.227 -23.141 1 90 263 ILE B CA 1
ATOM 5402 C C . ILE B 1 263 ? -9.898 0.791 -21.672 1 90 263 ILE B C 1
ATOM 5404 O O . ILE B 1 263 ? -9.438 1.517 -20.797 1 90 263 ILE B O 1
ATOM 5408 N N . HIS B 1 264 ? -10.375 -0.383 -21.438 1 88.06 264 HIS B N 1
ATOM 5409 C CA . HIS B 1 264 ? -10.422 -0.931 -20.078 1 88.06 264 HIS B CA 1
ATOM 5410 C C . HIS B 1 264 ? -9.016 -1.132 -19.516 1 88.06 264 HIS B C 1
ATOM 5412 O O . HIS B 1 264 ? -8.773 -0.861 -18.344 1 88.06 264 HIS B O 1
ATOM 5418 N N . ALA B 1 265 ? -8.195 -1.559 -20.359 1 88.56 265 ALA B N 1
ATOM 5419 C CA . ALA B 1 265 ? -6.809 -1.776 -19.953 1 88.56 265 ALA B CA 1
ATOM 5420 C C . ALA B 1 265 ? -6.133 -0.461 -19.578 1 88.56 265 ALA B C 1
ATOM 5422 O O . ALA B 1 265 ? -5.398 -0.396 -18.594 1 88.56 265 ALA B O 1
ATOM 5423 N N . GLN B 1 266 ? -6.422 0.476 -20.375 1 89.44 266 GLN B N 1
ATOM 5424 C CA . GLN B 1 266 ? -5.848 1.789 -20.109 1 89.44 266 GLN B CA 1
ATOM 5425 C C . GLN B 1 266 ? -6.348 2.338 -18.766 1 89.44 266 GLN B C 1
ATOM 5427 O O . GLN B 1 266 ? -5.582 2.949 -18.016 1 89.44 266 GLN B O 1
ATOM 5432 N N . ALA B 1 267 ? -7.578 2.145 -18.516 1 90.44 267 ALA B N 1
ATOM 5433 C CA . ALA B 1 267 ? -8.148 2.576 -17.25 1 90.44 267 ALA B CA 1
ATOM 5434 C C . ALA B 1 267 ? -7.5 1.846 -16.078 1 90.44 267 ALA B C 1
ATOM 5436 O O . ALA B 1 267 ? -7.238 2.445 -15.031 1 90.44 267 ALA B O 1
ATOM 5437 N N . PHE B 1 268 ? -7.195 0.606 -16.219 1 90.31 268 PHE B N 1
ATOM 5438 C CA . PHE B 1 268 ? -6.539 -0.185 -15.188 1 90.31 268 PHE B CA 1
ATOM 5439 C C . PHE B 1 268 ? -5.133 0.34 -14.922 1 90.31 268 PHE B C 1
ATOM 5441 O O . PHE B 1 268 ? -4.742 0.515 -13.766 1 90.31 268 PHE B O 1
ATOM 5448 N N . PHE B 1 269 ? -4.426 0.58 -15.938 1 89.69 269 PHE B N 1
ATOM 5449 C CA . PHE B 1 269 ? -3.051 1.038 -15.766 1 89.69 269 PHE B CA 1
ATOM 5450 C C . PHE B 1 269 ? -3.02 2.436 -15.156 1 89.69 269 PHE B C 1
ATOM 5452 O O . PHE B 1 269 ? -2.096 2.777 -14.414 1 89.69 269 PHE B O 1
ATOM 5459 N N . ALA B 1 270 ? -4.059 3.15 -15.438 1 91.5 270 ALA B N 1
ATOM 5460 C CA . ALA B 1 270 ? -4.129 4.516 -14.922 1 91.5 270 ALA B CA 1
ATOM 5461 C C . ALA B 1 270 ? -4.438 4.52 -13.43 1 91.5 270 ALA B C 1
ATOM 5463 O O . ALA B 1 270 ? -3.926 5.359 -12.68 1 91.5 270 ALA B O 1
ATOM 5464 N N . THR B 1 271 ? -5.234 3.57 -12.953 1 94.25 271 THR B N 1
ATOM 5465 C CA . THR B 1 271 ? -5.723 3.709 -11.586 1 94.25 271 THR B CA 1
ATOM 5466 C C . THR B 1 271 ? -5.559 2.4 -10.82 1 94.25 271 THR B C 1
ATOM 5468 O O . THR B 1 271 ? -5.785 2.355 -9.609 1 94.25 271 THR B O 1
ATOM 5471 N N . GLY B 1 272 ? -5.188 1.402 -11.453 1 93.94 272 GLY B N 1
ATOM 5472 C CA . GLY B 1 272 ? -5.211 0.098 -10.812 1 93.94 272 GLY B CA 1
ATOM 5473 C C . GLY B 1 272 ? -3.832 -0.517 -10.656 1 93.94 272 GLY B C 1
ATOM 5474 O O . GLY B 1 272 ? -3.703 -1.669 -10.242 1 93.94 272 GLY B O 1
ATOM 5475 N N . PHE B 1 273 ? -2.781 0.249 -10.867 1 92.81 273 PHE B N 1
ATOM 5476 C CA . PHE B 1 273 ? -1.459 -0.355 -10.969 1 92.81 273 PHE B CA 1
ATOM 5477 C C . PHE B 1 273 ? -0.593 0.038 -9.773 1 92.81 273 PHE B C 1
ATOM 5479 O O . PHE B 1 273 ? 0.557 -0.392 -9.664 1 92.81 273 PHE B O 1
ATOM 5486 N N . GLY B 1 274 ? -1.112 0.823 -8.828 1 95.06 274 GLY B N 1
ATOM 5487 C CA . GLY B 1 274 ? -0.355 1.268 -7.664 1 95.06 274 GLY B CA 1
ATOM 5488 C C . GLY B 1 274 ? 0.166 0.122 -6.82 1 95.06 274 GLY B C 1
ATOM 5489 O O . GLY B 1 274 ? 1.272 0.195 -6.281 1 95.06 274 GLY B O 1
ATOM 5490 N N . TYR B 1 275 ? -0.625 -0.934 -6.688 1 96.75 275 TYR B N 1
ATOM 5491 C CA . TYR B 1 275 ? -0.194 -2.074 -5.887 1 96.75 275 TYR B CA 1
ATOM 5492 C C . TYR B 1 275 ? 1.071 -2.699 -6.465 1 96.75 275 TYR B C 1
ATOM 5494 O O . TYR B 1 275 ? 1.985 -3.064 -5.723 1 96.75 275 TYR B O 1
ATOM 5502 N N . SER B 1 276 ? 1.122 -2.828 -7.785 1 94.81 276 SER B N 1
ATOM 5503 C CA . SER B 1 276 ? 2.264 -3.443 -8.453 1 94.81 276 SER B CA 1
ATOM 5504 C C . SER B 1 276 ? 3.527 -2.607 -8.273 1 94.81 276 SER B C 1
ATOM 5506 O O . SER B 1 276 ? 4.613 -3.152 -8.062 1 94.81 276 SER B O 1
ATOM 5508 N N . LEU B 1 277 ? 3.354 -1.328 -8.328 1 95.19 277 LEU B N 1
ATOM 5509 C CA . LEU B 1 277 ? 4.5 -0.455 -8.102 1 95.19 277 LEU B CA 1
ATOM 5510 C C . LEU B 1 277 ? 5.047 -0.623 -6.691 1 95.19 277 LEU B C 1
ATOM 5512 O O . LEU B 1 277 ? 6.262 -0.632 -6.488 1 95.19 277 LEU B O 1
ATOM 5516 N N . MET B 1 278 ? 4.16 -0.736 -5.766 1 97.31 278 MET B N 1
ATOM 5517 C CA . MET B 1 278 ? 4.598 -0.975 -4.391 1 97.31 278 MET B CA 1
ATOM 5518 C C . MET B 1 278 ? 5.344 -2.299 -4.281 1 97.31 278 MET B C 1
ATOM 5520 O O . MET B 1 278 ? 6.363 -2.387 -3.594 1 97.31 278 MET B O 1
ATOM 5524 N N . HIS B 1 279 ? 4.816 -3.324 -4.918 1 97.25 279 HIS B N 1
ATOM 5525 C CA . HIS B 1 279 ? 5.488 -4.617 -4.898 1 97.25 279 HIS B CA 1
ATOM 5526 C C . HIS B 1 279 ? 6.895 -4.516 -5.48 1 97.25 279 HIS B C 1
ATOM 5528 O O . HIS B 1 279 ? 7.824 -5.152 -4.977 1 97.25 279 HIS B O 1
ATOM 5534 N N . GLN B 1 280 ? 7.047 -3.744 -6.512 1 95 280 GLN B N 1
ATOM 5535 C CA . GLN B 1 280 ? 8.305 -3.648 -7.246 1 95 280 GLN B CA 1
ATOM 5536 C C . GLN B 1 280 ? 9.328 -2.824 -6.473 1 95 280 GLN B C 1
ATOM 5538 O O . GLN B 1 280 ? 10.516 -3.156 -6.461 1 95 280 GLN B O 1
ATOM 5543 N N . THR B 1 281 ? 8.852 -1.785 -5.789 1 96.5 281 THR B N 1
ATOM 5544 C CA . THR B 1 281 ? 9.797 -0.776 -5.332 1 96.5 281 THR B CA 1
ATOM 5545 C C . THR B 1 281 ? 9.984 -0.853 -3.816 1 96.5 281 THR B C 1
ATOM 5547 O O . THR B 1 281 ? 11.062 -0.548 -3.301 1 96.5 281 THR B O 1
ATOM 5550 N N . LYS B 1 282 ? 8.922 -1.168 -3.143 1 98.06 282 LYS B N 1
ATOM 5551 C CA . LYS B 1 282 ? 8.977 -1.233 -1.686 1 98.06 282 LYS B CA 1
ATOM 5552 C C . LYS B 1 282 ? 8.336 -2.52 -1.169 1 98.06 282 LYS B C 1
ATOM 5554 O O . LYS B 1 282 ? 7.461 -2.479 -0.304 1 98.06 282 LYS B O 1
ATOM 5559 N N . PRO B 1 283 ? 8.789 -3.656 -1.579 1 97.81 283 PRO B N 1
ATOM 5560 C CA . PRO B 1 283 ? 8.203 -4.926 -1.132 1 97.81 283 PRO B CA 1
ATOM 5561 C C . PRO B 1 283 ? 8.383 -5.156 0.367 1 97.81 283 PRO B C 1
ATOM 5563 O O . PRO B 1 283 ? 7.566 -5.848 0.987 1 97.81 283 PRO B O 1
ATOM 5566 N N . GLY B 1 284 ? 9.469 -4.633 0.942 1 98.38 284 GLY B N 1
ATOM 5567 C CA . GLY B 1 284 ? 9.602 -4.719 2.389 1 98.38 284 GLY B CA 1
ATOM 5568 C C . GLY B 1 284 ? 8.469 -4.035 3.133 1 98.38 284 GLY B C 1
ATOM 5569 O O . GLY B 1 284 ? 7.855 -4.629 4.02 1 98.38 284 GLY B O 1
ATOM 5570 N N . THR B 1 285 ? 8.133 -2.828 2.707 1 98.75 285 THR B N 1
ATOM 5571 C CA . THR B 1 285 ? 7.09 -2.043 3.357 1 98.75 285 THR B CA 1
ATOM 5572 C C . THR B 1 285 ? 5.723 -2.697 3.174 1 98.75 285 THR B C 1
ATOM 5574 O O . THR B 1 285 ? 5.047 -3.021 4.152 1 98.75 285 THR B O 1
ATOM 5577 N N . ILE B 1 286 ? 5.363 -2.922 1.929 1 98.75 286 ILE B N 1
ATOM 5578 C CA . ILE B 1 286 ? 4.004 -3.385 1.668 1 98.75 286 ILE B CA 1
ATOM 5579 C C . ILE B 1 286 ? 3.861 -4.84 2.105 1 98.75 286 ILE B C 1
ATOM 5581 O O . ILE B 1 286 ? 2.797 -5.254 2.57 1 98.75 286 ILE B O 1
ATOM 5585 N N . GLY B 1 287 ? 4.969 -5.613 1.971 1 98.62 287 GLY B N 1
ATOM 5586 C CA . GLY B 1 287 ? 4.93 -6.988 2.441 1 98.62 287 GLY B CA 1
ATOM 5587 C C . GLY B 1 287 ? 4.641 -7.105 3.926 1 98.62 287 GLY B C 1
ATOM 5588 O O . GLY B 1 287 ? 3.773 -7.883 4.336 1 98.62 287 GLY B O 1
ATOM 5589 N N . LEU B 1 288 ? 5.289 -6.328 4.711 1 98.81 288 LEU B N 1
ATOM 5590 C CA . LEU B 1 288 ? 5.121 -6.379 6.16 1 98.81 288 LEU B CA 1
ATOM 5591 C C . LEU B 1 288 ? 3.814 -5.707 6.578 1 98.81 288 LEU B C 1
ATOM 5593 O O . LEU B 1 288 ? 3.178 -6.125 7.547 1 98.81 288 LEU B O 1
ATOM 5597 N N . THR B 1 289 ? 3.357 -4.691 5.84 1 98.75 289 THR B N 1
ATOM 5598 C CA . THR B 1 289 ? 2.09 -4.016 6.094 1 98.75 289 THR B CA 1
ATOM 5599 C C . THR B 1 289 ? 0.92 -4.984 5.941 1 98.75 289 THR B C 1
ATOM 5601 O O . THR B 1 289 ? 0.124 -5.156 6.867 1 98.75 289 THR B O 1
ATOM 5604 N N . VAL B 1 290 ? 0.903 -5.656 4.883 1 98.69 290 VAL B N 1
ATOM 5605 C CA . VAL B 1 290 ? -0.233 -6.5 4.531 1 98.69 290 VAL B CA 1
ATOM 5606 C C . VAL B 1 290 ? -0.22 -7.766 5.379 1 98.69 290 VAL B C 1
ATOM 5608 O O . VAL B 1 290 ? -1.275 -8.289 5.746 1 98.69 290 VAL B O 1
ATOM 5611 N N . ALA B 1 291 ? 0.939 -8.188 5.801 1 98.12 291 ALA B N 1
ATOM 5612 C CA . ALA B 1 291 ? 1.072 -9.43 6.555 1 98.12 291 ALA B CA 1
ATOM 5613 C C . ALA B 1 291 ? 0.751 -9.211 8.031 1 98.12 291 ALA B C 1
ATOM 5615 O O . ALA B 1 291 ? 0.621 -10.18 8.789 1 98.12 291 ALA B O 1
ATOM 5616 N N . SER B 1 292 ? 0.479 -8.062 8.445 1 97.56 292 SER B N 1
ATOM 5617 C CA . SER B 1 292 ? 0.369 -7.742 9.867 1 97.56 292 SER B CA 1
ATOM 5618 C C . SER B 1 292 ? -1.023 -8.062 10.398 1 97.56 292 SER B C 1
ATOM 5620 O O . SER B 1 292 ? -1.224 -8.164 11.609 1 97.56 292 SER B O 1
ATOM 5622 N N . SER B 1 293 ? -1.95 -8.203 9.484 1 97.75 293 SER B N 1
ATOM 5623 C CA . SER B 1 293 ? -3.336 -8.422 9.883 1 97.75 293 SER B CA 1
ATOM 5624 C C . SER B 1 293 ? -4.109 -9.156 8.789 1 97.75 293 SER B C 1
ATOM 5626 O O . SER B 1 293 ? -3.934 -8.883 7.602 1 97.75 293 SER B O 1
ATOM 5628 N N . PRO B 1 294 ? -4.984 -10.141 9.258 1 98.44 294 PRO B N 1
ATOM 5629 C CA . PRO B 1 294 ? -5.836 -10.766 8.242 1 98.44 294 PRO B CA 1
ATOM 5630 C C . PRO B 1 294 ? -6.727 -9.766 7.52 1 98.44 294 PRO B C 1
ATOM 5632 O O . PRO B 1 294 ? -7 -9.922 6.328 1 98.44 294 PRO B O 1
ATOM 5635 N N . LEU B 1 295 ? -7.137 -8.719 8.188 1 98.62 295 LEU B N 1
ATOM 5636 C CA . LEU B 1 295 ? -7.988 -7.723 7.555 1 98.62 295 LEU B CA 1
ATOM 5637 C C . LEU B 1 295 ? -7.203 -6.898 6.543 1 98.62 295 LEU B C 1
ATOM 5639 O O . LEU B 1 295 ? -7.746 -6.484 5.52 1 98.62 295 LEU B O 1
ATOM 5643 N N . ALA B 1 296 ? -5.93 -6.59 6.875 1 98.69 296 ALA B N 1
ATOM 5644 C CA . ALA B 1 296 ? -5.086 -5.938 5.879 1 98.69 296 ALA B CA 1
ATOM 5645 C C . ALA B 1 296 ? -4.977 -6.781 4.613 1 98.69 296 ALA B C 1
ATOM 5647 O O . ALA B 1 296 ? -5.129 -6.27 3.502 1 98.69 296 ALA B O 1
ATOM 5648 N N . LEU B 1 297 ? -4.75 -8 4.852 1 98.75 297 LEU B N 1
ATOM 5649 C CA . LEU B 1 297 ? -4.629 -8.938 3.74 1 98.75 297 LEU B CA 1
ATOM 5650 C C . LEU B 1 297 ? -5.922 -8.992 2.934 1 98.75 297 LEU B C 1
ATOM 5652 O O . LEU B 1 297 ? -5.891 -8.953 1.702 1 98.75 297 LEU B O 1
ATOM 5656 N N . LEU B 1 298 ? -7.047 -9.102 3.602 1 98.88 298 LEU B N 1
ATOM 5657 C CA . LEU B 1 298 ? -8.344 -9.164 2.943 1 98.88 298 LEU B CA 1
ATOM 5658 C C . LEU B 1 298 ? -8.617 -7.895 2.15 1 98.88 298 LEU B C 1
ATOM 5660 O O . LEU B 1 298 ? -9.062 -7.953 1.002 1 98.88 298 LEU B O 1
ATOM 5664 N N . ALA B 1 299 ? -8.336 -6.746 2.699 1 98.88 299 ALA B N 1
ATOM 5665 C CA . ALA B 1 299 ? -8.57 -5.484 2.002 1 98.88 299 ALA B CA 1
ATOM 5666 C C . ALA B 1 299 ? -7.699 -5.379 0.751 1 98.88 299 ALA B C 1
ATOM 5668 O O . ALA B 1 299 ? -8.133 -4.859 -0.276 1 98.88 299 ALA B O 1
ATOM 5669 N N . TRP B 1 300 ? -6.496 -5.863 0.833 1 98.75 300 TRP B N 1
ATOM 5670 C CA . TRP B 1 300 ? -5.492 -5.703 -0.215 1 98.75 300 TRP B CA 1
ATOM 5671 C C . TRP B 1 300 ? -5.715 -6.711 -1.336 1 98.75 300 TRP B C 1
ATOM 5673 O O . TRP B 1 300 ? -5.938 -6.332 -2.488 1 98.75 300 TRP B O 1
ATOM 5683 N N . ILE B 1 301 ? -5.742 -7.98 -1.026 1 98.06 301 ILE B N 1
ATOM 5684 C CA . ILE B 1 301 ? -5.816 -8.945 -2.119 1 98.06 301 ILE B CA 1
ATOM 5685 C C . ILE B 1 301 ? -7.277 -9.273 -2.42 1 98.06 301 ILE B C 1
ATOM 5687 O O . ILE B 1 301 ? -7.621 -9.633 -3.549 1 98.06 301 ILE B O 1
ATOM 5691 N N . GLY B 1 302 ? -8.211 -9.109 -1.434 1 98.5 302 GLY B N 1
ATOM 5692 C CA . GLY B 1 302 ? -9.625 -9.297 -1.706 1 98.5 302 GLY B CA 1
ATOM 5693 C C . GLY B 1 302 ? -10.156 -8.367 -2.779 1 98.5 302 GLY B C 1
ATOM 5694 O O . GLY B 1 302 ? -11.023 -8.75 -3.568 1 98.5 302 GLY B O 1
ATOM 5695 N N . GLU B 1 303 ? -9.609 -7.215 -2.779 1 98.31 303 GLU B N 1
ATOM 5696 C CA . GLU B 1 303 ? -9.992 -6.234 -3.791 1 98.31 303 GLU B CA 1
ATOM 5697 C C . GLU B 1 303 ? -9.797 -6.789 -5.199 1 98.31 303 GLU B C 1
ATOM 5699 O O . GLU B 1 303 ? -10.617 -6.551 -6.09 1 98.31 303 GLU B O 1
ATOM 5704 N N . LYS B 1 304 ? -8.711 -7.461 -5.445 1 97.38 304 LYS B N 1
ATOM 5705 C CA . LYS B 1 304 ? -8.398 -7.992 -6.77 1 97.38 304 LYS B CA 1
ATOM 5706 C C . LYS B 1 304 ? -9.375 -9.102 -7.16 1 97.38 304 LYS B C 1
ATOM 5708 O O . LYS B 1 304 ? -9.852 -9.141 -8.297 1 97.38 304 LYS B O 1
ATOM 5713 N N . PHE B 1 305 ? -9.648 -9.961 -6.203 1 97.94 305 PHE B N 1
ATOM 5714 C CA . PHE B 1 305 ? -10.594 -11.039 -6.461 1 97.94 305 PHE B CA 1
ATOM 5715 C C . PHE B 1 305 ? -11.984 -10.484 -6.758 1 97.94 305 PHE B C 1
ATOM 5717 O O . PHE B 1 305 ? -12.758 -11.094 -7.504 1 97.94 305 PHE B O 1
ATOM 5724 N N . ARG B 1 306 ? -12.258 -9.383 -6.199 1 96.81 306 ARG B N 1
ATOM 5725 C CA . ARG B 1 306 ? -13.57 -8.766 -6.391 1 96.81 306 ARG B CA 1
ATOM 5726 C C . ARG B 1 306 ? -13.625 -8 -7.711 1 96.81 306 ARG B C 1
ATOM 5728 O O . ARG B 1 306 ? -14.594 -8.117 -8.461 1 96.81 306 ARG B O 1
ATOM 5735 N N . ASP B 1 307 ? -12.547 -7.293 -8.023 1 95.81 307 ASP B N 1
ATOM 5736 C CA . ASP B 1 307 ? -12.625 -6.254 -9.039 1 95.81 307 ASP B CA 1
ATOM 5737 C C . ASP B 1 307 ? -12.141 -6.77 -10.391 1 95.81 307 ASP B C 1
ATOM 5739 O O . ASP B 1 307 ? -12.461 -6.199 -11.438 1 95.81 307 ASP B O 1
ATOM 5743 N N . TRP B 1 308 ? -11.352 -7.836 -10.445 1 95.44 308 TRP B N 1
ATOM 5744 C CA . TRP B 1 308 ? -10.727 -8.25 -11.695 1 95.44 308 TRP B CA 1
ATOM 5745 C C . TRP B 1 308 ? -11.531 -9.359 -12.367 1 95.44 308 TRP B C 1
ATOM 5747 O O . TRP B 1 308 ? -10.992 -10.133 -13.164 1 95.44 308 TRP B O 1
ATOM 5757 N N . THR B 1 309 ? -12.789 -9.453 -12.016 1 95.75 309 THR B N 1
ATOM 5758 C CA . THR B 1 309 ? -13.633 -10.523 -12.531 1 95.75 309 THR B CA 1
ATOM 5759 C C . THR B 1 309 ? -14.828 -9.953 -13.289 1 95.75 309 THR B C 1
ATOM 5761 O O . THR B 1 309 ? -15.203 -8.797 -13.094 1 95.75 309 THR B O 1
ATOM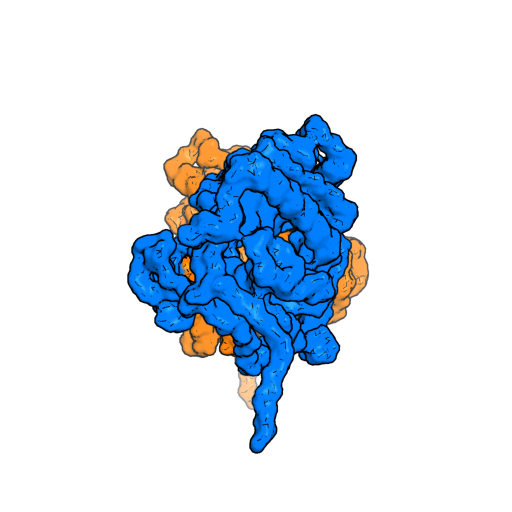 5764 N N . GLU B 1 310 ? -15.289 -10.695 -14.219 1 94.56 310 GLU B N 1
ATOM 5765 C CA . GLU B 1 310 ? -16.594 -10.406 -14.82 1 94.56 310 GLU B CA 1
ATOM 5766 C C . GLU B 1 310 ? -17.703 -11.164 -14.109 1 94.56 310 GLU B C 1
ATOM 5768 O O . GLU B 1 310 ? -18.766 -10.602 -13.844 1 94.56 310 GLU B O 1
ATOM 5773 N N . ILE B 1 311 ? -17.406 -12.422 -13.945 1 95.38 311 ILE B N 1
ATOM 5774 C CA . ILE B 1 311 ? -18.297 -13.234 -13.133 1 95.38 311 ILE B CA 1
ATOM 5775 C C . ILE B 1 311 ? -17.969 -13.039 -11.656 1 95.38 311 ILE B C 1
ATOM 5777 O O . ILE B 1 311 ? -16.859 -13.336 -11.219 1 95.38 311 ILE B O 1
ATOM 5781 N N . PRO B 1 312 ? -18.953 -12.57 -10.898 1 96.12 312 PRO B N 1
ATOM 5782 C CA . PRO B 1 312 ? -18.641 -12.242 -9.508 1 96.12 312 PRO B CA 1
ATOM 5783 C C . PRO B 1 312 ? -18.109 -13.438 -8.719 1 96.12 312 PRO B C 1
ATOM 5785 O O . PRO B 1 312 ? -18.688 -14.523 -8.773 1 96.12 312 PRO B O 1
ATOM 5788 N N . MET B 1 313 ? -17.062 -13.234 -8.008 1 97.38 313 MET B N 1
ATOM 5789 C CA . MET B 1 313 ? -16.438 -14.258 -7.172 1 97.38 313 MET B CA 1
ATOM 5790 C C . MET B 1 313 ? -17.203 -14.438 -5.871 1 97.38 313 MET B C 1
ATOM 5792 O O . MET B 1 313 ? -17.453 -13.469 -5.145 1 97.38 313 MET B O 1
ATOM 5796 N N . PRO B 1 314 ? -17.609 -15.656 -5.594 1 97.69 314 PRO B N 1
ATOM 5797 C CA . PRO B 1 314 ? -18.234 -15.852 -4.285 1 97.69 314 PRO B CA 1
ATOM 5798 C C . PRO B 1 314 ? -17.344 -15.422 -3.127 1 97.69 314 PRO B C 1
ATOM 5800 O O . PRO B 1 314 ? -16.141 -15.688 -3.143 1 97.69 314 PRO B O 1
ATOM 5803 N N . LEU B 1 315 ? -17.938 -14.789 -2.123 1 98.38 315 LEU B N 1
ATOM 5804 C CA . LEU B 1 315 ? -17.188 -14.312 -0.965 1 98.38 315 LEU B CA 1
ATOM 5805 C C . LEU B 1 315 ? -16.438 -15.461 -0.292 1 98.38 315 LEU B C 1
ATOM 5807 O O . LEU B 1 315 ? -15.312 -15.281 0.166 1 98.38 315 LEU B O 1
ATOM 5811 N N . GLU B 1 316 ? -17.031 -16.594 -0.28 1 98.19 316 GLU B N 1
ATOM 5812 C CA . GLU B 1 316 ? -16.406 -17.75 0.345 1 98.19 316 GLU B CA 1
ATOM 5813 C C . GLU B 1 316 ? -15.102 -18.109 -0.342 1 98.19 316 GLU B C 1
ATOM 5815 O O . GLU B 1 316 ? -14.125 -18.484 0.319 1 98.19 316 GLU B O 1
ATOM 5820 N N . THR B 1 317 ? -15.086 -18.047 -1.66 1 98.31 317 THR B N 1
ATOM 5821 C CA . THR B 1 317 ? -13.867 -18.328 -2.424 1 98.31 317 THR B CA 1
ATOM 5822 C C . THR B 1 317 ? -12.781 -17.312 -2.096 1 98.31 317 THR B C 1
ATOM 5824 O O . THR B 1 317 ? -11.609 -17.672 -1.944 1 98.31 317 THR B O 1
ATOM 5827 N N . ILE B 1 318 ? -13.172 -16.047 -1.942 1 98.75 318 ILE B N 1
ATOM 5828 C CA . ILE B 1 318 ? -12.234 -15 -1.59 1 98.75 318 ILE B CA 1
ATOM 5829 C C . ILE B 1 318 ? -11.664 -15.258 -0.196 1 98.75 318 ILE B C 1
ATOM 5831 O O . ILE B 1 318 ? -10.445 -15.234 0.001 1 98.75 318 ILE B O 1
ATOM 5835 N N . LEU B 1 319 ? -12.508 -15.57 0.731 1 98.88 319 LEU B N 1
ATOM 5836 C CA . LEU B 1 319 ? -12.078 -15.797 2.107 1 98.88 319 LEU B CA 1
ATOM 5837 C C . LEU B 1 319 ? -11.18 -17.031 2.201 1 98.88 319 LEU B C 1
ATOM 5839 O O . LEU B 1 319 ? -10.227 -17.047 2.982 1 98.88 319 LEU B O 1
ATOM 5843 N N . ALA B 1 320 ? -11.461 -18.078 1.406 1 98.81 320 ALA B N 1
ATOM 5844 C CA . ALA B 1 320 ? -10.594 -19.266 1.396 1 98.81 320 ALA B CA 1
ATOM 5845 C C . ALA B 1 320 ? -9.188 -18.906 0.925 1 98.81 320 ALA B C 1
ATOM 5847 O O . ALA B 1 320 ? -8.203 -19.344 1.52 1 98.81 320 ALA B O 1
ATOM 5848 N N . SER B 1 321 ? -9.172 -18.141 -0.106 1 98.62 321 SER B N 1
ATOM 5849 C CA . SER B 1 321 ? -7.879 -17.719 -0.651 1 98.62 321 SER B CA 1
ATOM 5850 C C . SER B 1 321 ? -7.098 -16.891 0.357 1 98.62 321 SER B C 1
ATOM 5852 O O . SER B 1 321 ? -5.906 -17.125 0.576 1 98.62 321 SER B O 1
ATOM 5854 N N . VAL B 1 322 ? -7.746 -15.922 0.972 1 98.81 322 VAL B N 1
ATOM 5855 C CA . VAL B 1 322 ? -7.098 -15.031 1.928 1 98.81 322 VAL B CA 1
ATOM 5856 C C . VAL B 1 322 ? -6.672 -15.82 3.164 1 98.81 322 VAL B C 1
ATOM 5858 O O . VAL B 1 322 ? -5.598 -15.586 3.719 1 98.81 322 VAL B O 1
ATOM 5861 N N . THR B 1 323 ? -7.473 -16.75 3.58 1 98.88 323 THR B N 1
ATOM 5862 C CA . THR B 1 323 ? -7.148 -17.578 4.738 1 98.88 323 THR B CA 1
ATOM 5863 C C . THR B 1 323 ? -5.906 -18.422 4.469 1 98.88 323 THR B C 1
ATOM 5865 O O . THR B 1 323 ? -5.023 -18.516 5.324 1 98.88 323 THR B O 1
ATOM 5868 N N . LEU B 1 324 ? -5.867 -19 3.283 1 98.69 324 LEU B N 1
ATOM 5869 C CA . LEU B 1 324 ? -4.672 -19.766 2.922 1 98.69 324 LEU B CA 1
ATOM 5870 C C . LEU B 1 324 ? -3.426 -18.891 3.025 1 98.69 324 LEU B C 1
ATOM 5872 O O . LEU B 1 324 ? -2.428 -19.297 3.625 1 98.69 324 LEU B O 1
ATOM 5876 N N . TYR B 1 325 ? -3.486 -17.703 2.461 1 98.62 325 TYR B N 1
ATOM 5877 C CA . TYR B 1 325 ? -2.361 -16.766 2.523 1 98.62 325 TYR B CA 1
ATOM 5878 C C . TYR B 1 325 ? -1.971 -16.484 3.967 1 98.62 325 TYR B C 1
ATOM 5880 O O . TYR B 1 325 ? -0.784 -16.438 4.297 1 98.62 325 TYR B O 1
ATOM 5888 N N . TRP B 1 326 ? -2.963 -16.281 4.809 1 98.62 326 TRP B N 1
ATOM 5889 C CA . TRP B 1 326 ? -2.721 -15.867 6.188 1 98.62 326 TRP B CA 1
ATOM 5890 C C . TRP B 1 326 ? -2.102 -17 7 1 98.62 326 TRP B C 1
ATOM 5892 O O . TRP B 1 326 ? -1.102 -16.797 7.691 1 98.62 326 TRP B O 1
ATOM 5902 N N . LEU B 1 327 ? -2.68 -18.188 6.898 1 98 327 LEU B N 1
ATOM 5903 C CA . LEU B 1 327 ? -2.334 -19.281 7.781 1 98 327 LEU B CA 1
ATOM 5904 C C . LEU B 1 327 ? -0.89 -19.719 7.566 1 98 327 LEU B C 1
ATOM 5906 O O . LEU B 1 327 ? -0.229 -20.188 8.5 1 98 327 LEU B O 1
ATOM 5910 N N . ILE B 1 328 ? -0.399 -19.531 6.391 1 95.5 328 ILE B N 1
ATOM 5911 C CA . ILE B 1 328 ? 0.939 -20.062 6.156 1 95.5 328 ILE B CA 1
ATOM 5912 C C . ILE B 1 328 ? 1.876 -18.938 5.742 1 95.5 328 ILE B C 1
ATOM 5914 O O . ILE B 1 328 ? 2.939 -19.172 5.168 1 95.5 328 ILE B O 1
ATOM 5918 N N . ASP B 1 329 ? 1.458 -17.641 5.914 1 96.44 329 ASP B N 1
ATOM 5919 C CA . ASP B 1 329 ? 2.279 -16.438 5.793 1 96.44 329 ASP B CA 1
ATOM 5920 C C . ASP B 1 329 ? 2.832 -16.297 4.379 1 96.44 329 ASP B C 1
ATOM 5922 O O . ASP B 1 329 ? 4.039 -16.125 4.191 1 96.44 329 ASP B O 1
ATOM 5926 N N . THR B 1 330 ? 1.995 -16.328 3.393 1 97.88 330 THR B N 1
ATOM 5927 C CA . THR B 1 330 ? 2.326 -16.359 1.974 1 97.88 330 THR B CA 1
ATOM 5928 C C . THR B 1 330 ? 2.734 -14.984 1.477 1 97.88 330 THR B C 1
ATOM 5930 O O . THR B 1 330 ? 3.684 -14.852 0.701 1 97.88 330 THR B O 1
ATOM 5933 N N . TYR B 1 331 ? 2.164 -13.938 1.935 1 98.25 331 TYR B N 1
ATOM 5934 C CA . TYR B 1 331 ? 2.148 -12.656 1.237 1 98.25 331 TYR B CA 1
ATOM 5935 C C . TYR B 1 331 ? 3.555 -12.07 1.132 1 98.25 331 TYR B C 1
ATOM 5937 O O . TYR B 1 331 ? 4.02 -11.75 0.036 1 98.25 331 TYR B O 1
ATOM 5945 N N . PRO B 1 332 ? 4.336 -11.984 2.219 1 97.81 332 PRO B N 1
ATOM 5946 C CA . PRO B 1 332 ? 5.676 -11.414 2.049 1 97.81 332 PRO B CA 1
ATOM 5947 C C . PRO B 1 332 ? 6.559 -12.25 1.126 1 97.81 332 PRO B C 1
ATOM 5949 O O . PRO B 1 332 ? 7.453 -11.711 0.465 1 97.81 332 PRO B O 1
ATOM 5952 N N . ARG B 1 333 ? 6.266 -13.508 1.017 1 97 333 ARG B N 1
ATOM 5953 C CA . ARG B 1 333 ? 7.137 -14.43 0.294 1 97 333 ARG B CA 1
ATOM 5954 C C . ARG B 1 333 ? 6.824 -14.414 -1.199 1 97 333 ARG B C 1
ATOM 5956 O O . ARG B 1 333 ? 7.676 -14.781 -2.018 1 97 333 ARG B O 1
ATOM 5963 N N . CYS B 1 334 ? 5.645 -14 -1.526 1 97.25 334 CYS B N 1
ATOM 5964 C CA . CYS B 1 334 ? 5.23 -14.219 -2.906 1 97.25 334 CYS B CA 1
ATOM 5965 C C . CYS B 1 334 ? 5.434 -12.961 -3.744 1 97.25 334 CYS B C 1
ATOM 5967 O O . CYS B 1 334 ? 5.488 -13.031 -4.973 1 97.25 334 CYS B O 1
ATOM 5969 N N . ILE B 1 335 ? 5.602 -11.781 -3.162 1 94.19 335 ILE B N 1
ATOM 5970 C CA . ILE B 1 335 ? 5.438 -10.555 -3.932 1 94.19 335 ILE B CA 1
ATOM 5971 C C . ILE B 1 335 ? 6.75 -10.219 -4.641 1 94.19 335 ILE B C 1
ATOM 5973 O O . ILE B 1 335 ? 6.793 -9.305 -5.473 1 94.19 335 ILE B O 1
ATOM 5977 N N . TYR B 1 336 ? 7.844 -10.984 -4.457 1 88.94 336 TYR B N 1
ATOM 5978 C CA . TYR B 1 336 ? 9.055 -10.867 -5.27 1 88.94 336 TYR B CA 1
ATOM 5979 C C . TYR B 1 336 ? 8.734 -11.039 -6.75 1 88.94 336 TYR B C 1
ATOM 5981 O O . TYR B 1 336 ? 9.438 -10.5 -7.609 1 88.94 336 TYR B O 1
ATOM 5989 N N . SER B 1 337 ? 7.684 -11.719 -6.996 1 80.31 337 SER B N 1
ATOM 5990 C CA . SER B 1 337 ? 7.305 -12.07 -8.359 1 80.31 337 SER B CA 1
ATOM 5991 C C . SER B 1 337 ? 6.75 -10.867 -9.109 1 80.31 337 SER B C 1
ATOM 5993 O O . SER B 1 337 ? 6.426 -10.961 -10.297 1 80.31 337 SER B O 1
ATOM 5995 N N . ASN B 1 338 ? 6.77 -9.766 -8.477 1 80.81 338 ASN B N 1
ATOM 5996 C CA . ASN B 1 338 ? 6.383 -8.539 -9.172 1 80.81 338 ASN B CA 1
ATOM 5997 C C . ASN B 1 338 ? 7.602 -7.711 -9.562 1 80.81 338 ASN B C 1
ATOM 5999 O O . ASN B 1 338 ? 7.473 -6.691 -10.242 1 80.81 338 ASN B O 1
ATOM 6003 N N . ARG B 1 339 ? 8.703 -8.148 -9.109 1 85.12 339 ARG B N 1
ATOM 6004 C CA . ARG B 1 339 ? 9.938 -7.539 -9.609 1 85.12 339 ARG B CA 1
ATOM 6005 C C . ARG B 1 339 ? 10.391 -8.219 -10.898 1 85.12 339 ARG B C 1
ATOM 6007 O O . ARG B 1 339 ? 11.164 -9.18 -10.859 1 85.12 339 ARG B O 1
ATOM 6014 N N . PHE B 1 340 ? 9.984 -7.715 -11.961 1 82.19 340 PHE B N 1
ATOM 6015 C CA . PHE B 1 340 ? 10.117 -8.32 -13.281 1 82.19 340 PHE B CA 1
ATOM 6016 C C . PHE B 1 340 ? 11.578 -8.367 -13.711 1 82.19 340 PHE B C 1
ATOM 6018 O O . PHE B 1 340 ? 12.367 -7.504 -13.328 1 82.19 340 PHE B O 1
ATOM 6025 N N . PRO B 1 341 ? 11.82 -9.367 -14.438 1 79 341 PRO B N 1
ATOM 6026 C CA . PRO B 1 341 ? 13.188 -9.438 -14.953 1 79 341 PRO B CA 1
ATOM 6027 C C . PRO B 1 341 ? 13.516 -8.289 -15.914 1 79 341 PRO B C 1
ATOM 6029 O O . PRO B 1 341 ? 12.609 -7.727 -16.531 1 79 341 PRO B O 1
ATOM 6032 N N . SER B 1 342 ? 14.742 -8.031 -15.977 1 76.25 342 SER B N 1
ATOM 6033 C CA . SER B 1 342 ? 15.195 -6.945 -16.828 1 76.25 342 SER B CA 1
ATOM 6034 C C . SER B 1 342 ? 14.883 -7.23 -18.297 1 76.25 342 SER B C 1
ATOM 6036 O O . SER B 1 342 ? 14.641 -6.305 -19.078 1 76.25 342 SER B O 1
ATOM 6038 N N . THR B 1 343 ? 14.93 -8.555 -18.641 1 79.94 343 THR B N 1
ATOM 6039 C CA . THR B 1 343 ? 14.578 -8.969 -20 1 79.94 343 THR B CA 1
ATOM 6040 C C . THR B 1 343 ? 13.359 -9.891 -19.984 1 79.94 343 THR B C 1
ATOM 6042 O O . THR B 1 343 ? 13.352 -10.898 -19.266 1 79.94 343 THR B O 1
ATOM 6045 N N . ILE B 1 344 ? 12.438 -9.492 -20.734 1 78.5 344 ILE B N 1
ATOM 6046 C CA . ILE B 1 344 ? 11.211 -10.281 -20.797 1 78.5 344 ILE B CA 1
ATOM 6047 C C . ILE B 1 344 ? 11.398 -11.445 -21.766 1 78.5 344 ILE B C 1
ATOM 6049 O O . ILE B 1 344 ? 11.82 -11.25 -22.922 1 78.5 344 ILE B O 1
ATOM 6053 N N . PRO B 1 345 ? 11.148 -12.625 -21.344 1 84.12 345 PRO B N 1
ATOM 6054 C CA . PRO B 1 345 ? 11.297 -13.797 -22.203 1 84.12 345 PRO B CA 1
ATOM 6055 C C . PRO B 1 345 ? 10.336 -13.781 -23.391 1 84.12 345 PRO B C 1
ATOM 6057 O O . PRO B 1 345 ? 9.164 -13.43 -23.234 1 84.12 345 PRO B O 1
ATOM 6060 N N . PHE B 1 346 ? 10.914 -14.18 -24.562 1 86.88 346 PHE B N 1
ATOM 6061 C CA . PHE B 1 346 ? 10.133 -14.25 -25.797 1 86.88 346 PHE B CA 1
ATOM 6062 C C . PHE B 1 346 ? 10.492 -15.508 -26.578 1 86.88 346 PHE B C 1
ATOM 6064 O O . PHE B 1 346 ? 11.156 -15.43 -27.625 1 86.88 346 PHE B O 1
ATOM 6071 N N . PRO B 1 347 ? 9.875 -16.641 -26.094 1 89.88 347 PRO B N 1
ATOM 6072 C CA . PRO B 1 347 ? 10.164 -17.875 -26.828 1 89.88 347 PRO B CA 1
ATOM 6073 C C . PRO B 1 347 ? 9.492 -17.938 -28.188 1 89.88 347 PRO B C 1
ATOM 6075 O O . PRO B 1 347 ? 8.266 -17.875 -28.281 1 89.88 347 PRO B O 1
ATOM 6078 N N . GLU B 1 348 ? 10.297 -18.141 -29.234 1 89.19 348 GLU B N 1
ATOM 6079 C CA . GLU B 1 348 ? 9.773 -18.078 -30.594 1 89.19 348 GLU B CA 1
ATOM 6080 C C . GLU B 1 348 ? 9.758 -19.469 -31.234 1 89.19 348 GLU B C 1
ATOM 6082 O O . GLU B 1 348 ? 9.102 -19.672 -32.25 1 89.19 348 GLU B O 1
ATOM 6087 N N . ASP B 1 349 ? 10.32 -20.391 -30.625 1 91.06 349 ASP B N 1
ATOM 6088 C CA . ASP B 1 349 ? 10.539 -21.656 -31.312 1 91.06 349 ASP B CA 1
ATOM 6089 C C . ASP B 1 349 ? 9.633 -22.75 -30.734 1 91.06 349 ASP B C 1
ATOM 6091 O O . ASP B 1 349 ? 9.781 -23.922 -31.094 1 91.06 349 ASP B O 1
ATOM 6095 N N . LYS B 1 350 ? 8.773 -22.422 -29.828 1 94.06 350 LYS B N 1
ATOM 6096 C CA . LYS B 1 350 ? 7.828 -23.375 -29.25 1 94.06 350 LYS B CA 1
ATOM 6097 C C . LYS B 1 350 ? 6.391 -22.969 -29.562 1 94.06 350 LYS B C 1
ATOM 6099 O O . LYS B 1 350 ? 6.055 -21.797 -29.547 1 94.06 350 LYS B O 1
ATOM 6104 N N . PRO B 1 351 ? 5.555 -24 -29.906 1 96.06 351 PRO B N 1
ATOM 6105 C CA . PRO B 1 351 ? 4.141 -23.672 -30.125 1 96.06 351 PRO B CA 1
ATOM 6106 C C . PRO B 1 351 ? 3.545 -22.875 -28.953 1 96.06 351 PRO B C 1
ATOM 6108 O O . PRO B 1 351 ? 3.793 -23.203 -27.797 1 96.06 351 PRO B O 1
ATOM 6111 N N . PHE B 1 352 ? 2.801 -21.844 -29.328 1 96.12 352 PHE B N 1
ATOM 6112 C CA . PHE B 1 352 ? 2.254 -20.906 -28.359 1 96.12 352 PHE B CA 1
ATOM 6113 C C . PHE B 1 352 ? 0.748 -20.75 -28.531 1 96.12 352 PHE B C 1
ATOM 6115 O O . PHE B 1 352 ? 0.243 -20.766 -29.656 1 96.12 352 PHE B O 1
ATOM 6122 N N . GLY B 1 353 ? 0.023 -20.719 -27.438 1 96.81 353 GLY B N 1
ATOM 6123 C CA . GLY B 1 353 ? -1.402 -20.422 -27.438 1 96.81 353 GLY B CA 1
ATOM 6124 C C . GLY B 1 353 ? -1.795 -19.344 -26.453 1 96.81 353 GLY B C 1
ATOM 6125 O O . GLY B 1 353 ? -1.153 -19.188 -25.406 1 96.81 353 GLY B O 1
ATOM 6126 N N . VAL B 1 354 ? -2.885 -18.656 -26.797 1 95.5 354 VAL B N 1
ATOM 6127 C CA . VAL B 1 354 ? -3.342 -17.594 -25.906 1 95.5 354 VAL B CA 1
ATOM 6128 C C . VAL B 1 354 ? -4.863 -17.625 -25.797 1 95.5 354 VAL B C 1
ATOM 6130 O O . VAL B 1 354 ? -5.559 -17.844 -26.797 1 95.5 354 VAL B O 1
ATOM 6133 N N . ALA B 1 355 ? -5.324 -17.516 -24.609 1 94.94 355 ALA B N 1
ATOM 6134 C CA . ALA B 1 355 ? -6.73 -17.297 -24.297 1 94.94 355 ALA B CA 1
ATOM 6135 C C . ALA B 1 355 ? -6.98 -15.867 -23.844 1 94.94 355 ALA B C 1
ATOM 6137 O O . ALA B 1 355 ? -6.316 -15.367 -22.938 1 94.94 355 ALA B O 1
ATOM 6138 N N . ASN B 1 356 ? -7.91 -15.18 -24.469 1 92.62 356 ASN B N 1
ATOM 6139 C CA . ASN B 1 356 ? -8.211 -13.781 -24.188 1 92.62 356 ASN B CA 1
ATOM 6140 C C . ASN B 1 356 ? -9.609 -13.617 -23.594 1 92.62 356 ASN B C 1
ATOM 6142 O O . ASN B 1 356 ? -10.609 -13.906 -24.25 1 92.62 356 ASN B O 1
ATOM 6146 N N . PHE B 1 357 ? -9.656 -13.211 -22.344 1 92.5 357 PHE B N 1
ATOM 6147 C CA . PHE B 1 357 ? -10.922 -13.016 -21.656 1 92.5 357 PHE B CA 1
ATOM 6148 C C . PHE B 1 357 ? -11.281 -11.531 -21.594 1 92.5 357 PHE B C 1
ATOM 6150 O O . PHE B 1 357 ? -10.406 -10.68 -21.469 1 92.5 357 PHE B O 1
ATOM 6157 N N . PRO B 1 358 ? -12.555 -11.148 -21.625 1 90.5 358 PRO B N 1
ATOM 6158 C CA . PRO B 1 358 ? -12.969 -9.758 -21.828 1 90.5 358 PRO B CA 1
ATOM 6159 C C . PRO B 1 358 ? -12.602 -8.852 -20.656 1 90.5 358 PRO B C 1
ATOM 6161 O O . PRO B 1 358 ? -12.359 -7.656 -20.859 1 90.5 358 PRO B O 1
ATOM 6164 N N . ARG B 1 359 ? -12.508 -9.367 -19.391 1 91.5 359 ARG B N 1
ATOM 6165 C CA . ARG B 1 359 ? -12.25 -8.508 -18.25 1 91.5 359 ARG B CA 1
ATOM 6166 C C . ARG B 1 359 ? -10.844 -8.742 -17.688 1 91.5 359 ARG B C 1
ATOM 6168 O O . ARG B 1 359 ? -10.539 -8.344 -16.562 1 91.5 359 ARG B O 1
ATOM 6175 N N . GLU B 1 360 ? -10.039 -9.406 -18.531 1 92.06 360 GLU B N 1
ATOM 6176 C CA . GLU B 1 360 ? -8.617 -9.43 -18.234 1 92.06 360 GLU B CA 1
ATOM 6177 C C . GLU B 1 360 ? -8.008 -8.031 -18.312 1 92.06 360 GLU B C 1
ATOM 6179 O O . GLU B 1 360 ? -8.18 -7.336 -19.328 1 92.06 360 GLU B O 1
ATOM 6184 N N . PRO B 1 361 ? -7.297 -7.586 -17.281 1 88.69 361 PRO B N 1
ATOM 6185 C CA . PRO B 1 361 ? -6.754 -6.227 -17.266 1 88.69 361 PRO B CA 1
ATOM 6186 C C . PRO B 1 361 ? -5.734 -5.988 -18.375 1 88.69 361 PRO B C 1
ATOM 6188 O O . PRO B 1 361 ? -5.551 -4.852 -18.828 1 88.69 361 PRO B O 1
ATOM 6191 N N . VAL B 1 362 ? -5.059 -7.02 -18.797 1 88.25 362 VAL B N 1
ATOM 6192 C CA . VAL B 1 362 ? -4.082 -6.91 -19.875 1 88.25 362 VAL B CA 1
ATOM 6193 C C . VAL B 1 362 ? -4.559 -7.703 -21.094 1 88.25 362 VAL B C 1
ATOM 6195 O O . VAL B 1 362 ? -4.227 -8.883 -21.234 1 88.25 362 VAL B O 1
ATOM 6198 N N . PRO B 1 363 ? -5.16 -6.98 -21.984 1 87.69 363 PRO B N 1
ATOM 6199 C CA . PRO B 1 363 ? -5.715 -7.688 -23.141 1 87.69 363 PRO B CA 1
ATOM 6200 C C . PRO B 1 363 ? -4.641 -8.133 -24.141 1 87.69 363 PRO B C 1
ATOM 6202 O O . PRO B 1 363 ? -3.557 -7.547 -24.172 1 87.69 363 PRO B O 1
ATOM 6205 N N . ALA B 1 364 ? -5.02 -9.148 -24.875 1 90.25 364 ALA B N 1
ATOM 6206 C CA . ALA B 1 364 ? -4.168 -9.703 -25.938 1 90.25 364 ALA B CA 1
ATOM 6207 C C . ALA B 1 364 ? -4.906 -9.742 -27.266 1 90.25 364 ALA B C 1
ATOM 6209 O O . ALA B 1 364 ? -5.25 -10.82 -27.766 1 90.25 364 ALA B O 1
ATOM 6210 N N . PRO B 1 365 ? -5.02 -8.555 -27.859 1 91.69 365 PRO B N 1
ATOM 6211 C CA . PRO B 1 365 ? -5.699 -8.57 -29.156 1 91.69 365 PRO B CA 1
ATOM 6212 C C . PRO B 1 365 ? -5.008 -9.461 -30.188 1 91.69 365 PRO B C 1
ATOM 6214 O O . PRO B 1 365 ? -3.775 -9.484 -30.25 1 91.69 365 PRO B O 1
ATOM 6217 N N . ARG B 1 366 ? -5.77 -10.117 -30.984 1 93.06 366 ARG B N 1
ATOM 6218 C CA . ARG B 1 366 ? -5.258 -11.125 -31.906 1 93.06 366 ARG B CA 1
ATOM 6219 C C . ARG B 1 366 ? -4.203 -10.531 -32.844 1 93.06 366 ARG B C 1
ATOM 6221 O O . ARG B 1 366 ? -3.137 -11.125 -33.031 1 93.06 366 ARG B O 1
ATOM 6228 N N . ALA B 1 367 ? -4.512 -9.367 -33.375 1 93.19 367 ALA B N 1
ATOM 6229 C CA . ALA B 1 367 ? -3.613 -8.75 -34.344 1 93.19 367 ALA B CA 1
ATOM 6230 C C . ALA B 1 367 ? -2.244 -8.477 -33.75 1 93.19 367 ALA B C 1
ATOM 6232 O O . ALA B 1 367 ? -1.213 -8.688 -34.375 1 93.19 367 ALA B O 1
ATOM 6233 N N . TRP B 1 368 ? -2.238 -8.039 -32.562 1 92.12 368 TRP B N 1
ATOM 6234 C CA . TRP B 1 368 ? -0.995 -7.742 -31.859 1 92.12 368 TRP B CA 1
ATOM 6235 C C . TRP B 1 368 ? -0.248 -9.023 -31.516 1 92.12 368 TRP B C 1
ATOM 6237 O O . TRP B 1 368 ? 0.974 -9.102 -31.656 1 92.12 368 TRP B O 1
ATOM 6247 N N . VAL B 1 369 ? -0.953 -10.055 -31.078 1 92.19 369 VAL B N 1
ATOM 6248 C CA . VAL B 1 369 ? -0.343 -11.32 -30.672 1 92.19 369 VAL B CA 1
ATOM 6249 C C . VAL B 1 369 ? 0.305 -11.992 -31.875 1 92.19 369 VAL B C 1
ATOM 6251 O O . VAL B 1 369 ? 1.428 -12.5 -31.781 1 92.19 369 VAL B O 1
ATOM 6254 N N . GLU B 1 370 ? -0.394 -12 -32.938 1 92.19 370 GLU B N 1
ATOM 6255 C CA . GLU B 1 370 ? 0.113 -12.641 -34.156 1 92.19 370 GLU B CA 1
ATOM 6256 C C . GLU B 1 370 ? 1.396 -11.969 -34.625 1 92.19 370 GLU B C 1
ATOM 6258 O O . GLU B 1 370 ? 2.303 -12.633 -35.125 1 92.19 370 GLU B O 1
ATOM 6263 N N . LYS B 1 371 ? 1.419 -10.719 -34.438 1 89.19 371 LYS B N 1
ATOM 6264 C CA . LYS B 1 371 ? 2.602 -9.969 -34.844 1 89.19 371 LYS B CA 1
ATOM 6265 C C . LYS B 1 371 ? 3.76 -10.195 -33.875 1 89.19 371 LYS B C 1
ATOM 6267 O O . LYS B 1 371 ? 4.914 -10.297 -34.312 1 89.19 371 LYS B O 1
ATOM 6272 N N . THR B 1 372 ? 3.463 -10.273 -32.656 1 87.62 372 THR B N 1
ATOM 6273 C CA . THR B 1 372 ? 4.469 -10.328 -31.609 1 87.62 372 THR B CA 1
ATOM 6274 C C . THR B 1 372 ? 4.973 -11.758 -31.406 1 87.62 372 THR B C 1
ATOM 6276 O O . THR B 1 372 ? 6.141 -11.969 -31.062 1 87.62 372 THR B O 1
ATOM 6279 N N . PHE B 1 373 ? 4.074 -12.719 -31.594 1 89.56 373 PHE B N 1
ATOM 6280 C CA . PHE B 1 373 ? 4.391 -14.125 -31.391 1 89.56 373 PHE B CA 1
ATOM 6281 C C . PHE B 1 373 ? 4.156 -14.922 -32.656 1 89.56 373 PHE B C 1
ATOM 6283 O O . PHE B 1 373 ? 3.121 -15.578 -32.812 1 89.56 373 PHE B O 1
ATOM 6290 N N . PRO B 1 374 ? 5.156 -15 -33.469 1 90.88 374 PRO B N 1
ATOM 6291 C CA . PRO B 1 374 ? 4.977 -15.695 -34.719 1 90.88 374 PRO B CA 1
ATOM 6292 C C . PRO B 1 374 ? 4.742 -17.188 -34.562 1 90.88 374 PRO B C 1
ATOM 6294 O O . PRO B 1 374 ? 4.293 -17.859 -35.5 1 90.88 374 PRO B O 1
ATOM 6297 N N . ASN B 1 375 ? 5.051 -17.75 -33.469 1 93.56 375 ASN B N 1
ATOM 6298 C CA . ASN B 1 375 ? 4.863 -19.156 -33.188 1 93.56 375 ASN B CA 1
ATOM 6299 C C . ASN B 1 375 ? 3.465 -19.453 -32.625 1 93.56 375 ASN B C 1
ATOM 6301 O O . ASN B 1 375 ? 3.199 -20.547 -32.125 1 93.56 375 ASN B O 1
ATOM 6305 N N . LEU B 1 376 ? 2.547 -18.5 -32.781 1 95.44 376 LEU B N 1
ATOM 6306 C CA . LEU B 1 376 ? 1.17 -18.672 -32.312 1 95.44 376 LEU B CA 1
ATOM 6307 C C . LEU B 1 376 ? 0.464 -19.75 -33.125 1 95.44 376 LEU B C 1
ATOM 6309 O O . LEU B 1 376 ? 0.393 -19.672 -34.344 1 95.44 376 LEU B O 1
ATOM 6313 N N . ILE B 1 377 ? -0.094 -20.75 -32.438 1 96.5 377 ILE B N 1
ATOM 6314 C CA . ILE B 1 377 ? -0.807 -21.812 -33.156 1 96.5 377 ILE B CA 1
ATOM 6315 C C . ILE B 1 377 ? -2.254 -21.875 -32.688 1 96.5 377 ILE B C 1
ATOM 6317 O O . ILE B 1 377 ? -3.088 -22.547 -33.281 1 96.5 377 ILE B O 1
ATOM 6321 N N . PHE B 1 378 ? -2.541 -21.141 -31.594 1 97.12 378 PHE B N 1
ATOM 6322 C CA . PHE B 1 378 ? -3.877 -21.156 -31.016 1 97.12 378 PHE B CA 1
ATOM 6323 C C . PHE B 1 378 ? -4.227 -19.797 -30.422 1 97.12 378 PHE B C 1
ATOM 6325 O O . PHE B 1 378 ? -3.434 -19.219 -29.672 1 97.12 378 PHE B O 1
ATOM 6332 N N . TYR B 1 379 ? -5.336 -19.266 -30.766 1 96.31 379 TYR B N 1
ATOM 6333 C CA . TYR B 1 379 ? -5.895 -18.047 -30.203 1 96.31 379 TYR B CA 1
ATOM 6334 C C . TYR B 1 379 ? -7.398 -18.172 -30 1 96.31 379 TYR B C 1
ATOM 6336 O O . TYR B 1 379 ? -8.117 -18.641 -30.891 1 96.31 379 TYR B O 1
ATOM 6344 N N . LYS B 1 380 ? -7.816 -17.75 -28.844 1 95.88 380 LYS B N 1
ATOM 6345 C CA . LYS B 1 380 ? -9.258 -17.797 -28.594 1 95.88 380 LYS B CA 1
ATOM 6346 C C . LYS B 1 380 ? -9.719 -16.594 -27.797 1 95.88 380 LYS B C 1
ATOM 6348 O O . LYS B 1 380 ? -9.172 -16.297 -26.734 1 95.88 380 LYS B O 1
ATOM 6353 N N . ASP B 1 381 ? -10.789 -15.945 -28.297 1 93.75 381 ASP B N 1
ATOM 6354 C CA . ASP B 1 381 ? -11.523 -14.922 -27.562 1 93.75 381 ASP B CA 1
ATOM 6355 C C . ASP B 1 381 ? -12.719 -15.523 -26.828 1 93.75 381 ASP B C 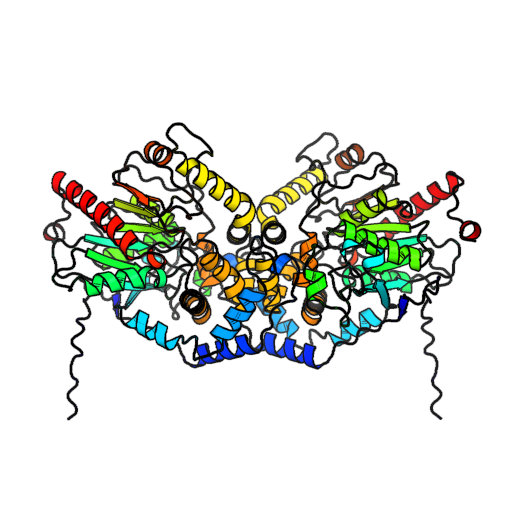1
ATOM 6357 O O . ASP B 1 381 ? -13.531 -16.219 -27.422 1 93.75 381 ASP B O 1
ATOM 6361 N N . TYR B 1 382 ? -12.734 -15.25 -25.609 1 94.25 382 TYR B N 1
ATOM 6362 C CA . TYR B 1 382 ? -13.875 -15.719 -24.828 1 94.25 382 TYR B CA 1
ATOM 6363 C C . TYR B 1 382 ? -14.922 -14.617 -24.672 1 94.25 382 TYR B C 1
ATOM 6365 O O . TYR B 1 382 ? -14.602 -13.43 -24.766 1 94.25 382 TYR B O 1
ATOM 6373 N N . GLU B 1 383 ? -16.172 -14.992 -24.422 1 92.06 383 GLU B N 1
ATOM 6374 C CA . GLU B 1 383 ? -17.266 -14.047 -24.297 1 92.06 383 GLU B CA 1
ATOM 6375 C C . GLU B 1 383 ? -17.422 -13.555 -22.859 1 92.06 383 GLU B C 1
ATOM 6377 O O . GLU B 1 383 ? -17.969 -12.477 -22.625 1 92.06 383 GLU B O 1
ATOM 6382 N N . LYS B 1 384 ? -16.953 -14.406 -21.969 1 94.62 384 LYS B N 1
ATOM 6383 C CA . LYS B 1 384 ? -17.078 -14.062 -20.562 1 94.62 384 LYS B CA 1
ATOM 6384 C C . LYS B 1 384 ? -15.82 -14.469 -19.781 1 94.62 384 LYS B C 1
ATOM 6386 O O . LYS B 1 384 ? -15.109 -15.398 -20.188 1 94.62 384 LYS B O 1
ATOM 6391 N N . GLY B 1 385 ? -15.641 -13.766 -18.703 1 94.88 385 GLY B N 1
ATOM 6392 C CA . GLY B 1 385 ? -14.523 -14.094 -17.828 1 94.88 385 GLY B CA 1
ATOM 6393 C C . GLY B 1 385 ? -13.547 -12.945 -17.641 1 94.88 385 GLY B C 1
ATOM 6394 O O . GLY B 1 385 ? -13.562 -11.984 -18.422 1 94.88 385 GLY B O 1
ATOM 6395 N N . GLY B 1 386 ? -12.75 -13.102 -16.594 1 94.81 386 GLY B N 1
ATOM 6396 C CA . GLY B 1 386 ? -11.75 -12.094 -16.281 1 94.81 386 GLY B CA 1
ATOM 6397 C C . GLY B 1 386 ? -10.391 -12.68 -15.938 1 94.81 386 GLY B C 1
ATOM 6398 O O . GLY B 1 386 ? -9.883 -13.531 -16.656 1 94.81 386 GLY B O 1
ATOM 6399 N N . HIS B 1 387 ? -9.797 -12.164 -14.898 1 95.62 387 HIS B N 1
ATOM 6400 C CA . HIS B 1 387 ? -8.414 -12.438 -14.531 1 95.62 387 HIS B CA 1
ATOM 6401 C C . HIS B 1 387 ? -8.258 -13.852 -13.977 1 95.62 387 HIS B C 1
ATOM 6403 O O . HIS B 1 387 ? -7.168 -14.422 -14 1 95.62 387 HIS B O 1
ATOM 6409 N N . PHE B 1 388 ? -9.375 -14.414 -13.469 1 97.25 388 PHE B N 1
ATOM 6410 C CA . PHE B 1 388 ? -9.344 -15.727 -12.844 1 97.25 388 PHE B CA 1
ATOM 6411 C C . PHE B 1 388 ? -10.258 -16.703 -13.586 1 97.25 388 PHE B C 1
ATOM 6413 O O . PHE B 1 388 ? -11.172 -17.281 -12.992 1 97.25 388 PHE B O 1
ATOM 6420 N N . PRO B 1 389 ? -9.883 -17.016 -14.789 1 96.5 389 PRO B N 1
ATOM 6421 C CA . PRO B 1 389 ? -10.812 -17.797 -15.602 1 96.5 389 PRO B CA 1
ATOM 6422 C C . PRO B 1 389 ? -11.07 -19.188 -15.023 1 96.5 389 PRO B C 1
ATOM 6424 O O . PRO B 1 389 ? -12.18 -19.719 -15.148 1 96.5 389 PRO B O 1
ATOM 6427 N N . ALA B 1 390 ? -10.078 -19.797 -14.375 1 97.25 390 ALA B N 1
ATOM 6428 C CA . ALA B 1 390 ? -10.242 -21.141 -13.805 1 97.25 390 ALA B CA 1
ATOM 6429 C C . ALA B 1 390 ? -11.242 -21.125 -12.648 1 97.25 390 ALA B C 1
ATOM 6431 O O . ALA B 1 390 ? -11.844 -22.156 -12.328 1 97.25 390 ALA B O 1
ATOM 6432 N N . LEU B 1 391 ? -11.445 -19.969 -11.992 1 98 391 LEU B N 1
ATOM 6433 C CA . LEU B 1 391 ? -12.422 -19.812 -10.922 1 98 391 LEU B CA 1
ATOM 6434 C C . LEU B 1 391 ? -13.758 -19.328 -11.477 1 98 391 LEU B C 1
ATOM 6436 O O . LEU B 1 391 ? -14.82 -19.734 -11 1 98 391 LEU B O 1
ATOM 6440 N N . GLU B 1 392 ? -13.68 -18.469 -12.492 1 97.75 392 GLU B N 1
ATOM 6441 C CA . GLU B 1 392 ? -14.875 -17.812 -13.023 1 97.75 392 GLU B CA 1
ATOM 6442 C C . GLU B 1 392 ? -15.672 -18.766 -13.906 1 97.75 392 GLU B C 1
ATOM 6444 O O . GLU B 1 392 ? -16.891 -18.844 -13.797 1 97.75 392 GLU B O 1
ATOM 6449 N N . ASP B 1 393 ? -14.984 -19.469 -14.766 1 96.88 393 ASP B N 1
ATOM 6450 C CA . ASP B 1 393 ? -15.602 -20.422 -15.688 1 96.88 393 ASP B CA 1
ATOM 6451 C C . ASP B 1 393 ? -14.648 -21.578 -16 1 96.88 393 ASP B C 1
ATOM 6453 O O . ASP B 1 393 ? -14.133 -21.672 -17.109 1 96.88 393 ASP B O 1
ATOM 6457 N N . PRO B 1 394 ? -14.586 -22.516 -15.062 1 97.5 394 PRO B N 1
ATOM 6458 C CA . PRO B 1 394 ? -13.633 -23.609 -15.219 1 97.5 394 PRO B CA 1
ATOM 6459 C C . PRO B 1 394 ? -13.93 -24.484 -16.438 1 97.5 394 PRO B C 1
ATOM 6461 O O . PRO B 1 394 ? -13 -25.016 -17.062 1 97.5 394 PRO B O 1
ATOM 6464 N N . THR B 1 395 ? -15.141 -24.594 -16.828 1 97.62 395 THR B N 1
ATOM 6465 C CA . THR B 1 395 ? -15.516 -25.391 -17.984 1 97.62 395 THR B CA 1
ATOM 6466 C C . THR B 1 395 ? -14.977 -24.781 -19.266 1 97.62 395 THR B C 1
ATOM 6468 O O . THR B 1 395 ? -14.352 -25.469 -20.078 1 97.62 395 THR B O 1
ATOM 6471 N N . ALA B 1 396 ? -15.227 -23.531 -19.422 1 97.06 396 ALA B N 1
ATOM 6472 C CA . ALA B 1 396 ? -14.758 -22.844 -20.625 1 97.06 396 ALA B CA 1
ATOM 6473 C C . ALA B 1 396 ? -13.234 -22.812 -20.672 1 97.06 396 ALA B C 1
ATOM 6475 O O . ALA B 1 396 ? -12.641 -23.016 -21.734 1 97.06 396 ALA B O 1
ATOM 6476 N N . MET B 1 397 ? -12.648 -22.547 -19.594 1 96.5 397 MET B N 1
ATOM 6477 C CA . MET B 1 397 ? -11.188 -22.484 -19.547 1 96.5 397 MET B CA 1
ATOM 6478 C C . MET B 1 397 ? -10.57 -23.828 -19.891 1 96.5 397 MET B C 1
ATOM 6480 O O . MET B 1 397 ? -9.641 -23.906 -20.703 1 96.5 397 MET B O 1
ATOM 6484 N N . LEU B 1 398 ? -11.078 -24.906 -19.281 1 97.5 398 LEU B N 1
ATOM 6485 C CA . LEU B 1 398 ? -10.562 -26.234 -19.531 1 97.5 398 LEU B CA 1
ATOM 6486 C C . LEU B 1 398 ? -10.766 -26.625 -20.984 1 97.5 398 LEU B C 1
ATOM 6488 O O . LEU B 1 398 ? -9.875 -27.219 -21.609 1 97.5 398 LEU B O 1
ATOM 6492 N N . ALA B 1 399 ? -11.914 -26.297 -21.531 1 97.5 399 ALA B N 1
ATOM 6493 C CA . ALA B 1 399 ? -12.188 -26.609 -22.938 1 97.5 399 ALA B CA 1
ATOM 6494 C C . ALA B 1 399 ? -11.18 -25.938 -23.859 1 97.5 399 ALA B C 1
ATOM 6496 O O . ALA B 1 399 ? -10.695 -26.562 -24.812 1 97.5 399 ALA B O 1
ATOM 6497 N N . GLY B 1 400 ? -10.906 -24.688 -23.641 1 97.19 400 GLY B N 1
ATOM 6498 C CA . GLY B 1 400 ? -9.906 -23.984 -24.438 1 97.19 400 GLY B CA 1
ATOM 6499 C C . GLY B 1 400 ? -8.516 -24.578 -24.312 1 97.19 400 GLY B C 1
ATOM 6500 O O . GLY B 1 400 ? -7.805 -24.719 -25.297 1 97.19 400 GLY B O 1
ATOM 6501 N N . LEU B 1 401 ? -8.133 -24.922 -23.094 1 97.25 401 LEU B N 1
ATOM 6502 C CA . LEU B 1 401 ? -6.832 -25.531 -22.875 1 97.25 401 LEU B CA 1
ATOM 6503 C C . LEU B 1 401 ? -6.734 -26.875 -23.594 1 97.25 401 LEU B C 1
ATOM 6505 O O . LEU B 1 401 ? -5.707 -27.188 -24.203 1 97.25 401 LEU B O 1
ATOM 6509 N N . GLU B 1 402 ? -7.777 -27.656 -23.578 1 97.25 402 GLU B N 1
ATOM 6510 C CA . GLU B 1 402 ? -7.805 -28.953 -24.234 1 97.25 402 GLU B CA 1
ATOM 6511 C C . GLU B 1 402 ? -7.699 -28.797 -25.75 1 97.25 402 GLU B C 1
ATOM 6513 O O . GLU B 1 402 ? -7.062 -29.609 -26.438 1 97.25 402 GLU B O 1
ATOM 6518 N N . GLU B 1 403 ? -8.336 -27.734 -26.266 1 97.44 403 GLU B N 1
ATOM 6519 C CA . GLU B 1 403 ? -8.203 -27.453 -27.703 1 97.44 403 GLU B CA 1
ATOM 6520 C C . GLU B 1 403 ? -6.754 -27.156 -28.078 1 97.44 403 GLU B C 1
ATOM 6522 O O . GLU B 1 403 ? -6.262 -27.641 -29.094 1 97.44 403 GLU B O 1
ATOM 6527 N N . PHE B 1 404 ? -6.105 -26.391 -27.328 1 97.75 404 PHE B N 1
ATOM 6528 C CA . PHE B 1 404 ? -4.699 -26.078 -27.547 1 97.75 404 PHE B CA 1
ATOM 6529 C C . PHE B 1 404 ? -3.85 -27.344 -27.484 1 97.75 404 PHE B C 1
ATOM 6531 O O . PHE B 1 404 ? -3.014 -27.578 -28.359 1 97.75 404 PHE B O 1
ATOM 6538 N N . LEU B 1 405 ? -4.078 -28.156 -26.406 1 96.94 405 LEU B N 1
ATOM 6539 C CA . LEU B 1 405 ? -3.309 -29.375 -26.203 1 96.94 405 LEU B CA 1
ATOM 6540 C C . LEU B 1 405 ? -3.486 -30.328 -27.391 1 96.94 405 LEU B C 1
ATOM 6542 O O . LEU B 1 405 ? -2.537 -31 -27.797 1 96.94 405 LEU B O 1
ATOM 6546 N N . ALA B 1 406 ? -4.664 -30.359 -27.922 1 95.56 406 ALA B N 1
ATOM 6547 C CA . ALA B 1 406 ? -4.93 -31.203 -29.094 1 95.56 406 ALA B CA 1
ATOM 6548 C C . ALA B 1 406 ? -4.121 -30.734 -30.297 1 95.56 406 ALA B C 1
ATOM 6550 O O . ALA B 1 406 ? -3.588 -31.547 -31.047 1 95.56 406 ALA B O 1
ATOM 6551 N N . LYS B 1 407 ? -4.031 -29.484 -30.422 1 95.25 407 LYS B N 1
ATOM 6552 C CA . LYS B 1 407 ? -3.254 -28.922 -31.516 1 95.25 407 LYS B CA 1
ATOM 6553 C C . LYS B 1 407 ? -1.769 -29.234 -31.359 1 95.25 407 LYS B C 1
ATOM 6555 O O . LYS B 1 407 ? -1.089 -29.547 -32.344 1 95.25 407 LYS B O 1
ATOM 6560 N N . VAL B 1 408 ? -1.273 -29.094 -30.188 1 95.38 408 VAL B N 1
ATOM 6561 C CA . VAL B 1 408 ? 0.135 -29.359 -29.906 1 95.38 408 VAL B CA 1
ATOM 6562 C C . VAL B 1 408 ? 0.448 -30.828 -30.156 1 95.38 408 VAL B C 1
ATOM 6564 O O . VAL B 1 408 ? 1.479 -31.172 -30.75 1 95.38 408 VAL B O 1
ATOM 6567 N N . LYS B 1 409 ? -0.386 -31.719 -29.688 1 89.31 409 LYS B N 1
ATOM 6568 C CA . LYS B 1 409 ? -0.196 -33.156 -29.859 1 89.31 409 LYS B CA 1
ATOM 6569 C C . LYS B 1 409 ? -0.097 -33.531 -31.344 1 89.31 409 LYS B C 1
ATOM 6571 O O . LYS B 1 409 ? 0.727 -34.344 -31.734 1 89.31 409 LYS B O 1
ATOM 6576 N N . SER B 1 410 ? -0.866 -32.938 -32.062 1 83.94 410 SER B N 1
ATOM 6577 C CA . SER B 1 410 ? -0.869 -33.188 -33.5 1 83.94 410 SER B CA 1
ATOM 6578 C C . SER B 1 410 ? 0.436 -32.719 -34.156 1 83.94 410 SER B C 1
ATOM 6580 O O . SER B 1 410 ? 0.914 -33.344 -35.094 1 83.94 410 SER B O 1
ATOM 6582 N N . MET B 1 411 ? 1.072 -31.766 -33.656 1 81 411 MET B N 1
ATOM 6583 C CA . MET B 1 411 ? 2.316 -31.219 -34.188 1 81 411 MET B CA 1
ATOM 6584 C C . MET B 1 411 ? 3.512 -32.062 -33.75 1 81 411 MET B C 1
ATOM 6586 O O . MET B 1 411 ? 4.434 -32.281 -34.531 1 81 411 MET B O 1
ATOM 6590 N N . ILE B 1 412 ? 3.527 -32.469 -32.594 1 70.19 412 ILE B N 1
ATOM 6591 C CA . ILE B 1 412 ? 4.633 -33.25 -32.094 1 70.19 412 ILE B CA 1
ATOM 6592 C C . ILE B 1 412 ? 4.648 -34.625 -32.781 1 70.19 412 ILE B C 1
ATOM 6594 O O . ILE B 1 412 ? 5.711 -35.125 -33.125 1 70.19 412 ILE B O 1
ATOM 6598 N N . HIS B 1 413 ? 3.555 -35.25 -32.969 1 59.81 413 HIS B N 1
ATOM 6599 C CA . HIS B 1 413 ? 3.455 -36.531 -33.688 1 59.81 413 HIS B CA 1
ATOM 6600 C C . HIS B 1 413 ? 3.887 -36.344 -35.156 1 59.81 413 HIS B C 1
ATOM 6602 O O . HIS B 1 413 ? 4.52 -37.25 -35.719 1 59.81 413 HIS B O 1
ATOM 6608 N N . ALA B 1 414 ? 3.574 -35.25 -35.844 1 54.16 414 ALA B N 1
ATOM 6609 C CA . ALA B 1 414 ? 3.926 -35.031 -37.25 1 54.16 414 ALA B CA 1
ATOM 6610 C C . ALA B 1 414 ? 5.438 -34.906 -37.438 1 54.16 414 ALA B C 1
ATOM 6612 O O . ALA B 1 414 ? 5.992 -35.344 -38.438 1 54.16 414 ALA B O 1
ATOM 6613 N N . ASP B 1 415 ? 6.031 -34.188 -36.562 1 48.81 415 ASP B N 1
ATOM 6614 C CA . ASP B 1 415 ? 7.465 -33.969 -36.719 1 48.81 415 ASP B CA 1
ATOM 6615 C C . ASP B 1 415 ? 8.242 -35.219 -36.375 1 48.81 415 ASP B C 1
ATOM 6617 O O . ASP B 1 415 ? 9.477 -35.25 -36.438 1 48.81 415 ASP B O 1
ATOM 6621 N N . GLY B 1 416 ? 7.684 -36.531 -36.375 1 42.56 416 GLY B N 1
ATOM 6622 C CA . GLY B 1 416 ? 8.367 -37.75 -36 1 42.56 416 GLY B CA 1
ATOM 6623 C C . GLY B 1 416 ? 8.797 -37.781 -34.531 1 42.56 416 GLY B C 1
ATOM 6624 O O . GLY B 1 416 ? 9.641 -38.594 -34.156 1 42.56 416 GLY B O 1
ATOM 6625 N N . ASN B 1 417 ? 8.891 -36.781 -33.812 1 37.97 417 ASN B N 1
ATOM 6626 C CA . ASN B 1 417 ? 9.648 -36.5 -32.594 1 37.97 417 ASN B CA 1
ATOM 6627 C C . ASN B 1 417 ? 9.133 -37.281 -31.406 1 37.97 417 ASN B C 1
ATOM 6629 O O . ASN B 1 417 ? 7.957 -37.656 -31.359 1 37.97 417 ASN B O 1
ATOM 6633 N N . PRO B 1 418 ? 10.133 -37.75 -30.328 1 40.03 418 PRO B N 1
ATOM 6634 C CA . PRO B 1 418 ? 10.305 -38.625 -29.156 1 40.03 418 PRO B CA 1
ATOM 6635 C C . PRO B 1 418 ? 9.242 -38.375 -28.094 1 40.03 418 PRO B C 1
ATOM 6637 O O . PRO B 1 418 ? 9.375 -38.875 -26.969 1 40.03 418 PRO B O 1
ATOM 6640 N N . MET B 1 419 ? 8.297 -37.781 -28.203 1 39.44 419 MET B N 1
ATOM 6641 C CA . MET B 1 419 ? 7.492 -37.719 -26.984 1 39.44 419 MET B CA 1
ATOM 6642 C C . MET B 1 419 ? 6.988 -39.094 -26.594 1 39.44 419 MET B C 1
ATOM 6644 O O . MET B 1 419 ? 6.152 -39.219 -25.688 1 39.44 419 MET B O 1
ATOM 6648 N N . SER B 1 420 ? 7.172 -40.219 -27.406 1 32.97 420 SER B N 1
ATOM 6649 C CA . SER B 1 420 ? 6.816 -41.562 -27.016 1 32.97 420 SER B CA 1
ATOM 6650 C C . SER B 1 420 ? 7.586 -42 -25.781 1 32.97 420 SER B C 1
ATOM 6652 O O . SER B 1 420 ? 8.781 -41.719 -25.656 1 32.97 420 SER B O 1
ATOM 6654 N N . PRO B 1 421 ? 6.984 -42.438 -24.672 1 36.22 421 PRO B N 1
ATOM 6655 C CA . PRO B 1 421 ? 7.648 -42.969 -23.469 1 36.22 421 PRO B CA 1
ATOM 6656 C C . PRO B 1 421 ? 8.797 -43.906 -23.797 1 36.22 421 PRO B C 1
ATOM 6658 O O . PRO B 1 421 ? 9.617 -44.219 -22.922 1 36.22 421 PRO B O 1
ATOM 6661 N N . SER B 1 422 ? 8.875 -44.531 -24.938 1 32.66 422 SER B N 1
ATOM 6662 C CA . SER B 1 422 ? 9.922 -45.531 -25.203 1 32.66 422 SER B CA 1
ATOM 6663 C C . SER B 1 422 ? 11.305 -44.875 -25.203 1 32.66 422 SER B C 1
ATOM 6665 O O . SER B 1 422 ? 12.32 -45.562 -25.078 1 32.66 422 SER B O 1
ATOM 6667 N N . ASN B 1 423 ? 11.484 -43.688 -25.844 1 27.8 423 ASN B N 1
ATOM 6668 C CA . ASN B 1 423 ? 12.82 -43.094 -25.828 1 27.8 423 ASN B CA 1
ATOM 6669 C C . ASN B 1 423 ? 13.172 -42.562 -24.453 1 27.8 423 ASN B C 1
ATOM 6671 O O . ASN B 1 423 ? 14.18 -41.844 -24.297 1 27.8 423 ASN B O 1
ATOM 6675 N N . LEU B 1 424 ? 12.359 -42.5 -23.547 1 26.73 424 LEU B N 1
ATOM 6676 C CA . LEU B 1 424 ? 12.664 -42.281 -22.141 1 26.73 424 LEU B CA 1
ATOM 6677 C C . LEU B 1 424 ? 13.305 -43.531 -21.531 1 26.73 424 LEU B C 1
ATOM 6679 O O . LEU B 1 424 ? 13.523 -43.594 -20.312 1 26.73 424 LEU B O 1
ATOM 6683 N N . GLY B 1 425 ? 13.445 -44.719 -22.297 1 22.17 425 GLY B N 1
ATOM 6684 C CA . GLY B 1 425 ? 14.172 -45.844 -21.75 1 22.17 425 GLY B CA 1
ATOM 6685 C C . GLY B 1 425 ? 15.68 -45.656 -21.75 1 22.17 425 GLY B C 1
ATOM 6686 O O . GLY B 1 425 ? 16.219 -45 -22.625 1 22.17 425 GLY B O 1
#

Organism: NCBI:txid702518